Protein AF-A0A9D1KAM1-F1 (afdb_monomer)

Solvent-accessible surface area (backbone atoms only — not comparable to full-atom values): 49203 Å² total; per-residue (Å²): 104,74,68,46,50,55,48,40,53,38,46,76,69,65,37,60,70,58,44,51,53,52,35,52,53,47,43,52,54,42,50,77,69,70,54,60,75,92,55,40,68,66,47,30,54,52,51,52,51,52,38,55,74,69,65,52,95,84,53,95,60,58,60,72,58,48,39,51,52,50,49,53,53,52,50,52,58,74,63,55,51,93,59,46,73,71,49,50,52,51,49,52,54,56,52,38,67,60,96,86,39,70,56,51,67,64,58,51,14,64,74,69,74,48,54,50,66,56,54,53,49,49,52,50,54,40,68,75,39,48,77,68,39,36,79,81,37,79,57,51,69,60,36,49,47,56,53,49,55,64,56,62,68,67,73,84,59,94,42,72,70,43,50,51,51,52,33,40,47,60,12,68,79,76,76,49,66,40,50,72,71,53,45,16,64,76,69,71,41,57,60,69,55,36,52,52,51,52,45,51,43,58,53,55,42,74,42,92,64,46,47,55,57,48,38,70,75,39,60,84,43,71,83,46,52,56,60,55,31,46,76,71,75,38,87,64,75,76,68,46,58,78,58,45,49,61,43,53,70,46,76,84,49,71,72,56,49,50,54,34,44,56,48,49,78,26,62,95,62,73,76,52,64,59,58,51,8,59,76,71,70,34,97,37,50,65,57,39,56,48,53,61,50,46,56,60,56,35,36,65,89,26,69,67,50,41,49,53,46,39,73,48,25,71,60,73,87,50,73,75,65,85,63,50,77,67,55,51,52,53,37,42,54,52,45,79,27,64,88,63,73,72,52,62,56,59,52,9,60,79,68,72,36,97,37,42,65,60,37,51,51,52,53,50,52,50,57,48,49,36,73,76,31,70,71,39,30,57,59,47,40,76,59,16,76,58,74,83,61,75,77,61,72,79,51,74,69,56,49,51,52,41,45,53,50,47,76,26,64,94,60,72,72,53,68,58,57,50,10,60,78,68,71,38,95,42,47,68,58,36,54,52,50,54,52,51,47,53,55,48,34,74,74,29,71,68,35,33,55,56,46,35,74,63,20,72,60,75,79,58,71,68,72,59,76,49,76,67,56,49,49,45,44,47,49,52,52,77,39,66,91,51,97,71,53,64,58,56,51,11,53,78,68,66,38,95,39,42,69,59,34,52,53,50,50,53,51,52,52,51,50,38,74,77,28,72,65,36,33,53,55,46,33,72,72,25,71,59,47,72,57,57,76,65,50,82,50,71,70,57,49,53,53,50,52,52,53,55,77,27,58,94,61,70,71,52,62,58,56,50,8,58,77,71,70,36,95,38,38,69,58,35,52,52,50,56,51,49,51,56,48,49,38,75,77,28,69,68,49,37,51,55,38,47,73,73,43,48,62,72,82,63,64,72,97,60,55,73,68,57,50,52,50,54,50,53,53,61,77,26,62,94,59,72,74,51,68,60,58,50,11,56,79,70,68,40,96,39,50,67,57,40,50,52,49,53,53,50,50,55,48,51,44,70,75,33,61,68,62,36,52,55,43,40,73,76,41,61,83,73,65,77,83,69,74,78,50,71,68,39,52,52,51,48,45,64,63,32,58,86,64,90,92,59,67,63,80,61,49,67,62,55,52,14,62,76,68,74,46,51,56,68,55,51,53,50,39,48,56,52,43,51,51,44,37,76,74,31,70,64,25,37,51,54,46,37,74,80,36,74,57,48,72,55,31,45,51,43,58,75,71,50,49,73,87,54,22,33,76,68,52,74,71,54,57,65,51,56,61,52,58,91,71,45,87,84,77,53,70,58,66,51,49,18,51,50,42,44,58,69,42,87,50,26,78,55,48,79,78,44,53,74,67,53,45,50,53,44,28,37,54,53,17,26,32,52,46,30,53,44,55,46,58,61,51,13,66,55,68,74,50,58,40,65,58,45,47,50,54,47,48,51,47,51,52,55,40,51,59,51,52,54,53,52,50,58,54,50,57,57,63,75,77,108

Nearest PDB structures (foldseek):
  6kqg-assembly1_F  TM=2.334E-01  e=7.225E-01  Thermus thermophilus HB8
  5e18-assembly1_F  TM=2.966E-01  e=3.128E+00  Thermus thermophilus HB8
  6cuu-assembly1_F  TM=2.612E-01  e=2.211E+00  Thermus thermophilus HB27
  6lts-assembly1_F  TM=2.582E-01  e=3.379E+00  Thermus thermophilus HB8
  6kqn-assembly1_F  TM=2.343E-01  e=5.798E+00  Thermus thermophilus HB8

Sequence (864 aa):
MEIDLKIVDAIKNNDLNRINFFKQEIAKELRNKGIDIEKIDSLCEEILMEAVNGYTKETPIRFLFYIKKIINSKVSTLKNDFLKEKEIDILKFYLTKHNGYYLNTYYIAKKLKLSEEFIYNTVNKAIKNKEETKKYLPNFENDLKQRRDFFEYNNDSLTNAKIKLILYYTGKIDNKCYTVEELKDIYNWPLEIMKKRLRKSFAVLKRDNNLDKLLEKEPSLKDIIYDKAKEIGIDLIMNNHANKEKISTLGLTDKERDILILLEKNKDKPLTNKKMAELLGYNTTKAYTYAKSLIKAKAKGNEEIIKEVNELHPDFLRKNSILTKKEIKILKLLDEHSKVPLSNKEMAELLEYKNKETYTAVKTALLKKIREDEKVKEEALKICPNLLNKEVLLNSKEIEILKLLNKHKNKPLTDQEMARLLEYKYNYSYITAKYRLLKKIEKNENVKALALKIYPELFDKDQVLTSRETMMLKILKETENRIISDEELAEMIGFRNKDAYNYAKRKLYKKIEESEKIKEEALKIYPDFINYMKSLTIREIEILSILKEHQDNPLSNEEMAKLLGYKNEKTYNSAKSTLKRKIKDNDEIAAKIKEIYPEFLEEIDLTDKEKKVLNLLSEHQDNPLSNEEMAKLLGYKNINSYFRFKKNMSKKLSENIELKERLLSKYPFLERKVTLTNNEITILKEYYHINSGQTSYKSTNEIANDLNYSYQTIYSFKEKALKKITSDTTCKEQIIRVYPHFEDDLMIKNNYSSKNSINLTETELSNVKNYQNLINKKDSIKKGLEALNNSIFKDFMEFCSLKEQLILAFSLGFFNKHPFNSKDVADIFNIDEISVINLTHECLSFTRNRLEQKDKTKVKSSFQ

Organism: NCBI:txid2840887

Secondary structure (DSSP, 8-state):
-HHHHHHHHHHHTT-HHHHHHHHHHHHHHHHHTT--HHHHHHHHHHHHHHHHHH--TT-SS-HHHHHHHHHHHHHHHHT--SS-HHHHHHHHHHHSEETTEEPPHHHHHHHHT--HHHHHHHHHHHHHTHHHHHTT-TTHHHHHHHHHHHHHTTTSS--HHHHHHHHHHTT-SSS----HHHHHHHHT--HHHHHHHHHHHHHHTTSTTHHHHHHHH-GGGTTTHHHHHHHTT------THHHHHHHHTS---HHHHHHHHHHHHTSSSPPPHHHHHHHTT-SSHHHHHHHHHHHHHHTTT-HHHHHHHHHH-TTSSS-S-SS-HHHHHHHHHHHHTSSSPPPHHHHHHHTT-SSHHHHHHHHHHHHHHHHH-HHHHHHHHHH-TTTT----PPPHHHHHHHHHHHHTTTSPPPHHHHHHHTT-SSHHHHHHHHHHHHHHHHH-HHHHHHHHHH-TTTT----S--HHHHHHHHHHHHTTTS---HHHHHHHHT-SSHHHHHHHHHHHHHHHHH-HHHHHHHHHH-TTHHHHHTSPPHHHHHHHHHHHHTSSSPPPHHHHHHHTT-SSHHHHHHHHHHHHHHHHH-HHHHHHHHHH-GGGGT-----HHHHHHHHHHHHTSSSPPPHHHHHHHTT-SSHHHHHHHHHHHHHHHHH-HHHHHHHHHH-GGG-------HHHHHHHHHHH---TT-SSPPPHHHHHHHTT--HHHHHHHHHHHHHHHHH-HHHHHHHHHH-TTHHHHHHHHHH--TTTPBP--HHHHHHGGGGGG-TTT-HHHHHHHHHHHTSTTHHHHTTS-HHHHHHHHHHTTSBTTSPPPHHHHHHHHTS-HHHHHHHHHHHHHHHHHHHHHHHHHHHHTT--

Mean predicted aligned error: 25.38 Å

Structure (mmCIF, N/CA/C/O backbone):
data_AF-A0A9D1KAM1-F1
#
_entry.id   AF-A0A9D1KAM1-F1
#
loop_
_atom_site.group_PDB
_atom_site.id
_atom_site.type_symbol
_atom_site.label_atom_id
_atom_site.label_alt_id
_atom_site.label_comp_id
_atom_site.label_asym_id
_atom_site.label_entity_id
_atom_site.label_seq_id
_atom_site.pdbx_PDB_ins_code
_atom_site.Cartn_x
_atom_site.Cartn_y
_atom_site.Cartn_z
_atom_site.occupancy
_atom_site.B_iso_or_equiv
_atom_site.auth_seq_id
_atom_site.auth_comp_id
_atom_site.auth_asym_id
_atom_site.auth_atom_id
_atom_site.pdbx_PDB_model_num
ATOM 1 N N . MET A 1 1 ? 46.480 3.460 38.576 1.00 62.28 1 MET A N 1
ATOM 2 C CA . MET A 1 1 ? 46.786 2.025 38.722 1.00 62.28 1 MET A CA 1
ATOM 3 C C . MET A 1 1 ? 47.393 1.702 40.076 1.00 62.28 1 MET A C 1
ATOM 5 O O . MET A 1 1 ? 46.733 1.030 40.846 1.00 62.28 1 MET A O 1
ATOM 9 N N . GLU A 1 2 ? 48.582 2.203 40.423 1.00 74.31 2 GLU A N 1
ATOM 10 C CA . GLU A 1 2 ? 49.207 1.891 41.725 1.00 74.31 2 GLU A CA 1
ATOM 11 C C . GLU A 1 2 ? 48.391 2.409 42.928 1.00 74.31 2 GLU A C 1
ATOM 13 O O . GLU A 1 2 ? 48.207 1.708 43.917 1.00 74.31 2 GLU A O 1
ATOM 18 N N . ILE A 1 3 ? 47.794 3.598 42.790 1.00 80.50 3 ILE A N 1
ATOM 19 C CA . ILE A 1 3 ? 46.827 4.155 43.752 1.00 80.50 3 ILE A CA 1
ATOM 20 C C . ILE A 1 3 ? 45.579 3.266 43.874 1.00 80.50 3 ILE A C 1
ATOM 22 O O . ILE A 1 3 ? 45.081 3.050 44.971 1.00 80.50 3 ILE A O 1
ATOM 26 N N . ASP A 1 4 ? 45.093 2.729 42.754 1.00 84.81 4 ASP A N 1
ATOM 27 C CA . ASP A 1 4 ? 43.886 1.898 42.713 1.00 84.81 4 ASP A CA 1
ATOM 28 C C . ASP A 1 4 ? 44.125 0.531 43.379 1.00 84.81 4 ASP A C 1
ATOM 30 O O . ASP A 1 4 ? 43.258 0.031 44.085 1.00 84.81 4 ASP A O 1
ATOM 34 N N . LEU A 1 5 ? 45.326 -0.039 43.242 1.00 83.62 5 LEU A N 1
ATOM 35 C CA . LEU A 1 5 ? 45.719 -1.269 43.939 1.00 83.62 5 LEU A CA 1
ATOM 36 C C . LEU A 1 5 ? 45.845 -1.050 45.450 1.00 83.62 5 LEU A C 1
ATOM 38 O O . LEU A 1 5 ? 45.320 -1.846 46.215 1.00 83.62 5 LEU A O 1
ATOM 42 N N . LYS A 1 6 ? 46.405 0.086 45.889 1.00 85.38 6 LYS A N 1
ATOM 43 C CA . LYS A 1 6 ? 46.398 0.474 47.313 1.00 85.38 6 LYS A CA 1
ATOM 44 C C . LYS A 1 6 ? 44.982 0.670 47.864 1.00 85.38 6 LYS A C 1
ATOM 46 O O . LYS A 1 6 ? 44.761 0.523 49.063 1.00 85.38 6 LYS A O 1
ATOM 51 N N . ILE A 1 7 ? 44.023 1.049 47.018 1.00 84.50 7 ILE A N 1
ATOM 52 C CA . ILE A 1 7 ? 42.605 1.120 47.390 1.00 84.50 7 ILE A CA 1
ATOM 53 C C . ILE A 1 7 ? 42.029 -0.285 47.571 1.00 84.50 7 ILE A C 1
ATOM 55 O O . ILE A 1 7 ? 41.411 -0.536 48.601 1.00 84.50 7 ILE A O 1
ATOM 59 N N . VAL A 1 8 ? 42.288 -1.200 46.634 1.00 86.31 8 VAL A N 1
ATOM 60 C CA . VAL A 1 8 ? 41.876 -2.611 46.726 1.00 86.31 8 VAL A CA 1
ATOM 61 C C . VAL A 1 8 ? 42.473 -3.289 47.961 1.00 86.31 8 VAL A C 1
ATOM 63 O O . VAL A 1 8 ? 41.739 -3.925 48.712 1.00 86.31 8 VAL A O 1
ATOM 66 N N . ASP A 1 9 ? 43.766 -3.102 48.222 1.00 85.62 9 ASP A N 1
ATOM 67 C CA . ASP A 1 9 ? 44.449 -3.686 49.381 1.00 85.62 9 ASP A CA 1
ATOM 68 C C . ASP A 1 9 ? 43.904 -3.130 50.704 1.00 85.62 9 ASP A C 1
ATOM 70 O O . ASP A 1 9 ? 43.694 -3.879 51.654 1.00 85.62 9 ASP A O 1
ATOM 74 N N . ALA A 1 10 ? 43.593 -1.830 50.767 1.00 84.75 10 ALA A N 1
ATOM 75 C CA . ALA A 1 10 ? 42.959 -1.234 51.943 1.00 84.75 10 ALA A CA 1
ATOM 76 C C . ALA A 1 10 ? 41.547 -1.794 52.195 1.00 84.75 10 ALA A C 1
ATOM 78 O O . ALA A 1 10 ? 41.181 -2.037 53.341 1.00 84.75 10 ALA A O 1
ATOM 79 N N . ILE A 1 11 ? 40.771 -2.046 51.135 1.00 86.38 11 ILE A N 1
ATOM 80 C CA . ILE A 1 11 ? 39.448 -2.674 51.247 1.00 86.38 11 ILE A CA 1
ATOM 81 C C . ILE A 1 11 ? 39.577 -4.138 51.702 1.00 86.38 11 ILE A C 1
ATOM 83 O O . ILE A 1 11 ? 38.831 -4.555 52.583 1.00 86.38 11 ILE A O 1
ATOM 87 N N . LYS A 1 12 ? 40.556 -4.900 51.185 1.00 87.25 12 LYS A N 1
ATOM 88 C CA . LYS A 1 12 ? 40.857 -6.273 51.653 1.00 87.25 12 LYS A CA 1
ATOM 89 C C . LYS A 1 12 ? 41.260 -6.317 53.126 1.00 87.25 12 LYS A C 1
ATOM 91 O O . LYS A 1 12 ? 40.941 -7.278 53.816 1.00 87.25 12 LYS A O 1
ATOM 96 N N . ASN A 1 13 ? 41.915 -5.264 53.604 1.00 88.62 13 ASN A N 1
ATOM 97 C CA . ASN A 1 13 ? 42.318 -5.104 54.999 1.00 88.62 13 ASN A CA 1
ATOM 98 C C . ASN A 1 13 ? 41.228 -4.457 55.879 1.00 88.62 13 ASN A C 1
ATOM 100 O O . ASN A 1 13 ? 41.543 -3.952 56.955 1.00 88.62 13 ASN A O 1
ATOM 104 N N . ASN A 1 14 ? 39.958 -4.477 55.455 1.00 84.62 14 ASN A N 1
ATOM 105 C CA . ASN A 1 14 ? 38.810 -3.986 56.226 1.00 84.62 14 ASN A CA 1
ATOM 106 C C . ASN A 1 14 ? 38.841 -2.483 56.587 1.00 84.62 14 ASN A C 1
ATOM 108 O O . ASN A 1 14 ? 38.328 -2.079 57.632 1.00 84.62 14 ASN A O 1
ATOM 112 N N . ASP A 1 15 ? 39.374 -1.617 55.718 1.00 89.25 15 ASP A N 1
ATOM 113 C CA . ASP A 1 15 ? 39.211 -0.163 55.871 1.00 89.25 15 ASP A CA 1
ATOM 114 C C . ASP A 1 15 ? 37.734 0.243 55.692 1.00 89.25 15 ASP A C 1
ATOM 116 O O . ASP A 1 15 ? 37.236 0.448 54.578 1.00 89.25 15 ASP A O 1
ATOM 120 N N . LEU A 1 16 ? 37.035 0.373 56.823 1.00 84.44 16 LEU A N 1
ATOM 121 C CA . LEU A 1 16 ? 35.614 0.713 56.919 1.00 84.44 16 LEU A CA 1
ATOM 122 C C . LEU A 1 16 ? 35.257 2.022 56.205 1.00 84.44 16 LEU A C 1
ATOM 124 O O . LEU A 1 16 ? 34.182 2.114 55.613 1.00 84.44 16 LEU A O 1
ATOM 128 N N . ASN A 1 17 ? 36.145 3.020 56.204 1.00 84.06 17 ASN A N 1
ATOM 129 C CA . ASN A 1 17 ? 35.871 4.302 55.552 1.00 84.06 17 ASN A CA 1
ATOM 130 C C . ASN A 1 17 ? 35.826 4.139 54.031 1.00 84.06 17 ASN A C 1
ATOM 132 O O . ASN A 1 17 ? 34.929 4.664 53.368 1.00 84.06 17 ASN A O 1
ATOM 136 N N . ARG A 1 18 ? 36.762 3.364 53.473 1.00 84.06 18 ARG A N 1
ATOM 137 C CA . ARG A 1 18 ? 36.797 3.071 52.033 1.00 84.06 18 ARG A CA 1
ATOM 138 C C . ARG A 1 18 ? 35.675 2.129 51.617 1.00 84.06 18 ARG A C 1
ATOM 140 O O . ARG A 1 18 ? 35.053 2.369 50.584 1.00 84.06 18 ARG A O 1
ATOM 147 N N . ILE A 1 19 ? 35.371 1.114 52.424 1.00 87.69 19 ILE A N 1
ATOM 148 C CA . ILE A 1 19 ? 34.241 0.203 52.187 1.00 87.69 19 ILE A CA 1
ATOM 149 C C . ILE A 1 19 ? 32.929 0.988 52.124 1.00 87.69 19 ILE A C 1
ATOM 151 O O . ILE A 1 19 ? 32.188 0.861 51.150 1.00 87.69 19 ILE A O 1
ATOM 155 N N . ASN A 1 20 ? 32.667 1.849 53.109 1.00 87.00 20 ASN A N 1
ATOM 156 C CA . ASN A 1 20 ? 31.435 2.635 53.159 1.00 87.00 20 ASN A CA 1
ATOM 157 C C . ASN A 1 20 ? 31.333 3.620 51.991 1.00 87.00 20 ASN A C 1
ATOM 159 O O . ASN A 1 20 ? 30.269 3.726 51.382 1.00 87.00 20 ASN A O 1
ATOM 163 N N . PHE A 1 21 ? 32.435 4.280 51.623 1.00 89.56 21 PHE A N 1
ATOM 164 C CA . PHE A 1 21 ? 32.475 5.170 50.462 1.00 89.56 21 PHE A CA 1
ATOM 165 C C . PHE A 1 21 ? 32.085 4.443 49.164 1.00 89.56 21 PHE A C 1
ATOM 167 O O . PHE A 1 21 ? 31.195 4.890 48.440 1.00 89.56 21 PHE A O 1
ATOM 174 N N . PHE A 1 22 ? 32.693 3.286 48.877 1.00 89.62 22 PHE A N 1
ATOM 175 C CA . PHE A 1 22 ? 32.374 2.550 47.651 1.00 89.62 22 PHE A CA 1
ATOM 176 C C . PHE A 1 22 ? 30.992 1.888 47.695 1.00 89.62 22 PHE A C 1
ATOM 178 O O . PHE A 1 22 ? 30.315 1.883 46.669 1.00 89.62 22 PHE A O 1
ATOM 185 N N . LYS A 1 23 ? 30.515 1.408 48.854 1.00 89.19 23 LYS A N 1
ATOM 186 C CA . LYS A 1 23 ? 29.126 0.933 49.001 1.00 89.19 23 LYS A CA 1
ATOM 187 C C . LYS A 1 23 ? 28.114 2.048 48.709 1.00 89.19 23 LYS A C 1
ATOM 189 O O . LYS A 1 23 ? 27.133 1.800 48.014 1.00 89.19 23 LYS A O 1
ATOM 194 N N . GLN A 1 24 ? 28.365 3.282 49.157 1.00 87.75 24 GLN A N 1
ATOM 195 C CA . GLN A 1 24 ? 27.501 4.431 48.852 1.00 87.75 24 GLN A CA 1
ATOM 196 C C . GLN A 1 24 ? 27.474 4.762 47.353 1.00 87.75 24 GLN A C 1
ATOM 198 O O . GLN A 1 24 ? 26.395 4.979 46.793 1.00 87.75 24 GLN A O 1
ATOM 203 N N . GLU A 1 25 ? 28.629 4.746 46.685 1.00 87.62 25 GLU A N 1
ATOM 204 C CA . GLU A 1 25 ? 28.716 4.982 45.238 1.00 87.62 25 GLU A CA 1
ATOM 205 C C . GLU A 1 25 ? 28.044 3.863 44.421 1.00 87.62 25 GLU A C 1
ATOM 207 O O . GLU A 1 25 ? 27.317 4.149 43.466 1.00 87.62 25 GLU A O 1
ATOM 212 N N . ILE A 1 26 ? 28.198 2.594 44.823 1.00 89.94 26 ILE A N 1
ATOM 213 C CA . ILE A 1 26 ? 27.502 1.454 44.202 1.00 89.94 26 ILE A CA 1
ATOM 214 C C . ILE A 1 26 ? 25.985 1.588 44.390 1.00 89.94 26 ILE A C 1
ATOM 216 O O . ILE A 1 26 ? 25.236 1.493 43.416 1.00 89.94 26 ILE A O 1
ATOM 220 N N . ALA A 1 27 ? 25.521 1.881 45.608 1.00 86.81 27 ALA A N 1
ATOM 221 C CA . ALA A 1 27 ? 24.101 2.058 45.910 1.00 86.81 27 ALA A CA 1
ATOM 222 C C . ALA A 1 27 ? 23.472 3.200 45.099 1.00 86.81 27 ALA A C 1
ATOM 224 O O . ALA A 1 27 ? 22.339 3.095 44.627 1.00 86.81 27 ALA A O 1
ATOM 225 N N . LYS A 1 28 ? 24.199 4.308 44.915 1.00 86.81 28 LYS A N 1
ATOM 226 C CA . LYS A 1 28 ? 23.766 5.439 44.084 1.00 86.81 28 LYS A CA 1
ATOM 227 C C . LYS A 1 28 ? 23.598 5.028 42.619 1.00 86.81 28 LYS A C 1
ATOM 229 O O . LYS A 1 28 ? 22.573 5.329 42.012 1.00 86.81 28 LYS A O 1
ATOM 234 N N . GLU A 1 29 ? 24.560 4.294 42.069 1.00 83.56 29 GLU A N 1
ATOM 235 C CA . GLU A 1 29 ? 24.515 3.821 40.683 1.00 83.56 29 GLU A CA 1
ATOM 236 C C . GLU A 1 29 ? 23.414 2.763 40.458 1.00 83.56 29 GLU A C 1
ATOM 238 O O . GLU A 1 29 ? 22.737 2.786 39.429 1.00 83.56 29 GLU A O 1
ATOM 243 N N . LEU A 1 30 ? 23.176 1.868 41.426 1.00 80.94 30 LEU A N 1
ATOM 244 C CA . LEU A 1 30 ? 22.084 0.884 41.386 1.00 80.94 30 LEU A CA 1
ATOM 245 C C . LEU A 1 30 ? 20.700 1.552 41.449 1.00 80.94 30 LEU A C 1
ATOM 247 O O . LEU A 1 30 ? 19.816 1.184 40.670 1.00 80.94 30 LEU A O 1
ATOM 251 N N . ARG A 1 31 ? 20.527 2.584 42.291 1.00 82.25 31 ARG A N 1
ATOM 252 C CA . ARG A 1 31 ? 19.300 3.405 42.328 1.00 82.25 31 ARG A CA 1
ATOM 253 C C . ARG A 1 31 ? 19.038 4.093 40.994 1.00 82.25 31 ARG A C 1
ATOM 255 O O . ARG A 1 31 ? 17.937 3.984 40.462 1.00 82.25 31 ARG A O 1
ATOM 262 N N . ASN A 1 32 ? 20.062 4.704 40.397 1.00 77.56 32 ASN A N 1
ATOM 263 C CA . ASN A 1 32 ? 19.956 5.323 39.070 1.00 77.56 32 ASN A CA 1
ATOM 264 C C . ASN A 1 32 ? 19.549 4.320 37.973 1.00 77.56 32 ASN A C 1
ATOM 266 O O . ASN A 1 32 ? 18.995 4.710 36.948 1.00 77.56 32 ASN A O 1
ATOM 270 N N . LYS A 1 33 ? 19.811 3.022 38.174 1.00 71.81 33 LYS A N 1
ATOM 271 C CA . LYS A 1 33 ? 19.452 1.939 37.244 1.00 71.81 33 LYS A CA 1
ATOM 272 C C . LYS A 1 33 ? 18.097 1.279 37.538 1.00 71.81 33 LYS A C 1
ATOM 274 O O . LYS A 1 33 ? 17.714 0.379 36.777 1.00 71.81 33 LYS A O 1
ATOM 279 N N . GLY A 1 34 ? 17.373 1.752 38.558 1.00 70.75 34 GLY A N 1
ATOM 280 C CA . GLY A 1 34 ? 16.008 1.343 38.903 1.00 70.75 34 GLY A CA 1
ATOM 281 C C . GLY A 1 34 ? 15.905 0.041 39.702 1.00 70.75 34 GLY A C 1
ATOM 282 O O . GLY A 1 34 ? 14.938 -0.690 39.516 1.00 70.75 34 GLY A O 1
ATOM 283 N N . ILE A 1 35 ? 16.910 -0.290 40.521 1.00 76.19 35 ILE A N 1
ATOM 284 C CA . ILE A 1 35 ? 16.879 -1.460 41.418 1.00 76.19 35 ILE A CA 1
ATOM 285 C C . ILE A 1 35 ? 16.158 -1.105 42.726 1.00 76.19 35 ILE A C 1
ATOM 287 O O . ILE A 1 35 ? 16.354 -0.015 43.261 1.00 76.19 35 ILE A O 1
ATOM 291 N N . ASP A 1 36 ? 15.333 -2.032 43.219 1.00 73.94 36 ASP A N 1
ATOM 292 C CA . ASP A 1 36 ? 14.537 -1.875 44.441 1.00 73.94 36 ASP A CA 1
ATOM 293 C C . ASP A 1 36 ? 15.409 -1.751 45.701 1.00 73.94 36 ASP A C 1
ATOM 295 O O . ASP A 1 36 ? 16.392 -2.480 45.851 1.00 73.94 36 ASP A O 1
ATOM 299 N N . ILE A 1 37 ? 15.027 -0.847 46.608 1.00 70.88 37 ILE A N 1
ATOM 300 C CA . ILE A 1 37 ? 15.800 -0.416 47.782 1.00 70.88 37 ILE A CA 1
ATOM 301 C C . ILE A 1 37 ? 16.107 -1.596 48.708 1.00 70.88 37 ILE A C 1
ATOM 303 O O . ILE A 1 37 ? 17.227 -1.692 49.204 1.00 70.88 37 ILE A O 1
ATOM 307 N N . GLU A 1 38 ? 15.172 -2.536 48.861 1.00 72.81 38 GLU A N 1
ATOM 308 C CA . GLU A 1 38 ? 15.327 -3.711 49.731 1.00 72.81 38 GLU A CA 1
ATOM 309 C C . GLU A 1 38 ? 16.445 -4.669 49.277 1.00 72.81 38 GLU A C 1
ATOM 311 O O . GLU A 1 38 ? 16.978 -5.429 50.082 1.00 72.81 38 GLU A O 1
ATOM 316 N N . LYS A 1 39 ? 16.845 -4.627 47.996 1.00 72.12 39 LYS A N 1
ATOM 317 C CA . LYS A 1 39 ? 17.897 -5.496 47.431 1.00 72.12 39 LYS A CA 1
ATOM 318 C C . LYS A 1 39 ? 19.271 -4.829 47.354 1.00 72.12 39 LYS A C 1
ATOM 320 O O . LYS A 1 39 ? 20.260 -5.510 47.085 1.00 72.12 39 LYS A O 1
ATOM 325 N N . ILE A 1 40 ? 19.351 -3.512 47.553 1.00 80.81 40 ILE A N 1
ATOM 326 C CA . ILE A 1 40 ? 20.573 -2.737 47.289 1.00 80.81 40 ILE A CA 1
ATOM 327 C C . ILE A 1 40 ? 21.690 -3.087 48.266 1.00 80.81 40 ILE A C 1
ATOM 329 O O . ILE A 1 40 ? 22.822 -3.276 47.831 1.00 80.81 40 ILE A O 1
ATOM 333 N N . ASP A 1 41 ? 21.389 -3.219 49.555 1.00 76.62 41 ASP A N 1
ATOM 334 C CA . ASP A 1 41 ? 22.433 -3.403 50.569 1.00 76.62 41 ASP A CA 1
ATOM 335 C C . ASP A 1 41 ? 23.162 -4.744 50.413 1.00 76.62 41 ASP A C 1
ATOM 337 O O . ASP A 1 41 ? 24.393 -4.787 50.445 1.00 76.62 41 ASP A O 1
ATOM 341 N N . SER A 1 42 ? 22.424 -5.818 50.113 1.00 79.19 42 SER A N 1
ATOM 342 C CA . SER A 1 42 ? 23.007 -7.132 49.810 1.00 79.19 42 SER A CA 1
ATOM 343 C C . SER A 1 42 ? 23.837 -7.120 48.516 1.00 79.19 42 SER A C 1
ATOM 345 O O . SER A 1 42 ? 24.918 -7.708 48.476 1.00 79.19 42 SER A O 1
ATOM 347 N N . LEU A 1 43 ? 23.384 -6.406 47.477 1.00 80.38 43 LEU A N 1
ATOM 348 C CA . LEU A 1 43 ? 24.087 -6.305 46.191 1.00 80.38 43 LEU A CA 1
ATOM 349 C C . LEU A 1 43 ? 25.358 -5.453 46.260 1.00 80.38 43 LEU A C 1
ATOM 351 O O . LEU A 1 43 ? 26.330 -5.739 45.560 1.00 80.38 43 LEU A O 1
ATOM 355 N N . CYS A 1 44 ? 25.372 -4.413 47.093 1.00 86.69 44 CYS A N 1
ATOM 356 C CA . CYS A 1 44 ? 26.550 -3.577 47.305 1.00 86.69 44 CYS A CA 1
ATOM 357 C C . CYS A 1 44 ? 27.723 -4.381 47.877 1.00 86.69 44 CYS A C 1
ATOM 359 O O . CYS A 1 44 ? 28.858 -4.191 47.443 1.00 86.69 44 CYS A O 1
ATOM 361 N N . GLU A 1 45 ? 27.448 -5.281 48.824 1.00 84.31 45 GLU A N 1
ATOM 362 C CA . GLU A 1 45 ? 28.439 -6.183 49.421 1.00 84.31 45 GLU A CA 1
ATOM 363 C C . GLU A 1 45 ? 29.034 -7.124 48.365 1.00 84.31 45 GLU A C 1
ATOM 365 O O . GLU A 1 45 ? 30.252 -7.205 48.204 1.00 84.31 45 GLU A O 1
ATOM 370 N N . GLU A 1 46 ? 28.167 -7.774 47.587 1.00 85.38 46 GLU A N 1
ATOM 371 C CA . GLU A 1 46 ? 28.558 -8.742 46.564 1.00 85.38 46 GLU A CA 1
ATOM 372 C C . GLU A 1 46 ? 29.383 -8.090 45.443 1.00 85.38 46 GLU A C 1
ATOM 374 O O . GLU A 1 46 ? 30.469 -8.565 45.112 1.00 85.38 46 GLU A O 1
ATOM 379 N N . ILE A 1 47 ? 28.911 -6.962 44.896 1.00 89.12 47 ILE A N 1
ATOM 380 C CA . ILE A 1 47 ? 29.582 -6.239 43.805 1.00 89.12 47 ILE A CA 1
ATOM 381 C C . ILE A 1 47 ? 30.944 -5.708 44.251 1.00 89.12 47 ILE A C 1
ATOM 383 O O . ILE A 1 47 ? 31.904 -5.748 43.476 1.00 89.12 47 ILE A O 1
ATOM 387 N N . LEU A 1 48 ? 31.043 -5.200 45.482 1.00 90.56 48 LEU A N 1
ATOM 388 C CA . LEU A 1 48 ? 32.304 -4.687 46.002 1.00 90.56 48 LEU A CA 1
ATOM 389 C C . LEU A 1 48 ? 33.327 -5.817 46.159 1.00 90.56 48 LEU A C 1
ATOM 391 O O . LEU A 1 48 ? 34.469 -5.659 45.729 1.00 90.56 48 LEU A O 1
ATOM 395 N N . MET A 1 49 ? 32.918 -6.968 46.696 1.00 87.44 49 MET A N 1
ATOM 396 C CA . MET A 1 49 ? 33.805 -8.124 46.846 1.00 87.44 49 MET A CA 1
ATOM 397 C C . MET A 1 49 ? 34.215 -8.724 45.498 1.00 87.44 49 MET A C 1
ATOM 399 O O . MET A 1 49 ? 35.386 -9.049 45.301 1.00 87.44 49 MET A O 1
ATOM 403 N N . GLU A 1 50 ? 33.293 -8.806 44.536 1.00 89.50 50 GLU A N 1
ATOM 404 C CA . GLU A 1 50 ? 33.588 -9.247 43.167 1.00 89.50 50 GLU A CA 1
ATOM 405 C C . GLU A 1 50 ? 34.610 -8.311 42.496 1.00 89.50 50 GLU A C 1
ATOM 407 O O . GLU A 1 50 ? 35.586 -8.769 41.898 1.00 89.50 50 GLU A O 1
ATOM 412 N N . ALA A 1 51 ? 34.460 -6.994 42.677 1.00 89.94 51 ALA A N 1
ATOM 413 C CA . ALA A 1 51 ? 35.393 -6.005 42.147 1.00 89.94 51 ALA A CA 1
ATOM 414 C C . ALA A 1 51 ? 36.784 -6.102 42.780 1.00 89.94 51 ALA A C 1
ATOM 416 O O . ALA A 1 51 ? 37.787 -6.074 42.069 1.00 89.94 51 ALA A O 1
ATOM 417 N N . VAL A 1 52 ? 36.855 -6.236 44.103 1.00 90.50 52 VAL A N 1
ATOM 418 C CA . VAL A 1 52 ? 38.110 -6.353 44.862 1.00 90.50 52 VAL A CA 1
ATOM 419 C C . VAL A 1 52 ? 38.878 -7.626 44.499 1.00 90.50 52 VAL A C 1
ATOM 421 O O . VAL A 1 52 ? 40.108 -7.608 44.422 1.00 90.50 52 VAL A O 1
ATOM 424 N N . ASN A 1 53 ? 38.165 -8.727 44.261 1.00 87.94 53 ASN A N 1
ATOM 425 C CA . ASN A 1 53 ? 38.773 -10.009 43.913 1.00 87.94 53 ASN A CA 1
ATOM 426 C C . ASN A 1 53 ? 39.211 -10.070 42.444 1.00 87.94 53 ASN A C 1
ATOM 428 O O . ASN A 1 53 ? 40.230 -10.688 42.143 1.00 87.94 53 ASN A O 1
ATOM 432 N N . GLY A 1 54 ? 38.472 -9.419 41.540 1.00 84.12 54 GLY A N 1
ATOM 433 C CA . GLY A 1 54 ? 38.750 -9.427 40.101 1.00 84.12 54 GLY A CA 1
ATOM 434 C C . GLY A 1 54 ? 39.739 -8.363 39.612 1.00 84.12 54 GLY A C 1
ATOM 435 O O . GLY A 1 54 ? 40.250 -8.481 38.498 1.00 84.12 54 GLY A O 1
ATOM 436 N N . TYR A 1 55 ? 40.018 -7.319 40.401 1.00 89.06 55 TYR A N 1
ATOM 437 C CA . TYR A 1 55 ? 40.872 -6.211 39.967 1.00 89.06 55 TYR A CA 1
ATOM 438 C C . TYR A 1 55 ? 42.364 -6.512 40.153 1.00 89.06 55 TYR A C 1
ATOM 440 O O . TYR A 1 55 ? 42.874 -6.593 41.271 1.00 89.06 55 TYR A O 1
ATOM 448 N N . THR A 1 56 ? 43.087 -6.627 39.039 1.00 85.81 56 THR A N 1
ATOM 449 C CA . THR A 1 56 ? 44.527 -6.936 39.006 1.00 85.81 56 THR A CA 1
ATOM 450 C C . THR A 1 56 ? 45.353 -5.802 38.390 1.00 85.81 56 THR A C 1
ATOM 452 O O . THR A 1 56 ? 44.815 -4.872 37.785 1.00 85.81 56 THR A O 1
ATOM 455 N N . LYS A 1 57 ? 46.689 -5.903 38.488 1.00 81.31 57 LYS A N 1
ATOM 456 C CA . LYS A 1 57 ? 47.650 -4.983 37.842 1.00 81.31 57 LYS A CA 1
ATOM 457 C C . LYS A 1 57 ? 47.461 -4.857 36.324 1.00 81.31 57 LYS A C 1
ATOM 459 O O . LYS A 1 57 ? 47.826 -3.831 35.765 1.00 81.31 57 LYS A O 1
ATOM 464 N N . GLU A 1 58 ? 46.888 -5.872 35.685 1.00 80.69 58 GLU A N 1
ATOM 465 C CA . GLU A 1 58 ? 46.668 -5.949 34.235 1.00 80.69 58 GLU A CA 1
ATOM 466 C C . GLU A 1 58 ? 45.322 -5.344 33.804 1.00 80.69 58 GLU A C 1
ATOM 468 O O . GLU A 1 58 ? 45.013 -5.284 32.616 1.00 80.69 58 GLU A O 1
ATOM 473 N N . THR A 1 59 ? 44.504 -4.877 34.753 1.00 82.56 59 THR A N 1
ATOM 474 C CA . THR A 1 59 ? 43.193 -4.301 34.441 1.00 82.56 59 THR A CA 1
ATOM 475 C C . THR A 1 59 ? 43.371 -2.915 33.803 1.00 82.56 59 THR A C 1
ATOM 477 O O . THR A 1 59 ? 43.856 -2.000 34.471 1.00 82.56 59 THR A O 1
ATOM 480 N N . PRO A 1 60 ? 42.944 -2.698 32.541 1.00 76.06 60 PRO A N 1
ATOM 481 C CA . PRO A 1 60 ? 43.279 -1.489 31.778 1.00 76.06 60 PRO A CA 1
ATOM 482 C C . PRO A 1 60 ? 42.439 -0.255 32.153 1.00 76.06 60 PRO A C 1
ATOM 484 O O . PRO A 1 60 ? 42.509 0.777 31.488 1.00 76.06 60 PRO A O 1
ATOM 487 N N . ILE A 1 61 ? 41.608 -0.345 33.193 1.00 85.00 61 ILE A N 1
ATOM 488 C CA . ILE A 1 61 ? 40.663 0.699 33.607 1.00 85.00 61 ILE A CA 1
ATOM 489 C C . ILE A 1 61 ? 40.776 0.956 35.107 1.00 85.00 61 ILE A C 1
ATOM 491 O O . ILE A 1 61 ? 41.129 0.059 35.859 1.00 85.00 61 ILE A O 1
ATOM 495 N N . ARG A 1 62 ? 40.455 2.177 35.554 1.00 87.62 62 ARG A N 1
ATOM 496 C CA . ARG A 1 62 ? 40.453 2.555 36.982 1.00 87.62 62 ARG A CA 1
ATOM 497 C C . ARG A 1 62 ? 39.443 1.724 37.783 1.00 87.62 62 ARG A C 1
ATOM 499 O O . ARG A 1 62 ? 38.380 1.385 37.262 1.00 87.62 62 ARG A O 1
ATOM 506 N N . PHE A 1 63 ? 39.714 1.501 39.071 1.00 87.88 63 PHE A N 1
ATOM 507 C CA . PHE A 1 63 ? 38.899 0.640 39.942 1.00 87.88 63 PHE A CA 1
ATOM 508 C C . PHE A 1 63 ? 37.419 1.047 40.000 1.00 87.88 63 PHE A C 1
ATOM 510 O O . PHE A 1 63 ? 36.543 0.201 39.849 1.00 87.88 63 PHE A O 1
ATOM 517 N N . LEU A 1 64 ? 37.113 2.347 40.075 1.00 85.38 64 LEU A N 1
ATOM 518 C CA . LEU A 1 64 ? 35.725 2.830 40.045 1.00 85.38 64 LEU A CA 1
ATOM 519 C C . LEU A 1 64 ? 35.002 2.496 38.721 1.00 85.38 64 LEU A C 1
ATOM 521 O O . LEU A 1 64 ? 33.824 2.144 38.721 1.00 85.38 64 LEU A O 1
ATOM 525 N N . PHE A 1 65 ? 35.696 2.568 37.581 1.00 83.38 65 PHE A N 1
ATOM 526 C CA . PHE A 1 65 ? 35.126 2.174 36.286 1.00 83.38 65 PHE A CA 1
ATOM 527 C C . PHE A 1 65 ? 34.980 0.654 36.167 1.00 83.38 65 PHE A C 1
ATOM 529 O O . PHE A 1 65 ? 34.027 0.176 35.552 1.00 83.38 65 PHE A O 1
ATOM 536 N N . TYR A 1 66 ? 35.881 -0.108 36.789 1.00 87.62 66 TYR A N 1
ATOM 537 C CA . TYR A 1 66 ? 35.769 -1.560 36.890 1.00 87.62 66 TYR A CA 1
ATOM 538 C C . TYR A 1 66 ? 34.550 -1.980 37.724 1.00 87.62 66 TYR A C 1
ATOM 540 O O . TYR A 1 66 ? 33.769 -2.817 37.275 1.00 87.62 66 TYR A O 1
ATOM 548 N N . ILE A 1 67 ? 34.297 -1.308 38.852 1.00 87.94 67 ILE A N 1
ATOM 549 C CA . ILE A 1 67 ? 33.061 -1.464 39.633 1.00 87.94 67 ILE A CA 1
ATOM 550 C C . ILE A 1 67 ? 31.837 -1.181 38.753 1.00 87.94 67 ILE A C 1
ATOM 552 O O . ILE A 1 67 ? 30.926 -2.000 38.693 1.00 87.94 67 ILE A O 1
ATOM 556 N N . LYS A 1 68 ? 31.822 -0.079 37.988 1.00 86.25 68 LYS A N 1
ATOM 557 C CA . LYS A 1 68 ? 30.712 0.223 37.061 1.00 86.25 68 LYS A CA 1
ATOM 558 C C . LYS A 1 68 ? 30.510 -0.855 35.991 1.00 86.25 68 LYS A C 1
ATOM 560 O O . LYS A 1 68 ? 29.371 -1.138 35.620 1.00 86.25 68 LYS A O 1
ATOM 565 N N . LYS A 1 69 ? 31.586 -1.480 35.502 1.00 85.75 69 LYS A N 1
ATOM 566 C CA . LYS A 1 69 ? 31.511 -2.616 34.570 1.00 85.75 69 LYS A CA 1
ATOM 567 C C . LYS A 1 69 ? 30.834 -3.825 35.224 1.00 85.75 69 LYS A C 1
ATOM 569 O O . LYS A 1 69 ? 29.947 -4.411 34.607 1.00 85.75 69 LYS A O 1
ATOM 574 N N . ILE A 1 70 ? 31.200 -4.155 36.464 1.00 85.94 70 ILE A N 1
ATOM 575 C CA . ILE A 1 70 ? 30.571 -5.240 37.233 1.00 85.94 70 ILE A CA 1
ATOM 576 C C . ILE A 1 70 ? 29.106 -4.913 37.520 1.00 85.94 70 ILE A C 1
ATOM 578 O O . ILE A 1 70 ? 28.253 -5.750 37.253 1.00 85.94 70 ILE A O 1
ATOM 582 N N . ILE A 1 71 ? 28.782 -3.680 37.928 1.00 82.69 71 ILE A N 1
ATOM 583 C CA . ILE A 1 71 ? 27.394 -3.220 38.093 1.00 82.69 71 ILE A CA 1
ATOM 584 C C . ILE A 1 71 ? 26.605 -3.428 36.800 1.00 82.69 71 ILE A C 1
ATOM 586 O O . ILE A 1 71 ? 25.507 -3.965 36.843 1.00 82.69 71 ILE A O 1
ATOM 590 N N . ASN A 1 72 ? 27.137 -3.044 35.637 1.00 77.75 72 ASN A N 1
ATOM 591 C CA . ASN A 1 72 ? 26.437 -3.239 34.365 1.00 77.75 72 ASN A CA 1
ATOM 592 C C . ASN A 1 72 ? 26.232 -4.725 34.031 1.00 77.75 72 ASN A C 1
ATOM 594 O O . ASN A 1 72 ? 25.150 -5.089 33.577 1.00 77.75 72 ASN A O 1
ATOM 598 N N . SER A 1 73 ? 27.222 -5.578 34.309 1.00 77.38 73 SER A N 1
ATOM 599 C CA . SER A 1 73 ? 27.104 -7.036 34.166 1.00 77.38 73 SER A CA 1
ATOM 600 C C . SER A 1 73 ? 26.034 -7.613 35.106 1.00 77.38 73 SER A C 1
ATOM 602 O O . SER A 1 73 ? 25.127 -8.326 34.669 1.00 77.38 73 SER A O 1
ATOM 604 N N . LYS A 1 74 ? 26.054 -7.227 36.386 1.00 75.19 74 LYS A N 1
ATOM 605 C CA . LYS A 1 74 ? 25.115 -7.699 37.412 1.00 75.19 74 LYS A CA 1
ATOM 606 C C . LYS A 1 74 ? 23.696 -7.178 37.192 1.00 75.19 74 LYS A C 1
ATOM 608 O O . LYS A 1 74 ? 22.731 -7.920 37.283 1.00 75.19 74 LYS A O 1
ATOM 613 N N . VAL A 1 75 ? 23.551 -5.915 36.800 1.00 68.06 75 VAL A N 1
ATOM 614 C CA . VAL A 1 75 ? 22.259 -5.330 36.419 1.00 68.06 75 VAL A CA 1
ATOM 615 C C . VAL A 1 75 ? 21.737 -5.965 35.132 1.00 68.06 75 VAL A C 1
ATOM 617 O O . VAL A 1 75 ? 20.533 -6.152 35.022 1.00 68.06 75 VAL A O 1
ATOM 620 N N . SER A 1 76 ? 22.594 -6.344 34.177 1.00 58.19 76 SER A N 1
ATOM 621 C CA . SER A 1 76 ? 22.153 -7.082 32.984 1.00 58.19 76 SER A CA 1
ATOM 622 C C . SER A 1 76 ? 21.689 -8.508 33.297 1.00 58.19 76 SER A C 1
ATOM 624 O O . SER A 1 76 ? 20.741 -8.978 32.679 1.00 58.19 76 SER A O 1
ATOM 626 N N . THR A 1 77 ? 22.278 -9.163 34.302 1.00 61.66 77 THR A N 1
ATOM 627 C CA . THR A 1 77 ? 21.845 -10.488 34.779 1.00 61.66 77 THR A CA 1
ATOM 628 C C . THR A 1 77 ? 20.604 -10.414 35.674 1.00 61.66 77 THR A C 1
ATOM 630 O O . THR A 1 77 ? 19.722 -11.251 35.539 1.00 61.66 77 THR A O 1
ATOM 633 N N . LEU A 1 78 ? 20.453 -9.370 36.493 1.00 56.66 78 LEU A N 1
ATOM 634 C CA . LEU A 1 78 ? 19.238 -9.096 37.279 1.00 56.66 78 LEU A CA 1
ATOM 635 C C . LEU A 1 78 ? 18.068 -8.579 36.425 1.00 56.66 78 LEU A C 1
ATOM 637 O O . LEU A 1 78 ? 16.915 -8.757 36.799 1.00 56.66 78 LEU A O 1
ATOM 641 N N . LYS A 1 79 ? 18.350 -7.945 35.278 1.00 50.88 79 LYS A N 1
ATOM 642 C CA . LYS A 1 79 ? 17.350 -7.581 34.257 1.00 50.88 79 LYS A CA 1
ATOM 643 C C . LYS A 1 79 ? 17.096 -8.704 33.239 1.00 50.88 79 LYS A C 1
ATOM 645 O O . LYS A 1 79 ? 16.261 -8.511 32.355 1.00 50.88 79 LYS A O 1
ATOM 650 N N . ASN A 1 80 ? 17.765 -9.856 33.360 1.00 46.81 80 ASN A N 1
ATOM 651 C CA . ASN A 1 80 ? 17.543 -11.039 32.524 1.00 46.81 80 ASN A CA 1
ATOM 652 C C . ASN A 1 80 ? 16.405 -11.910 33.071 1.00 46.81 80 ASN A C 1
ATOM 654 O O . ASN A 1 80 ? 16.561 -13.097 33.347 1.00 46.81 80 ASN A O 1
ATOM 658 N N . ASP A 1 81 ? 15.213 -11.334 33.117 1.00 54.00 81 ASP A N 1
ATOM 659 C CA . ASP A 1 81 ? 14.019 -12.140 32.926 1.00 54.00 81 ASP A CA 1
ATOM 660 C C . ASP A 1 81 ? 13.968 -12.501 31.434 1.00 54.00 81 ASP A C 1
ATOM 662 O O . ASP A 1 81 ? 13.587 -11.671 30.601 1.00 54.00 81 ASP A O 1
ATOM 666 N N . PHE A 1 82 ? 14.397 -13.723 31.068 1.00 63.47 82 PHE A N 1
ATOM 667 C CA . PHE A 1 82 ? 14.261 -14.232 29.692 1.00 63.47 82 PHE A CA 1
ATOM 668 C C . PHE A 1 82 ? 12.834 -13.985 29.181 1.00 63.47 82 PHE A C 1
ATOM 670 O O . PHE A 1 82 ? 12.643 -13.535 28.050 1.00 63.47 82 PHE A O 1
ATOM 677 N N . LEU A 1 83 ? 11.845 -14.190 30.051 1.00 61.50 83 LEU A N 1
ATOM 678 C CA . LEU A 1 83 ? 10.486 -13.694 29.903 1.00 61.50 83 LEU A CA 1
ATOM 679 C C . LEU A 1 83 ? 10.166 -12.808 31.099 1.00 61.50 83 LEU A C 1
ATOM 681 O O . LEU A 1 83 ? 10.192 -13.286 32.229 1.00 61.50 83 LEU A O 1
ATOM 685 N N . LYS A 1 84 ? 9.814 -11.545 30.851 1.00 74.31 84 LYS A N 1
ATOM 686 C CA . LYS A 1 84 ? 9.253 -10.672 31.891 1.00 74.31 84 LYS A CA 1
ATOM 687 C C . LYS A 1 84 ? 7.985 -11.310 32.457 1.00 74.31 84 LYS A C 1
ATOM 689 O O . LYS A 1 84 ? 7.280 -12.009 31.733 1.00 74.31 84 LYS A O 1
ATOM 694 N N . GLU A 1 85 ? 7.617 -10.992 33.692 1.00 67.69 85 GLU A N 1
ATOM 695 C CA . GLU A 1 85 ? 6.395 -11.511 34.333 1.00 67.69 85 GLU A CA 1
ATOM 696 C C . GLU A 1 85 ? 5.141 -11.360 33.442 1.00 67.69 85 GLU A C 1
ATOM 698 O O . GLU A 1 85 ? 4.415 -12.321 33.189 1.00 67.69 85 GLU A O 1
ATOM 703 N N . LYS A 1 86 ? 4.988 -10.195 32.796 1.00 72.69 86 LYS A N 1
ATOM 704 C CA . LYS A 1 86 ? 3.930 -9.951 31.797 1.00 72.69 86 LYS A CA 1
ATOM 705 C C . LYS A 1 86 ? 3.997 -10.874 30.575 1.00 72.69 86 LYS A C 1
ATOM 707 O O . LYS A 1 86 ? 2.963 -11.217 30.015 1.00 72.69 86 LYS A O 1
ATOM 712 N N . GLU A 1 87 ? 5.190 -11.253 30.123 1.00 78.19 87 GLU A N 1
ATOM 713 C CA . GLU A 1 87 ? 5.373 -12.196 29.013 1.00 78.19 87 GLU A CA 1
ATOM 714 C C . GLU A 1 87 ? 4.998 -13.629 29.424 1.00 78.19 87 GLU A C 1
ATOM 716 O O . GLU A 1 87 ? 4.413 -14.359 28.625 1.00 78.19 87 GLU A O 1
ATOM 721 N N . ILE A 1 88 ? 5.256 -14.014 30.677 1.00 78.69 88 ILE A N 1
ATOM 722 C CA . ILE A 1 88 ? 4.833 -15.307 31.236 1.00 78.69 88 ILE A CA 1
ATOM 723 C C . ILE A 1 88 ? 3.302 -15.381 31.309 1.00 78.69 88 ILE A C 1
ATOM 725 O O . ILE A 1 88 ? 2.715 -16.384 30.897 1.00 78.69 88 ILE A O 1
ATOM 729 N N . ASP A 1 89 ? 2.637 -14.313 31.749 1.00 78.94 89 ASP A N 1
ATOM 730 C CA . ASP A 1 89 ? 1.172 -14.256 31.805 1.00 78.94 89 ASP A CA 1
ATOM 731 C C . ASP A 1 89 ? 0.530 -14.323 30.416 1.00 78.94 89 ASP A C 1
ATOM 733 O O . ASP A 1 89 ? -0.453 -15.044 30.219 1.00 78.94 89 ASP A O 1
ATOM 737 N N . ILE A 1 90 ? 1.119 -13.650 29.421 1.00 83.88 90 ILE A N 1
ATOM 738 C CA . ILE A 1 90 ? 0.701 -13.769 28.015 1.00 83.88 90 ILE A CA 1
ATOM 739 C C . ILE A 1 90 ? 0.752 -15.230 27.563 1.00 83.88 90 ILE A C 1
ATOM 741 O O . ILE A 1 90 ? -0.192 -15.710 26.934 1.00 83.88 90 ILE A O 1
ATOM 745 N N . LEU A 1 91 ? 1.830 -15.948 27.884 1.00 85.50 91 LEU A N 1
ATOM 746 C CA . LEU A 1 91 ? 2.001 -17.347 27.492 1.00 85.50 91 LEU A CA 1
ATOM 747 C C . LEU A 1 91 ? 1.016 -18.271 28.214 1.00 85.50 91 LEU A C 1
ATOM 749 O O . LEU A 1 91 ? 0.448 -19.151 27.569 1.00 85.50 91 LEU A O 1
ATOM 753 N N . LYS A 1 92 ? 0.722 -18.036 29.498 1.00 84.00 92 LYS A N 1
ATOM 754 C CA . LYS A 1 92 ? -0.332 -18.767 30.225 1.00 84.00 92 LYS A CA 1
ATOM 755 C C . LYS A 1 92 ? -1.699 -18.568 29.569 1.00 84.00 92 LYS A C 1
ATOM 757 O O . LYS A 1 92 ? -2.390 -19.548 29.297 1.00 84.00 92 LYS A O 1
ATOM 762 N N . PHE A 1 93 ? -2.062 -17.332 29.223 1.00 80.00 93 PHE A N 1
ATOM 763 C CA . PHE A 1 93 ? -3.300 -17.036 28.486 1.00 80.00 93 PHE A CA 1
ATOM 764 C C . PHE A 1 93 ? -3.325 -17.653 27.084 1.00 80.00 93 PHE A C 1
ATOM 766 O O . PHE A 1 93 ? -4.373 -18.082 26.599 1.00 80.00 93 PHE A O 1
ATOM 773 N N . TYR A 1 94 ? -2.175 -17.703 26.415 1.00 83.75 94 TYR A N 1
ATOM 774 C CA . TYR A 1 94 ? -2.051 -18.302 25.094 1.00 83.75 94 TYR A CA 1
ATOM 775 C C . TYR A 1 94 ? -2.183 -19.827 25.133 1.00 83.75 94 TYR A C 1
ATOM 777 O O . TYR A 1 94 ? -2.705 -20.418 24.193 1.00 83.75 94 TYR A O 1
ATOM 785 N N . LEU A 1 95 ? -1.754 -20.486 26.202 1.00 84.00 95 LEU A N 1
ATOM 786 C CA . LEU A 1 95 ? -1.685 -21.948 26.273 1.00 84.00 95 LEU A CA 1
ATOM 787 C C . LEU A 1 95 ? -2.831 -22.593 27.054 1.00 84.00 95 LEU A C 1
ATOM 789 O O . LEU A 1 95 ? -2.985 -23.808 26.995 1.00 84.00 95 LEU A O 1
ATOM 793 N N . THR A 1 96 ? -3.670 -21.806 27.728 1.00 78.62 96 THR A N 1
ATOM 794 C CA . THR A 1 96 ? -4.777 -22.328 28.543 1.00 78.62 96 THR A CA 1
ATOM 795 C C . THR A 1 96 ? -6.113 -22.244 27.804 1.00 78.62 96 THR A C 1
ATOM 797 O O . THR A 1 96 ? -6.379 -21.310 27.041 1.00 78.62 96 THR A O 1
ATOM 800 N N . LYS A 1 97 ? -6.988 -23.231 28.036 1.00 64.94 97 LYS A N 1
ATOM 801 C CA . LYS A 1 97 ? -8.379 -23.183 27.574 1.00 64.94 97 LYS A CA 1
ATOM 802 C C . LYS A 1 97 ? -9.206 -22.317 28.515 1.00 64.94 97 LYS A C 1
ATOM 804 O O . LYS A 1 97 ? -9.252 -22.560 29.716 1.00 64.94 97 LYS A O 1
ATOM 809 N N . HIS A 1 98 ? -9.926 -21.361 27.951 1.00 61.50 98 HIS A N 1
ATOM 810 C CA . HIS A 1 98 ? -10.909 -20.554 28.658 1.00 61.50 98 HIS A CA 1
ATOM 811 C C . HIS A 1 98 ? -12.296 -20.973 28.160 1.00 61.50 98 HIS A C 1
ATOM 813 O O . HIS A 1 98 ? -12.578 -20.879 26.966 1.00 61.50 98 HIS A O 1
ATOM 819 N N . ASN A 1 99 ? -13.133 -21.507 29.054 1.00 51.59 99 ASN A N 1
ATOM 820 C CA . ASN A 1 99 ? -14.454 -22.071 28.732 1.00 51.59 99 ASN A CA 1
ATOM 821 C C . ASN A 1 99 ? -14.419 -23.155 27.631 1.00 51.59 99 ASN A C 1
ATOM 823 O O . ASN A 1 99 ? -15.287 -23.208 26.767 1.00 51.59 99 ASN A O 1
ATOM 827 N N . GLY A 1 100 ? -13.386 -24.007 27.632 1.00 53.59 100 GLY A N 1
ATOM 828 C CA . GLY A 1 100 ? -13.224 -25.099 26.660 1.00 53.59 100 GLY A CA 1
ATOM 829 C C . GLY A 1 100 ? -12.564 -24.714 25.327 1.00 53.59 100 GLY A C 1
ATOM 830 O O . GLY A 1 100 ? -12.266 -25.605 24.532 1.00 53.59 100 GLY A O 1
ATOM 831 N N . TYR A 1 101 ? -12.258 -23.431 25.098 1.00 50.94 101 TYR A N 1
ATOM 832 C CA . TYR A 1 101 ? -11.657 -22.929 23.855 1.00 50.94 101 TYR A CA 1
ATOM 833 C C . TYR A 1 101 ? -10.311 -22.238 24.089 1.00 50.94 101 TYR A C 1
ATOM 835 O O . TYR A 1 101 ? -10.060 -21.651 25.139 1.00 50.94 101 TYR A O 1
ATOM 843 N N . TYR A 1 102 ? -9.449 -22.261 23.072 1.00 71.62 102 TYR A N 1
ATOM 844 C CA . TYR A 1 102 ? -8.207 -21.492 23.054 1.00 71.62 102 TYR A CA 1
ATOM 845 C C . TYR A 1 102 ? -8.454 -20.062 22.557 1.00 71.62 102 TYR A C 1
ATOM 847 O O . TYR A 1 102 ? -8.975 -19.859 21.457 1.00 71.62 102 TYR A O 1
ATOM 855 N N . LEU A 1 103 ? -8.035 -19.057 23.332 1.00 65.88 103 LEU A N 1
ATOM 856 C CA . LEU A 1 103 ? -8.133 -17.652 22.924 1.00 65.88 103 LEU A CA 1
ATOM 857 C C . LEU A 1 103 ? -7.155 -17.360 21.783 1.00 65.88 103 LEU A C 1
ATOM 859 O O . LEU A 1 103 ? -5.994 -17.764 21.837 1.00 65.88 103 LEU A O 1
ATOM 863 N N . ASN A 1 104 ? -7.593 -16.658 20.738 1.00 67.19 104 ASN A N 1
ATOM 864 C CA . ASN A 1 104 ? -6.692 -16.233 19.663 1.00 67.19 104 ASN A CA 1
ATOM 865 C C . ASN A 1 104 ? -5.832 -15.024 20.095 1.00 67.19 104 ASN A C 1
ATOM 867 O O . ASN A 1 104 ? -6.125 -14.351 21.084 1.00 67.19 104 ASN A O 1
ATOM 871 N N . THR A 1 105 ? -4.773 -14.747 19.333 1.00 64.31 105 THR A N 1
ATOM 872 C CA . THR A 1 105 ? -3.796 -13.677 19.605 1.00 64.31 105 THR A CA 1
ATOM 873 C C . THR A 1 105 ? -4.460 -12.308 19.775 1.00 64.31 105 THR A C 1
ATOM 875 O O . THR A 1 105 ? -4.090 -11.542 20.658 1.00 64.31 105 THR A O 1
ATOM 878 N N . TYR A 1 106 ? -5.506 -12.048 18.991 1.00 59.22 106 TYR A N 1
ATOM 879 C CA . TYR A 1 106 ? -6.311 -10.832 19.046 1.00 59.22 106 TYR A CA 1
ATOM 880 C C . TYR A 1 106 ? -7.072 -10.659 20.371 1.00 59.22 106 TYR A C 1
ATOM 882 O O . TYR A 1 106 ? -7.065 -9.582 20.968 1.00 59.22 106 TYR A O 1
ATOM 890 N N . TYR A 1 107 ? -7.715 -11.715 20.875 1.00 59.09 107 TYR A N 1
ATOM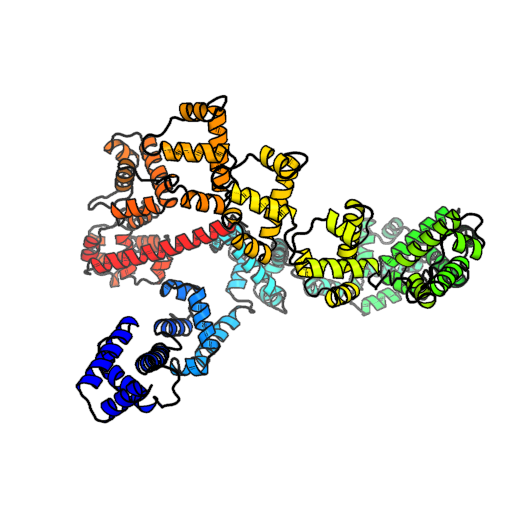 891 C CA . TYR A 1 107 ? -8.449 -11.654 22.141 1.00 59.09 107 TYR A CA 1
ATOM 892 C C . TYR A 1 107 ? -7.512 -11.517 23.339 1.00 59.09 107 TYR A C 1
ATOM 894 O O . TYR A 1 107 ? -7.830 -10.789 24.277 1.00 59.09 107 TYR A O 1
ATOM 902 N N . ILE A 1 108 ? -6.343 -12.158 23.287 1.00 69.44 108 ILE A N 1
ATOM 903 C CA . ILE A 1 108 ? -5.309 -12.009 24.318 1.00 69.44 108 ILE A CA 1
ATOM 904 C C . ILE A 1 108 ? -4.778 -10.564 24.311 1.00 69.44 108 ILE A C 1
ATOM 906 O O . ILE A 1 108 ? -4.664 -9.960 25.376 1.00 69.44 108 ILE A O 1
ATOM 910 N N . ALA A 1 109 ? -4.571 -9.970 23.127 1.00 63.78 109 ALA A N 1
ATOM 911 C CA . ALA A 1 109 ? -4.152 -8.571 22.957 1.00 63.78 109 ALA A CA 1
ATOM 912 C C . ALA A 1 109 ? -5.140 -7.609 23.610 1.00 63.78 109 ALA A C 1
ATOM 914 O O . ALA A 1 109 ? -4.770 -6.769 24.430 1.00 63.78 109 ALA A O 1
ATOM 915 N N . LYS A 1 110 ? -6.428 -7.794 23.312 1.00 62.50 110 LYS A N 1
ATOM 916 C CA . LYS A 1 110 ? -7.503 -6.955 23.842 1.00 62.50 110 LYS A CA 1
ATOM 917 C C . LYS A 1 110 ? -7.666 -7.106 25.357 1.00 62.50 110 LYS A C 1
ATOM 919 O O . LYS A 1 110 ? -7.828 -6.103 26.043 1.00 62.50 110 LYS A O 1
ATOM 924 N N . LYS A 1 111 ? -7.594 -8.335 25.883 1.00 63.16 111 LYS A N 1
ATOM 925 C CA . LYS A 1 111 ? -7.764 -8.619 27.319 1.00 63.16 111 LYS A CA 1
ATOM 926 C C . LYS A 1 111 ? -6.623 -8.053 28.163 1.00 63.16 111 LYS A C 1
ATOM 928 O O . LYS A 1 111 ? -6.872 -7.515 29.234 1.00 63.16 111 LYS A O 1
ATOM 933 N N . LEU A 1 112 ? -5.390 -8.143 27.666 1.00 68.81 112 LEU A N 1
ATOM 934 C CA . LEU A 1 112 ? -4.202 -7.664 28.375 1.00 68.81 112 LEU A CA 1
ATOM 935 C C . LEU A 1 112 ? -3.847 -6.202 28.055 1.00 68.81 112 LEU A C 1
ATOM 937 O O . LEU A 1 112 ? -2.885 -5.683 28.613 1.00 68.81 112 LEU A O 1
ATOM 941 N N . LYS A 1 113 ? -4.622 -5.527 27.189 1.00 72.81 113 LYS A N 1
ATOM 942 C CA . LYS A 1 113 ? -4.346 -4.168 26.682 1.00 72.81 113 LYS A CA 1
ATOM 943 C C . LYS A 1 113 ? -2.951 -4.052 26.041 1.00 72.81 113 LYS A C 1
ATOM 945 O O . LYS A 1 113 ? -2.215 -3.099 26.284 1.00 72.81 113 LYS A O 1
ATOM 950 N N . LEU A 1 114 ? -2.589 -5.038 25.223 1.00 75.62 114 LEU A N 1
ATOM 951 C CA . LEU A 1 114 ? -1.308 -5.133 24.514 1.00 75.62 114 LEU A CA 1
ATOM 952 C C . LEU A 1 114 ? -1.524 -5.150 22.997 1.00 75.62 114 LEU A C 1
ATOM 954 O O . LEU A 1 114 ? -2.634 -5.391 22.525 1.00 75.62 114 LEU A O 1
ATOM 958 N N . SER A 1 115 ? -0.467 -4.911 22.215 1.00 66.69 115 SER A N 1
ATOM 959 C CA . SER A 1 115 ? -0.538 -5.072 20.760 1.00 66.69 115 SER A CA 1
ATOM 960 C C . SER A 1 115 ? -0.477 -6.551 20.361 1.00 66.69 115 SER A C 1
ATOM 962 O O . SER A 1 115 ? 0.180 -7.369 21.010 1.00 66.69 115 SER A O 1
ATOM 964 N N . GLU A 1 116 ? -1.147 -6.906 19.262 1.00 63.97 116 GLU A N 1
ATOM 965 C CA . GLU A 1 116 ? -1.079 -8.264 18.697 1.00 63.97 116 GLU A CA 1
ATOM 966 C C . GLU A 1 116 ? 0.349 -8.648 18.305 1.00 63.97 116 GLU A C 1
ATOM 968 O O . GLU A 1 116 ? 0.758 -9.794 18.484 1.00 63.97 116 GLU A O 1
ATOM 973 N N . GLU A 1 117 ? 1.116 -7.672 17.815 1.00 64.88 117 GLU A N 1
ATOM 974 C CA . GLU A 1 117 ? 2.524 -7.830 17.466 1.00 64.88 117 GLU A CA 1
ATOM 975 C C . GLU A 1 117 ? 3.373 -8.182 18.689 1.00 64.88 117 GLU A C 1
ATOM 977 O O . GLU A 1 117 ? 4.215 -9.074 18.617 1.00 64.88 117 GLU A O 1
ATOM 982 N N . PHE A 1 118 ? 3.109 -7.555 19.839 1.00 68.38 118 PHE A N 1
ATOM 983 C CA . PHE A 1 118 ? 3.814 -7.868 21.076 1.00 68.38 118 PHE A CA 1
ATOM 984 C C . PHE A 1 118 ? 3.557 -9.313 21.511 1.00 68.38 118 PHE A C 1
ATOM 986 O O . PHE A 1 118 ? 4.502 -10.042 21.790 1.00 68.38 118 PHE A O 1
ATOM 993 N N . ILE A 1 119 ? 2.306 -9.776 21.460 1.00 74.75 119 ILE A N 1
ATOM 994 C CA . ILE A 1 119 ? 1.970 -11.170 21.793 1.00 74.75 119 ILE A CA 1
ATOM 995 C C . ILE A 1 119 ? 2.593 -12.142 20.798 1.00 74.75 119 ILE A C 1
ATOM 997 O O . ILE A 1 119 ? 3.147 -13.162 21.202 1.00 74.75 119 ILE A O 1
ATOM 1001 N N . TYR A 1 120 ? 2.526 -11.835 19.503 1.00 75.06 120 TYR A N 1
ATOM 1002 C CA . TYR A 1 120 ? 3.143 -12.652 18.464 1.00 75.06 120 TYR A CA 1
ATOM 1003 C C . TYR A 1 120 ? 4.654 -12.794 18.691 1.00 75.06 120 TYR A C 1
ATOM 1005 O O . TYR A 1 120 ? 5.196 -13.899 18.625 1.00 75.06 120 TYR A O 1
ATOM 1013 N N . ASN A 1 121 ? 5.325 -11.695 19.030 1.00 70.94 121 ASN A N 1
ATOM 1014 C CA . ASN A 1 121 ? 6.751 -11.681 19.331 1.00 70.94 121 ASN A CA 1
ATOM 1015 C C . ASN A 1 121 ? 7.070 -12.452 20.617 1.00 70.94 121 ASN A C 1
ATOM 1017 O O . ASN A 1 121 ? 8.002 -13.254 20.609 1.00 70.94 121 ASN A O 1
ATOM 1021 N N . THR A 1 122 ? 6.273 -12.299 21.679 1.00 81.94 122 THR A N 1
ATOM 1022 C CA . THR A 1 122 ? 6.414 -13.062 22.931 1.00 81.94 122 THR A CA 1
ATOM 1023 C C . THR A 1 122 ? 6.254 -14.568 22.702 1.00 81.94 122 THR A C 1
ATOM 1025 O O . THR A 1 122 ? 7.087 -15.355 23.150 1.00 81.94 122 THR A O 1
ATOM 1028 N N . VAL A 1 123 ? 5.238 -14.988 21.943 1.00 82.19 123 VAL A N 1
ATOM 1029 C CA . VAL A 1 123 ? 5.008 -16.403 21.610 1.00 82.19 123 VAL A CA 1
ATOM 1030 C C . VAL A 1 123 ? 6.150 -16.958 20.757 1.00 82.19 123 VAL A C 1
ATOM 1032 O O . VAL A 1 123 ? 6.671 -18.031 21.050 1.00 82.19 123 VAL A O 1
ATOM 1035 N N . ASN A 1 124 ? 6.606 -16.226 19.739 1.00 79.25 124 ASN A N 1
ATOM 1036 C CA . ASN A 1 124 ? 7.727 -16.665 18.904 1.00 79.25 124 ASN A CA 1
ATOM 1037 C C . ASN A 1 124 ? 9.049 -16.735 19.669 1.00 79.25 124 ASN A C 1
ATOM 1039 O O . ASN A 1 124 ? 9.840 -17.649 19.443 1.00 79.25 124 ASN A O 1
ATOM 1043 N N . LYS A 1 125 ? 9.289 -15.790 20.580 1.00 81.25 125 LYS A N 1
ATOM 1044 C CA . LYS A 1 125 ? 10.447 -15.7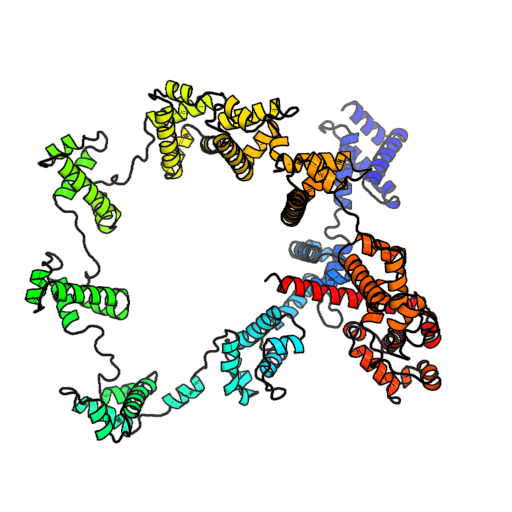84 21.478 1.00 81.25 125 LYS A CA 1
ATOM 1045 C C . LYS A 1 125 ? 10.458 -17.032 22.367 1.00 81.25 125 LYS A C 1
ATOM 1047 O O . LYS A 1 125 ? 11.502 -17.674 22.474 1.00 81.25 125 LYS A O 1
ATOM 1052 N N . ALA A 1 126 ? 9.302 -17.417 22.910 1.00 83.06 126 ALA A N 1
ATOM 1053 C CA . ALA A 1 126 ? 9.134 -18.637 23.699 1.00 83.06 126 ALA A CA 1
ATOM 1054 C C . ALA A 1 126 ? 9.316 -19.921 22.863 1.00 83.06 126 ALA A C 1
ATOM 1056 O O . ALA A 1 126 ? 10.027 -20.840 23.262 1.00 83.06 126 ALA A O 1
ATOM 1057 N N . ILE A 1 127 ? 8.751 -19.970 21.650 1.00 81.81 127 ILE A N 1
ATOM 1058 C CA . ILE A 1 127 ? 8.888 -21.119 20.734 1.00 81.81 127 ILE A CA 1
ATOM 1059 C C . ILE A 1 127 ? 10.338 -21.316 20.270 1.00 81.81 127 ILE A C 1
ATOM 1061 O O . ILE A 1 127 ? 10.770 -22.457 20.110 1.00 81.81 127 ILE A O 1
ATOM 1065 N N . LYS A 1 128 ? 11.091 -20.233 20.037 1.00 81.75 128 LYS A N 1
ATOM 1066 C CA . LYS A 1 128 ? 12.502 -20.302 19.620 1.00 81.75 128 LYS A CA 1
ATOM 1067 C C . LYS A 1 128 ? 13.432 -20.788 20.735 1.00 81.75 128 LYS A C 1
ATOM 1069 O O . LYS A 1 128 ? 14.445 -21.400 20.428 1.00 81.75 128 LYS A O 1
ATOM 1074 N N . ASN A 1 129 ? 13.078 -20.562 22.001 1.00 80.50 129 ASN A N 1
ATOM 1075 C CA . ASN A 1 129 ? 13.906 -20.902 23.164 1.00 80.50 129 ASN A CA 1
ATOM 1076 C C . ASN A 1 129 ? 13.125 -21.812 24.127 1.00 80.50 129 ASN A C 1
ATOM 1078 O O . ASN A 1 129 ? 12.823 -21.450 25.268 1.00 80.50 129 ASN A O 1
ATOM 1082 N N . LYS A 1 130 ? 12.749 -22.998 23.637 1.00 80.38 130 LYS A N 1
ATOM 1083 C CA . LYS A 1 130 ? 11.868 -23.933 24.357 1.00 80.38 130 LYS A CA 1
ATOM 1084 C C . LYS A 1 130 ? 12.436 -24.368 25.704 1.00 80.38 130 LYS A C 1
ATOM 1086 O O . LYS A 1 130 ? 11.706 -24.356 26.687 1.00 80.38 130 LYS A O 1
ATOM 1091 N N . GLU A 1 131 ? 13.725 -24.697 25.756 1.00 75.94 131 GLU A N 1
ATOM 1092 C CA . GLU A 1 131 ? 14.389 -25.169 26.981 1.00 75.94 131 GLU A CA 1
ATOM 1093 C C . GLU A 1 131 ? 14.418 -24.104 28.084 1.00 75.94 131 GLU A C 1
ATOM 1095 O O . GLU A 1 131 ? 14.205 -24.406 29.255 1.00 75.94 131 GLU A O 1
ATOM 1100 N N . GLU A 1 132 ? 14.589 -22.834 27.716 1.00 73.81 132 GLU A N 1
ATOM 1101 C CA . GLU A 1 132 ? 14.545 -21.721 28.668 1.00 73.81 132 GLU A CA 1
ATOM 1102 C C . GLU A 1 132 ? 13.107 -21.422 29.116 1.00 73.81 132 GLU A C 1
ATOM 1104 O O . GLU A 1 132 ? 12.858 -21.141 30.284 1.00 73.81 132 GLU A O 1
ATOM 1109 N N . THR A 1 133 ? 12.135 -21.563 28.210 1.00 79.62 133 THR A N 1
ATOM 1110 C CA . THR A 1 133 ? 10.707 -21.369 28.512 1.00 79.62 133 THR A CA 1
ATOM 1111 C C . THR A 1 133 ? 10.168 -22.451 29.451 1.00 79.62 133 THR A C 1
ATOM 1113 O O . THR A 1 133 ? 9.366 -22.145 30.332 1.00 79.62 133 THR A O 1
ATOM 1116 N N . LYS A 1 134 ? 10.641 -23.700 29.323 1.00 81.81 134 LYS A N 1
ATOM 1117 C CA . LYS A 1 134 ? 10.283 -24.823 30.211 1.00 81.81 134 LYS A CA 1
ATOM 1118 C C . LYS A 1 134 ? 10.613 -24.549 31.681 1.00 81.81 134 LYS A C 1
ATOM 1120 O O . LYS A 1 134 ? 9.895 -25.038 32.548 1.00 81.81 134 LYS A O 1
ATOM 1125 N N . LYS A 1 135 ? 11.628 -23.721 31.966 1.00 78.62 135 LYS A N 1
ATOM 1126 C CA . LYS A 1 135 ? 11.960 -23.283 33.336 1.00 78.62 135 LYS A CA 1
ATOM 1127 C C . LYS A 1 135 ? 10.828 -22.472 33.987 1.00 78.62 135 LYS A C 1
ATOM 1129 O O . LYS A 1 135 ? 10.682 -22.516 35.201 1.00 78.62 135 LYS A O 1
ATOM 1134 N N . TYR A 1 136 ? 10.018 -21.768 33.189 1.00 79.25 136 TYR A N 1
ATOM 1135 C CA . TYR A 1 136 ? 8.888 -20.948 33.653 1.00 79.25 136 TYR A CA 1
ATOM 1136 C C . TYR A 1 136 ? 7.523 -21.628 33.441 1.00 79.25 136 TYR A C 1
ATOM 1138 O O . TYR A 1 136 ? 6.583 -21.388 34.197 1.00 79.25 136 TYR A O 1
ATOM 1146 N N . LEU A 1 137 ? 7.398 -22.469 32.407 1.00 83.12 137 LEU A N 1
ATOM 1147 C CA . LEU A 1 137 ? 6.184 -23.201 32.036 1.00 83.12 137 LEU A CA 1
ATOM 1148 C C . LEU A 1 137 ? 6.534 -24.671 31.728 1.00 83.12 137 LEU A C 1
ATOM 1150 O O . LEU A 1 137 ? 6.776 -25.010 30.568 1.00 83.12 137 LEU A O 1
ATOM 1154 N N . PRO A 1 138 ? 6.533 -25.565 32.735 1.00 83.06 138 PRO A N 1
ATOM 1155 C CA . PRO A 1 138 ? 7.016 -26.943 32.579 1.00 83.06 138 PRO A CA 1
ATOM 1156 C C . PRO A 1 138 ? 6.298 -27.756 31.487 1.00 83.06 138 PRO A C 1
ATOM 1158 O O . PRO A 1 138 ? 6.922 -28.571 30.814 1.00 83.06 138 PRO A O 1
ATOM 1161 N N . ASN A 1 139 ? 5.007 -27.487 31.250 1.00 84.06 139 ASN A N 1
ATOM 1162 C CA . ASN A 1 139 ? 4.176 -28.191 30.261 1.00 84.06 139 ASN A CA 1
ATOM 1163 C C . ASN A 1 139 ? 4.119 -27.513 28.878 1.00 84.06 139 ASN A C 1
ATOM 1165 O O . ASN A 1 139 ? 3.351 -27.943 28.016 1.00 84.06 139 ASN A O 1
ATOM 1169 N N . PHE A 1 140 ? 4.948 -26.490 28.636 1.00 85.81 140 PHE A N 1
ATOM 1170 C CA . PHE A 1 140 ? 4.883 -25.626 27.451 1.00 85.81 140 PHE A CA 1
ATOM 1171 C C . PHE A 1 140 ? 4.772 -26.386 26.120 1.00 85.81 140 PHE A C 1
ATOM 1173 O O . PHE A 1 140 ? 3.947 -26.040 25.277 1.00 85.81 140 PHE A O 1
ATOM 1180 N N . GLU A 1 141 ? 5.566 -27.442 25.918 1.00 81.06 141 GLU A N 1
ATOM 1181 C CA . GLU A 1 141 ? 5.535 -28.219 24.670 1.00 81.06 141 GLU A CA 1
ATOM 1182 C C . GLU A 1 141 ? 4.243 -29.013 24.484 1.00 81.06 141 GLU A C 1
ATOM 1184 O O . GLU A 1 141 ? 3.720 -29.081 23.368 1.00 81.06 141 GLU A O 1
ATOM 1189 N N . ASN A 1 142 ? 3.718 -29.593 25.562 1.00 82.50 142 ASN A N 1
ATOM 1190 C CA . ASN A 1 142 ? 2.488 -30.370 25.509 1.00 82.50 142 ASN A CA 1
ATOM 1191 C C . ASN A 1 142 ? 1.281 -29.451 25.278 1.00 82.50 142 ASN A C 1
ATOM 1193 O O . ASN A 1 142 ? 0.448 -29.731 24.417 1.00 82.50 142 ASN A O 1
ATOM 1197 N N . ASP A 1 143 ? 1.232 -28.306 25.959 1.00 84.19 143 ASP A N 1
ATOM 1198 C CA . ASP A 1 143 ? 0.144 -27.336 25.815 1.00 84.19 143 ASP A CA 1
ATOM 1199 C C . ASP A 1 143 ? 0.146 -26.682 24.423 1.00 84.19 143 ASP A C 1
ATOM 1201 O O . ASP A 1 143 ? -0.907 -26.493 23.805 1.00 84.19 143 ASP A O 1
ATOM 1205 N N . LEU A 1 144 ? 1.334 -26.402 23.869 1.00 82.50 144 LEU A N 1
ATOM 1206 C CA . LEU A 1 144 ? 1.484 -25.895 22.504 1.00 82.50 144 LEU A CA 1
ATOM 1207 C C . LEU A 1 144 ? 1.023 -26.933 21.469 1.00 82.50 144 LEU A C 1
ATOM 1209 O O . LEU A 1 144 ? 0.359 -26.571 20.494 1.00 82.50 144 LEU A O 1
ATOM 1213 N N . LYS A 1 145 ? 1.335 -28.218 21.690 1.00 76.94 145 LYS A N 1
ATOM 1214 C CA . LYS A 1 145 ? 0.874 -29.328 20.846 1.00 76.94 145 LYS A CA 1
ATOM 1215 C C . LYS A 1 145 ? -0.652 -29.452 20.890 1.00 76.94 145 LYS A C 1
ATOM 1217 O O . LYS A 1 145 ? -1.280 -29.410 19.838 1.00 76.94 145 LYS A O 1
ATOM 1222 N N . GLN A 1 146 ? -1.256 -29.473 22.080 1.00 74.25 146 GLN A N 1
ATOM 1223 C CA . GLN A 1 146 ? -2.716 -29.530 22.244 1.00 74.25 146 GLN A CA 1
ATOM 1224 C C . GLN A 1 146 ? -3.437 -28.352 21.573 1.00 74.25 146 GLN A C 1
ATOM 1226 O O . GLN A 1 146 ? -4.483 -28.527 20.943 1.00 74.25 146 GLN A O 1
ATOM 1231 N N . ARG A 1 147 ? -2.871 -27.144 21.668 1.00 78.38 147 ARG A N 1
ATOM 1232 C CA . ARG A 1 147 ? -3.401 -25.960 20.987 1.00 78.38 147 ARG A CA 1
ATOM 1233 C C . ARG A 1 147 ? -3.288 -26.067 19.469 1.00 78.38 147 ARG A C 1
ATOM 1235 O O . ARG A 1 147 ? -4.229 -25.690 18.772 1.00 78.38 147 ARG A O 1
ATOM 1242 N N . ARG A 1 148 ? -2.162 -26.555 18.944 1.00 69.00 148 ARG A N 1
ATOM 1243 C CA . ARG A 1 148 ? -1.977 -26.745 17.498 1.00 69.00 148 ARG A CA 1
ATOM 1244 C C . ARG A 1 148 ? -2.975 -27.764 16.951 1.00 69.00 148 ARG A C 1
ATOM 1246 O O . ARG A 1 148 ? -3.684 -27.450 15.997 1.00 69.00 148 ARG A O 1
ATOM 1253 N N . ASP A 1 149 ? -3.108 -28.902 17.624 1.00 59.78 149 ASP A N 1
ATOM 1254 C CA . ASP A 1 149 ? -4.021 -29.980 17.238 1.00 59.78 149 ASP A CA 1
ATOM 1255 C C . ASP A 1 149 ? -5.491 -29.494 17.230 1.00 59.78 149 ASP A C 1
ATOM 1257 O O . ASP A 1 149 ? -6.262 -29.827 16.329 1.00 59.78 149 ASP A O 1
ATOM 1261 N N . PHE A 1 150 ? -5.871 -28.603 18.158 1.00 58.59 150 PHE A N 1
ATOM 1262 C CA . PHE A 1 150 ? -7.195 -27.963 18.190 1.00 58.59 150 PHE A CA 1
ATOM 1263 C C . PHE A 1 150 ? -7.503 -27.085 16.956 1.00 58.59 150 PHE A C 1
ATOM 1265 O O . PHE A 1 150 ? -8.648 -27.037 16.491 1.00 58.59 150 PHE A O 1
ATOM 1272 N N . PHE A 1 151 ? -6.509 -26.372 16.414 1.00 50.31 151 PHE A N 1
ATOM 1273 C CA . PHE A 1 151 ? -6.698 -25.484 15.257 1.00 50.31 151 PHE A CA 1
ATOM 1274 C C . PHE A 1 151 ? -6.473 -26.182 13.905 1.00 50.31 151 PHE A C 1
ATOM 1276 O O . PHE A 1 151 ? -7.147 -25.831 12.933 1.00 50.31 151 PHE A O 1
ATOM 1283 N N . GLU A 1 152 ? -5.590 -27.180 13.828 1.00 44.09 152 GLU A N 1
ATOM 1284 C CA . GLU A 1 152 ? -5.343 -27.961 12.604 1.00 44.09 152 GLU A CA 1
ATOM 1285 C C . GLU A 1 152 ? -6.546 -28.842 12.224 1.00 44.09 152 GLU A C 1
ATOM 1287 O O . GLU A 1 152 ? -6.896 -28.924 11.047 1.00 44.09 152 GLU A O 1
ATOM 1292 N N . TYR A 1 153 ? -7.292 -29.371 13.199 1.00 40.75 153 TYR A N 1
ATOM 1293 C CA . TYR A 1 153 ? -8.497 -30.179 12.950 1.00 40.75 153 TYR A CA 1
ATOM 1294 C C . TYR A 1 153 ? -9.651 -29.411 12.251 1.00 40.75 153 TYR A C 1
ATOM 1296 O O . TYR A 1 153 ? -10.554 -30.014 11.666 1.00 40.75 153 TYR A O 1
ATOM 1304 N N . ASN A 1 154 ? -9.630 -28.070 12.256 1.00 46.00 154 ASN A N 1
ATOM 1305 C CA . ASN A 1 154 ? -10.751 -27.227 11.812 1.00 46.00 154 ASN A CA 1
ATOM 1306 C C . ASN A 1 154 ? -10.618 -26.611 10.401 1.00 46.00 154 ASN A C 1
ATOM 1308 O O . ASN A 1 154 ? -11.594 -26.045 9.893 1.00 46.00 154 ASN A O 1
ATOM 1312 N N . ASN A 1 155 ? -9.463 -26.705 9.729 1.00 46.59 155 ASN A N 1
ATOM 1313 C CA . ASN A 1 155 ? -9.265 -26.026 8.437 1.00 46.59 155 ASN A CA 1
ATOM 1314 C C . ASN A 1 155 ? -9.607 -26.880 7.200 1.00 46.59 155 ASN A C 1
ATOM 1316 O O . ASN A 1 155 ? -10.191 -26.334 6.257 1.00 46.59 155 ASN A O 1
ATOM 1320 N N . ASP A 1 156 ? -9.387 -28.199 7.218 1.00 52.97 156 ASP A N 1
ATOM 1321 C CA . ASP A 1 156 ? -9.468 -29.049 6.012 1.00 52.97 156 ASP A CA 1
ATOM 1322 C C . ASP A 1 156 ? -10.701 -29.972 5.900 1.00 52.97 156 ASP A C 1
ATOM 1324 O O . ASP A 1 156 ? -10.893 -30.608 4.865 1.00 52.97 156 ASP A O 1
ATOM 1328 N N . SER A 1 157 ? -11.598 -30.005 6.894 1.00 59.09 157 SER A N 1
ATOM 1329 C CA . SER A 1 157 ? -12.800 -30.861 6.892 1.00 59.09 157 SER A CA 1
ATOM 1330 C C . SER A 1 157 ? -14.087 -30.126 6.466 1.00 59.09 157 SER A C 1
ATOM 1332 O O . SER A 1 157 ? -14.221 -28.903 6.634 1.00 59.09 157 SER A O 1
ATOM 1334 N N . LEU A 1 158 ? -15.052 -30.866 5.893 1.00 66.38 158 LEU A N 1
ATOM 1335 C CA . LEU A 1 158 ? -16.421 -30.400 5.620 1.00 66.38 158 LEU A CA 1
ATOM 1336 C C . LEU A 1 158 ? -17.201 -30.321 6.945 1.00 66.38 158 LEU A C 1
ATOM 1338 O O . LEU A 1 158 ? -17.912 -31.244 7.331 1.00 66.38 158 LEU A O 1
ATOM 1342 N N . THR A 1 159 ? -17.019 -29.228 7.683 1.00 66.56 159 THR A N 1
ATOM 1343 C CA . THR A 1 159 ? -17.668 -29.028 8.985 1.00 66.56 159 THR A CA 1
ATOM 1344 C C . THR A 1 159 ? -19.147 -28.658 8.839 1.00 66.56 159 THR A C 1
ATOM 1346 O O . THR A 1 159 ? -19.553 -28.053 7.845 1.00 66.56 159 THR A O 1
ATOM 1349 N N . ASN A 1 160 ? -19.957 -28.925 9.871 1.00 63.06 160 ASN A N 1
ATOM 1350 C CA . ASN A 1 160 ? -21.383 -28.557 9.898 1.00 63.06 160 ASN A CA 1
ATOM 1351 C C . ASN A 1 160 ? -21.621 -27.057 9.653 1.00 63.06 160 ASN A C 1
ATOM 1353 O O . ASN A 1 160 ? -22.618 -26.682 9.046 1.00 63.06 160 ASN A O 1
ATOM 1357 N N . ALA A 1 161 ? -20.688 -26.193 10.063 1.00 63.94 161 ALA A N 1
ATOM 1358 C CA . ALA A 1 161 ? -20.758 -24.760 9.787 1.00 63.94 161 ALA A CA 1
ATOM 1359 C C . ALA A 1 161 ? -20.599 -24.436 8.289 1.00 63.94 161 ALA A C 1
ATOM 1361 O O . ALA A 1 161 ? -21.311 -23.575 7.773 1.00 63.94 161 ALA A O 1
ATOM 1362 N N . LYS A 1 162 ? -19.700 -25.140 7.584 1.00 75.38 162 LYS A N 1
ATOM 1363 C CA . LYS A 1 162 ? -19.519 -25.009 6.128 1.00 75.38 162 LYS A CA 1
ATOM 1364 C C . LYS A 1 162 ? -20.732 -25.570 5.379 1.00 75.38 162 LYS A C 1
ATOM 1366 O O . LYS A 1 162 ? -21.210 -24.917 4.459 1.00 75.38 162 LYS A O 1
ATOM 1371 N N . ILE A 1 163 ? -21.267 -26.714 5.819 1.00 76.38 163 ILE A N 1
ATOM 1372 C CA . ILE A 1 163 ? -22.501 -27.308 5.274 1.00 76.38 163 ILE A CA 1
ATOM 1373 C C . ILE A 1 163 ? -23.667 -26.331 5.432 1.00 76.38 163 ILE A C 1
ATOM 1375 O O . ILE A 1 163 ? -24.312 -25.992 4.450 1.00 76.38 163 ILE A O 1
ATOM 1379 N N . LYS A 1 164 ? -23.891 -25.801 6.639 1.00 76.44 164 LYS A N 1
ATOM 1380 C CA . LYS A 1 164 ? -24.974 -24.848 6.918 1.00 76.44 164 LYS A CA 1
ATOM 1381 C C . LYS A 1 164 ? -24.884 -23.600 6.036 1.00 76.44 164 LYS A C 1
ATOM 1383 O O . LYS A 1 164 ? -25.897 -23.153 5.510 1.00 76.44 164 LYS A O 1
ATOM 1388 N N . LEU A 1 165 ? -23.676 -23.071 5.829 1.00 80.25 165 LEU A N 1
ATOM 1389 C CA . LEU A 1 165 ? -23.452 -21.925 4.948 1.00 80.25 165 LEU A CA 1
ATOM 1390 C C . LEU A 1 165 ? -23.776 -22.246 3.477 1.00 80.25 165 LEU A C 1
ATOM 1392 O O . LEU A 1 165 ? -24.395 -21.427 2.803 1.00 80.25 165 LEU A O 1
ATOM 1396 N N . ILE A 1 166 ? -23.394 -23.435 2.993 1.00 84.06 166 ILE A N 1
ATOM 1397 C CA . ILE A 1 166 ? -23.754 -23.911 1.648 1.00 84.06 166 ILE A CA 1
ATOM 1398 C C . ILE A 1 166 ? -25.276 -24.042 1.531 1.00 84.06 166 ILE A C 1
ATOM 1400 O O . ILE A 1 166 ? -25.845 -23.516 0.582 1.00 84.06 166 ILE A O 1
ATOM 1404 N N . LEU A 1 167 ? -25.936 -24.656 2.519 1.00 79.88 167 LEU A N 1
ATOM 1405 C CA . LEU A 1 167 ? -27.381 -24.886 2.517 1.00 79.88 167 LEU A CA 1
ATOM 1406 C C . LEU A 1 167 ? -28.198 -23.590 2.501 1.00 79.88 167 LEU A C 1
ATOM 1408 O O . LEU A 1 167 ? -29.186 -23.526 1.772 1.00 79.88 167 LEU A O 1
ATOM 1412 N N . TYR A 1 168 ? -27.789 -22.557 3.247 1.00 79.88 168 TYR A N 1
ATOM 1413 C CA . TYR A 1 168 ? -28.413 -21.234 3.136 1.00 79.88 168 TYR A CA 1
ATOM 1414 C C . TYR A 1 168 ? -28.202 -20.640 1.742 1.00 79.88 168 TYR A C 1
ATOM 1416 O O . TYR A 1 168 ? -29.151 -20.183 1.117 1.00 79.88 168 TYR A O 1
ATOM 1424 N N . TYR A 1 169 ? -26.982 -20.694 1.205 1.00 83.50 169 TYR A N 1
ATOM 1425 C CA . TYR A 1 169 ? -26.706 -20.132 -0.120 1.00 83.50 169 TYR A CA 1
ATOM 1426 C C . TYR A 1 169 ? -27.511 -20.814 -1.242 1.00 83.50 169 TYR A C 1
ATOM 1428 O O . TYR A 1 169 ? -27.951 -20.172 -2.193 1.00 83.50 169 TYR A O 1
ATOM 1436 N N . THR A 1 170 ? -27.755 -22.117 -1.107 1.00 81.06 170 THR A N 1
ATOM 1437 C CA . THR A 1 170 ? -28.581 -22.914 -2.027 1.00 81.06 170 THR A CA 1
ATOM 1438 C C . THR A 1 170 ? -30.073 -22.917 -1.677 1.00 81.06 170 THR A C 1
ATOM 1440 O O . THR A 1 170 ? -30.848 -23.600 -2.338 1.00 81.06 170 THR A O 1
ATOM 1443 N N . GLY A 1 171 ? -30.475 -22.210 -0.617 1.00 69.56 171 GLY A N 1
ATOM 1444 C CA . GLY A 1 171 ? -31.865 -22.066 -0.191 1.00 69.56 171 GLY A CA 1
ATOM 1445 C C . GLY A 1 171 ? -32.550 -23.330 0.306 1.00 69.56 171 GLY A C 1
ATOM 1446 O O . GLY A 1 171 ? -33.744 -23.487 0.094 1.00 69.56 171 GLY A O 1
ATOM 1447 N N . LYS A 1 172 ? -31.825 -24.243 0.959 1.00 76.88 172 LYS A N 1
ATOM 1448 C CA . LYS A 1 172 ? -32.403 -25.482 1.512 1.00 76.88 172 LYS A CA 1
ATOM 1449 C C . LYS A 1 172 ? -32.904 -25.380 2.942 1.00 76.88 172 LYS A C 1
ATOM 1451 O O . LYS A 1 172 ? -33.734 -26.187 3.332 1.00 76.88 172 LYS A O 1
ATOM 1456 N N . ILE A 1 173 ? -32.418 -24.417 3.719 1.00 65.44 173 ILE A N 1
ATOM 1457 C CA . ILE A 1 173 ? -32.833 -24.287 5.124 1.00 65.44 173 ILE A CA 1
ATOM 1458 C C . ILE A 1 173 ? -34.225 -23.653 5.240 1.00 65.44 173 ILE A C 1
ATOM 1460 O O . ILE A 1 173 ? -34.982 -24.004 6.137 1.00 65.44 173 ILE A O 1
ATOM 1464 N N . ASP A 1 174 ? -34.581 -22.748 4.332 1.00 70.81 174 ASP A N 1
ATOM 1465 C CA . ASP A 1 174 ? -35.816 -21.958 4.396 1.00 70.81 174 ASP A CA 1
ATOM 1466 C C . ASP A 1 174 ? -36.462 -21.724 3.021 1.00 70.81 174 ASP A C 1
ATOM 1468 O O . ASP A 1 174 ? -37.261 -20.804 2.852 1.00 70.81 174 ASP A O 1
ATOM 1472 N N . ASN A 1 175 ? -36.125 -22.553 2.026 1.00 69.62 175 ASN A N 1
ATOM 1473 C CA . ASN A 1 175 ? -36.606 -22.446 0.644 1.00 69.62 175 ASN A CA 1
ATOM 1474 C C . ASN A 1 175 ? -36.293 -21.100 -0.045 1.00 69.62 175 ASN A C 1
ATOM 1476 O O . ASN A 1 175 ? -36.867 -20.803 -1.095 1.00 69.62 175 ASN A O 1
ATOM 1480 N N . LYS A 1 176 ? -35.360 -20.298 0.493 1.00 73.62 176 LYS A N 1
ATOM 1481 C CA . LYS A 1 176 ? -34.910 -19.037 -0.107 1.00 73.62 176 LYS A CA 1
ATOM 1482 C C . LYS A 1 176 ? -33.422 -19.098 -0.454 1.00 73.62 176 LYS A C 1
ATOM 1484 O O . LYS A 1 176 ? -32.569 -19.169 0.420 1.00 73.62 176 LYS A O 1
ATOM 1489 N N . CYS A 1 177 ? -33.086 -19.026 -1.744 1.00 76.38 177 CYS A N 1
ATOM 1490 C CA . CYS A 1 177 ? -31.690 -18.889 -2.171 1.00 76.38 177 CYS A CA 1
ATOM 1491 C C . CYS A 1 177 ? -31.168 -17.495 -1.815 1.00 76.38 177 CYS A C 1
ATOM 1493 O O . CYS A 1 177 ? -31.565 -16.519 -2.450 1.00 76.38 177 CYS A O 1
ATOM 1495 N N . TYR A 1 178 ? -30.270 -17.410 -0.836 1.00 77.19 178 TYR A N 1
ATOM 1496 C CA . TYR A 1 178 ? -29.666 -16.137 -0.456 1.00 77.19 178 TYR A CA 1
ATOM 1497 C C . TYR A 1 178 ? -28.550 -15.726 -1.410 1.00 77.19 178 TYR A C 1
ATOM 1499 O O . TYR A 1 178 ? -27.749 -16.553 -1.844 1.00 77.19 178 TYR A O 1
ATOM 1507 N N . THR A 1 179 ? -28.446 -14.434 -1.702 1.00 80.75 179 THR A N 1
ATOM 1508 C CA . THR A 1 179 ? -27.251 -13.869 -2.342 1.00 80.75 179 THR A CA 1
ATOM 1509 C C . THR A 1 179 ? -26.094 -13.768 -1.343 1.00 80.75 179 THR A C 1
ATOM 1511 O O . THR A 1 179 ? -26.275 -13.885 -0.128 1.00 80.75 179 THR A O 1
ATOM 1514 N N . VAL A 1 180 ? -24.869 -13.542 -1.829 1.00 79.69 180 VAL A N 1
ATOM 1515 C CA . VAL A 1 180 ? -23.708 -13.329 -0.943 1.00 79.69 180 VAL A CA 1
ATOM 1516 C C . VAL A 1 180 ? -23.913 -12.072 -0.090 1.00 79.69 180 VAL A C 1
ATOM 1518 O O . VAL A 1 180 ? -23.492 -12.030 1.067 1.00 79.69 180 VAL A O 1
ATOM 1521 N N . GLU A 1 181 ? -24.603 -11.076 -0.645 1.00 76.25 181 GLU A N 1
ATOM 1522 C CA . GLU A 1 181 ? -25.021 -9.847 0.017 1.00 76.25 181 GLU A CA 1
ATOM 1523 C C . GLU A 1 181 ? -26.045 -10.111 1.123 1.00 76.25 181 GLU A C 1
ATOM 1525 O O . GLU A 1 181 ? -25.894 -9.566 2.209 1.00 76.25 181 GLU A O 1
ATOM 1530 N N . GLU A 1 182 ? -27.030 -10.981 0.909 1.00 78.06 182 GLU A N 1
ATOM 1531 C CA . GLU A 1 182 ? -27.999 -11.325 1.955 1.00 78.06 182 GLU A CA 1
ATOM 1532 C C . GLU A 1 182 ? -27.375 -12.220 3.039 1.00 78.06 182 GLU A C 1
ATOM 1534 O O . GLU A 1 182 ? -27.619 -12.030 4.231 1.00 78.06 182 GLU A O 1
ATOM 1539 N N . LEU A 1 183 ? -26.493 -13.155 2.663 1.00 73.44 183 LEU A N 1
ATOM 1540 C CA . LEU A 1 183 ? -25.733 -13.965 3.623 1.00 73.44 183 LEU A CA 1
ATOM 1541 C C . LEU A 1 183 ? -24.833 -13.106 4.508 1.00 73.44 183 LEU A C 1
ATOM 1543 O O . LEU A 1 183 ? -24.681 -13.393 5.697 1.00 73.44 183 LEU A O 1
ATOM 1547 N N . LYS A 1 184 ? -24.232 -12.056 3.935 1.00 71.12 184 LYS A N 1
ATOM 1548 C CA . LYS A 1 184 ? -23.458 -11.046 4.666 1.00 71.12 184 LYS A CA 1
ATOM 1549 C C . LYS A 1 184 ? -24.265 -10.505 5.844 1.00 71.12 184 LYS A C 1
ATOM 1551 O O . LYS A 1 184 ? -23.723 -10.386 6.942 1.00 71.12 184 LYS A O 1
ATOM 1556 N N . ASP A 1 185 ? -25.538 -10.206 5.603 1.00 69.94 185 ASP A N 1
ATOM 1557 C CA . ASP A 1 185 ? -26.439 -9.617 6.585 1.00 69.94 185 ASP A CA 1
ATOM 1558 C C . ASP A 1 185 ? -26.917 -10.669 7.604 1.00 69.94 185 ASP A C 1
ATOM 1560 O O . ASP A 1 185 ? -26.911 -10.391 8.802 1.00 69.94 185 ASP A O 1
ATOM 1564 N N . ILE A 1 186 ? -27.181 -11.911 7.174 1.00 69.44 186 ILE A N 1
ATOM 1565 C CA . ILE A 1 186 ? -27.544 -13.034 8.065 1.00 69.44 186 ILE A CA 1
ATOM 1566 C C . ILE A 1 186 ? -26.420 -13.376 9.053 1.00 69.44 186 ILE A C 1
ATOM 1568 O O . ILE A 1 186 ? -26.653 -13.558 10.247 1.00 69.44 186 ILE A O 1
ATOM 1572 N N . TYR A 1 187 ? -25.184 -13.476 8.568 1.00 62.41 187 TYR A N 1
ATOM 1573 C CA . TYR A 1 187 ? -24.027 -13.870 9.380 1.00 62.41 187 TYR A CA 1
ATOM 1574 C C . TYR A 1 187 ? -23.274 -12.675 9.979 1.00 62.41 187 TYR A C 1
ATOM 1576 O O . TYR A 1 187 ? -22.331 -12.864 10.752 1.00 62.41 187 TYR A O 1
ATOM 1584 N N . ASN A 1 188 ? -23.672 -11.447 9.629 1.00 66.81 188 ASN A N 1
ATOM 1585 C CA . ASN A 1 188 ? -23.047 -10.195 10.051 1.00 66.81 188 ASN A CA 1
ATOM 1586 C C . ASN A 1 188 ? -21.508 -10.200 9.841 1.00 66.81 188 ASN A C 1
ATOM 1588 O O . ASN A 1 188 ? -20.729 -9.805 10.715 1.00 66.81 188 ASN A O 1
ATOM 1592 N N . TRP A 1 189 ? -21.051 -10.672 8.674 1.00 67.62 189 TRP A N 1
ATOM 1593 C CA . TRP A 1 189 ? -19.634 -10.658 8.267 1.00 67.62 189 TRP A CA 1
ATOM 1594 C C . TRP A 1 189 ? -19.394 -9.631 7.164 1.00 67.62 189 TRP A C 1
ATOM 1596 O O . TRP A 1 189 ? -20.266 -9.459 6.333 1.00 67.62 189 TRP A O 1
ATOM 1606 N N . PRO A 1 190 ? -18.219 -8.985 7.066 1.00 67.25 190 PRO A N 1
ATOM 1607 C CA . PRO A 1 190 ? -17.887 -8.152 5.909 1.00 67.25 190 PRO A CA 1
ATOM 1608 C C . PRO A 1 190 ? -18.023 -8.926 4.592 1.00 67.25 190 PRO A C 1
ATOM 1610 O O . PRO A 1 190 ? -17.663 -10.102 4.545 1.00 67.25 190 PRO A O 1
ATOM 1613 N N . LEU A 1 191 ? -18.486 -8.271 3.520 1.00 59.31 191 LEU A N 1
ATOM 1614 C CA . LEU A 1 191 ? -18.755 -8.917 2.226 1.00 59.31 191 LEU A CA 1
ATOM 1615 C C . LEU A 1 191 ? -17.536 -9.688 1.705 1.00 59.31 191 LEU A C 1
ATOM 1617 O O . LEU A 1 191 ? -17.668 -10.828 1.278 1.00 59.31 191 LEU A O 1
ATOM 1621 N N . GLU A 1 192 ? -16.338 -9.118 1.828 1.00 67.12 192 GLU A N 1
ATOM 1622 C CA . GLU A 1 192 ? -15.092 -9.777 1.421 1.00 67.12 192 GLU A CA 1
ATOM 1623 C C . GLU A 1 192 ? -14.743 -10.991 2.293 1.00 67.12 192 GLU A C 1
ATOM 1625 O O . GLU A 1 192 ? -14.263 -12.012 1.796 1.00 67.12 192 GLU A O 1
ATOM 1630 N N . ILE A 1 193 ? -15.052 -10.940 3.592 1.00 64.44 193 ILE A N 1
ATOM 1631 C CA . ILE A 1 193 ? -14.897 -12.092 4.490 1.00 64.44 193 ILE A CA 1
ATOM 1632 C C . ILE A 1 193 ? -15.941 -13.163 4.163 1.00 64.44 193 ILE A C 1
ATOM 1634 O O . ILE A 1 193 ? -15.595 -14.345 4.149 1.00 64.44 193 ILE A O 1
ATOM 1638 N N . MET A 1 194 ? -17.181 -12.773 3.857 1.00 79.81 194 MET A N 1
ATOM 1639 C CA . MET A 1 194 ? -18.248 -13.683 3.446 1.00 79.81 194 MET A CA 1
ATOM 1640 C C . MET A 1 194 ? -17.906 -14.359 2.120 1.00 79.81 194 MET A C 1
ATOM 1642 O O . MET A 1 194 ? -17.856 -15.582 2.072 1.00 79.81 194 MET A O 1
ATOM 1646 N N . LYS A 1 195 ? -17.531 -13.596 1.086 1.00 76.31 195 LYS A N 1
ATOM 1647 C CA . LYS A 1 195 ? -17.016 -14.114 -0.190 1.00 76.31 195 LYS A CA 1
ATOM 1648 C C . LYS A 1 195 ? -15.861 -15.080 0.037 1.00 76.31 195 LYS A C 1
ATOM 1650 O O . LYS A 1 195 ? -15.870 -16.182 -0.502 1.00 76.31 195 LYS A O 1
ATOM 1655 N N . LYS A 1 196 ? -14.881 -14.717 0.873 1.00 77.50 196 LYS A N 1
ATOM 1656 C CA . LYS A 1 196 ? -13.728 -15.575 1.184 1.00 77.50 196 LYS A CA 1
ATOM 1657 C C . LYS A 1 196 ? -14.141 -16.860 1.903 1.00 77.50 196 LYS A C 1
ATOM 1659 O O . LYS A 1 196 ? -13.620 -17.921 1.574 1.00 77.50 196 LYS A O 1
ATOM 1664 N N . ARG A 1 197 ? -15.054 -16.797 2.876 1.00 76.44 197 ARG A N 1
ATOM 1665 C CA . ARG A 1 197 ? -15.537 -17.965 3.636 1.00 76.44 197 ARG A CA 1
ATOM 1666 C C . ARG A 1 197 ? -16.455 -18.861 2.812 1.00 76.44 197 ARG A C 1
ATOM 1668 O O . ARG A 1 197 ? -16.302 -20.078 2.874 1.00 76.44 197 ARG A O 1
ATOM 1675 N N . LEU A 1 198 ? -17.341 -18.282 2.014 1.00 82.38 198 LEU A N 1
ATOM 1676 C CA . LEU A 1 198 ? -18.216 -18.989 1.088 1.00 82.38 198 LEU A CA 1
ATOM 1677 C C . LEU A 1 198 ? -17.390 -19.678 -0.001 1.00 82.38 198 LEU A C 1
ATOM 1679 O O . LEU A 1 198 ? -17.517 -20.887 -0.181 1.00 82.38 198 LEU A O 1
ATOM 1683 N N . ARG A 1 199 ? -16.428 -18.966 -0.608 1.00 83.06 199 ARG A N 1
ATOM 1684 C CA . ARG A 1 199 ? -15.459 -19.566 -1.536 1.00 83.06 199 ARG A CA 1
ATOM 1685 C C . ARG A 1 199 ? -14.671 -20.694 -0.885 1.00 83.06 199 ARG A C 1
ATOM 1687 O O . ARG A 1 199 ? -14.542 -21.757 -1.471 1.00 83.06 199 ARG A O 1
ATOM 1694 N N . LYS A 1 200 ? -14.171 -20.513 0.340 1.00 80.44 200 LYS A N 1
ATOM 1695 C CA . LYS A 1 200 ? -13.484 -21.594 1.066 1.00 80.44 200 LYS A CA 1
ATOM 1696 C C . LYS A 1 200 ? -14.399 -22.792 1.332 1.00 80.44 200 LYS A C 1
ATOM 1698 O O . LYS A 1 200 ? -13.940 -23.919 1.213 1.00 80.44 200 LYS A O 1
ATOM 1703 N N . SER A 1 201 ? -15.669 -22.566 1.661 1.00 82.38 201 SER A N 1
ATOM 1704 C CA . SER A 1 201 ? -16.638 -23.636 1.943 1.00 82.38 201 SER A CA 1
ATOM 1705 C C . SER A 1 201 ? -16.950 -24.453 0.690 1.00 82.38 201 SER A C 1
ATOM 1707 O O . SER A 1 201 ? -16.884 -25.676 0.731 1.00 82.38 201 SER A O 1
ATOM 1709 N N . PHE A 1 202 ? -17.168 -23.786 -0.444 1.00 84.69 202 PHE A N 1
ATOM 1710 C CA 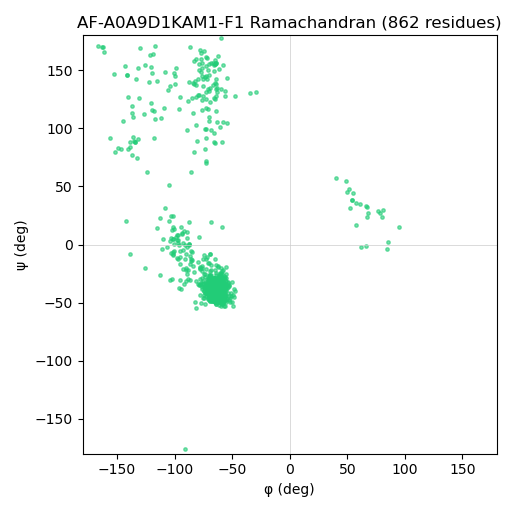. PHE A 1 202 ? -17.347 -24.434 -1.745 1.00 84.69 202 PHE A CA 1
ATOM 1711 C C . PHE A 1 202 ? -16.046 -25.039 -2.300 1.00 84.69 202 PHE A C 1
ATOM 1713 O O . PHE A 1 202 ? -16.083 -26.061 -2.974 1.00 84.69 202 PHE A O 1
ATOM 1720 N N . ALA A 1 203 ? -14.875 -24.476 -1.991 1.00 81.81 203 ALA A N 1
ATOM 1721 C CA . ALA A 1 203 ? -13.590 -25.032 -2.417 1.00 81.81 203 ALA A CA 1
ATOM 1722 C C . ALA A 1 203 ? -13.280 -26.380 -1.746 1.00 81.81 203 ALA A C 1
ATOM 1724 O O . ALA A 1 203 ? -12.637 -27.224 -2.365 1.00 81.81 203 ALA A O 1
ATOM 1725 N N . VAL A 1 204 ? -13.768 -26.616 -0.520 1.00 79.94 204 VAL A N 1
ATOM 1726 C CA . VAL A 1 204 ? -13.658 -27.922 0.163 1.00 79.94 204 VAL A CA 1
ATOM 1727 C C . VAL A 1 204 ? -14.430 -29.020 -0.583 1.00 79.94 204 VAL A C 1
ATOM 1729 O O . VAL A 1 204 ? -14.035 -30.184 -0.513 1.00 79.94 204 VAL A O 1
ATOM 1732 N N . LEU A 1 205 ? -15.469 -28.661 -1.350 1.00 78.88 205 LEU A N 1
ATOM 1733 C CA . LEU A 1 205 ? -16.227 -29.595 -2.193 1.00 78.88 205 LEU A CA 1
ATOM 1734 C C . LEU A 1 205 ? -15.451 -30.058 -3.437 1.00 78.88 205 LEU A C 1
ATOM 1736 O O . LEU A 1 205 ? -15.871 -31.013 -4.078 1.00 78.88 205 LEU A O 1
ATOM 1740 N N . LYS A 1 206 ? -14.323 -29.415 -3.785 1.00 75.25 206 LYS A N 1
ATOM 1741 C CA . LYS A 1 206 ? -13.461 -29.846 -4.902 1.00 75.25 206 LYS A CA 1
ATOM 1742 C C . LYS A 1 206 ? -12.614 -31.084 -4.586 1.00 75.25 206 LYS A C 1
ATOM 1744 O O . LYS A 1 206 ? -11.978 -31.604 -5.494 1.00 75.25 206 LYS A O 1
ATOM 1749 N N . ARG A 1 207 ? -12.526 -31.494 -3.315 1.00 65.50 207 ARG A N 1
ATOM 1750 C CA . ARG A 1 207 ? -11.691 -32.618 -2.857 1.00 65.50 207 ARG A CA 1
ATOM 1751 C C . ARG A 1 207 ? -12.533 -33.883 -2.652 1.00 65.50 207 ARG A C 1
ATOM 1753 O O . ARG A 1 207 ? -13.694 -33.784 -2.249 1.00 65.50 207 ARG A O 1
ATOM 1760 N N . ASP A 1 208 ? -11.914 -35.034 -2.907 1.00 58.94 208 ASP A N 1
ATOM 1761 C CA . ASP A 1 208 ? -12.558 -36.340 -3.100 1.00 58.94 208 ASP A CA 1
ATOM 1762 C C . ASP A 1 208 ? -13.611 -36.707 -2.031 1.00 58.94 208 ASP A C 1
ATOM 1764 O O . ASP A 1 208 ? -13.371 -36.652 -0.822 1.00 58.94 208 ASP A O 1
ATOM 1768 N N . ASN A 1 209 ? -14.801 -37.078 -2.522 1.00 66.06 209 ASN A N 1
ATOM 1769 C CA . ASN A 1 209 ? -16.028 -37.507 -1.831 1.00 66.06 209 ASN A CA 1
ATOM 1770 C C . ASN A 1 209 ? -16.775 -36.474 -0.961 1.00 66.06 209 ASN A C 1
ATOM 1772 O O . ASN A 1 209 ? -17.822 -36.805 -0.408 1.00 66.06 209 ASN A O 1
ATOM 1776 N N . ASN A 1 210 ? -16.320 -35.223 -0.816 1.00 77.56 210 ASN A N 1
ATOM 1777 C CA . ASN A 1 210 ? -17.059 -34.232 -0.008 1.00 77.56 210 ASN A CA 1
ATOM 1778 C C . ASN A 1 210 ? -18.342 -33.726 -0.684 1.00 77.56 210 ASN A C 1
ATOM 1780 O O . ASN A 1 210 ? -19.330 -33.468 0.005 1.00 77.56 210 ASN A O 1
ATOM 1784 N N . LEU A 1 211 ? -18.326 -33.574 -2.012 1.00 77.31 211 LEU A N 1
ATOM 1785 C CA . LEU A 1 211 ? -19.525 -33.235 -2.777 1.00 77.31 211 LEU A CA 1
ATOM 1786 C C . LEU A 1 211 ? -20.532 -34.389 -2.732 1.00 77.31 211 LEU A C 1
ATOM 1788 O O . LEU A 1 211 ? -21.704 -34.151 -2.463 1.00 77.31 211 LEU A O 1
ATOM 1792 N N . ASP A 1 212 ? -20.059 -35.626 -2.891 1.00 70.81 212 ASP A N 1
ATOM 1793 C CA . ASP A 1 212 ? -20.909 -36.818 -2.847 1.00 70.81 212 ASP A CA 1
ATOM 1794 C C . ASP A 1 212 ? -21.538 -37.005 -1.462 1.00 70.81 212 ASP A C 1
ATOM 1796 O O . ASP A 1 212 ? -22.750 -37.136 -1.370 1.00 70.81 212 ASP A O 1
ATOM 1800 N N . LYS A 1 213 ? -20.777 -36.847 -0.368 1.00 74.94 213 LYS A N 1
ATOM 1801 C CA . LYS A 1 213 ? -21.315 -36.870 1.011 1.00 74.94 213 LYS A CA 1
ATOM 1802 C C . LYS A 1 213 ? -22.364 -35.788 1.282 1.00 74.94 213 LYS A C 1
ATOM 1804 O O . LYS A 1 213 ? -23.263 -35.987 2.098 1.00 74.94 213 LYS A O 1
ATOM 1809 N N . LEU A 1 214 ? -22.225 -34.613 0.664 1.00 78.38 214 LEU A N 1
ATOM 1810 C CA . LEU A 1 214 ? -23.212 -33.539 0.786 1.00 78.38 214 LEU A CA 1
ATOM 1811 C C . LEU A 1 214 ? -24.483 -33.874 -0.005 1.00 78.38 214 LEU A C 1
ATOM 1813 O O . LEU A 1 214 ? -25.580 -33.657 0.500 1.00 78.38 214 LEU A O 1
ATOM 1817 N N . LEU A 1 215 ? -24.334 -34.427 -1.211 1.00 76.56 215 LEU A N 1
ATOM 1818 C CA . LEU A 1 215 ? -25.446 -34.842 -2.067 1.00 76.56 215 LEU A CA 1
ATOM 1819 C C . LEU A 1 215 ? -26.144 -36.119 -1.567 1.00 76.56 215 LEU A C 1
ATOM 1821 O O . LEU A 1 215 ? -27.340 -36.261 -1.786 1.00 76.56 215 LEU A O 1
ATOM 1825 N N . GLU A 1 216 ? -25.451 -37.012 -0.858 1.00 74.56 216 GLU A N 1
ATOM 1826 C CA . GLU A 1 216 ? -26.052 -38.154 -0.152 1.00 74.56 216 GLU A CA 1
ATOM 1827 C C . GLU A 1 216 ? -26.964 -37.689 0.984 1.00 74.56 216 GLU A C 1
ATOM 1829 O O . GLU A 1 216 ? -28.059 -38.219 1.157 1.00 74.56 216 GLU A O 1
ATOM 1834 N N . LYS A 1 217 ? -26.530 -36.678 1.748 1.00 71.75 217 LYS A N 1
ATOM 1835 C CA . LYS A 1 217 ? -27.337 -36.098 2.830 1.00 71.75 217 LYS A CA 1
ATOM 1836 C C . LYS A 1 217 ? -28.500 -35.269 2.305 1.00 71.75 217 LYS A C 1
ATOM 1838 O O . LYS A 1 217 ? -29.566 -35.281 2.904 1.00 71.75 217 LYS A O 1
ATOM 1843 N N . GLU A 1 218 ? -28.288 -34.549 1.208 1.00 73.81 218 GLU A N 1
ATOM 1844 C CA . GLU A 1 218 ? -29.261 -33.609 0.655 1.00 73.81 218 GLU A CA 1
ATOM 1845 C C . GLU A 1 218 ? -29.342 -33.731 -0.882 1.00 73.81 218 GLU A C 1
ATOM 1847 O O . GLU A 1 218 ? -28.830 -32.872 -1.611 1.00 73.81 218 GLU A O 1
ATOM 1852 N N . PRO A 1 219 ? -30.019 -34.771 -1.416 1.00 73.56 219 PRO A N 1
ATOM 1853 C CA . PRO A 1 219 ? -30.065 -35.056 -2.860 1.00 73.56 219 PRO A CA 1
ATOM 1854 C C . PRO A 1 219 ? -30.654 -33.917 -3.694 1.00 73.56 219 PRO A C 1
ATOM 1856 O O . PRO A 1 219 ? -30.279 -33.700 -4.847 1.00 73.56 219 PRO A O 1
ATOM 1859 N N . SER A 1 220 ? -31.558 -33.146 -3.089 1.00 74.75 220 SER A N 1
ATOM 1860 C CA . SER A 1 220 ? -32.256 -32.031 -3.729 1.00 74.75 220 SER A CA 1
ATOM 1861 C C . SER A 1 220 ? -31.352 -30.828 -4.048 1.00 74.75 220 SER A C 1
ATOM 1863 O O . SER A 1 220 ? -31.798 -29.882 -4.700 1.00 74.75 220 SER A O 1
ATOM 1865 N N . LEU A 1 221 ? -30.097 -30.820 -3.578 1.00 78.06 221 LEU A N 1
ATOM 1866 C CA . LEU A 1 221 ? -29.099 -29.789 -3.885 1.00 78.06 221 LEU A CA 1
ATOM 1867 C C . LEU A 1 221 ? -28.501 -29.908 -5.284 1.00 78.06 221 LEU A C 1
ATOM 1869 O O . LEU A 1 221 ? -27.935 -28.929 -5.773 1.00 78.06 221 LEU A O 1
ATOM 1873 N N . LYS A 1 222 ? -28.599 -31.087 -5.909 1.00 75.31 222 LYS A N 1
ATOM 1874 C CA . LYS A 1 222 ? -27.886 -31.425 -7.146 1.00 75.31 222 LYS A CA 1
ATOM 1875 C C . LYS A 1 222 ? -28.108 -30.410 -8.267 1.00 75.31 222 LYS A C 1
ATOM 1877 O O . LYS A 1 222 ? -27.163 -30.100 -8.982 1.00 75.31 222 LYS A O 1
ATOM 1882 N N . ASP A 1 223 ? -29.312 -29.859 -8.370 1.00 72.38 223 ASP A N 1
ATOM 1883 C CA . ASP A 1 223 ? -29.675 -28.946 -9.455 1.00 72.38 223 ASP A CA 1
ATOM 1884 C C . ASP A 1 223 ? -29.234 -27.495 -9.200 1.00 72.38 223 ASP A C 1
ATOM 1886 O O . ASP A 1 223 ? -29.023 -26.746 -10.144 1.00 72.38 223 ASP A O 1
ATOM 1890 N N . ILE A 1 224 ? -29.040 -27.093 -7.937 1.00 81.31 224 ILE A N 1
ATOM 1891 C CA . ILE A 1 224 ? -28.777 -25.691 -7.551 1.00 81.31 224 ILE A CA 1
ATOM 1892 C C . ILE A 1 224 ? -27.299 -25.459 -7.201 1.00 81.31 224 ILE A C 1
ATOM 1894 O O . ILE A 1 224 ? -26.761 -24.367 -7.397 1.00 81.31 224 ILE A O 1
ATOM 1898 N N . ILE A 1 225 ? -26.609 -26.476 -6.674 1.00 83.88 225 ILE A N 1
ATOM 1899 C CA . ILE A 1 225 ? -25.263 -26.321 -6.106 1.00 83.88 225 ILE A CA 1
ATOM 1900 C C . ILE A 1 225 ? -24.209 -25.919 -7.148 1.00 83.88 225 ILE A C 1
ATOM 1902 O O . ILE A 1 225 ? -23.287 -25.169 -6.824 1.00 83.88 225 ILE A O 1
ATOM 1906 N N . TYR A 1 226 ? -24.355 -26.367 -8.398 1.00 81.56 226 TYR A N 1
ATOM 1907 C CA . TYR A 1 226 ? -23.430 -26.033 -9.484 1.00 81.56 226 TYR A CA 1
ATOM 1908 C C . TYR A 1 226 ? -23.590 -24.587 -9.950 1.00 81.56 226 TYR A C 1
ATOM 1910 O O . TYR A 1 226 ? -22.589 -23.884 -10.098 1.00 81.56 226 TYR A O 1
ATOM 1918 N N . ASP A 1 227 ? -24.830 -24.126 -10.113 1.00 80.56 227 ASP A N 1
ATOM 1919 C CA . ASP A 1 227 ? -25.122 -22.743 -10.497 1.00 80.56 227 ASP A CA 1
ATOM 1920 C C . ASP A 1 227 ? -24.601 -21.778 -9.432 1.00 80.56 227 ASP A C 1
ATOM 1922 O O . ASP A 1 227 ? -23.880 -20.824 -9.736 1.00 80.56 227 ASP A O 1
ATOM 1926 N N . LYS A 1 228 ? -24.837 -22.108 -8.158 1.00 83.56 228 LYS A N 1
ATOM 1927 C CA . LYS A 1 228 ? -24.335 -21.336 -7.020 1.00 83.56 228 LYS A CA 1
ATOM 1928 C C . LYS A 1 228 ? -22.815 -21.349 -6.901 1.00 83.56 228 LYS A C 1
ATOM 1930 O O . LYS A 1 228 ? -22.214 -20.310 -6.637 1.00 83.56 228 LYS A O 1
ATOM 1935 N N . ALA A 1 229 ? -22.152 -22.474 -7.147 1.00 84.19 229 ALA A N 1
ATOM 1936 C CA . ALA A 1 229 ? -20.692 -22.502 -7.162 1.00 84.19 229 ALA A CA 1
ATOM 1937 C C . ALA A 1 229 ? -20.102 -21.611 -8.268 1.00 84.19 229 ALA A C 1
ATOM 1939 O O . ALA A 1 229 ? -19.114 -20.901 -8.046 1.00 84.19 229 ALA A O 1
ATOM 1940 N N . LYS A 1 230 ? -20.742 -21.602 -9.440 1.00 82.44 230 LYS A N 1
ATOM 1941 C CA . LYS A 1 230 ? -20.327 -20.789 -10.582 1.00 82.44 230 LYS A CA 1
ATOM 1942 C C . LYS A 1 230 ? -20.494 -19.293 -10.313 1.00 82.44 230 LYS A C 1
ATOM 1944 O O . LYS A 1 230 ? -19.582 -18.533 -10.635 1.00 82.44 230 LYS A O 1
ATOM 1949 N N . GLU A 1 231 ? -21.584 -18.879 -9.662 1.00 81.00 231 GLU A N 1
ATOM 1950 C CA . GLU A 1 231 ? -21.810 -17.483 -9.239 1.00 81.00 231 GLU A CA 1
ATOM 1951 C C . GLU A 1 231 ? -20.632 -16.916 -8.422 1.00 81.00 231 GLU A C 1
ATOM 1953 O O . GLU A 1 231 ? -20.276 -15.748 -8.567 1.00 81.00 231 GL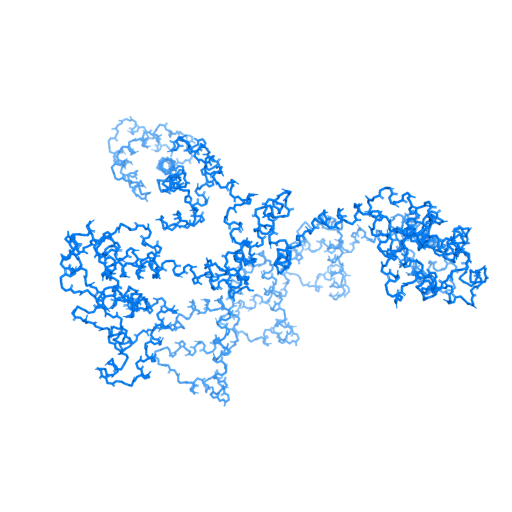U A O 1
ATOM 1958 N N . ILE A 1 232 ? -19.973 -17.742 -7.601 1.00 80.94 232 ILE A N 1
ATOM 1959 C CA . ILE A 1 232 ? -18.862 -17.315 -6.732 1.00 80.94 232 ILE A CA 1
ATOM 1960 C C . ILE A 1 232 ? -17.465 -17.575 -7.319 1.00 80.94 232 ILE A C 1
ATOM 1962 O O . ILE A 1 232 ? -16.458 -17.356 -6.629 1.00 80.94 232 ILE A O 1
ATOM 1966 N N . GLY A 1 233 ? -17.381 -17.988 -8.588 1.00 75.81 233 GLY A N 1
ATOM 1967 C CA . GLY A 1 233 ? -16.127 -18.243 -9.304 1.00 75.81 233 GLY A CA 1
ATOM 1968 C C . GLY A 1 233 ? -15.459 -19.567 -8.929 1.00 75.81 233 GLY A C 1
ATOM 1969 O O . GLY A 1 233 ? -14.232 -19.671 -8.944 1.00 75.81 233 GLY A O 1
ATOM 1970 N N . ILE A 1 234 ? -16.248 -20.564 -8.525 1.00 79.81 234 ILE A N 1
ATOM 1971 C CA . ILE A 1 234 ? -15.777 -21.912 -8.219 1.00 79.81 234 ILE A CA 1
ATOM 1972 C C . ILE A 1 234 ? -16.328 -22.863 -9.264 1.00 79.81 234 ILE A C 1
ATOM 1974 O O . ILE A 1 234 ? -17.494 -23.240 -9.238 1.00 79.81 234 ILE A O 1
ATOM 1978 N N . ASP A 1 235 ? -15.433 -23.332 -10.126 1.00 74.31 235 ASP A N 1
ATOM 1979 C CA . ASP A 1 235 ? -15.731 -24.458 -10.999 1.00 74.31 235 ASP A CA 1
ATOM 1980 C C . ASP A 1 235 ? -15.749 -25.735 -10.159 1.00 74.31 235 ASP A C 1
ATOM 1982 O O . ASP A 1 235 ? -14.710 -26.355 -9.900 1.00 74.31 235 ASP A O 1
ATOM 1986 N N . LEU A 1 236 ? -16.935 -26.087 -9.663 1.00 73.19 236 LEU A N 1
ATOM 1987 C CA . LEU A 1 236 ? -17.217 -27.463 -9.297 1.00 73.19 236 LEU A CA 1
ATOM 1988 C C . LEU A 1 236 ? -17.316 -28.227 -10.604 1.00 73.19 236 LEU A C 1
ATOM 1990 O O . LEU A 1 236 ? -18.177 -27.958 -11.443 1.00 73.19 236 LEU A O 1
ATOM 1994 N N . ILE A 1 237 ? -16.408 -29.174 -10.787 1.00 60.78 237 ILE A N 1
ATOM 1995 C CA . ILE A 1 237 ? -16.560 -30.135 -11.860 1.00 60.78 237 ILE A CA 1
ATOM 1996 C C . ILE A 1 237 ? -17.830 -30.895 -11.494 1.00 60.78 237 ILE A C 1
ATOM 1998 O O . ILE A 1 237 ? -17.885 -31.557 -10.457 1.00 60.78 237 ILE A O 1
ATOM 2002 N N . MET A 1 238 ? -18.878 -30.768 -12.319 1.00 47.62 238 MET A N 1
ATOM 2003 C CA . MET A 1 238 ? -19.867 -31.830 -12.375 1.00 47.62 238 MET A CA 1
ATOM 2004 C C . MET A 1 238 ? -19.029 -33.054 -12.682 1.00 47.62 238 MET A C 1
ATOM 2006 O O . MET A 1 238 ? -18.546 -33.214 -13.811 1.00 47.62 238 MET A O 1
ATOM 2010 N N . ASN A 1 239 ? -18.814 -33.885 -11.666 1.00 40.25 239 ASN A N 1
ATOM 2011 C CA . ASN A 1 239 ? -18.546 -35.275 -11.897 1.00 40.25 239 ASN A CA 1
ATOM 2012 C C . ASN A 1 239 ? -19.782 -35.749 -12.648 1.00 40.25 239 ASN A C 1
ATOM 2014 O O . ASN A 1 239 ? -20.776 -36.221 -12.109 1.00 40.25 239 ASN A O 1
ATOM 2018 N N . ASN A 1 240 ? -19.674 -35.598 -13.963 1.00 36.78 240 ASN A N 1
ATOM 2019 C CA . ASN A 1 240 ? -20.469 -36.225 -14.981 1.00 36.78 240 ASN A CA 1
ATOM 2020 C C . ASN A 1 240 ? -20.349 -37.748 -14.856 1.00 36.78 240 ASN A C 1
ATOM 2022 O O . ASN A 1 240 ? -20.748 -38.428 -15.777 1.00 36.78 240 ASN A O 1
ATOM 2026 N N . HIS A 1 241 ? -19.845 -38.304 -13.756 1.00 37.16 241 HIS A N 1
ATOM 2027 C CA . HIS A 1 241 ? -20.132 -39.666 -13.366 1.00 37.16 241 HIS A CA 1
ATOM 2028 C C . HIS A 1 241 ? -21.649 -39.889 -13.420 1.00 37.16 241 HIS A C 1
ATOM 2030 O O . HIS A 1 241 ? -22.103 -40.623 -14.278 1.00 37.16 241 HIS A O 1
ATOM 2036 N N . ALA A 1 242 ? -22.489 -39.072 -12.777 1.00 33.62 242 ALA A N 1
ATOM 2037 C CA . ALA A 1 242 ? -23.925 -39.384 -12.753 1.00 33.62 242 ALA A CA 1
ATOM 2038 C C . ALA A 1 242 ? -24.709 -39.225 -14.088 1.00 33.62 242 ALA A C 1
ATOM 2040 O O . ALA A 1 242 ? -25.825 -39.733 -14.173 1.00 33.62 242 ALA A O 1
ATOM 2041 N N . ASN A 1 243 ? -24.186 -38.533 -15.118 1.00 34.84 243 ASN A N 1
ATOM 2042 C CA . ASN A 1 243 ? -24.884 -38.364 -16.415 1.00 34.84 243 ASN A CA 1
ATOM 2043 C C . ASN A 1 243 ? -24.068 -38.792 -17.653 1.00 34.84 243 ASN A C 1
ATOM 2045 O O . ASN A 1 243 ? -24.662 -39.114 -18.678 1.00 34.84 243 ASN A O 1
ATOM 2049 N N . LYS A 1 244 ? -22.731 -38.879 -17.576 1.00 34.69 244 LYS A N 1
ATOM 2050 C CA . LYS A 1 244 ? -21.946 -39.665 -18.541 1.00 34.69 244 LYS A CA 1
ATOM 2051 C C . LYS A 1 244 ? -21.979 -41.140 -18.199 1.00 34.69 244 LYS A C 1
ATOM 2053 O O . LYS A 1 244 ? -22.080 -41.872 -19.160 1.00 34.69 244 LYS A O 1
ATOM 2058 N N . GLU A 1 245 ? -22.022 -41.582 -16.936 1.00 39.19 245 GLU A N 1
ATOM 2059 C CA . GLU A 1 245 ? -22.273 -43.010 -16.658 1.00 39.19 245 GLU A CA 1
ATOM 2060 C C . GLU A 1 245 ? -23.671 -43.398 -17.126 1.00 39.19 245 GLU A C 1
ATOM 2062 O O . GLU A 1 245 ? -23.826 -44.466 -17.690 1.00 39.19 245 GLU A O 1
ATOM 2067 N N . LYS A 1 246 ? -24.677 -42.514 -17.044 1.00 42.38 246 LYS A N 1
ATOM 2068 C CA . LYS A 1 246 ? -26.025 -42.807 -17.570 1.00 42.38 246 LYS A CA 1
ATOM 2069 C C . LYS A 1 246 ? -26.114 -42.868 -19.104 1.00 42.38 246 LYS A C 1
ATOM 2071 O O . LYS A 1 246 ? -26.983 -43.557 -19.617 1.00 42.38 246 LYS A O 1
ATOM 2076 N N . ILE A 1 247 ? -25.241 -42.168 -19.839 1.00 42.16 247 ILE A N 1
ATOM 2077 C CA . ILE A 1 247 ? -25.203 -42.192 -21.319 1.00 42.16 247 ILE A CA 1
ATOM 2078 C C . ILE A 1 247 ? -24.181 -43.216 -21.844 1.00 42.16 247 ILE A C 1
ATOM 2080 O O . ILE A 1 247 ? -24.407 -43.799 -22.898 1.00 42.16 247 ILE A O 1
ATOM 2084 N N . SER A 1 248 ? -23.090 -43.472 -21.116 1.00 42.00 248 SER A N 1
ATOM 2085 C CA . SER A 1 248 ? -22.078 -44.487 -21.439 1.00 42.00 248 SER A CA 1
ATOM 2086 C C . SER A 1 248 ? -22.504 -45.901 -21.051 1.00 42.00 248 SER A C 1
ATOM 2088 O O . SER A 1 248 ? -21.881 -46.845 -21.523 1.00 42.00 248 SER A O 1
ATOM 2090 N N . THR A 1 249 ? -23.542 -46.054 -20.218 1.00 45.84 249 THR A N 1
ATOM 2091 C CA . THR A 1 249 ? -24.216 -47.338 -19.933 1.00 45.84 249 THR A CA 1
ATOM 2092 C C . THR A 1 249 ? -25.325 -47.674 -20.935 1.00 45.84 249 THR A C 1
ATOM 2094 O O . THR A 1 249 ? -25.815 -48.798 -20.938 1.00 45.84 249 THR A O 1
ATOM 2097 N N . LEU A 1 250 ? -25.716 -46.738 -21.810 1.00 55.91 250 LEU A N 1
ATOM 2098 C CA . LEU A 1 250 ? -26.685 -46.978 -22.882 1.00 55.91 250 LEU A CA 1
ATOM 2099 C C . LEU A 1 250 ? -25.949 -47.283 -24.194 1.00 55.91 250 LEU A C 1
ATOM 2101 O O . LEU A 1 250 ? -25.261 -46.418 -24.739 1.00 55.91 250 LEU A O 1
ATOM 2105 N N . GLY A 1 251 ? -26.139 -48.494 -24.724 1.00 68.62 251 GLY A N 1
ATOM 2106 C CA . GLY A 1 251 ? -25.619 -48.903 -26.033 1.00 68.62 251 GLY A CA 1
ATOM 2107 C C . GLY A 1 251 ? -26.133 -48.048 -27.202 1.00 68.62 251 GLY A C 1
ATOM 2108 O O . GLY A 1 251 ? -26.949 -47.125 -27.043 1.00 68.62 251 GLY A O 1
ATOM 2109 N N . LEU A 1 252 ? -25.649 -48.340 -28.412 1.00 78.44 252 LEU A N 1
ATOM 2110 C CA . LEU A 1 252 ? -26.209 -47.742 -29.625 1.00 78.44 252 LEU A CA 1
ATOM 2111 C C . LEU A 1 252 ? -27.662 -48.194 -29.811 1.00 78.44 252 LEU A C 1
ATOM 2113 O O . LEU A 1 252 ? -28.012 -49.352 -29.596 1.00 78.44 252 LEU A O 1
ATOM 2117 N N . THR A 1 253 ? -28.519 -47.258 -30.199 1.00 81.75 253 THR A N 1
ATOM 2118 C CA . THR A 1 253 ? -29.886 -47.553 -30.642 1.00 81.75 253 THR A CA 1
ATOM 2119 C C . THR A 1 253 ? -29.880 -47.988 -32.105 1.00 81.75 253 THR A C 1
ATOM 2121 O O . THR A 1 253 ? -28.961 -47.647 -32.849 1.00 81.75 253 THR A O 1
ATOM 2124 N N . ASP A 1 254 ? -30.929 -48.670 -32.561 1.00 76.19 254 ASP A N 1
ATOM 2125 C CA . ASP A 1 254 ? -31.000 -49.146 -33.951 1.00 76.19 254 ASP A CA 1
ATOM 2126 C C . ASP A 1 254 ? -30.929 -47.995 -34.962 1.00 76.19 254 ASP A C 1
ATOM 2128 O O . ASP A 1 254 ? -30.178 -48.066 -35.928 1.00 76.19 254 ASP A O 1
ATOM 2132 N N . LYS A 1 255 ? -31.550 -46.847 -34.658 1.00 79.06 255 LYS A N 1
ATOM 2133 C CA . LYS A 1 255 ? -31.424 -45.636 -35.489 1.00 79.06 255 LYS A CA 1
ATOM 2134 C C . LYS A 1 255 ? -29.998 -45.075 -35.545 1.00 79.06 255 LYS A C 1
ATOM 2136 O O . LYS A 1 255 ? -29.605 -44.482 -36.546 1.00 79.06 255 LYS A O 1
ATOM 2141 N N . GLU A 1 256 ? -29.218 -45.221 -34.476 1.00 83.69 256 GLU A N 1
ATOM 2142 C CA . GLU A 1 256 ? -27.810 -44.810 -34.450 1.00 83.69 256 GLU A CA 1
ATOM 2143 C C . GLU A 1 256 ? -26.918 -45.786 -35.231 1.00 83.69 256 GLU A C 1
ATOM 2145 O O . GLU A 1 256 ? -25.979 -45.340 -35.894 1.00 83.69 256 GLU A O 1
ATOM 2150 N N . ARG A 1 257 ? -27.240 -47.087 -35.222 1.00 84.12 257 ARG A N 1
ATOM 2151 C CA . ARG A 1 257 ? -26.599 -48.093 -36.086 1.00 84.12 257 ARG A CA 1
ATOM 2152 C C . ARG A 1 257 ? -26.914 -47.840 -37.557 1.00 84.12 257 ARG A C 1
ATOM 2154 O O . ARG A 1 257 ? -25.996 -47.803 -38.373 1.00 84.12 257 ARG A O 1
ATOM 2161 N N . ASP A 1 258 ? -28.172 -47.546 -37.877 1.00 84.69 258 ASP A N 1
ATOM 2162 C CA . ASP A 1 258 ? -28.609 -47.210 -39.234 1.00 84.69 258 ASP A CA 1
ATOM 2163 C C . ASP A 1 258 ? -27.873 -45.981 -39.776 1.00 84.69 258 ASP A C 1
ATOM 2165 O O . ASP A 1 258 ? -27.472 -45.965 -40.939 1.00 84.69 258 ASP A O 1
ATOM 2169 N N . ILE A 1 259 ? -27.608 -44.968 -38.935 1.00 86.69 259 ILE A N 1
ATOM 2170 C CA . ILE A 1 259 ? -26.764 -43.823 -39.316 1.00 86.69 259 ILE A CA 1
ATOM 2171 C C . ILE A 1 259 ? -25.378 -44.291 -39.777 1.00 86.69 259 ILE A C 1
ATOM 2173 O O . ILE A 1 259 ? -24.894 -43.804 -40.800 1.00 86.69 259 ILE A O 1
ATOM 2177 N N . LEU A 1 260 ? -24.724 -45.185 -39.030 1.00 86.69 260 LEU A N 1
ATOM 2178 C CA . LEU A 1 260 ? -23.367 -45.655 -39.331 1.00 86.69 260 LEU A CA 1
ATOM 2179 C C . LEU A 1 260 ? -23.335 -46.503 -40.605 1.00 86.69 260 LEU A C 1
ATOM 2181 O O . LEU A 1 260 ? -22.528 -46.227 -41.492 1.00 86.69 260 LEU A O 1
ATOM 2185 N N . ILE A 1 261 ? -24.273 -47.442 -40.740 1.00 85.69 261 ILE A N 1
ATOM 2186 C CA . ILE A 1 261 ? -24.399 -48.320 -41.911 1.00 85.69 261 ILE A CA 1
ATOM 2187 C C . ILE A 1 261 ? -24.660 -47.498 -43.174 1.00 85.69 261 ILE A C 1
ATOM 2189 O O . ILE A 1 261 ? -24.015 -47.699 -44.206 1.00 85.69 261 ILE A O 1
ATOM 2193 N N . LEU A 1 262 ? -25.587 -46.537 -43.111 1.00 84.44 262 LEU A N 1
ATOM 2194 C CA . LEU A 1 262 ? -25.928 -45.719 -44.272 1.00 84.44 262 LEU A CA 1
ATOM 2195 C C . LEU A 1 262 ? -24.781 -44.771 -44.657 1.00 84.44 262 LEU A C 1
ATOM 2197 O O . LEU A 1 262 ? -24.617 -44.468 -45.840 1.00 84.44 262 LEU A O 1
ATOM 2201 N N . LEU A 1 263 ? -23.986 -44.309 -43.685 1.00 82.50 263 LEU A N 1
ATOM 2202 C CA . LEU A 1 263 ? -22.786 -43.510 -43.940 1.00 82.50 263 LEU A CA 1
ATOM 2203 C C . LEU A 1 263 ? -21.683 -44.333 -44.620 1.00 82.50 263 LEU A C 1
ATOM 2205 O O . LEU A 1 263 ? -21.119 -43.849 -45.599 1.00 82.50 263 LEU A O 1
ATOM 2209 N N . GLU A 1 264 ? -21.426 -45.565 -44.173 1.00 82.00 264 GLU A N 1
ATOM 2210 C CA . GLU A 1 264 ? -20.389 -46.420 -44.773 1.00 82.00 264 GLU A CA 1
ATOM 2211 C C . GLU A 1 264 ? -20.813 -46.894 -46.173 1.00 82.00 264 GLU A C 1
ATOM 2213 O O . GLU A 1 264 ? -20.034 -46.810 -47.121 1.00 82.00 264 GLU A O 1
ATOM 2218 N N . LYS A 1 265 ? -22.091 -47.258 -46.367 1.00 84.88 265 LYS A N 1
ATOM 2219 C CA . LYS A 1 265 ? -22.639 -47.644 -47.683 1.00 84.88 265 LYS A CA 1
ATOM 2220 C C . LYS A 1 265 ? -22.516 -46.539 -48.741 1.00 84.88 265 LYS A C 1
ATOM 2222 O O . LYS A 1 265 ? -22.499 -46.828 -49.933 1.00 84.88 265 LYS A O 1
ATOM 2227 N N . ASN A 1 266 ? -22.442 -45.275 -48.320 1.00 80.88 266 ASN A N 1
ATOM 2228 C CA . ASN A 1 266 ? -22.321 -44.115 -49.208 1.00 80.88 266 ASN A CA 1
ATOM 2229 C C . ASN A 1 266 ? -20.956 -43.411 -49.084 1.00 80.88 266 ASN A C 1
ATOM 2231 O O . ASN A 1 266 ? -20.842 -42.231 -49.423 1.00 80.88 266 ASN A O 1
ATOM 2235 N N . LYS A 1 267 ? -19.913 -44.106 -48.612 1.00 73.69 267 LYS A N 1
ATOM 2236 C CA . LYS A 1 267 ? -18.581 -43.526 -48.373 1.00 73.69 267 LYS A CA 1
ATOM 2237 C C . LYS A 1 267 ? -17.932 -42.942 -49.629 1.00 73.69 267 LYS A C 1
ATOM 2239 O O . LYS A 1 267 ? -17.376 -41.846 -49.571 1.00 73.69 267 LYS A O 1
ATOM 2244 N N . ASP A 1 268 ? -18.071 -43.618 -50.768 1.00 65.94 268 ASP A N 1
ATOM 2245 C CA . ASP A 1 268 ? -17.487 -43.177 -52.043 1.00 65.94 268 ASP A CA 1
ATOM 2246 C C . ASP A 1 268 ? -18.281 -42.044 -52.714 1.00 65.94 268 ASP A C 1
ATOM 2248 O O . ASP A 1 268 ? -17.739 -41.280 -53.516 1.00 65.94 268 ASP A O 1
ATOM 2252 N N . LYS A 1 269 ? -19.565 -41.888 -52.362 1.00 77.44 269 LYS A N 1
ATOM 2253 C CA . LYS A 1 269 ? -20.439 -40.822 -52.871 1.00 77.44 269 LYS A CA 1
ATOM 2254 C C . LYS A 1 269 ? -21.343 -40.274 -51.754 1.00 77.44 269 LYS A C 1
ATOM 2256 O O . LYS A 1 269 ? -22.507 -40.665 -51.656 1.00 77.44 269 LYS A O 1
ATOM 2261 N N . PRO A 1 270 ? -20.830 -39.346 -50.923 1.00 76.62 270 PRO A N 1
ATOM 2262 C CA . PRO A 1 270 ? -21.511 -38.908 -49.708 1.00 76.62 270 PRO A CA 1
ATOM 2263 C C . PRO A 1 270 ? -22.855 -38.222 -49.977 1.00 76.62 270 PRO A C 1
ATOM 2265 O O . PRO A 1 270 ? -22.950 -37.284 -50.773 1.00 76.62 270 PRO A O 1
ATOM 2268 N N . LEU A 1 271 ? -23.892 -38.648 -49.257 1.00 80.25 271 LEU A N 1
ATOM 2269 C CA . LEU A 1 271 ? -25.209 -38.012 -49.271 1.00 80.25 271 LEU A CA 1
ATOM 2270 C C . LEU A 1 271 ? -25.205 -36.707 -48.455 1.00 80.25 271 LEU A C 1
ATOM 2272 O O . LEU A 1 271 ? -24.458 -36.550 -47.487 1.00 80.25 271 LEU A O 1
ATOM 2276 N N . THR A 1 272 ? -26.075 -35.758 -48.812 1.00 84.50 272 THR A N 1
ATOM 2277 C CA . THR A 1 272 ? -26.235 -34.519 -48.033 1.00 84.50 272 THR A CA 1
ATOM 2278 C C . THR A 1 272 ? -26.930 -34.796 -46.698 1.00 84.50 272 THR A C 1
ATOM 2280 O O . THR A 1 272 ? -27.798 -35.661 -46.613 1.00 84.50 272 THR A O 1
ATOM 2283 N N . ASN A 1 273 ? -26.636 -34.005 -45.658 1.00 77.62 273 ASN A N 1
ATOM 2284 C CA . ASN A 1 273 ? -27.280 -34.149 -44.340 1.00 77.62 273 ASN A CA 1
ATOM 2285 C C . ASN A 1 273 ? -28.820 -34.065 -44.402 1.00 77.62 273 ASN A C 1
ATOM 2287 O O . ASN A 1 273 ? -29.494 -34.653 -43.562 1.00 77.62 273 ASN A O 1
ATOM 2291 N N . LYS A 1 274 ? -29.378 -33.347 -45.390 1.00 79.06 274 LYS A N 1
ATOM 2292 C CA . LYS A 1 274 ? -30.827 -33.279 -45.641 1.00 79.06 274 LYS A CA 1
ATOM 2293 C C . LYS A 1 274 ? -31.372 -34.608 -46.162 1.00 79.06 274 LYS A C 1
ATOM 2295 O O . LYS A 1 274 ? -32.317 -35.131 -45.588 1.00 79.06 274 LYS A O 1
ATOM 2300 N N . LYS A 1 275 ? -30.717 -35.186 -47.172 1.00 82.06 275 LYS A N 1
ATOM 2301 C CA . LYS A 1 275 ? -31.071 -36.500 -47.723 1.00 82.06 275 LYS A CA 1
ATOM 2302 C C . LYS A 1 275 ? -30.912 -37.612 -46.675 1.00 82.06 275 LYS A C 1
ATOM 2304 O O . LYS A 1 275 ? -31.747 -38.500 -46.597 1.00 82.06 275 LYS A O 1
ATOM 2309 N N . MET A 1 276 ? -29.872 -37.527 -45.840 1.00 82.94 276 MET A N 1
ATOM 2310 C CA . MET A 1 276 ? -29.653 -38.444 -44.714 1.00 82.94 276 MET A CA 1
ATOM 2311 C C . MET A 1 276 ? -30.775 -38.355 -43.674 1.00 82.94 276 MET A C 1
ATOM 2313 O O . MET A 1 276 ? -31.256 -39.382 -43.214 1.00 82.94 276 MET A O 1
ATOM 2317 N N . ALA A 1 277 ? -31.208 -37.140 -43.318 1.00 84.25 277 ALA A N 1
ATOM 2318 C CA . ALA A 1 277 ? -32.312 -36.940 -42.384 1.00 84.25 277 ALA A CA 1
ATOM 2319 C C . ALA A 1 277 ? -33.637 -37.500 -42.932 1.00 84.25 277 ALA A C 1
ATOM 2321 O O . ALA A 1 277 ? -34.350 -38.167 -42.191 1.00 84.25 277 ALA A O 1
ATOM 2322 N N . GLU A 1 278 ? -33.924 -37.291 -44.221 1.00 83.00 278 GLU A N 1
ATOM 2323 C CA . GLU A 1 278 ? -35.111 -37.838 -44.899 1.00 83.00 278 GLU A CA 1
ATOM 2324 C C . GLU A 1 278 ? -35.102 -39.377 -44.929 1.00 83.00 278 GLU A C 1
ATOM 2326 O O . GLU A 1 278 ? -36.083 -39.997 -44.529 1.00 83.00 278 GLU A O 1
ATOM 2331 N N . LEU A 1 279 ? -33.987 -40.001 -45.332 1.00 83.00 279 LEU A N 1
ATOM 2332 C CA . LEU A 1 279 ? -33.866 -41.465 -45.432 1.00 83.00 279 LEU A CA 1
ATOM 2333 C C . LEU A 1 279 ? -33.939 -42.180 -44.075 1.00 83.00 279 LEU A C 1
ATOM 2335 O O . LEU A 1 279 ? -34.379 -43.322 -44.014 1.00 83.00 279 LEU A O 1
ATOM 2339 N N . LEU A 1 280 ? -33.510 -41.516 -43.000 1.00 82.75 280 LEU A N 1
ATOM 2340 C CA . LEU A 1 280 ? -33.481 -42.066 -41.640 1.00 82.75 280 LEU A CA 1
ATOM 2341 C C . LEU A 1 280 ? -34.687 -41.621 -40.785 1.00 82.75 280 LEU A C 1
ATOM 2343 O O . LEU A 1 280 ? -34.727 -41.879 -39.581 1.00 82.75 280 LEU A O 1
ATOM 2347 N N . GLY A 1 281 ? -35.663 -40.927 -41.384 1.00 81.06 281 GLY A N 1
ATOM 2348 C CA . GLY A 1 281 ? -36.898 -40.512 -40.712 1.00 81.06 281 GLY A CA 1
ATOM 2349 C C . GLY A 1 281 ? -36.702 -39.464 -39.608 1.00 81.06 281 GLY A C 1
ATOM 2350 O O . GLY A 1 281 ? -37.423 -39.476 -38.610 1.00 81.06 281 GLY A O 1
ATOM 2351 N N . TYR A 1 282 ? -35.717 -38.571 -39.743 1.00 82.62 282 TYR A N 1
ATOM 2352 C CA . TYR A 1 282 ? -35.541 -37.423 -38.851 1.00 82.62 282 TYR A CA 1
ATOM 2353 C C . TYR A 1 282 ? -36.341 -36.219 -39.353 1.00 82.62 282 TYR A C 1
ATOM 2355 O O . TYR A 1 282 ? -36.085 -35.696 -40.435 1.00 82.62 282 TYR A O 1
ATOM 2363 N N . ASN A 1 283 ? -37.225 -35.695 -38.501 1.00 71.06 283 ASN A N 1
ATOM 2364 C CA . ASN A 1 283 ? -38.089 -34.546 -38.813 1.00 71.06 283 ASN A CA 1
ATOM 2365 C C . ASN A 1 283 ? -37.312 -33.273 -39.195 1.00 71.06 283 ASN A C 1
ATOM 2367 O O . ASN A 1 283 ? -37.854 -32.375 -39.834 1.00 71.06 283 ASN A O 1
ATOM 2371 N N . THR A 1 284 ? -36.047 -33.160 -38.775 1.00 79.44 284 THR A N 1
ATOM 2372 C CA . THR A 1 284 ? -35.174 -32.036 -39.127 1.00 79.44 284 THR A CA 1
ATOM 2373 C C . THR A 1 284 ? -33.733 -32.490 -39.349 1.00 79.44 284 THR A C 1
ATOM 2375 O O . THR A 1 284 ? -33.243 -33.430 -38.720 1.00 79.44 284 THR A O 1
ATOM 2378 N N . THR A 1 285 ? -32.996 -31.740 -40.171 1.00 76.38 285 THR A N 1
ATOM 2379 C CA . THR A 1 285 ? -31.538 -31.889 -40.320 1.00 76.38 285 THR A CA 1
ATOM 2380 C C . THR A 1 285 ? -30.793 -31.696 -39.004 1.00 76.38 285 THR A C 1
ATOM 2382 O O . THR A 1 285 ? -29.799 -32.379 -38.764 1.00 76.38 285 THR A O 1
ATOM 2385 N N . LYS A 1 286 ? -31.288 -30.809 -38.128 1.00 72.81 286 LYS A N 1
ATOM 2386 C CA . LYS A 1 286 ? -30.722 -30.585 -36.791 1.00 72.81 286 LYS A CA 1
ATOM 2387 C C . LYS A 1 286 ? -30.811 -31.843 -35.921 1.00 72.81 286 LYS A C 1
ATOM 2389 O O . LYS A 1 286 ? -29.816 -32.207 -35.297 1.00 72.81 286 LYS A O 1
ATOM 2394 N N . ALA A 1 287 ? -31.950 -32.537 -35.935 1.00 70.06 287 ALA A N 1
ATOM 2395 C CA . ALA A 1 287 ? -32.139 -33.780 -35.187 1.00 70.06 287 ALA A CA 1
ATOM 2396 C C . ALA A 1 287 ? -31.183 -34.888 -35.662 1.00 70.06 287 ALA A C 1
ATOM 2398 O O . ALA A 1 287 ? -30.528 -35.523 -34.838 1.00 70.06 287 ALA A O 1
ATOM 2399 N N . TYR A 1 288 ? -31.005 -35.037 -36.978 1.00 84.56 288 TYR A N 1
ATOM 2400 C CA . TYR A 1 288 ? -30.002 -35.944 -37.547 1.00 84.56 288 TYR A CA 1
ATOM 2401 C C . TYR A 1 288 ? -28.572 -35.577 -37.108 1.00 84.56 288 TYR A C 1
ATOM 2403 O O . TYR A 1 288 ? -27.809 -36.434 -36.660 1.00 84.56 288 TYR A O 1
ATOM 2411 N N . THR A 1 289 ? -28.189 -34.296 -37.182 1.00 78.75 289 THR A N 1
ATOM 2412 C CA . THR A 1 289 ? -26.844 -33.868 -36.755 1.00 78.75 289 THR A CA 1
ATOM 2413 C C . THR A 1 289 ? -26.606 -34.072 -35.261 1.00 78.75 289 THR A C 1
ATOM 2415 O O . THR A 1 289 ? -25.490 -34.408 -34.863 1.00 78.75 289 THR A O 1
ATOM 2418 N N . TYR A 1 290 ? -27.649 -33.920 -34.443 1.00 75.38 290 TYR A N 1
ATOM 2419 C CA . TYR A 1 290 ? -27.592 -34.188 -33.013 1.00 75.38 290 TYR A CA 1
ATOM 2420 C C . TYR A 1 290 ? -27.401 -35.685 -32.738 1.00 75.38 290 TYR A C 1
ATOM 2422 O O . TYR A 1 290 ? -26.470 -36.041 -32.017 1.00 75.38 290 TYR A O 1
ATOM 2430 N N . ALA A 1 291 ? -28.161 -36.565 -33.398 1.00 76.81 291 ALA A N 1
ATOM 2431 C CA . ALA A 1 291 ? -27.974 -38.017 -33.311 1.00 76.81 291 ALA A CA 1
ATOM 2432 C C . ALA A 1 291 ? -26.556 -38.449 -33.736 1.00 76.81 291 ALA A C 1
ATOM 2434 O O . ALA A 1 291 ? -25.884 -39.205 -33.039 1.00 76.81 291 ALA A O 1
ATOM 2435 N N . LYS A 1 292 ? -26.020 -37.862 -34.813 1.00 81.00 292 LYS A N 1
ATOM 2436 C CA . LYS A 1 292 ? -24.629 -38.085 -35.244 1.00 81.00 292 LYS A CA 1
ATOM 2437 C C . LYS A 1 292 ? -23.599 -37.650 -34.191 1.00 81.00 292 LYS A C 1
ATOM 2439 O O . LYS A 1 292 ? -22.537 -38.260 -34.074 1.00 81.00 292 LYS A O 1
ATOM 2444 N N . SER A 1 293 ? -23.884 -36.588 -33.436 1.00 74.88 293 SER A N 1
ATOM 2445 C CA . SER A 1 293 ? -23.027 -36.125 -32.335 1.00 74.88 293 SER A CA 1
ATOM 2446 C C . SER A 1 293 ? -23.130 -37.009 -31.085 1.00 74.88 293 SER A C 1
ATOM 2448 O O . SER A 1 293 ? -22.120 -37.225 -30.415 1.00 74.88 293 SER A O 1
ATOM 2450 N N . LEU A 1 294 ? -24.312 -37.577 -30.825 1.00 78.69 294 LEU A N 1
ATOM 2451 C CA . LEU A 1 294 ? -24.588 -38.508 -29.730 1.00 78.69 294 LEU A CA 1
ATOM 2452 C C . LEU A 1 294 ? -23.776 -39.797 -29.857 1.00 78.69 294 LEU A C 1
ATOM 2454 O O . LEU A 1 294 ? -23.155 -40.199 -28.880 1.00 78.69 294 LEU A O 1
ATOM 2458 N N . ILE A 1 295 ? -23.668 -40.369 -31.060 1.00 82.31 295 ILE A N 1
ATOM 2459 C CA . ILE A 1 295 ? -22.825 -41.553 -31.318 1.00 82.31 295 ILE A CA 1
ATOM 2460 C C . ILE A 1 295 ? -21.372 -41.293 -30.885 1.00 82.31 295 ILE A C 1
ATOM 2462 O O . ILE A 1 295 ? -20.758 -42.100 -30.190 1.00 82.31 295 ILE A O 1
ATOM 2466 N N . LYS A 1 296 ? -20.827 -40.114 -31.223 1.00 78.12 296 LYS A N 1
ATOM 2467 C CA . LYS A 1 296 ? -19.464 -39.710 -30.825 1.00 78.12 296 LYS A CA 1
ATOM 2468 C C . LYS A 1 296 ? -19.329 -39.485 -29.321 1.00 78.12 296 LYS A C 1
ATOM 2470 O O . LYS A 1 296 ? -18.245 -39.671 -28.775 1.00 78.12 296 LYS A O 1
ATOM 2475 N N . ALA A 1 297 ? -20.400 -39.045 -28.666 1.00 73.38 297 ALA A N 1
ATOM 2476 C CA . ALA A 1 297 ? -20.433 -38.867 -27.223 1.00 73.38 297 ALA A CA 1
ATOM 2477 C C . ALA A 1 297 ? -20.504 -40.215 -26.485 1.00 73.38 297 ALA A C 1
ATOM 2479 O O . ALA A 1 297 ? -19.770 -40.387 -25.517 1.00 73.38 297 ALA A O 1
ATOM 2480 N N . LYS A 1 298 ? -21.310 -41.171 -26.971 1.00 75.00 298 LYS A N 1
ATOM 2481 C CA . LYS A 1 298 ? -21.434 -42.535 -26.426 1.00 75.00 298 LYS A CA 1
ATOM 2482 C C . LYS A 1 298 ? -20.144 -43.343 -26.562 1.00 75.00 298 LYS A C 1
ATOM 2484 O O . LYS A 1 298 ? -19.737 -44.008 -25.621 1.00 75.00 298 LYS A O 1
ATOM 2489 N N . ALA A 1 299 ? -19.440 -43.201 -27.686 1.00 74.25 299 ALA A N 1
ATOM 2490 C CA . ALA A 1 299 ? -18.133 -43.828 -27.893 1.00 74.25 299 ALA A CA 1
ATOM 2491 C C . ALA A 1 299 ? -17.012 -43.232 -27.013 1.00 74.25 299 ALA A C 1
ATOM 2493 O O . ALA A 1 299 ? -15.891 -43.735 -27.001 1.00 74.25 299 ALA A O 1
ATOM 2494 N N . LYS A 1 300 ? -17.252 -42.132 -26.285 1.00 68.38 300 LYS A N 1
ATOM 2495 C CA . LYS A 1 300 ? -16.211 -41.459 -25.502 1.00 68.38 300 LYS A CA 1
ATOM 2496 C C . LYS A 1 300 ? -15.987 -42.172 -24.166 1.00 68.38 300 LYS A C 1
ATOM 2498 O O . LYS A 1 300 ? -16.565 -41.787 -23.155 1.00 68.38 300 LYS A O 1
ATOM 2503 N N . GLY A 1 301 ? -15.089 -43.155 -24.174 1.00 57.50 301 GLY A N 1
ATOM 2504 C CA . GLY A 1 301 ? -14.687 -43.912 -22.983 1.00 57.50 301 GLY A CA 1
ATOM 2505 C C . GLY A 1 301 ? -15.446 -45.225 -22.768 1.00 57.50 301 GLY A C 1
ATOM 2506 O O . GLY A 1 301 ? -15.369 -45.764 -21.673 1.00 57.50 301 GLY A O 1
ATOM 2507 N N . ASN A 1 302 ? -16.163 -45.732 -23.782 1.00 73.06 302 ASN A N 1
ATOM 2508 C CA . ASN A 1 302 ? -16.778 -47.063 -23.776 1.00 73.06 302 ASN A CA 1
ATOM 2509 C C . ASN A 1 302 ? -16.148 -47.914 -24.899 1.00 73.06 302 ASN A C 1
ATOM 2511 O O . ASN A 1 302 ? -16.388 -47.646 -26.077 1.00 73.06 302 ASN A O 1
ATOM 2515 N N . GLU A 1 303 ? -15.320 -48.900 -24.535 1.00 72.25 303 GLU A N 1
ATOM 2516 C CA . GLU A 1 303 ? -14.576 -49.739 -25.490 1.00 72.25 303 GLU A CA 1
ATOM 2517 C C . GLU A 1 303 ? -15.479 -50.621 -26.361 1.00 72.25 303 GLU A C 1
ATOM 2519 O O . GLU A 1 303 ? -15.185 -50.792 -27.544 1.00 72.25 303 GLU A O 1
ATOM 2524 N N . GLU A 1 304 ? -16.604 -51.110 -25.834 1.00 76.12 304 GLU A N 1
ATOM 2525 C CA . GLU A 1 304 ? -17.563 -51.917 -26.601 1.00 76.12 304 GLU A CA 1
ATOM 2526 C C . GLU A 1 304 ? -18.245 -51.085 -27.687 1.00 76.12 304 GLU A C 1
ATOM 2528 O O . GLU A 1 304 ? -18.290 -51.498 -28.843 1.00 76.12 304 GLU A O 1
ATOM 2533 N N . ILE A 1 305 ? -18.677 -49.863 -27.359 1.00 78.75 305 ILE A N 1
ATOM 2534 C CA . ILE A 1 305 ? -19.257 -48.940 -28.345 1.00 78.75 305 ILE A CA 1
ATOM 2535 C C . ILE A 1 305 ? -18.187 -48.476 -29.341 1.00 78.75 305 ILE A C 1
ATOM 2537 O O . ILE A 1 305 ? -18.481 -48.321 -30.522 1.00 78.75 305 ILE A O 1
ATOM 2541 N N . ILE A 1 306 ? -16.935 -48.267 -28.918 1.00 74.69 306 ILE A N 1
ATOM 2542 C CA . ILE A 1 306 ? -15.834 -47.963 -29.850 1.00 74.69 306 ILE A CA 1
ATOM 2543 C C . ILE A 1 306 ? -15.649 -49.112 -30.845 1.00 74.69 306 ILE A C 1
ATOM 2545 O O . ILE A 1 306 ? -15.487 -48.857 -32.039 1.00 74.69 306 ILE A O 1
ATOM 2549 N N . LYS A 1 307 ? -15.685 -50.360 -30.369 1.00 77.25 307 LYS A N 1
ATOM 2550 C CA . LYS A 1 307 ? -15.567 -51.548 -31.214 1.00 77.25 307 LYS A CA 1
ATOM 2551 C C . LYS A 1 307 ? -16.751 -51.657 -32.178 1.00 77.25 307 LYS A C 1
ATOM 2553 O O . LYS A 1 307 ? -16.522 -51.726 -33.379 1.00 77.25 307 LYS A O 1
ATOM 2558 N N . GLU A 1 308 ? -17.981 -51.534 -31.681 1.00 81.62 308 GLU A N 1
ATOM 2559 C CA . GLU A 1 308 ? -19.215 -51.587 -32.480 1.00 81.62 308 GLU A CA 1
ATOM 2560 C C . GLU A 1 308 ? -19.266 -50.467 -33.541 1.00 81.62 308 GLU A C 1
ATOM 2562 O O . GLU A 1 308 ? -19.586 -50.709 -34.704 1.00 81.62 308 GLU A O 1
ATOM 2567 N N . VAL A 1 309 ? -18.873 -49.233 -33.196 1.00 80.88 309 VAL A N 1
ATOM 2568 C CA . VAL A 1 309 ? -18.800 -48.119 -34.160 1.00 80.88 309 VAL A CA 1
ATOM 2569 C C . VAL A 1 309 ? -17.726 -48.362 -35.220 1.00 80.88 309 VAL A C 1
ATOM 2571 O O . VAL A 1 309 ? -17.955 -48.053 -36.388 1.00 80.88 309 VAL A O 1
ATOM 2574 N N . ASN A 1 310 ? -16.563 -48.898 -34.841 1.00 79.06 310 ASN A N 1
ATOM 2575 C CA . ASN A 1 310 ? -15.486 -49.189 -35.788 1.00 79.06 310 ASN A CA 1
ATOM 2576 C C . ASN A 1 310 ? -15.812 -50.384 -36.699 1.00 79.06 310 ASN A C 1
ATOM 2578 O O . ASN A 1 310 ? -15.349 -50.399 -37.835 1.00 79.06 310 ASN A O 1
ATOM 2582 N N . GLU A 1 311 ? -16.611 -51.348 -36.233 1.00 81.12 311 GLU A N 1
ATOM 2583 C CA . GLU A 1 311 ? -17.136 -52.445 -37.056 1.00 81.12 311 GLU A CA 1
ATOM 2584 C C . GLU A 1 311 ? -18.148 -51.934 -38.092 1.00 81.12 311 GLU A C 1
ATOM 2586 O O . GLU A 1 311 ? -18.081 -52.318 -39.258 1.00 81.12 311 GLU A O 1
ATOM 2591 N N . LEU A 1 312 ? -19.048 -51.024 -37.699 1.00 80.69 312 LEU A N 1
ATOM 2592 C CA . LEU A 1 312 ? -20.089 -50.491 -38.587 1.00 80.69 312 LEU A CA 1
ATOM 2593 C C . LEU A 1 312 ? -19.600 -49.366 -39.518 1.00 80.69 312 LEU A C 1
ATOM 2595 O O . LEU A 1 312 ? -20.126 -49.216 -40.619 1.00 80.69 312 LEU A O 1
ATOM 2599 N N . HIS A 1 313 ? -18.631 -48.551 -39.088 1.00 78.88 313 HIS A N 1
ATOM 2600 C CA . HIS A 1 313 ? -18.025 -47.481 -39.889 1.00 78.88 313 HIS A CA 1
ATOM 2601 C C . HIS A 1 313 ? -16.605 -47.135 -39.371 1.00 78.88 313 HIS A C 1
ATOM 2603 O O . HIS A 1 313 ? -16.443 -46.215 -38.553 1.00 78.88 313 HIS A O 1
ATOM 2609 N N . PRO A 1 314 ? -15.542 -47.767 -39.910 1.00 72.00 314 PRO A N 1
ATOM 2610 C CA . PRO A 1 314 ? -14.166 -47.694 -39.388 1.00 72.00 314 PRO A CA 1
ATOM 2611 C C . PRO A 1 314 ? -13.578 -46.281 -39.228 1.00 72.00 314 PRO A C 1
ATOM 2613 O O . PRO A 1 314 ? -12.737 -46.034 -38.364 1.00 72.00 314 PRO A O 1
ATOM 2616 N N . ASP A 1 315 ? -14.023 -45.326 -40.051 1.00 66.12 315 ASP A N 1
ATOM 2617 C CA . ASP A 1 315 ? -13.510 -43.949 -40.044 1.00 66.12 315 ASP A CA 1
ATOM 2618 C C . ASP A 1 315 ? -14.423 -42.932 -39.325 1.00 66.12 315 ASP A C 1
ATOM 2620 O O . ASP A 1 315 ? -14.130 -41.738 -39.317 1.00 66.12 315 ASP A O 1
ATOM 2624 N N . PHE A 1 316 ? -15.528 -43.352 -38.695 1.00 73.06 316 PHE A N 1
ATOM 2625 C CA . PHE A 1 316 ? -16.543 -42.419 -38.175 1.00 73.06 316 PHE A CA 1
ATOM 2626 C C . PHE A 1 316 ? -16.040 -41.564 -36.998 1.00 73.06 316 PHE A C 1
ATOM 2628 O O . PHE A 1 316 ? -16.364 -40.371 -36.874 1.00 73.06 316 PHE A O 1
ATOM 2635 N N . LEU A 1 317 ? -15.240 -42.179 -36.122 1.00 67.88 317 LEU A N 1
ATOM 2636 C CA . LEU A 1 317 ? -14.619 -41.534 -34.960 1.00 67.88 317 LEU A CA 1
ATOM 2637 C C . LEU A 1 317 ? -13.297 -40.837 -35.311 1.00 67.88 317 LEU A C 1
ATOM 2639 O O . LEU A 1 317 ? -12.826 -39.993 -34.543 1.00 67.88 317 LEU A O 1
ATOM 2643 N N . ARG A 1 318 ? -12.727 -41.111 -36.491 1.00 60.44 318 ARG A N 1
ATOM 2644 C CA . ARG A 1 318 ? -11.568 -40.379 -37.003 1.00 60.44 318 ARG A CA 1
ATOM 2645 C C . ARG A 1 318 ? -12.050 -39.020 -37.511 1.00 60.44 318 ARG A C 1
ATOM 2647 O O . ARG A 1 318 ? -12.838 -38.918 -38.446 1.00 60.44 318 ARG A O 1
ATOM 2654 N N . LYS A 1 319 ? -11.601 -37.925 -36.886 1.00 45.53 319 LYS A N 1
ATOM 2655 C CA . LYS A 1 319 ? -11.702 -36.606 -37.534 1.00 45.53 319 LYS A CA 1
ATOM 2656 C C . LYS A 1 319 ? -10.989 -36.722 -38.886 1.00 45.53 319 LYS A C 1
ATOM 2658 O O . LYS A 1 319 ? -9.879 -37.249 -38.910 1.00 45.53 319 LYS A O 1
ATOM 2663 N N . ASN A 1 320 ? -11.632 -36.241 -39.960 1.00 44.28 320 ASN A N 1
ATOM 2664 C CA . ASN A 1 320 ? -11.023 -36.015 -41.278 1.00 44.28 320 ASN A CA 1
ATOM 2665 C C . ASN A 1 320 ? -9.537 -35.687 -41.118 1.00 44.28 320 ASN A C 1
ATOM 2667 O O . ASN A 1 320 ? -9.213 -34.849 -40.273 1.00 44.28 320 ASN A O 1
ATOM 2671 N N . SER A 1 321 ? -8.682 -36.367 -41.887 1.00 51.12 321 SER A N 1
ATOM 2672 C CA . SER A 1 321 ? -7.223 -36.305 -41.774 1.00 51.12 321 SER A CA 1
ATOM 2673 C C . SER A 1 321 ? -6.727 -34.912 -41.381 1.00 51.12 321 SER A C 1
ATOM 2675 O O . SER A 1 321 ? -7.111 -33.901 -41.970 1.00 51.12 321 SER A O 1
ATOM 2677 N N . ILE A 1 322 ? -5.869 -34.873 -40.362 1.00 63.72 322 ILE A N 1
ATOM 2678 C CA . ILE A 1 322 ? -5.323 -33.653 -39.748 1.00 63.72 322 ILE A CA 1
ATOM 2679 C C . ILE A 1 322 ? -4.748 -32.691 -40.822 1.00 63.72 322 ILE A C 1
ATOM 2681 O O . ILE A 1 322 ? -4.875 -31.463 -40.726 1.00 63.72 322 ILE A O 1
ATOM 2685 N N . LEU A 1 323 ? -4.214 -33.268 -41.907 1.00 65.69 323 LEU A N 1
ATOM 2686 C CA . LEU A 1 323 ? -3.763 -32.609 -43.133 1.00 65.69 323 LEU A CA 1
ATOM 2687 C C . LEU A 1 323 ? -4.619 -33.036 -44.339 1.00 65.69 323 LEU A C 1
ATOM 2689 O O . LEU A 1 323 ? -4.975 -34.204 -44.489 1.00 65.69 323 LEU A O 1
ATOM 2693 N N . THR A 1 324 ? -4.930 -32.106 -45.237 1.00 76.62 324 THR A N 1
ATOM 2694 C CA . THR A 1 324 ? -5.626 -32.382 -46.504 1.00 76.62 324 THR A CA 1
ATOM 2695 C C . THR A 1 324 ? -4.683 -33.005 -47.541 1.00 76.62 324 THR A C 1
ATOM 2697 O O . THR A 1 324 ? -3.469 -32.814 -47.494 1.00 76.62 324 THR A O 1
ATOM 2700 N N . LYS A 1 325 ? -5.232 -33.682 -48.562 1.00 73.12 325 LYS A N 1
ATOM 2701 C CA . LYS A 1 325 ? -4.436 -34.261 -49.668 1.00 73.12 325 LYS A CA 1
ATOM 2702 C C . LYS A 1 325 ? -3.524 -33.234 -50.366 1.00 73.12 325 LYS A C 1
ATOM 2704 O O . LYS A 1 325 ? -2.424 -33.585 -50.779 1.00 73.12 325 LYS A O 1
ATOM 2709 N N . LYS A 1 326 ? -3.961 -31.972 -50.486 1.00 75.88 326 LYS A N 1
ATOM 2710 C CA . LYS A 1 326 ? -3.158 -30.887 -51.081 1.00 75.88 326 LYS A CA 1
ATOM 2711 C C . LYS A 1 326 ? -2.023 -30.434 -50.157 1.00 75.88 326 LYS A C 1
ATOM 2713 O O . LYS A 1 326 ? -0.909 -30.240 -50.627 1.00 75.88 326 LYS A O 1
ATOM 2718 N N . GLU A 1 327 ? -2.283 -30.328 -48.854 1.00 79.50 327 GLU A N 1
ATOM 2719 C CA . GLU A 1 327 ? -1.256 -30.001 -47.854 1.00 79.50 327 GLU A CA 1
ATOM 2720 C C . GLU A 1 327 ? -0.175 -31.092 -47.791 1.00 79.50 327 GLU A C 1
ATOM 2722 O O . GLU A 1 327 ? 1.007 -30.772 -47.776 1.00 79.50 327 GLU A O 1
ATOM 2727 N N . ILE A 1 328 ? -0.556 -32.371 -47.874 1.00 78.81 328 ILE A N 1
ATOM 2728 C CA . ILE A 1 328 ? 0.397 -33.494 -47.923 1.00 78.81 328 ILE A CA 1
ATOM 2729 C C . ILE A 1 328 ? 1.296 -33.417 -49.166 1.00 78.81 328 ILE A C 1
ATOM 2731 O O . ILE A 1 328 ? 2.504 -33.604 -49.050 1.00 78.81 328 ILE A O 1
ATOM 2735 N N . LYS A 1 329 ? 0.740 -33.110 -50.349 1.00 83.06 329 LYS A N 1
ATOM 2736 C CA . LYS A 1 329 ? 1.541 -32.933 -51.576 1.00 83.06 329 LYS A CA 1
ATOM 2737 C C . LYS A 1 329 ? 2.546 -31.784 -51.449 1.00 83.06 329 LYS A C 1
ATOM 2739 O O . LYS A 1 329 ? 3.690 -31.945 -51.857 1.00 83.06 329 LYS A O 1
ATOM 2744 N N . ILE A 1 330 ? 2.139 -30.659 -50.850 1.00 83.00 330 ILE A N 1
ATOM 2745 C CA . ILE A 1 330 ? 3.045 -29.533 -50.571 1.00 83.00 330 ILE A CA 1
ATOM 2746 C C . ILE A 1 330 ? 4.197 -29.984 -49.666 1.00 83.00 330 ILE A C 1
ATOM 2748 O O . ILE A 1 330 ? 5.347 -29.672 -49.953 1.00 83.00 330 ILE A O 1
ATOM 2752 N N . LEU A 1 331 ? 3.898 -30.713 -48.587 1.00 83.50 331 LEU A N 1
ATOM 2753 C CA . LEU A 1 331 ? 4.904 -31.165 -47.622 1.00 83.50 331 LEU A CA 1
ATOM 2754 C C . LEU A 1 331 ? 5.912 -32.144 -48.235 1.00 83.50 331 LEU A C 1
ATOM 2756 O O . LEU A 1 331 ? 7.101 -31.990 -47.988 1.00 83.50 331 LEU A O 1
ATOM 2760 N N . LYS A 1 332 ? 5.461 -33.084 -49.075 1.00 82.38 332 LYS A N 1
ATOM 2761 C CA . LYS A 1 332 ? 6.350 -34.024 -49.780 1.00 82.38 332 LYS A CA 1
ATOM 2762 C C . LYS A 1 332 ? 7.323 -33.312 -50.718 1.00 82.38 332 LYS A C 1
ATOM 2764 O O . LYS A 1 332 ? 8.524 -33.513 -50.611 1.00 82.38 332 LYS A O 1
ATOM 2769 N N . LEU A 1 333 ? 6.818 -32.408 -51.558 1.00 79.12 333 LEU A N 1
ATOM 2770 C CA . LEU A 1 333 ? 7.662 -31.636 -52.477 1.00 79.12 333 LEU A CA 1
ATOM 2771 C C . LEU A 1 333 ? 8.634 -30.697 -51.746 1.00 79.12 333 LEU A C 1
ATOM 2773 O O . LEU A 1 333 ? 9.740 -30.457 -52.221 1.00 79.12 333 LEU A O 1
ATOM 2777 N N . LEU A 1 334 ? 8.248 -30.159 -50.583 1.00 75.88 334 LEU A N 1
ATOM 2778 C CA . LEU A 1 334 ? 9.161 -29.371 -49.749 1.00 75.88 334 LEU A CA 1
ATOM 2779 C C . LEU A 1 334 ? 10.298 -30.218 -49.162 1.00 75.88 334 LEU A C 1
ATOM 2781 O O . LEU A 1 334 ? 11.403 -29.701 -49.008 1.00 75.88 334 LEU A O 1
ATOM 2785 N N . ASP A 1 335 ? 10.039 -31.487 -48.849 1.00 75.81 335 ASP A N 1
ATOM 2786 C CA . ASP A 1 335 ? 11.048 -32.414 -48.338 1.00 75.81 335 ASP A CA 1
ATOM 2787 C C . ASP A 1 335 ? 11.991 -32.906 -49.447 1.00 75.81 335 ASP A C 1
ATOM 2789 O O . ASP A 1 335 ? 13.215 -32.830 -49.307 1.00 75.81 335 ASP A O 1
ATOM 2793 N N . GLU A 1 336 ? 11.423 -33.295 -50.595 1.00 75.75 336 GLU A N 1
ATOM 2794 C CA . GLU A 1 336 ? 12.148 -33.728 -51.800 1.00 75.75 336 GLU A CA 1
ATOM 2795 C C . GLU A 1 336 ? 13.141 -32.660 -52.288 1.00 75.75 336 GLU A C 1
ATOM 2797 O O . GLU A 1 336 ? 14.262 -32.976 -52.687 1.00 75.75 336 GLU A O 1
ATOM 2802 N N . HIS A 1 337 ? 12.774 -31.379 -52.173 1.00 71.94 337 HIS A N 1
ATOM 2803 C CA . HIS A 1 337 ? 13.606 -30.237 -52.561 1.00 71.94 337 HIS A CA 1
ATOM 2804 C C . HIS A 1 337 ? 14.259 -29.511 -51.371 1.00 71.94 337 HIS A C 1
ATOM 2806 O O . HIS A 1 337 ? 14.633 -28.341 -51.476 1.00 71.94 337 HIS A O 1
ATOM 2812 N N . SER A 1 338 ? 14.449 -30.194 -50.237 1.00 60.44 338 SER A N 1
ATOM 2813 C CA . SER A 1 338 ? 15.057 -29.609 -49.029 1.00 60.44 338 SER A CA 1
ATOM 2814 C C . SER A 1 338 ? 16.511 -29.146 -49.220 1.00 60.44 338 SER A C 1
ATOM 2816 O O . SER A 1 338 ? 16.926 -28.171 -48.596 1.00 60.44 338 SER A O 1
ATOM 2818 N N . LYS A 1 339 ? 17.279 -29.795 -50.109 1.00 54.28 339 LYS A N 1
ATOM 2819 C CA . LYS A 1 339 ? 18.690 -29.454 -50.398 1.00 54.28 339 LYS A CA 1
ATOM 2820 C C . LYS A 1 339 ? 18.865 -28.376 -51.474 1.00 54.28 339 LYS A C 1
ATOM 2822 O O . LYS A 1 339 ? 19.835 -27.625 -51.430 1.00 54.28 339 LYS A O 1
ATOM 2827 N N . VAL A 1 340 ? 17.944 -28.302 -52.437 1.00 61.09 340 VAL A N 1
ATOM 2828 C CA . VAL A 1 340 ? 17.934 -27.299 -53.517 1.00 61.09 340 VAL A CA 1
ATOM 2829 C C . VAL A 1 340 ? 16.500 -26.783 -53.666 1.00 61.09 340 VAL A C 1
ATOM 2831 O O . VAL A 1 340 ? 15.696 -27.406 -54.363 1.00 61.09 340 VAL A O 1
ATOM 2834 N N . PRO A 1 341 ? 16.146 -25.684 -52.978 1.00 63.91 341 PRO A N 1
ATOM 2835 C CA . PRO A 1 341 ? 14.764 -25.237 -52.900 1.00 63.91 341 PRO A CA 1
ATOM 2836 C C . PRO A 1 341 ? 14.292 -24.630 -54.223 1.00 63.91 341 PRO A C 1
ATOM 2838 O O . PRO A 1 341 ? 14.872 -23.666 -54.723 1.00 63.91 341 PRO A O 1
ATOM 2841 N N . LEU A 1 342 ? 13.185 -25.160 -54.740 1.00 70.62 342 LEU A N 1
ATOM 2842 C CA . LEU A 1 342 ? 12.473 -24.604 -55.889 1.00 70.62 342 LEU A CA 1
ATOM 2843 C C . LEU A 1 342 ? 11.875 -23.229 -55.564 1.00 70.62 342 LEU A C 1
ATOM 2845 O O . LEU A 1 342 ? 11.450 -22.943 -54.435 1.00 70.62 342 LEU A O 1
ATOM 2849 N N . SER A 1 343 ? 11.782 -22.370 -56.575 1.00 74.06 343 SER A N 1
ATOM 2850 C CA . SER A 1 343 ? 11.085 -21.095 -56.464 1.00 74.06 343 SER A CA 1
ATOM 2851 C C . SER A 1 343 ? 9.586 -21.304 -56.224 1.00 74.06 343 SER A C 1
ATOM 2853 O O . SER A 1 343 ? 8.983 -22.304 -56.613 1.00 74.06 343 SER A O 1
ATOM 2855 N N . ASN A 1 344 ? 8.923 -20.311 -55.623 1.00 73.69 344 ASN A N 1
ATOM 2856 C CA . ASN A 1 344 ? 7.470 -20.374 -55.429 1.00 73.69 344 ASN A CA 1
ATOM 2857 C C . ASN A 1 344 ? 6.683 -20.430 -56.756 1.00 73.69 344 ASN A C 1
ATOM 2859 O O . ASN A 1 344 ? 5.509 -20.787 -56.731 1.00 73.69 344 ASN A O 1
ATOM 2863 N N . LYS A 1 345 ? 7.298 -20.050 -57.886 1.00 72.94 345 LYS A N 1
ATOM 2864 C CA . LYS A 1 345 ? 6.689 -20.148 -59.217 1.00 72.94 345 LYS A CA 1
ATOM 2865 C C . LYS A 1 345 ? 6.724 -21.596 -59.717 1.00 72.94 345 LYS A C 1
ATOM 2867 O O . LYS A 1 345 ? 5.673 -22.135 -60.034 1.00 72.94 345 LYS A O 1
ATOM 2872 N N . GLU A 1 346 ? 7.889 -22.237 -59.659 1.00 72.75 346 GLU A N 1
ATOM 2873 C CA . GLU A 1 346 ? 8.071 -23.650 -60.036 1.00 72.75 346 GLU A CA 1
ATOM 2874 C C . GLU A 1 346 ? 7.223 -24.581 -59.158 1.00 72.75 346 GLU A C 1
ATOM 2876 O O . GLU A 1 346 ? 6.559 -25.487 -59.652 1.00 72.75 346 GLU A O 1
ATOM 2881 N N . MET A 1 347 ? 7.150 -24.299 -57.853 1.00 77.81 347 MET A N 1
ATOM 2882 C CA . MET A 1 347 ? 6.283 -25.041 -56.931 1.00 77.81 347 MET A CA 1
ATOM 2883 C C . MET A 1 347 ? 4.795 -24.896 -57.270 1.00 77.81 347 MET A C 1
ATOM 2885 O O . MET A 1 347 ? 4.033 -25.840 -57.079 1.00 77.81 347 MET A O 1
ATOM 2889 N N . ALA A 1 348 ? 4.360 -23.721 -57.737 1.00 82.06 348 ALA A N 1
ATOM 2890 C CA . ALA A 1 348 ? 2.970 -23.502 -58.126 1.00 82.06 348 ALA A CA 1
ATOM 2891 C C . ALA A 1 348 ? 2.619 -24.264 -59.411 1.00 82.06 348 ALA A C 1
ATOM 2893 O O . ALA A 1 348 ? 1.534 -24.832 -59.484 1.00 82.06 348 ALA A O 1
ATOM 2894 N N . GLU A 1 349 ? 3.543 -24.319 -60.373 1.00 80.94 349 GLU A N 1
ATOM 2895 C CA . GLU A 1 349 ? 3.388 -25.062 -61.628 1.00 80.94 349 GLU A CA 1
ATOM 2896 C C . GLU A 1 349 ? 3.329 -26.581 -61.382 1.00 80.94 349 GLU A C 1
ATOM 2898 O O . GLU A 1 349 ? 2.385 -27.228 -61.827 1.00 80.94 349 GLU A O 1
ATOM 2903 N N . LEU A 1 350 ? 4.244 -27.140 -60.577 1.00 77.19 350 LEU A N 1
ATOM 2904 C CA . LEU A 1 350 ? 4.275 -28.577 -60.242 1.00 77.19 350 LEU A CA 1
ATOM 2905 C C . LEU A 1 350 ? 3.058 -29.063 -59.441 1.00 77.19 350 LEU A C 1
ATOM 2907 O O . LEU A 1 350 ? 2.683 -30.231 -59.507 1.00 77.19 350 LEU A O 1
ATOM 2911 N N . LEU A 1 351 ? 2.456 -28.178 -58.647 1.00 81.44 351 LEU A N 1
ATOM 2912 C CA . LEU A 1 351 ? 1.295 -28.480 -57.807 1.00 81.44 351 LEU A CA 1
ATOM 2913 C C . LEU A 1 351 ? -0.039 -28.053 -58.442 1.00 81.44 351 LEU A C 1
ATOM 2915 O O . LEU A 1 351 ? -1.070 -28.104 -57.764 1.00 81.44 351 LEU A O 1
ATOM 2919 N N . GLU A 1 352 ? -0.020 -27.625 -59.709 1.00 85.12 352 GLU A N 1
ATOM 2920 C CA . GLU A 1 352 ? -1.195 -27.197 -60.483 1.00 85.12 352 GLU A CA 1
ATOM 2921 C C . GLU A 1 352 ? -1.975 -26.034 -59.827 1.00 85.12 352 GLU A C 1
ATOM 2923 O O . GLU A 1 352 ? -3.206 -25.947 -59.883 1.00 85.12 352 GLU A O 1
ATOM 2928 N N . TYR A 1 353 ? -1.271 -25.105 -59.173 1.00 81.75 353 TYR A N 1
ATOM 2929 C CA . TYR A 1 353 ? -1.865 -23.864 -58.674 1.00 81.75 353 TYR A CA 1
ATOM 2930 C C . TYR A 1 353 ? -1.958 -22.816 -59.786 1.00 81.75 353 TYR A C 1
ATOM 2932 O O . TYR A 1 353 ? -1.022 -22.606 -60.548 1.00 81.75 353 TYR A O 1
ATOM 2940 N N . LYS A 1 354 ? -3.071 -22.069 -59.808 1.00 77.62 354 LYS A N 1
ATOM 2941 C CA . LYS A 1 354 ? -3.357 -21.031 -60.817 1.00 77.62 354 LYS A CA 1
ATOM 2942 C C . LYS A 1 354 ? -2.233 -19.996 -60.981 1.00 77.62 354 LYS A C 1
ATOM 2944 O O . LYS A 1 354 ? -2.041 -19.470 -62.071 1.00 77.62 354 LYS A O 1
ATOM 2949 N N . ASN A 1 355 ? -1.553 -19.646 -59.890 1.00 81.94 355 ASN A N 1
ATOM 2950 C CA . ASN A 1 355 ? -0.425 -18.717 -59.876 1.00 81.94 355 ASN A CA 1
ATOM 2951 C C . ASN A 1 355 ? 0.394 -18.859 -58.580 1.00 81.94 355 ASN A C 1
ATOM 2953 O O . ASN A 1 355 ? -0.032 -19.506 -57.612 1.00 81.94 355 ASN A O 1
ATOM 2957 N N . LYS A 1 356 ? 1.567 -18.211 -58.552 1.00 80.25 356 LYS A N 1
ATOM 2958 C CA . LYS A 1 356 ? 2.478 -18.214 -57.396 1.00 80.25 356 LYS A CA 1
ATOM 2959 C C . LYS A 1 356 ? 1.824 -17.636 -56.139 1.00 80.25 356 LYS A C 1
ATOM 2961 O O . LYS A 1 356 ? 2.128 -18.088 -55.037 1.00 80.25 356 LYS A O 1
ATOM 2966 N N . GLU A 1 357 ? 0.928 -16.660 -56.274 1.00 80.50 357 GLU A N 1
ATOM 2967 C CA . GLU A 1 357 ? 0.242 -16.004 -55.158 1.00 80.50 357 GLU A CA 1
ATOM 2968 C C . GLU A 1 357 ? -0.695 -16.982 -54.445 1.00 80.50 357 GLU A C 1
ATOM 2970 O O . GLU A 1 357 ? -0.679 -17.063 -53.217 1.00 80.50 357 GLU A O 1
ATOM 2975 N N . THR A 1 358 ? -1.443 -17.786 -55.206 1.00 78.56 358 THR A N 1
ATOM 2976 C CA . THR A 1 358 ? -2.373 -18.792 -54.673 1.00 78.56 358 THR A CA 1
ATOM 2977 C C . THR A 1 358 ? -1.615 -19.869 -53.903 1.00 78.56 358 THR A C 1
ATOM 2979 O O . THR A 1 358 ? -1.973 -20.185 -52.768 1.00 78.56 358 THR A O 1
ATOM 2982 N N . TYR A 1 359 ? -0.520 -20.383 -54.471 1.00 84.94 359 TYR A N 1
ATOM 2983 C CA . TYR A 1 359 ? 0.369 -21.308 -53.765 1.00 84.94 359 TYR A CA 1
ATOM 2984 C C . TYR A 1 359 ? 0.951 -20.671 -52.494 1.00 84.94 359 TYR A C 1
ATOM 2986 O O . TYR A 1 359 ? 0.926 -21.280 -51.427 1.00 84.94 359 TYR A O 1
ATOM 2994 N N . THR A 1 360 ? 1.422 -19.423 -52.573 1.00 77.88 360 THR A N 1
ATOM 2995 C CA . THR A 1 360 ? 2.024 -18.721 -51.428 1.00 77.88 360 THR A CA 1
ATOM 2996 C C . THR A 1 360 ? 1.014 -18.523 -50.295 1.00 77.88 360 THR A C 1
ATOM 2998 O O . THR A 1 360 ? 1.360 -18.727 -49.129 1.00 77.88 360 THR A O 1
ATOM 3001 N N . ALA A 1 361 ? -0.240 -18.190 -50.612 1.00 75.25 361 ALA A N 1
ATOM 3002 C CA . ALA A 1 361 ? -1.315 -18.057 -49.631 1.00 75.25 361 ALA A CA 1
ATOM 3003 C C . ALA A 1 361 ? -1.618 -19.394 -48.935 1.00 75.25 361 ALA A C 1
ATOM 3005 O O . ALA A 1 361 ? -1.656 -19.452 -47.705 1.00 75.25 361 ALA A O 1
ATOM 3006 N N . VAL A 1 362 ? -1.745 -20.484 -49.702 1.00 76.75 362 VAL A N 1
ATOM 3007 C CA . VAL A 1 362 ? -2.001 -21.830 -49.159 1.00 76.75 362 VAL A CA 1
ATOM 3008 C C . VAL A 1 362 ? -0.822 -22.331 -48.322 1.00 76.75 362 VAL A C 1
ATOM 3010 O O . VAL A 1 362 ? -1.021 -22.827 -47.216 1.00 76.75 362 VAL A O 1
ATOM 3013 N N . LYS A 1 363 ? 0.415 -22.130 -48.788 1.00 80.56 363 LYS A N 1
ATOM 3014 C CA . LYS A 1 363 ? 1.641 -22.446 -48.041 1.00 80.56 363 LYS A CA 1
ATOM 3015 C C . LYS A 1 363 ? 1.709 -21.686 -46.718 1.00 80.56 363 LYS A C 1
ATOM 3017 O O . LYS A 1 363 ? 2.049 -22.264 -45.691 1.00 80.56 363 LYS A O 1
ATOM 3022 N N . THR A 1 364 ? 1.370 -20.399 -46.726 1.00 77.00 364 THR A N 1
ATOM 3023 C CA . THR A 1 364 ? 1.382 -19.564 -45.515 1.00 77.00 364 THR A CA 1
ATOM 3024 C C . THR A 1 364 ? 0.311 -20.013 -44.522 1.00 77.00 364 THR A C 1
ATOM 3026 O O . THR A 1 364 ? 0.594 -20.110 -43.329 1.00 77.00 364 THR A O 1
ATOM 3029 N N . ALA A 1 365 ? -0.888 -20.350 -45.004 1.00 73.31 365 ALA A N 1
ATOM 3030 C CA . ALA A 1 365 ? -1.965 -20.884 -44.176 1.00 73.31 365 ALA A CA 1
ATOM 3031 C C . ALA A 1 365 ? -1.598 -22.243 -43.555 1.00 73.31 365 ALA A C 1
ATOM 3033 O O . ALA A 1 365 ? -1.803 -22.436 -42.359 1.00 73.31 365 ALA A O 1
ATOM 3034 N N . LEU A 1 366 ? -0.986 -23.146 -44.329 1.00 80.69 366 LEU A N 1
ATOM 3035 C CA . LEU A 1 366 ? -0.496 -24.439 -43.846 1.00 80.69 366 LEU A CA 1
ATOM 3036 C C . LEU A 1 366 ? 0.574 -24.269 -42.758 1.00 80.69 366 LEU A C 1
ATOM 3038 O O . LEU A 1 366 ? 0.464 -24.858 -41.687 1.00 80.69 366 LEU A O 1
ATOM 3042 N N . LEU A 1 367 ? 1.576 -23.413 -42.984 1.00 75.88 367 LEU A N 1
ATOM 3043 C CA . LEU A 1 367 ? 2.622 -23.143 -41.989 1.00 75.88 367 LEU A CA 1
ATOM 3044 C C . LEU A 1 367 ? 2.066 -22.502 -40.712 1.00 75.88 367 LEU A C 1
ATOM 3046 O O . LEU A 1 367 ? 2.559 -22.785 -39.623 1.00 75.88 367 LEU A O 1
ATOM 3050 N N . LYS A 1 368 ? 1.039 -21.654 -40.828 1.00 74.25 368 LYS A N 1
ATOM 3051 C CA . LYS A 1 368 ? 0.328 -21.098 -39.672 1.00 74.25 368 LYS A CA 1
ATOM 3052 C C . LYS A 1 368 ? -0.406 -22.201 -38.902 1.00 74.25 368 LYS A C 1
ATOM 3054 O O . LYS A 1 368 ? -0.214 -22.320 -37.698 1.00 74.25 368 LYS A O 1
ATOM 3059 N N . LYS A 1 369 ? -1.144 -23.061 -39.608 1.00 75.62 369 LYS A N 1
ATOM 3060 C CA . LYS A 1 369 ? -1.868 -24.210 -39.042 1.00 75.62 369 LYS A CA 1
ATOM 3061 C C . LYS A 1 369 ? -0.937 -25.180 -38.298 1.00 75.62 369 LYS A C 1
ATOM 3063 O O . LYS A 1 369 ? -1.282 -25.638 -37.219 1.00 75.62 369 LYS A O 1
ATOM 3068 N N . ILE A 1 370 ? 0.263 -25.431 -38.828 1.00 74.12 370 ILE A N 1
ATOM 3069 C CA . ILE A 1 370 ? 1.305 -26.254 -38.183 1.00 74.12 370 ILE A CA 1
ATOM 3070 C C . ILE A 1 370 ? 1.864 -25.603 -36.909 1.00 74.12 370 ILE A C 1
ATOM 3072 O O . ILE A 1 370 ? 2.246 -26.303 -35.980 1.00 74.12 370 ILE A O 1
ATOM 3076 N N . ARG A 1 371 ? 1.946 -24.269 -36.845 1.00 70.06 371 ARG A N 1
ATOM 3077 C CA . ARG A 1 371 ? 2.428 -23.566 -35.641 1.00 70.06 371 ARG A CA 1
ATOM 3078 C C . ARG A 1 371 ? 1.399 -23.541 -34.517 1.00 70.06 371 ARG A C 1
ATOM 3080 O O . ARG A 1 371 ? 1.788 -23.470 -33.359 1.00 70.06 371 ARG A O 1
ATOM 3087 N N . GLU A 1 372 ? 0.119 -23.525 -34.869 1.00 65.12 372 GLU A N 1
ATOM 3088 C CA . GLU A 1 372 ? -0.982 -23.314 -33.925 1.00 65.12 372 GLU A CA 1
ATOM 3089 C C . GLU A 1 372 ? -1.558 -24.627 -33.360 1.00 65.12 372 GLU A C 1
ATOM 3091 O O . GLU A 1 372 ? -2.152 -24.600 -32.285 1.00 65.12 372 GLU A O 1
ATOM 3096 N N . ASP A 1 373 ? -1.368 -25.770 -34.033 1.00 65.25 373 ASP A N 1
ATOM 3097 C CA . ASP A 1 373 ? -1.899 -27.078 -33.616 1.00 65.25 373 ASP A CA 1
ATOM 3098 C C . ASP A 1 373 ? -0.789 -28.148 -33.537 1.00 65.25 373 ASP A C 1
ATOM 3100 O O . ASP A 1 373 ? -0.244 -28.576 -34.558 1.00 65.25 373 ASP A O 1
ATOM 3104 N N . GLU A 1 374 ? -0.476 -28.620 -32.322 1.00 67.12 374 GLU A N 1
ATOM 3105 C CA . GLU A 1 374 ? 0.574 -29.629 -32.081 1.00 67.12 374 GLU A CA 1
ATOM 3106 C C . GLU A 1 374 ? 0.296 -30.976 -32.765 1.00 67.12 374 GLU A C 1
ATOM 3108 O O . GLU A 1 374 ? 1.221 -31.629 -33.239 1.00 67.12 374 GLU A O 1
ATOM 3113 N N . LYS A 1 375 ? -0.970 -31.381 -32.928 1.00 70.50 375 LYS A N 1
ATOM 3114 C CA . LYS A 1 375 ? -1.284 -32.635 -33.636 1.00 70.50 375 LYS A CA 1
ATOM 3115 C C . LYS A 1 375 ? -1.048 -32.502 -35.137 1.00 70.50 375 LYS A C 1
ATOM 3117 O O . LYS A 1 375 ? -0.631 -33.459 -35.786 1.00 70.50 375 LYS A O 1
ATOM 3122 N N . VAL A 1 376 ? -1.298 -31.316 -35.697 1.00 70.94 376 VAL A N 1
ATOM 3123 C CA . VAL A 1 376 ? -0.945 -30.995 -37.092 1.00 70.94 376 VAL A CA 1
ATOM 3124 C C . VAL A 1 376 ? 0.568 -30.962 -37.266 1.00 70.94 376 VAL A C 1
ATOM 3126 O O . VAL A 1 376 ? 1.072 -31.427 -38.287 1.00 70.94 376 VAL A O 1
ATOM 3129 N N . LYS A 1 377 ? 1.293 -30.451 -36.272 1.00 75.38 377 LYS A N 1
ATOM 3130 C CA . LYS A 1 377 ? 2.753 -30.385 -36.270 1.00 75.38 377 LYS A CA 1
ATOM 3131 C C . LYS A 1 377 ? 3.404 -31.762 -36.238 1.00 75.38 377 LYS A C 1
ATOM 3133 O O . LYS A 1 377 ? 4.264 -32.018 -37.075 1.00 75.38 377 LYS A O 1
ATOM 3138 N N . GLU A 1 378 ? 2.966 -32.655 -35.353 1.00 73.44 378 GLU A N 1
ATOM 3139 C CA . GLU A 1 378 ? 3.460 -34.038 -35.299 1.00 73.44 378 GLU A CA 1
ATOM 3140 C C . GLU A 1 378 ? 3.250 -34.767 -36.632 1.00 73.44 378 GLU A C 1
ATOM 3142 O O . GLU A 1 378 ? 4.167 -35.407 -37.144 1.00 73.44 378 GLU A O 1
ATOM 3147 N N . GLU A 1 379 ? 2.074 -34.623 -37.246 1.00 75.50 379 GLU A N 1
ATOM 3148 C CA . GLU A 1 379 ? 1.768 -35.293 -38.511 1.00 75.50 379 GLU A CA 1
ATOM 3149 C C . GLU A 1 379 ? 2.512 -34.674 -39.707 1.00 75.50 379 GLU A C 1
ATOM 3151 O O . GLU A 1 379 ? 2.926 -35.383 -40.622 1.00 75.50 379 GLU A O 1
ATOM 3156 N N . ALA A 1 380 ? 2.740 -33.357 -39.695 1.00 75.31 380 ALA A N 1
ATOM 3157 C CA . ALA A 1 380 ? 3.527 -32.678 -40.720 1.00 75.31 380 ALA A CA 1
ATOM 3158 C C . ALA A 1 380 ? 5.021 -33.030 -40.634 1.00 75.31 380 ALA A C 1
ATOM 3160 O O . ALA A 1 380 ? 5.657 -33.213 -41.671 1.00 75.31 380 ALA A O 1
ATOM 3161 N N . LEU A 1 381 ? 5.568 -33.180 -39.421 1.00 75.81 381 LEU A N 1
ATOM 3162 C CA . LEU A 1 381 ? 6.963 -33.573 -39.191 1.00 75.81 381 LEU A CA 1
ATOM 3163 C C . LEU A 1 381 ? 7.254 -35.020 -39.611 1.00 75.81 381 LEU A C 1
ATOM 3165 O O . LEU A 1 381 ? 8.378 -35.312 -40.004 1.00 75.81 381 LEU A O 1
ATOM 3169 N N . LYS A 1 382 ? 6.252 -35.912 -39.614 1.00 78.25 382 LYS A N 1
ATOM 3170 C CA . LYS A 1 382 ? 6.393 -37.259 -40.201 1.00 78.25 382 LYS A CA 1
ATOM 3171 C C . LYS A 1 382 ? 6.600 -37.234 -41.718 1.00 78.25 382 LYS A C 1
ATOM 3173 O O . LYS A 1 382 ? 7.188 -38.161 -42.259 1.00 78.25 382 LYS A O 1
ATOM 3178 N N . ILE A 1 383 ? 6.078 -36.212 -42.402 1.00 76.44 383 ILE A N 1
ATOM 3179 C CA . ILE A 1 383 ? 6.109 -36.099 -43.870 1.00 76.44 383 ILE A CA 1
ATOM 3180 C C . ILE A 1 383 ? 7.280 -35.228 -44.334 1.00 76.44 383 ILE A C 1
ATOM 3182 O O . ILE A 1 383 ? 7.878 -35.517 -45.361 1.00 76.44 383 ILE A O 1
ATOM 3186 N N . CYS A 1 384 ? 7.593 -34.163 -43.596 1.00 73.12 384 CYS A N 1
ATOM 3187 C CA . CYS A 1 384 ? 8.724 -33.281 -43.861 1.00 73.12 384 CYS A CA 1
ATOM 3188 C C . CYS A 1 384 ? 9.444 -32.993 -42.531 1.00 73.12 384 CYS A C 1
ATOM 3190 O O . CYS A 1 384 ? 9.107 -32.031 -41.832 1.00 73.12 384 CYS A O 1
ATOM 3192 N N . PRO A 1 385 ? 10.429 -33.822 -42.144 1.00 68.50 385 PRO A N 1
ATOM 3193 C CA . PRO A 1 385 ? 11.140 -33.677 -40.871 1.00 68.50 385 PRO A CA 1
ATOM 3194 C C . PRO A 1 385 ? 11.850 -32.323 -40.730 1.00 68.50 385 PRO A C 1
ATOM 3196 O O . PRO A 1 385 ? 11.964 -31.781 -39.632 1.00 68.50 385 PRO A O 1
ATOM 3199 N N . ASN A 1 386 ? 12.267 -31.732 -41.855 1.00 63.53 386 ASN A N 1
ATOM 3200 C CA . ASN A 1 386 ? 12.990 -30.459 -41.913 1.00 63.53 386 ASN A CA 1
ATOM 3201 C C . ASN A 1 386 ? 12.083 -29.228 -42.109 1.00 63.53 386 ASN A C 1
ATOM 3203 O O . ASN A 1 386 ? 12.577 -28.123 -42.322 1.00 63.53 386 ASN A O 1
ATOM 3207 N N . LEU A 1 387 ? 10.759 -29.373 -42.010 1.00 62.88 387 LEU A N 1
ATOM 3208 C CA . LEU A 1 387 ? 9.775 -28.341 -42.369 1.00 62.88 387 LEU A CA 1
ATOM 3209 C C . LEU A 1 387 ? 9.914 -27.011 -41.609 1.00 62.88 387 LEU A C 1
ATOM 3211 O O . LEU A 1 387 ? 9.592 -25.943 -42.136 1.00 62.88 387 LEU A O 1
ATOM 3215 N N . LEU A 1 388 ? 10.374 -27.072 -40.357 1.00 53.97 388 LEU A N 1
ATOM 3216 C CA . LEU A 1 388 ? 10.608 -25.903 -39.501 1.00 53.97 388 LEU A CA 1
ATOM 3217 C C . LEU A 1 388 ? 12.066 -25.422 -39.540 1.00 53.97 388 LEU A C 1
ATOM 3219 O O . LEU A 1 388 ? 12.348 -24.298 -39.119 1.00 53.97 388 LEU A O 1
ATOM 3223 N N . ASN A 1 389 ? 12.966 -26.210 -40.131 1.00 51.34 389 ASN A N 1
ATOM 3224 C CA . ASN A 1 389 ? 14.333 -25.808 -40.415 1.00 51.34 389 ASN A CA 1
ATOM 3225 C C . ASN A 1 389 ? 14.354 -25.034 -41.732 1.00 51.34 389 ASN A C 1
ATOM 3227 O O . ASN A 1 389 ? 14.750 -25.529 -42.783 1.00 51.34 389 ASN A O 1
ATOM 3231 N N . LYS A 1 390 ? 13.974 -23.755 -41.676 1.00 46.00 390 LYS A N 1
ATOM 3232 C CA . LYS A 1 390 ? 14.519 -22.803 -42.647 1.00 46.00 390 LYS A CA 1
ATOM 3233 C C . LYS A 1 390 ? 16.015 -22.695 -42.345 1.00 46.00 390 LYS A C 1
ATOM 3235 O O . LYS A 1 390 ? 16.422 -21.827 -41.571 1.00 46.00 390 LYS A O 1
ATOM 3240 N N . GLU A 1 391 ? 16.839 -23.560 -42.931 1.00 46.72 391 GLU A N 1
ATOM 3241 C CA . GLU A 1 391 ? 18.261 -23.257 -43.064 1.00 46.72 391 GLU A CA 1
ATOM 3242 C C . GLU A 1 391 ? 18.380 -22.054 -43.998 1.00 46.72 391 GLU A C 1
ATOM 3244 O O . GLU A 1 391 ? 18.477 -22.134 -45.219 1.00 46.72 391 GLU A O 1
ATOM 3249 N N . VAL A 1 392 ? 18.299 -20.873 -43.398 1.00 52.41 392 VAL A N 1
ATOM 3250 C CA . VAL A 1 392 ? 18.841 -19.673 -44.003 1.00 52.41 392 VAL A CA 1
ATOM 3251 C C . VAL A 1 392 ? 20.353 -19.876 -43.971 1.00 52.41 392 VAL A C 1
ATOM 3253 O O . VAL A 1 392 ? 20.974 -19.698 -42.932 1.00 52.41 392 VAL A O 1
ATOM 3256 N N . LEU A 1 393 ? 20.938 -20.308 -45.084 1.00 62.81 393 LEU A N 1
ATOM 3257 C CA . LEU A 1 393 ? 22.388 -20.447 -45.213 1.00 62.81 393 LEU A CA 1
ATOM 3258 C C . LEU A 1 393 ? 23.046 -19.080 -45.477 1.00 62.81 393 LEU A C 1
ATOM 3260 O O . LEU A 1 393 ? 22.415 -18.137 -45.983 1.00 62.81 393 LEU A O 1
ATOM 3264 N N . LEU A 1 394 ? 24.326 -18.966 -45.115 1.00 64.75 394 LEU A N 1
ATOM 3265 C CA . LEU A 1 394 ? 25.204 -17.885 -45.571 1.00 64.75 394 LEU A CA 1
ATOM 3266 C C . LEU A 1 394 ? 25.541 -18.129 -47.047 1.00 64.75 394 LEU A C 1
ATOM 3268 O O . LEU A 1 394 ? 25.919 -19.240 -47.412 1.00 64.75 394 LEU A O 1
ATOM 3272 N N . ASN A 1 395 ? 25.400 -17.118 -47.904 1.00 76.06 395 ASN A N 1
ATOM 3273 C CA . ASN A 1 395 ? 25.856 -17.235 -49.292 1.00 76.06 395 ASN A CA 1
ATOM 3274 C C . ASN A 1 395 ? 27.388 -17.073 -49.390 1.00 76.06 395 ASN A C 1
ATOM 3276 O O . ASN A 1 395 ? 28.039 -16.628 -48.444 1.00 76.06 395 ASN A O 1
ATOM 3280 N N . SER A 1 396 ? 27.973 -17.416 -50.538 1.00 72.44 396 SER A N 1
ATOM 3281 C CA . SER A 1 396 ? 29.429 -17.381 -50.747 1.00 72.44 396 SER A CA 1
ATOM 3282 C C . SER A 1 396 ? 30.053 -16.006 -50.473 1.00 72.44 396 SER A C 1
ATOM 3284 O O . SER A 1 396 ? 31.053 -15.923 -49.761 1.00 72.44 396 SER A O 1
ATOM 3286 N N . LYS A 1 397 ? 29.421 -14.918 -50.934 1.00 78.62 397 LYS A N 1
ATOM 3287 C CA . LYS A 1 397 ? 29.894 -13.546 -50.676 1.00 78.62 397 LYS A CA 1
ATOM 3288 C C . LYS A 1 397 ? 29.803 -13.152 -49.202 1.00 78.62 397 LYS A C 1
ATOM 3290 O O . LYS A 1 397 ? 30.658 -12.430 -48.702 1.00 78.62 397 LYS A O 1
ATOM 3295 N N . GLU A 1 398 ? 28.782 -13.617 -48.490 1.00 82.38 398 GLU A N 1
ATOM 3296 C CA . GLU A 1 398 ? 28.635 -13.397 -47.048 1.00 82.38 398 GLU A CA 1
ATOM 3297 C C . GLU A 1 398 ? 29.738 -14.118 -46.255 1.00 82.38 398 GLU A C 1
ATOM 3299 O O . GLU A 1 398 ? 30.280 -13.558 -45.303 1.00 82.38 398 GLU A O 1
ATOM 3304 N N . ILE A 1 399 ? 30.121 -15.326 -46.679 1.00 79.75 399 ILE A N 1
ATOM 3305 C CA . ILE A 1 399 ? 31.231 -16.091 -46.091 1.00 79.75 399 ILE A CA 1
ATOM 3306 C C . ILE A 1 399 ? 32.570 -15.381 -46.316 1.00 79.75 399 ILE A C 1
ATOM 3308 O O . ILE A 1 399 ? 33.369 -15.278 -45.386 1.00 79.75 399 ILE A O 1
ATOM 3312 N N . GLU A 1 400 ? 32.824 -14.874 -47.522 1.00 82.50 400 GLU A N 1
ATOM 3313 C CA . GLU A 1 400 ? 34.049 -14.126 -47.830 1.00 82.50 400 GLU A CA 1
ATOM 3314 C C . GLU A 1 400 ? 34.160 -12.839 -47.015 1.00 82.50 400 GLU A C 1
ATOM 3316 O O . GLU A 1 400 ? 35.223 -12.574 -46.453 1.00 82.50 400 GLU A O 1
ATOM 3321 N N . ILE A 1 401 ? 33.056 -12.096 -46.859 1.00 86.12 401 ILE A N 1
ATOM 3322 C CA . ILE A 1 401 ? 33.002 -10.925 -45.972 1.00 86.12 401 ILE A CA 1
ATOM 3323 C C . ILE A 1 401 ? 33.421 -11.319 -44.547 1.00 86.12 401 ILE A C 1
ATOM 3325 O O . ILE A 1 401 ? 34.287 -10.667 -43.968 1.00 86.12 401 ILE A O 1
ATOM 3329 N N . LEU A 1 402 ? 32.855 -12.394 -43.985 1.00 85.38 402 LEU A N 1
ATOM 3330 C CA . LEU A 1 402 ? 33.176 -12.848 -42.624 1.00 85.38 402 LEU A CA 1
ATOM 3331 C C . LEU A 1 402 ? 34.634 -13.302 -42.475 1.00 85.38 402 LEU A C 1
ATOM 3333 O O . LEU A 1 402 ? 35.275 -12.963 -41.482 1.00 85.38 402 LEU A O 1
ATOM 3337 N N . LYS A 1 403 ? 35.179 -14.023 -43.462 1.00 85.06 403 LYS A N 1
ATOM 3338 C CA . LYS A 1 403 ? 36.588 -14.451 -43.467 1.00 85.06 403 LYS A CA 1
ATOM 3339 C C . LYS A 1 403 ? 37.540 -13.262 -43.492 1.00 85.06 403 LYS A C 1
ATOM 3341 O O . LYS A 1 403 ? 38.515 -13.252 -42.743 1.00 85.06 403 LYS A O 1
ATOM 3346 N N . LEU A 1 404 ? 37.266 -12.265 -44.335 1.00 84.25 404 LEU A N 1
ATOM 3347 C CA . LEU A 1 404 ? 38.113 -11.080 -44.445 1.00 84.25 404 LEU A CA 1
ATOM 3348 C C . LEU A 1 404 ? 38.042 -10.222 -43.173 1.00 84.25 404 LEU A C 1
ATOM 3350 O O . LEU A 1 404 ? 39.076 -9.763 -42.695 1.00 84.25 404 LEU A O 1
ATOM 3354 N N . LEU A 1 405 ? 36.848 -10.075 -42.585 1.00 79.81 405 LEU A N 1
ATOM 3355 C CA . LEU A 1 405 ? 36.666 -9.397 -41.297 1.00 79.81 405 LEU A CA 1
ATOM 3356 C C . LEU A 1 405 ? 37.445 -10.093 -40.172 1.00 79.81 405 LEU A C 1
ATOM 3358 O O . LEU A 1 405 ? 38.160 -9.423 -39.434 1.00 79.81 405 LEU A O 1
ATOM 3362 N N . ASN A 1 406 ? 37.380 -11.426 -40.084 1.00 82.06 406 ASN A N 1
ATOM 3363 C CA . ASN A 1 406 ? 38.133 -12.188 -39.084 1.00 82.06 406 ASN A CA 1
ATOM 3364 C C . ASN A 1 406 ? 39.653 -12.074 -39.302 1.00 82.06 406 ASN A C 1
ATOM 3366 O O . ASN A 1 406 ? 40.409 -11.819 -38.367 1.00 82.06 406 ASN A O 1
ATOM 3370 N N . LYS A 1 407 ? 40.117 -12.192 -40.555 1.00 83.31 407 LYS A N 1
ATOM 3371 C CA . LYS A 1 407 ? 41.542 -12.082 -40.913 1.00 83.31 407 LYS A CA 1
ATOM 3372 C C . LYS A 1 407 ? 42.144 -10.730 -40.512 1.00 83.31 407 LYS A C 1
ATOM 3374 O O . LYS A 1 407 ? 43.305 -10.673 -40.117 1.00 83.31 407 LYS A O 1
ATOM 3379 N N . HIS A 1 408 ? 41.359 -9.658 -40.598 1.00 77.62 408 HIS A N 1
ATOM 3380 C CA . HIS A 1 408 ? 41.787 -8.291 -40.302 1.00 77.62 408 HIS A CA 1
ATOM 3381 C C . HIS A 1 408 ? 41.260 -7.758 -38.959 1.00 77.62 408 HIS A C 1
ATOM 3383 O O . HIS A 1 408 ? 41.278 -6.550 -38.732 1.00 77.62 408 HIS A O 1
ATOM 3389 N N . LYS A 1 409 ? 40.845 -8.633 -38.034 1.00 69.19 409 LYS A N 1
ATOM 3390 C CA . LYS A 1 409 ? 40.249 -8.231 -36.748 1.00 69.19 409 LYS A CA 1
ATOM 3391 C C . LYS A 1 409 ? 41.143 -7.324 -35.888 1.00 69.19 409 LYS A C 1
ATOM 3393 O O . LYS A 1 409 ? 40.657 -6.372 -35.294 1.00 69.19 409 LYS A O 1
ATOM 3398 N N . ASN A 1 410 ? 42.458 -7.562 -35.889 1.00 63.62 410 ASN A N 1
ATOM 3399 C CA . ASN A 1 410 ? 43.428 -6.794 -35.092 1.00 63.62 410 ASN A CA 1
ATOM 3400 C C . ASN A 1 410 ? 43.921 -5.517 -35.797 1.00 63.62 410 ASN A C 1
ATOM 3402 O O . ASN A 1 410 ? 44.544 -4.661 -35.173 1.00 63.62 410 ASN A O 1
ATOM 3406 N N . LYS A 1 411 ? 43.678 -5.392 -37.108 1.00 76.94 411 LYS A N 1
ATOM 3407 C CA . LYS A 1 411 ? 44.035 -4.221 -37.917 1.00 76.94 411 LYS A CA 1
ATOM 3408 C C . LYS A 1 411 ? 42.967 -4.024 -39.002 1.00 76.94 411 LYS A C 1
ATOM 3410 O O . LYS A 1 411 ? 43.157 -4.505 -40.124 1.00 76.94 411 LYS A O 1
ATOM 3415 N N . PRO A 1 412 ? 41.839 -3.374 -38.658 1.00 74.19 412 PRO A N 1
ATOM 3416 C CA . PRO A 1 412 ? 40.676 -3.294 -39.531 1.00 74.19 412 PRO A CA 1
ATOM 3417 C C . PRO A 1 412 ? 40.980 -2.545 -40.826 1.00 74.19 412 PRO A C 1
ATOM 3419 O O . PRO A 1 412 ? 41.582 -1.472 -40.807 1.00 74.19 412 PRO A O 1
ATOM 3422 N N . LEU A 1 413 ? 40.529 -3.105 -41.945 1.00 77.31 413 LEU A N 1
ATOM 3423 C CA . LEU A 1 413 ? 40.555 -2.439 -43.243 1.00 77.31 413 LEU A CA 1
ATOM 3424 C C . LEU A 1 413 ? 39.405 -1.433 -43.348 1.00 77.31 413 LEU A C 1
ATOM 3426 O O . LEU A 1 413 ? 38.327 -1.632 -42.779 1.00 77.31 413 LEU A O 1
ATOM 3430 N N . THR A 1 414 ? 39.610 -0.371 -44.120 1.00 80.38 414 THR A N 1
ATOM 3431 C CA . THR A 1 414 ? 38.543 0.569 -44.471 1.00 80.38 414 THR A CA 1
ATOM 3432 C C . THR A 1 414 ? 37.488 -0.106 -45.347 1.00 80.38 414 THR A C 1
ATOM 3434 O O . THR A 1 414 ? 37.769 -1.054 -46.084 1.00 80.38 414 THR A O 1
ATOM 3437 N N . ASP A 1 415 ? 36.252 0.403 -45.327 1.00 80.81 415 ASP A N 1
ATOM 3438 C CA . ASP A 1 415 ? 35.177 -0.163 -46.155 1.00 80.81 415 ASP A CA 1
ATOM 3439 C C . ASP A 1 415 ? 35.498 -0.084 -47.667 1.00 80.81 415 ASP A C 1
ATOM 3441 O O . ASP A 1 415 ? 35.079 -0.947 -48.436 1.00 80.81 415 ASP A O 1
ATOM 3445 N N . GLN A 1 416 ? 36.311 0.891 -48.091 1.00 78.50 416 GLN A N 1
ATOM 3446 C CA . GLN A 1 416 ? 36.786 1.017 -49.471 1.00 78.50 416 GLN A CA 1
ATOM 3447 C C . GLN A 1 416 ? 37.821 -0.059 -49.841 1.00 78.50 416 GLN A C 1
ATOM 3449 O O . GLN A 1 416 ? 37.747 -0.629 -50.930 1.00 78.50 416 GLN A O 1
ATOM 3454 N N . GLU A 1 417 ? 38.758 -0.371 -48.944 1.00 78.38 417 GLU A N 1
ATOM 3455 C CA . GLU A 1 417 ? 39.725 -1.464 -49.126 1.00 78.38 417 GLU A CA 1
ATOM 3456 C C . GLU A 1 417 ? 39.022 -2.825 -49.136 1.00 78.38 417 GLU A C 1
ATOM 3458 O O . GLU A 1 417 ? 39.300 -3.660 -49.995 1.00 78.38 417 GLU A O 1
ATOM 3463 N N . MET A 1 418 ? 38.044 -3.015 -48.246 1.00 83.56 418 MET A N 1
ATOM 3464 C CA . MET A 1 418 ? 37.200 -4.211 -48.211 1.00 83.56 418 MET A CA 1
ATOM 3465 C C . MET A 1 418 ? 36.399 -4.377 -49.506 1.00 83.56 418 MET A C 1
ATOM 3467 O O . MET A 1 418 ? 36.352 -5.470 -50.064 1.00 83.56 418 MET A O 1
ATOM 3471 N N . ALA A 1 419 ? 35.801 -3.295 -50.019 1.00 86.50 419 ALA A N 1
ATOM 3472 C CA . ALA A 1 419 ? 35.070 -3.316 -51.282 1.00 86.50 419 ALA A CA 1
ATOM 3473 C C . ALA A 1 419 ? 35.973 -3.694 -52.466 1.00 86.50 419 ALA A C 1
ATOM 3475 O O . ALA A 1 419 ? 35.541 -4.450 -53.333 1.00 86.50 419 ALA A O 1
ATOM 3476 N N . ARG A 1 420 ? 37.224 -3.215 -52.482 1.00 87.44 420 ARG A N 1
ATOM 3477 C CA . ARG A 1 420 ? 38.209 -3.545 -53.521 1.00 87.44 420 ARG A CA 1
ATOM 3478 C C . ARG A 1 420 ? 38.655 -5.008 -53.453 1.00 87.44 420 ARG A C 1
ATOM 3480 O O . ARG A 1 420 ? 38.712 -5.655 -54.490 1.00 87.44 420 ARG A O 1
ATOM 3487 N N . LEU A 1 421 ? 38.938 -5.528 -52.256 1.00 83.38 421 LEU A N 1
ATOM 3488 C CA . LEU A 1 421 ? 39.376 -6.917 -52.050 1.00 83.38 421 LEU A CA 1
ATOM 3489 C C . LEU A 1 421 ? 38.273 -7.950 -52.315 1.00 83.38 421 LEU A C 1
ATOM 3491 O O . LEU A 1 421 ? 38.577 -9.085 -52.657 1.00 83.38 421 LEU A O 1
ATOM 3495 N N . LEU A 1 422 ? 37.008 -7.559 -52.154 1.00 85.44 422 LEU A N 1
ATOM 3496 C CA . LEU A 1 422 ? 35.832 -8.402 -52.396 1.00 85.44 422 LEU A CA 1
ATOM 3497 C C . LEU A 1 422 ? 35.163 -8.126 -53.757 1.00 85.44 422 LEU A C 1
ATOM 3499 O O . LEU A 1 422 ? 34.016 -8.525 -53.978 1.00 85.44 422 LEU A O 1
ATOM 3503 N N . GLU A 1 423 ? 35.847 -7.389 -54.639 1.00 89.06 423 GLU A N 1
ATOM 3504 C CA . GLU A 1 423 ? 35.416 -7.086 -56.011 1.00 89.06 423 GLU A CA 1
ATOM 3505 C C . GLU A 1 423 ? 34.010 -6.454 -56.106 1.00 89.06 423 GLU A C 1
ATOM 3507 O O . GLU A 1 423 ? 33.214 -6.725 -57.012 1.00 89.06 423 GLU A O 1
ATOM 3512 N N . TYR A 1 424 ? 33.663 -5.577 -55.160 1.00 84.62 424 TYR A N 1
ATOM 3513 C CA . TYR A 1 424 ? 32.449 -4.770 -55.251 1.00 84.62 424 TYR A CA 1
ATOM 3514 C C . TYR A 1 424 ? 32.684 -3.554 -56.147 1.00 84.62 424 TYR A C 1
ATOM 3516 O O . TYR A 1 424 ? 33.558 -2.731 -55.888 1.00 84.62 424 TYR A O 1
ATOM 3524 N N . LYS A 1 425 ? 31.815 -3.382 -57.152 1.00 79.19 425 LYS A N 1
ATOM 3525 C CA . LYS A 1 425 ? 31.856 -2.259 -58.108 1.00 79.19 425 LYS A CA 1
ATOM 3526 C C . LYS A 1 425 ? 31.876 -0.876 -57.438 1.00 79.19 425 LYS A C 1
ATOM 3528 O O . LYS A 1 425 ? 32.478 0.052 -57.964 1.00 79.19 425 LYS A O 1
ATOM 3533 N N . TYR A 1 426 ? 31.214 -0.737 -56.286 1.00 84.00 426 TYR A N 1
ATOM 3534 C CA . TYR A 1 426 ? 31.138 0.511 -55.524 1.00 84.00 426 TYR A CA 1
ATOM 3535 C C . TYR A 1 426 ? 31.225 0.242 -54.018 1.00 84.00 426 TYR A C 1
ATOM 3537 O O . TYR A 1 426 ? 30.624 -0.719 -53.532 1.00 84.00 426 TYR A O 1
ATOM 3545 N N . ASN A 1 427 ? 31.856 1.153 -53.264 1.00 77.25 427 ASN A N 1
ATOM 3546 C CA . ASN A 1 427 ? 31.962 1.087 -51.797 1.00 77.25 427 ASN A CA 1
ATOM 3547 C C . ASN A 1 427 ? 30.585 0.901 -51.120 1.00 77.25 427 ASN A C 1
ATOM 3549 O O . ASN A 1 427 ? 30.378 -0.011 -50.322 1.00 77.25 427 ASN A O 1
ATOM 3553 N N . TYR A 1 428 ? 29.580 1.675 -51.541 1.00 78.12 428 TYR A N 1
ATOM 3554 C CA . TYR A 1 428 ? 28.217 1.565 -51.008 1.00 78.12 428 TYR A CA 1
ATOM 3555 C C . TYR A 1 428 ? 27.581 0.171 -51.190 1.00 78.12 428 TYR A C 1
ATOM 3557 O O . TYR A 1 428 ? 26.775 -0.260 -50.361 1.00 78.12 428 TYR A O 1
ATOM 3565 N N . SER A 1 429 ? 27.953 -0.564 -52.246 1.00 81.44 429 SER A N 1
ATOM 3566 C CA . SER A 1 429 ? 27.432 -1.918 -52.486 1.00 81.44 429 SER A CA 1
ATOM 3567 C C . SER A 1 429 ? 27.938 -2.902 -51.432 1.00 81.44 429 SER A C 1
ATOM 3569 O O . SER A 1 429 ? 27.154 -3.696 -50.909 1.00 81.44 429 SER A O 1
ATOM 3571 N N . TYR A 1 430 ? 29.217 -2.796 -51.064 1.00 89.19 430 TYR A N 1
ATOM 3572 C CA . TYR A 1 430 ? 29.798 -3.557 -49.963 1.00 89.19 430 TYR A CA 1
ATOM 3573 C C . TYR A 1 430 ? 29.173 -3.161 -48.617 1.00 89.19 430 TYR A C 1
ATOM 3575 O O . TYR A 1 430 ? 28.728 -4.040 -47.882 1.00 89.19 430 TYR A O 1
ATOM 3583 N N . ILE A 1 431 ? 29.038 -1.861 -48.323 1.00 76.12 431 ILE A N 1
ATOM 3584 C CA . ILE A 1 431 ? 28.406 -1.375 -47.079 1.00 76.12 431 ILE A CA 1
ATOM 3585 C C . ILE A 1 431 ? 26.986 -1.942 -46.936 1.00 76.12 431 ILE A C 1
ATOM 3587 O O . ILE A 1 431 ? 26.605 -2.443 -45.877 1.00 76.12 431 ILE A O 1
ATOM 3591 N N . THR A 1 432 ? 26.212 -1.927 -48.022 1.00 81.19 432 THR A N 1
ATOM 3592 C CA . THR A 1 432 ? 24.848 -2.469 -48.045 1.00 81.19 432 THR A CA 1
ATOM 3593 C C . THR A 1 432 ? 24.835 -3.985 -47.830 1.00 81.19 432 THR A C 1
ATOM 3595 O O . THR A 1 432 ? 24.001 -4.488 -47.073 1.00 81.19 432 THR A O 1
ATOM 3598 N N . ALA A 1 433 ? 25.751 -4.724 -48.463 1.00 78.19 433 ALA A N 1
ATOM 3599 C CA . ALA A 1 433 ? 25.885 -6.170 -48.289 1.00 78.19 433 ALA A CA 1
ATOM 3600 C C . ALA A 1 433 ? 26.293 -6.539 -46.852 1.00 78.19 433 ALA A C 1
ATOM 3602 O O . ALA A 1 433 ? 25.638 -7.375 -46.229 1.00 78.19 433 ALA A O 1
ATOM 3603 N N . LYS A 1 434 ? 27.290 -5.845 -46.290 1.00 84.56 434 LYS A N 1
ATOM 3604 C CA . LYS A 1 434 ? 27.742 -5.961 -44.895 1.00 84.56 434 LYS A CA 1
ATOM 3605 C C . LYS A 1 434 ? 26.601 -5.698 -43.913 1.00 84.56 434 LYS A C 1
ATOM 3607 O O . LYS A 1 434 ? 26.365 -6.501 -43.015 1.00 84.56 434 LYS A O 1
ATOM 3612 N N . TYR A 1 435 ? 25.838 -4.622 -44.105 1.00 81.38 435 TYR A N 1
ATOM 3613 C CA . TYR A 1 435 ? 24.698 -4.295 -43.243 1.00 81.38 435 TYR A CA 1
ATOM 3614 C C . TYR A 1 435 ? 23.592 -5.360 -43.303 1.00 81.38 435 TYR A C 1
ATOM 3616 O O . TYR A 1 435 ? 23.070 -5.780 -42.269 1.00 81.38 435 TYR A O 1
ATOM 3624 N N . ARG A 1 436 ? 23.240 -5.833 -44.507 1.00 79.69 436 ARG A N 1
ATOM 3625 C CA . ARG A 1 436 ? 22.247 -6.907 -44.685 1.00 79.69 436 ARG A CA 1
ATOM 3626 C C . ARG A 1 436 ? 22.694 -8.204 -44.019 1.00 79.69 436 ARG A C 1
ATOM 3628 O O . ARG A 1 436 ? 21.874 -8.838 -43.361 1.00 79.69 436 ARG A O 1
ATOM 3635 N N . LEU A 1 437 ? 23.971 -8.556 -44.151 1.00 83.31 437 LEU A N 1
ATOM 3636 C CA . LEU A 1 437 ? 24.576 -9.725 -43.524 1.00 83.31 437 LEU A CA 1
ATOM 3637 C C . LEU A 1 437 ? 24.499 -9.649 -41.995 1.00 83.31 437 LEU A C 1
ATOM 3639 O O . LEU A 1 437 ? 23.959 -10.558 -41.374 1.00 83.31 437 LEU A O 1
ATOM 3643 N N . LEU A 1 438 ? 24.942 -8.545 -41.387 1.00 78.75 438 LEU A N 1
ATOM 3644 C CA . LEU A 1 438 ? 24.877 -8.363 -39.931 1.00 78.75 438 LEU A CA 1
ATOM 3645 C C . LEU A 1 438 ? 23.436 -8.430 -39.408 1.00 78.75 438 LEU A C 1
ATOM 3647 O O . LEU A 1 438 ? 23.163 -9.116 -38.429 1.00 78.75 438 LEU A O 1
ATOM 3651 N N . LYS A 1 439 ? 22.487 -7.808 -40.115 1.00 78.50 439 LYS A N 1
ATOM 3652 C CA . LYS A 1 439 ? 21.059 -7.859 -39.766 1.00 78.50 439 LYS A CA 1
ATOM 3653 C C . LYS A 1 439 ? 20.456 -9.259 -39.927 1.00 78.50 439 LYS A C 1
ATOM 3655 O O . LYS A 1 439 ? 19.521 -9.616 -39.216 1.00 78.50 439 LYS A O 1
ATOM 3660 N N . LYS A 1 440 ? 20.948 -10.042 -40.890 1.00 78.94 440 LYS A N 1
ATOM 3661 C CA . LYS A 1 440 ? 20.544 -11.436 -41.125 1.00 78.94 440 LYS A CA 1
ATOM 3662 C C . LYS A 1 440 ? 21.073 -12.349 -40.016 1.00 78.94 440 LYS A C 1
ATOM 3664 O O . LYS A 1 440 ? 20.321 -13.182 -39.521 1.00 78.94 440 LYS A O 1
ATOM 3669 N N . ILE A 1 441 ? 22.321 -12.136 -39.610 1.00 77.50 441 ILE A N 1
ATOM 3670 C CA . ILE A 1 441 ? 22.996 -12.810 -38.499 1.00 77.50 441 ILE A CA 1
ATOM 3671 C C . ILE A 1 441 ? 22.311 -12.498 -37.154 1.00 77.50 441 ILE A C 1
ATOM 3673 O O . ILE A 1 441 ? 22.054 -13.406 -36.375 1.00 77.50 441 ILE A O 1
ATOM 3677 N N . GLU A 1 442 ? 21.939 -11.242 -36.901 1.00 72.50 442 GLU A N 1
ATOM 3678 C CA . GLU A 1 442 ? 21.246 -10.819 -35.671 1.00 72.50 442 GLU A CA 1
ATOM 3679 C C . GLU A 1 442 ? 19.844 -11.435 -35.530 1.00 72.50 442 GLU A C 1
ATOM 3681 O O . GLU A 1 442 ? 19.381 -11.709 -34.427 1.00 72.50 442 GLU A O 1
ATOM 3686 N N . LYS A 1 443 ? 19.156 -11.671 -36.651 1.00 71.38 443 LYS A N 1
ATOM 3687 C CA . LYS A 1 443 ? 17.765 -12.148 -36.666 1.00 71.38 443 LYS A CA 1
ATOM 3688 C C . LYS A 1 443 ? 17.608 -13.667 -36.698 1.00 71.38 443 LYS A C 1
ATOM 3690 O O . LYS A 1 443 ? 16.480 -14.141 -36.569 1.00 71.38 443 LYS A O 1
ATOM 3695 N N . ASN A 1 444 ? 18.672 -14.428 -36.952 1.00 67.25 444 ASN A N 1
ATOM 3696 C CA . ASN A 1 444 ? 18.586 -15.874 -37.155 1.00 67.25 444 ASN A CA 1
ATOM 3697 C C . ASN A 1 444 ? 19.710 -16.607 -36.409 1.00 67.25 444 ASN A C 1
ATOM 3699 O O . ASN A 1 444 ? 20.867 -16.555 -36.819 1.00 67.25 444 ASN A O 1
ATOM 3703 N N . GLU A 1 445 ? 19.346 -17.339 -35.353 1.00 66.00 445 GLU A N 1
ATOM 3704 C CA . GLU A 1 445 ? 20.289 -18.061 -34.484 1.00 66.00 445 GLU A CA 1
ATOM 3705 C C . GLU A 1 445 ? 21.091 -19.158 -35.217 1.00 66.00 445 GLU A C 1
ATOM 3707 O O . GLU A 1 445 ? 22.261 -19.372 -34.908 1.00 66.00 445 GLU A O 1
ATOM 3712 N N . ASN A 1 446 ? 20.543 -19.784 -36.265 1.00 63.09 446 ASN A N 1
ATOM 3713 C CA . ASN A 1 446 ? 21.292 -20.764 -37.065 1.00 63.09 446 ASN A CA 1
ATOM 3714 C C . ASN A 1 446 ? 22.352 -20.079 -37.944 1.00 63.09 446 ASN A C 1
ATOM 3716 O O . ASN A 1 446 ? 23.495 -20.530 -38.018 1.00 63.09 446 ASN A O 1
ATOM 3720 N N . VAL A 1 447 ? 22.006 -18.944 -38.566 1.00 69.00 447 VAL A N 1
ATOM 3721 C CA . VAL A 1 447 ? 22.967 -18.107 -39.314 1.00 69.00 447 VAL A CA 1
ATOM 3722 C C . VAL A 1 447 ? 24.052 -17.583 -38.377 1.00 69.00 447 VAL A C 1
ATOM 3724 O O . VAL A 1 447 ? 25.224 -17.561 -38.744 1.00 69.00 447 VAL A O 1
ATOM 3727 N N . LYS A 1 448 ? 23.671 -17.184 -37.163 1.00 77.81 448 LYS A N 1
ATOM 3728 C CA . LYS A 1 448 ? 24.574 -16.727 -36.108 1.00 77.81 448 LYS A CA 1
ATOM 3729 C C . LYS A 1 448 ? 25.565 -17.810 -35.700 1.00 77.81 448 LYS A C 1
ATOM 3731 O O . LYS A 1 448 ? 26.761 -17.538 -35.681 1.00 77.81 448 LYS A O 1
ATOM 3736 N N . ALA A 1 449 ? 25.102 -19.037 -35.468 1.00 68.62 449 ALA A N 1
ATOM 3737 C CA . ALA A 1 449 ? 25.967 -20.173 -35.163 1.00 68.62 449 ALA A CA 1
ATOM 3738 C C . ALA A 1 449 ? 26.955 -20.477 -36.306 1.00 68.62 449 ALA A C 1
ATOM 3740 O O . ALA A 1 449 ? 28.134 -20.716 -36.056 1.00 68.62 449 ALA A O 1
ATOM 3741 N N . LEU A 1 450 ? 26.513 -20.416 -37.569 1.00 71.81 450 LEU A N 1
ATOM 3742 C CA . LEU A 1 450 ? 27.395 -20.590 -38.732 1.00 71.81 450 LEU A CA 1
ATOM 3743 C C . LEU A 1 450 ? 28.400 -19.440 -38.884 1.00 71.81 450 LEU A C 1
ATOM 3745 O O . LEU A 1 450 ? 29.567 -19.681 -39.182 1.00 71.81 450 LEU A O 1
ATOM 3749 N N . ALA A 1 451 ? 27.975 -18.199 -38.650 1.00 75.31 451 ALA A N 1
ATOM 3750 C CA . ALA A 1 451 ? 28.846 -17.032 -38.717 1.00 75.31 451 ALA A CA 1
ATOM 3751 C C . ALA A 1 451 ? 29.907 -17.054 -37.604 1.00 75.31 451 ALA A C 1
ATOM 3753 O O . ALA A 1 451 ? 31.070 -16.776 -37.881 1.00 75.31 451 ALA A O 1
ATOM 3754 N N . LEU A 1 452 ? 29.537 -17.484 -36.393 1.00 75.44 452 LEU A N 1
ATOM 3755 C CA . LEU A 1 452 ? 30.448 -17.695 -35.263 1.00 75.44 452 LEU A CA 1
ATOM 3756 C C . LEU A 1 452 ? 31.470 -18.814 -35.517 1.00 75.44 452 LEU A C 1
ATOM 3758 O O . LEU A 1 452 ? 32.587 -18.737 -35.023 1.00 75.44 452 LEU A O 1
ATOM 3762 N N . LYS A 1 453 ? 31.158 -19.825 -36.339 1.00 77.88 453 LYS A N 1
ATOM 3763 C CA . LYS A 1 453 ? 32.172 -20.811 -36.767 1.00 77.88 453 LYS A CA 1
ATOM 3764 C C . LYS A 1 453 ? 33.259 -20.199 -37.661 1.00 77.88 453 LYS A C 1
ATOM 3766 O O . LYS A 1 453 ? 34.375 -20.704 -37.683 1.00 77.88 453 LYS A O 1
ATOM 3771 N N . ILE A 1 454 ? 32.939 -19.145 -38.415 1.00 76.19 454 ILE A N 1
ATOM 3772 C CA . ILE A 1 454 ? 33.851 -18.505 -39.383 1.00 76.19 454 ILE A CA 1
ATOM 3773 C C . ILE A 1 454 ? 34.586 -17.320 -38.747 1.00 76.19 454 ILE A C 1
ATOM 3775 O O . ILE A 1 454 ? 35.769 -17.102 -39.011 1.00 76.19 454 ILE A O 1
ATOM 3779 N N . TYR A 1 455 ? 33.888 -16.561 -37.907 1.00 79.25 455 TYR A N 1
ATOM 3780 C CA . TYR A 1 455 ? 34.415 -15.451 -37.129 1.00 79.25 455 TYR A CA 1
ATOM 3781 C C . TYR A 1 455 ? 33.896 -15.578 -35.683 1.00 79.25 455 TYR A C 1
ATOM 3783 O O . TYR A 1 455 ? 32.842 -15.035 -35.356 1.00 79.25 455 TYR A O 1
ATOM 3791 N N . PRO A 1 456 ? 34.616 -16.315 -34.815 1.00 74.25 456 PRO A N 1
ATOM 3792 C CA . PRO A 1 456 ? 34.188 -16.578 -33.434 1.00 74.25 456 PRO A CA 1
ATOM 3793 C C . PRO A 1 456 ? 33.953 -15.317 -32.599 1.00 74.25 456 PRO A C 1
ATOM 3795 O O . PRO A 1 456 ? 33.041 -15.283 -31.783 1.00 74.25 456 PRO A O 1
ATOM 3798 N N . GLU A 1 457 ? 34.717 -14.260 -32.869 1.00 68.69 457 GLU A N 1
ATOM 3799 C CA . GLU A 1 457 ? 34.654 -12.966 -32.172 1.00 68.69 457 GLU A CA 1
ATOM 3800 C C . GLU A 1 457 ? 33.743 -11.948 -32.900 1.00 68.69 457 GLU A C 1
ATOM 3802 O O . GLU A 1 457 ? 33.782 -10.754 -32.628 1.00 68.69 457 GLU A O 1
ATOM 3807 N N . LEU A 1 458 ? 32.899 -12.383 -33.849 1.00 66.75 458 LEU A N 1
ATOM 3808 C CA . LEU A 1 458 ? 32.059 -11.504 -34.687 1.00 66.75 458 LEU A CA 1
ATOM 3809 C C . LEU A 1 458 ? 31.113 -10.587 -33.895 1.00 66.75 458 LEU A C 1
ATOM 3811 O O . LEU A 1 458 ? 30.748 -9.508 -34.366 1.00 66.75 458 LEU A O 1
ATOM 3815 N N . PHE A 1 459 ? 30.693 -11.037 -32.713 1.00 59.00 459 PHE A N 1
ATOM 3816 C CA . PHE A 1 459 ? 29.851 -10.276 -31.789 1.00 59.00 459 PHE A CA 1
ATOM 3817 C C . PHE A 1 459 ? 30.577 -9.837 -30.532 1.00 59.00 459 PHE A C 1
ATOM 3819 O O . PHE A 1 459 ? 29.954 -9.204 -29.676 1.00 59.00 459 PHE A O 1
ATOM 3826 N N . ASP A 1 460 ? 31.879 -10.093 -30.443 1.00 58.06 460 ASP A N 1
ATOM 3827 C CA . ASP A 1 460 ? 32.722 -9.371 -29.509 1.00 58.06 460 ASP A CA 1
ATOM 3828 C C . ASP A 1 460 ? 32.897 -7.959 -30.076 1.00 58.06 460 ASP A C 1
ATOM 3830 O O . ASP A 1 460 ? 33.943 -7.572 -30.587 1.00 58.06 460 ASP A O 1
ATOM 3834 N N . LYS A 1 461 ? 31.813 -7.173 -30.040 1.00 47.59 461 LYS A N 1
ATOM 3835 C CA . LYS A 1 461 ? 31.892 -5.727 -30.202 1.00 47.59 461 LYS A CA 1
ATOM 3836 C C . LYS A 1 461 ? 32.764 -5.230 -29.064 1.00 47.59 461 LYS A C 1
ATOM 3838 O O . LYS A 1 461 ? 32.283 -5.139 -27.940 1.00 47.59 461 LYS A O 1
ATOM 3843 N N . ASP A 1 462 ? 34.022 -4.943 -29.372 1.00 52.66 462 ASP A N 1
ATOM 3844 C CA . ASP A 1 462 ? 34.941 -4.185 -28.534 1.00 52.66 462 ASP A CA 1
ATOM 3845 C C . ASP A 1 462 ? 34.834 -4.536 -27.041 1.00 52.66 462 ASP A C 1
ATOM 3847 O O . ASP A 1 462 ? 34.599 -3.649 -26.218 1.00 52.66 462 ASP A O 1
ATOM 3851 N N . GLN A 1 463 ? 35.012 -5.811 -26.669 1.00 55.25 463 GLN A N 1
ATOM 3852 C CA . GLN A 1 463 ? 35.083 -6.228 -25.255 1.00 55.25 463 GLN A CA 1
ATOM 3853 C C . GLN A 1 463 ? 36.353 -5.728 -24.538 1.00 55.25 463 GLN A C 1
ATOM 3855 O O . GLN A 1 463 ? 36.727 -6.276 -23.510 1.00 55.25 463 GLN A O 1
ATOM 3860 N N . VAL A 1 464 ? 37.015 -4.700 -25.073 1.00 63.56 464 VAL A N 1
ATOM 3861 C CA . VAL A 1 464 ? 38.207 -4.087 -24.494 1.00 63.56 464 VAL A CA 1
ATOM 3862 C C . VAL A 1 464 ? 38.043 -2.568 -24.517 1.00 63.56 464 VAL A C 1
ATOM 3864 O O . VAL A 1 464 ? 37.476 -1.985 -25.457 1.00 63.56 464 VAL A O 1
ATOM 3867 N N . LEU A 1 465 ? 38.521 -1.911 -23.463 1.00 69.38 465 LEU A N 1
ATOM 3868 C CA . LEU A 1 465 ? 38.672 -0.457 -23.428 1.00 69.38 465 LEU A CA 1
ATOM 3869 C C . LEU A 1 465 ? 39.693 -0.008 -24.483 1.00 69.38 465 LEU A C 1
ATOM 3871 O O . LEU A 1 465 ? 40.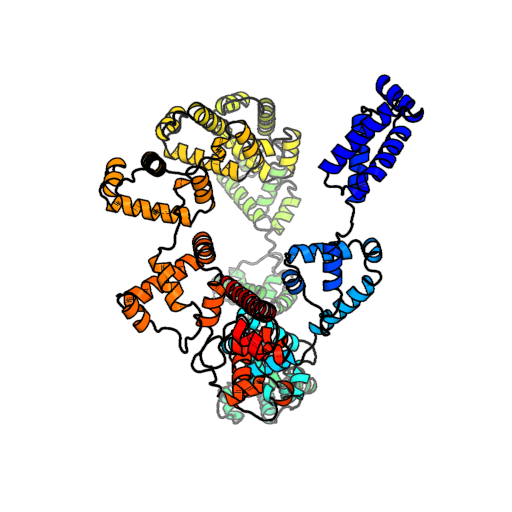821 -0.496 -24.541 1.00 69.38 465 LEU A O 1
ATOM 3875 N N . THR A 1 466 ? 39.322 0.952 -25.327 1.00 78.12 466 THR A N 1
ATOM 3876 C CA . THR A 1 466 ? 40.287 1.567 -26.251 1.00 78.12 466 THR A CA 1
ATOM 3877 C C . THR A 1 466 ? 41.339 2.356 -25.469 1.00 78.12 466 THR A C 1
ATOM 3879 O O . THR A 1 466 ? 41.062 2.861 -24.384 1.00 78.12 466 THR A O 1
ATOM 3882 N N . SER A 1 467 ? 42.533 2.567 -26.033 1.00 72.38 467 SER A N 1
ATOM 3883 C CA . SER A 1 467 ? 43.605 3.331 -25.366 1.00 72.38 467 SER A CA 1
ATOM 3884 C C . SER A 1 467 ? 43.156 4.721 -24.892 1.00 72.38 467 SER A C 1
ATOM 3886 O O . SER A 1 467 ? 43.607 5.203 -23.856 1.00 72.38 467 SER A O 1
ATOM 3888 N N . ARG A 1 468 ? 42.224 5.346 -25.622 1.00 75.38 468 ARG A N 1
ATOM 3889 C CA . ARG A 1 468 ? 41.656 6.657 -25.290 1.00 75.38 468 ARG A CA 1
ATOM 3890 C C . ARG A 1 468 ? 40.631 6.588 -24.152 1.00 75.38 468 ARG A C 1
ATOM 3892 O O . ARG A 1 468 ? 40.608 7.480 -23.314 1.00 75.38 468 ARG A O 1
ATOM 3899 N N . GLU A 1 469 ? 39.831 5.522 -24.089 1.00 81.38 469 GLU A N 1
ATOM 3900 C CA . GLU A 1 469 ? 38.922 5.237 -22.965 1.00 81.38 469 GLU A CA 1
ATOM 3901 C C . GLU A 1 469 ? 39.711 4.903 -21.687 1.00 81.38 469 GLU A C 1
ATOM 3903 O O . GLU A 1 469 ? 39.396 5.412 -20.614 1.00 81.38 469 GLU A O 1
ATOM 3908 N N . THR A 1 470 ? 40.800 4.138 -21.806 1.00 80.19 470 THR A N 1
ATOM 3909 C CA . THR A 1 470 ? 41.735 3.847 -20.707 1.00 80.19 470 THR A CA 1
ATOM 3910 C C . THR A 1 470 ? 42.390 5.121 -20.174 1.00 80.19 470 THR A C 1
ATOM 3912 O O . THR A 1 470 ? 42.452 5.323 -18.964 1.00 80.19 470 THR A O 1
ATOM 3915 N N . MET A 1 471 ? 42.867 6.002 -21.060 1.00 79.12 471 MET A N 1
ATOM 3916 C CA . MET A 1 471 ? 43.470 7.280 -20.665 1.00 79.12 471 MET A CA 1
ATOM 3917 C C . MET A 1 471 ? 42.452 8.205 -19.994 1.00 79.12 471 MET A C 1
ATOM 3919 O O . MET A 1 471 ? 42.758 8.831 -18.985 1.00 79.12 471 MET A O 1
ATOM 3923 N N . MET A 1 472 ? 41.218 8.214 -20.495 1.00 84.06 472 MET A N 1
ATOM 3924 C CA . MET A 1 472 ? 40.112 8.928 -19.876 1.00 84.06 472 MET A CA 1
ATOM 3925 C C . MET A 1 472 ? 39.813 8.415 -18.458 1.00 84.06 472 MET A C 1
ATOM 3927 O O . MET A 1 472 ? 39.671 9.229 -17.555 1.00 84.06 472 MET A O 1
ATOM 3931 N N . LEU A 1 473 ? 39.773 7.098 -18.223 1.00 85.75 473 LEU A N 1
ATOM 3932 C CA . LEU A 1 473 ? 39.566 6.533 -16.879 1.00 85.75 473 LEU A CA 1
ATOM 3933 C C . LEU A 1 473 ? 40.718 6.851 -15.915 1.00 85.75 473 LEU A C 1
ATOM 3935 O O . LEU A 1 473 ? 40.466 7.125 -14.745 1.00 85.75 473 LEU A O 1
ATOM 3939 N N . LYS A 1 474 ? 41.969 6.849 -16.397 1.00 83.62 474 LYS A N 1
ATOM 3940 C CA . LYS A 1 474 ? 43.143 7.230 -15.593 1.00 83.62 474 LYS A CA 1
ATOM 3941 C C . LYS A 1 474 ? 43.097 8.694 -15.176 1.00 83.62 474 LYS A C 1
ATOM 3943 O O . LYS A 1 474 ? 43.222 8.976 -13.992 1.00 83.62 474 LYS A O 1
ATOM 3948 N N . ILE A 1 475 ? 42.847 9.593 -16.128 1.00 80.69 475 ILE A N 1
ATOM 3949 C CA . ILE A 1 475 ? 42.744 11.027 -15.844 1.00 80.69 475 ILE A CA 1
ATOM 3950 C C . ILE A 1 475 ? 41.583 11.277 -14.879 1.00 80.69 475 ILE A C 1
ATOM 3952 O O . ILE A 1 475 ? 41.787 11.923 -13.864 1.00 80.69 475 ILE A O 1
ATOM 3956 N N . LEU A 1 476 ? 40.409 10.674 -15.103 1.00 80.75 476 LEU A N 1
ATOM 3957 C CA . LEU A 1 476 ? 39.267 10.808 -14.188 1.00 80.75 476 LEU A CA 1
ATOM 3958 C C . LEU A 1 476 ? 39.575 10.362 -12.749 1.00 80.75 476 LEU A C 1
ATOM 3960 O O . LEU A 1 476 ? 39.072 10.981 -11.816 1.00 80.75 476 LEU A O 1
ATOM 3964 N N . LYS A 1 477 ? 40.389 9.316 -12.572 1.00 81.19 477 LYS A N 1
ATOM 3965 C CA . LYS A 1 477 ? 40.855 8.851 -11.259 1.00 81.19 477 LYS A CA 1
ATOM 3966 C C . LYS A 1 477 ? 41.867 9.812 -10.635 1.00 81.19 477 LYS A C 1
ATOM 3968 O O . LYS A 1 477 ? 41.755 10.158 -9.467 1.00 81.19 477 LYS A O 1
ATOM 3973 N N . GLU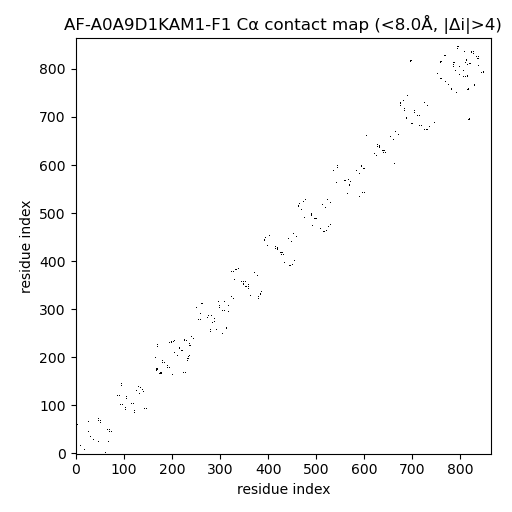 A 1 478 ? 42.854 10.261 -11.406 1.00 77.31 478 GLU A N 1
ATOM 3974 C CA . GLU A 1 478 ? 43.869 11.222 -10.946 1.00 77.31 478 GLU A CA 1
ATOM 3975 C C . GLU A 1 478 ? 43.250 12.564 -10.533 1.00 77.31 478 GLU A C 1
ATOM 3977 O O . GLU A 1 478 ? 43.776 13.268 -9.668 1.00 77.31 478 GLU A O 1
ATOM 3982 N N . THR A 1 479 ? 42.108 12.905 -11.129 1.00 73.19 479 THR A N 1
ATOM 3983 C CA . THR A 1 479 ? 41.385 14.151 -10.892 1.00 73.19 479 THR A CA 1
ATOM 3984 C C . THR A 1 479 ? 40.162 13.985 -9.990 1.00 73.19 479 THR A C 1
ATOM 3986 O O . THR A 1 479 ? 39.436 14.951 -9.805 1.00 73.19 479 THR A O 1
ATOM 3989 N N . GLU A 1 480 ? 39.910 12.802 -9.419 1.00 64.12 480 GLU A N 1
ATOM 3990 C CA . GLU A 1 480 ? 38.696 12.504 -8.635 1.00 64.12 480 GLU A CA 1
ATOM 3991 C C . GLU A 1 480 ? 38.491 13.471 -7.457 1.00 64.12 480 GLU A C 1
ATOM 3993 O O . GLU A 1 480 ? 37.368 13.873 -7.165 1.00 64.12 480 GLU A O 1
ATOM 3998 N N . ASN A 1 481 ? 39.590 13.902 -6.832 1.00 59.44 481 ASN A N 1
ATOM 3999 C CA . ASN A 1 481 ? 39.590 14.812 -5.683 1.00 59.44 481 ASN A CA 1
ATOM 4000 C C . ASN A 1 481 ? 39.930 16.266 -6.056 1.00 59.44 481 ASN A C 1
ATOM 4002 O O . ASN A 1 481 ? 40.296 17.059 -5.189 1.00 59.44 481 ASN A O 1
ATOM 4006 N N . ARG A 1 482 ? 39.875 16.621 -7.345 1.00 57.53 482 ARG A N 1
ATOM 4007 C CA . ARG A 1 482 ? 40.181 17.966 -7.847 1.00 57.53 482 ARG A CA 1
ATOM 4008 C C . ARG A 1 482 ? 38.981 18.530 -8.600 1.00 57.53 482 ARG A C 1
ATOM 4010 O O . ARG A 1 482 ? 38.328 17.830 -9.365 1.00 57.53 482 ARG A O 1
ATOM 4017 N N . ILE A 1 483 ? 38.714 19.819 -8.412 1.00 53.72 483 ILE A N 1
ATOM 4018 C CA . ILE A 1 483 ? 37.696 20.534 -9.187 1.00 53.72 483 ILE A CA 1
ATOM 4019 C C . ILE A 1 483 ? 38.339 20.917 -10.525 1.00 53.72 483 ILE A C 1
ATOM 4021 O O . ILE A 1 483 ? 39.168 21.820 -10.560 1.00 53.72 483 ILE A O 1
ATOM 4025 N N . ILE A 1 484 ? 38.011 20.189 -11.597 1.00 61.28 484 ILE A N 1
ATOM 4026 C CA . ILE A 1 484 ? 38.548 20.401 -12.954 1.00 61.28 484 ILE A CA 1
ATOM 4027 C C . ILE A 1 484 ? 37.393 20.431 -13.952 1.00 61.28 484 ILE A C 1
ATOM 4029 O O . ILE A 1 484 ? 36.591 19.499 -14.001 1.00 61.28 484 ILE A O 1
ATOM 4033 N N . SER A 1 485 ? 37.299 21.484 -14.758 1.00 65.44 485 SER A N 1
ATOM 4034 C CA . SER A 1 485 ? 36.219 21.664 -15.732 1.00 65.44 485 SER A CA 1
ATOM 4035 C C . SER A 1 485 ? 36.211 20.586 -16.829 1.00 65.44 485 SER A C 1
ATOM 4037 O O . SER A 1 485 ? 37.232 19.981 -17.154 1.00 65.44 485 SER A O 1
ATOM 4039 N N . ASP A 1 486 ? 35.050 20.354 -17.459 1.00 67.44 486 ASP A N 1
ATOM 4040 C CA . ASP A 1 486 ? 34.959 19.448 -18.619 1.00 67.44 486 ASP A CA 1
ATOM 4041 C C . ASP A 1 486 ? 35.821 19.945 -19.802 1.00 67.44 486 ASP A C 1
ATOM 4043 O O . ASP A 1 486 ? 36.252 19.144 -20.631 1.00 67.44 486 ASP A O 1
ATOM 4047 N N . GLU A 1 487 ? 36.048 21.259 -19.902 1.00 72.19 487 GLU A N 1
ATOM 4048 C CA . GLU A 1 487 ? 36.964 21.887 -20.856 1.00 72.19 487 GLU A CA 1
ATOM 4049 C C . GLU A 1 487 ? 38.428 21.494 -20.587 1.00 72.19 487 GLU A C 1
ATOM 4051 O O . GLU A 1 487 ? 39.103 21.020 -21.500 1.00 72.19 487 GLU A O 1
ATOM 4056 N N . GLU A 1 488 ? 38.892 21.600 -19.341 1.00 69.44 488 GLU A N 1
ATOM 4057 C CA . GLU A 1 488 ? 40.248 21.195 -18.938 1.00 69.44 488 GLU A CA 1
ATOM 4058 C C . GLU A 1 488 ? 40.442 19.675 -19.048 1.00 69.44 488 GLU A C 1
ATOM 4060 O O . GLU A 1 488 ? 41.470 19.212 -19.536 1.00 69.44 488 GLU A O 1
ATOM 4065 N N . LEU A 1 489 ? 39.434 18.871 -18.690 1.00 75.69 489 LEU A N 1
ATOM 4066 C CA . LEU A 1 489 ? 39.468 17.417 -18.894 1.00 75.69 489 LEU A CA 1
ATOM 4067 C C . LEU A 1 489 ? 39.555 17.056 -20.381 1.00 75.69 489 LEU A C 1
ATOM 4069 O O . LEU A 1 489 ? 40.283 16.133 -20.755 1.00 75.69 489 LEU A O 1
ATOM 4073 N N . ALA A 1 490 ? 38.826 17.772 -21.243 1.00 77.56 490 ALA A N 1
ATOM 4074 C CA . ALA A 1 490 ? 38.913 17.578 -22.683 1.00 77.56 490 ALA A CA 1
ATOM 4075 C C . ALA A 1 490 ? 40.335 17.858 -23.187 1.00 77.56 490 ALA A C 1
ATOM 4077 O O . ALA A 1 490 ? 40.850 17.061 -23.969 1.00 77.56 490 ALA A O 1
ATOM 4078 N N . GLU A 1 491 ? 40.984 18.917 -22.703 1.00 77.19 491 GLU A N 1
ATOM 4079 C CA . GLU A 1 491 ? 42.366 19.258 -23.047 1.00 77.19 491 GLU A CA 1
ATOM 4080 C C . GLU A 1 491 ? 43.369 18.211 -22.536 1.00 77.19 491 GLU A C 1
ATOM 4082 O O . GLU A 1 491 ? 44.145 17.676 -23.328 1.00 77.19 491 GLU A O 1
ATOM 4087 N N . MET A 1 492 ? 43.282 17.813 -21.261 1.00 73.88 492 MET A N 1
ATOM 4088 C CA . MET A 1 492 ? 44.159 16.801 -20.647 1.00 73.88 492 MET A CA 1
ATOM 4089 C C . MET A 1 492 ? 44.084 15.434 -21.349 1.00 73.88 492 MET A C 1
ATOM 4091 O O . MET A 1 492 ? 45.081 14.720 -21.439 1.00 73.88 492 MET A O 1
ATOM 4095 N N . ILE A 1 493 ? 42.909 15.058 -21.868 1.00 78.50 493 ILE A N 1
ATOM 4096 C CA . ILE A 1 493 ? 42.690 13.796 -22.601 1.00 78.50 493 ILE A CA 1
ATOM 4097 C C . ILE A 1 493 ? 42.946 13.968 -24.121 1.00 78.50 493 ILE A C 1
ATOM 4099 O O . ILE A 1 493 ? 42.960 12.995 -24.884 1.00 78.50 493 ILE A O 1
ATOM 4103 N N . GLY A 1 494 ? 43.148 15.201 -24.597 1.00 77.56 494 GLY A N 1
ATOM 4104 C CA . GLY A 1 494 ? 43.434 15.529 -25.997 1.00 77.56 494 GLY A CA 1
ATOM 4105 C C . GLY A 1 494 ? 42.210 15.529 -26.923 1.00 77.56 494 GLY A C 1
ATOM 4106 O O . GLY A 1 494 ? 42.326 15.221 -28.113 1.00 77.56 494 GLY A O 1
ATOM 4107 N N . PHE A 1 495 ? 41.007 15.792 -26.410 1.00 80.12 495 PHE A N 1
ATOM 4108 C CA . PHE A 1 495 ? 39.806 16.043 -27.214 1.00 80.12 495 PHE A CA 1
ATOM 4109 C C . PHE A 1 495 ? 39.813 17.454 -27.810 1.00 80.12 495 PHE A C 1
ATOM 4111 O O . PHE A 1 495 ? 40.243 18.414 -27.187 1.00 80.12 495 PHE A O 1
ATOM 4118 N N . ARG A 1 496 ? 39.268 17.590 -29.027 1.00 71.06 496 ARG A N 1
ATOM 4119 C CA . ARG A 1 496 ? 39.222 18.872 -29.754 1.00 71.06 496 ARG A CA 1
ATOM 4120 C C . ARG A 1 496 ? 38.395 19.947 -29.037 1.00 71.06 496 ARG A C 1
ATOM 4122 O O . ARG A 1 496 ? 38.634 21.130 -29.241 1.00 71.06 496 ARG A O 1
ATOM 4129 N N . ASN A 1 497 ? 37.369 19.535 -28.298 1.00 76.56 497 ASN A N 1
ATOM 4130 C CA . ASN A 1 497 ? 36.494 20.402 -27.517 1.00 76.56 497 ASN A CA 1
ATOM 4131 C C . ASN A 1 497 ? 35.705 19.576 -26.487 1.00 76.56 497 ASN A C 1
ATOM 4133 O O . ASN A 1 497 ? 35.662 18.340 -26.547 1.00 76.56 497 ASN A O 1
ATOM 4137 N N . LYS A 1 498 ? 35.027 20.282 -25.580 1.00 72.06 498 LYS A N 1
ATOM 4138 C CA . LYS A 1 498 ? 34.148 19.706 -24.557 1.00 72.06 498 LYS A CA 1
ATOM 4139 C C . LYS A 1 498 ? 33.033 18.826 -25.110 1.00 72.06 498 LYS A C 1
ATOM 4141 O O . LYS A 1 498 ? 32.708 17.809 -24.505 1.00 72.06 498 LYS A O 1
ATOM 4146 N N . ASP A 1 499 ? 32.435 19.180 -26.242 1.00 66.94 499 ASP A N 1
ATOM 4147 C CA . ASP A 1 499 ? 31.326 18.400 -26.802 1.00 66.94 499 ASP A CA 1
ATOM 4148 C C . ASP A 1 499 ? 31.787 17.019 -27.281 1.00 66.94 499 ASP A C 1
ATOM 4150 O O . ASP A 1 499 ? 31.114 16.014 -27.033 1.00 66.94 499 ASP A O 1
ATOM 4154 N N . ALA A 1 500 ? 32.969 16.945 -27.901 1.00 72.12 500 ALA A N 1
ATOM 4155 C CA . ALA A 1 500 ? 33.595 15.692 -28.307 1.00 72.12 500 ALA A CA 1
ATOM 4156 C C . ALA A 1 500 ? 33.951 14.818 -27.095 1.00 72.12 500 ALA A C 1
ATOM 4158 O O . ALA A 1 500 ? 33.692 13.611 -27.115 1.00 72.12 500 ALA A O 1
ATOM 4159 N N . TYR A 1 501 ? 34.478 15.428 -26.028 1.00 81.62 501 TYR A N 1
ATOM 4160 C CA . TYR A 1 501 ? 34.710 14.751 -24.751 1.00 81.62 501 TYR A CA 1
ATOM 4161 C C . TYR A 1 501 ? 33.400 14.222 -24.148 1.00 81.62 501 TYR A C 1
ATOM 4163 O O . TYR A 1 501 ? 33.297 13.038 -23.839 1.00 81.62 501 TYR A O 1
ATOM 4171 N N . ASN A 1 502 ? 32.355 15.048 -24.066 1.00 74.69 502 ASN A N 1
ATOM 4172 C CA . ASN A 1 502 ? 31.056 14.668 -23.509 1.00 74.69 502 ASN A CA 1
ATOM 4173 C C . ASN A 1 502 ? 30.378 13.538 -24.290 1.00 74.69 502 ASN A C 1
ATOM 4175 O O . ASN A 1 502 ? 29.756 12.652 -23.699 1.00 74.69 502 ASN A O 1
ATOM 4179 N N . TYR A 1 503 ? 30.500 13.540 -25.615 1.00 75.19 503 TYR A N 1
ATOM 4180 C CA . TYR A 1 503 ? 30.017 12.446 -26.449 1.00 75.19 503 TYR A CA 1
ATOM 4181 C C . TYR A 1 503 ? 30.776 11.141 -26.163 1.00 75.19 503 TYR A C 1
ATOM 4183 O O . TYR A 1 503 ? 30.150 10.099 -25.952 1.00 75.19 503 TYR A O 1
ATOM 4191 N N . ALA A 1 504 ? 32.110 11.200 -26.097 1.00 77.44 504 ALA A N 1
ATOM 4192 C CA . ALA A 1 504 ? 32.947 10.047 -25.774 1.00 77.44 504 ALA A CA 1
ATOM 4193 C C . ALA A 1 504 ? 32.673 9.514 -24.357 1.00 77.44 504 ALA A C 1
ATOM 4195 O O . ALA A 1 504 ? 32.533 8.307 -24.178 1.00 77.44 504 ALA A O 1
ATOM 4196 N N . LYS A 1 505 ? 32.478 10.411 -23.384 1.00 81.25 505 LYS A N 1
ATOM 4197 C CA . LYS A 1 505 ? 32.092 10.107 -22.000 1.00 81.25 505 LYS A CA 1
ATOM 4198 C C . LYS A 1 505 ? 30.800 9.307 -21.930 1.00 81.25 505 LYS A C 1
ATOM 4200 O O . LYS A 1 505 ? 30.783 8.222 -21.360 1.00 81.25 505 LYS A O 1
ATOM 4205 N N . ARG A 1 506 ? 29.732 9.787 -22.579 1.00 76.75 506 ARG A N 1
ATOM 4206 C CA . ARG A 1 506 ? 28.440 9.076 -22.625 1.00 76.75 506 ARG A CA 1
ATOM 4207 C C . ARG A 1 506 ? 28.566 7.705 -23.278 1.00 76.75 506 ARG A C 1
ATOM 4209 O O . ARG A 1 506 ? 27.943 6.753 -22.816 1.00 76.75 506 ARG A O 1
ATOM 4216 N N . LYS A 1 507 ? 29.361 7.603 -24.346 1.00 79.56 507 LYS A N 1
ATOM 4217 C CA . LYS A 1 507 ? 29.586 6.340 -25.053 1.00 79.56 507 LYS A CA 1
ATOM 4218 C C . LYS A 1 507 ? 30.322 5.329 -24.170 1.00 79.56 507 LYS A C 1
ATOM 4220 O O . LYS A 1 507 ? 29.884 4.188 -24.104 1.00 79.56 507 LYS A O 1
ATOM 4225 N N . LEU A 1 508 ? 31.371 5.757 -23.465 1.00 82.06 508 LEU A N 1
ATOM 4226 C CA . LEU A 1 508 ? 32.114 4.927 -22.515 1.00 82.06 508 LEU A CA 1
ATOM 4227 C C . LEU A 1 508 ? 31.229 4.468 -21.350 1.00 82.06 508 LEU A C 1
ATOM 4229 O O . LEU A 1 508 ? 31.241 3.293 -21.003 1.00 82.06 508 LEU A O 1
ATOM 4233 N N . TYR A 1 509 ? 30.422 5.366 -20.784 1.00 81.88 509 TYR A N 1
ATOM 4234 C CA . TYR A 1 509 ? 29.545 5.043 -19.650 1.00 81.88 509 TYR A CA 1
ATOM 4235 C C . TYR A 1 509 ? 28.515 3.991 -20.041 1.00 81.88 509 TYR A C 1
ATOM 4237 O O . TYR A 1 509 ? 28.375 2.976 -19.367 1.00 81.88 509 TYR A O 1
ATOM 4245 N N . LYS A 1 510 ? 27.880 4.184 -21.199 1.00 77.25 510 LYS A N 1
ATOM 4246 C CA . LYS A 1 510 ? 26.960 3.207 -21.773 1.00 77.25 510 LYS A CA 1
ATOM 4247 C C . LYS A 1 510 ? 27.650 1.862 -22.043 1.00 77.25 510 LYS A C 1
ATOM 4249 O O . LYS A 1 510 ? 27.090 0.819 -21.741 1.00 77.25 510 LYS A O 1
ATOM 4254 N N . LYS A 1 511 ? 28.888 1.882 -22.552 1.00 79.88 511 LYS A N 1
ATOM 4255 C CA . LYS A 1 511 ? 29.694 0.677 -22.812 1.00 79.88 511 LYS A CA 1
ATOM 4256 C C . LYS A 1 511 ? 30.019 -0.098 -21.523 1.00 79.88 511 LYS A C 1
ATOM 4258 O O . LYS A 1 511 ? 30.009 -1.323 -21.544 1.00 79.88 511 LYS A O 1
ATOM 4263 N N . ILE A 1 512 ? 30.279 0.605 -20.417 1.00 79.56 512 ILE A N 1
ATOM 4264 C CA . ILE A 1 512 ? 30.531 0.018 -19.089 1.00 79.56 512 ILE A CA 1
ATOM 4265 C C . ILE A 1 512 ? 29.239 -0.521 -18.456 1.00 79.56 512 ILE A C 1
ATOM 4267 O O . ILE A 1 512 ? 29.266 -1.563 -17.812 1.00 79.56 512 ILE A O 1
ATOM 4271 N N . GLU A 1 513 ? 28.107 0.154 -18.651 1.00 75.00 513 GLU A N 1
ATOM 4272 C CA . GLU A 1 513 ? 26.800 -0.291 -18.149 1.00 75.00 513 GLU A CA 1
ATOM 4273 C C . GLU A 1 513 ? 26.287 -1.544 -18.881 1.00 75.00 513 GLU A C 1
ATOM 4275 O O . GLU A 1 513 ? 25.686 -2.423 -18.269 1.00 75.00 513 GLU A O 1
ATOM 4280 N N . GLU A 1 514 ? 26.556 -1.651 -20.184 1.00 75.69 514 GLU A N 1
ATOM 4281 C CA . GLU A 1 514 ? 26.073 -2.746 -21.033 1.00 75.69 514 GLU A CA 1
ATOM 4282 C C . GLU A 1 514 ? 26.975 -4.002 -21.016 1.00 75.69 514 GLU A C 1
ATOM 4284 O O . GLU A 1 514 ? 26.551 -5.047 -21.513 1.00 75.69 514 GLU A O 1
ATOM 4289 N N . SER A 1 515 ? 28.203 -3.940 -20.475 1.00 76.25 515 SER A N 1
ATOM 4290 C CA . SER A 1 515 ? 29.189 -5.037 -20.544 1.00 76.25 515 SER A CA 1
ATOM 4291 C C . SER A 1 515 ? 29.936 -5.284 -19.230 1.00 76.25 515 SER A C 1
ATOM 4293 O O . SER A 1 515 ? 30.795 -4.496 -18.828 1.00 76.25 515 SER A O 1
ATOM 4295 N N . GLU A 1 516 ? 29.696 -6.447 -18.612 1.00 73.69 516 GLU A N 1
ATOM 4296 C CA . GLU A 1 516 ? 30.308 -6.814 -17.324 1.00 73.69 516 GLU A CA 1
ATOM 4297 C C . GLU A 1 516 ? 31.838 -6.977 -17.415 1.00 73.69 516 GLU A C 1
ATOM 4299 O O . GLU A 1 516 ? 32.556 -6.548 -16.520 1.00 73.69 516 GLU A O 1
ATOM 4304 N N . LYS A 1 517 ? 32.372 -7.480 -18.538 1.00 72.38 517 LYS A N 1
ATOM 4305 C CA . LYS A 1 517 ? 33.831 -7.562 -18.757 1.00 72.38 517 LYS A CA 1
ATOM 4306 C C . LYS A 1 517 ? 34.498 -6.188 -18.832 1.00 72.38 517 LYS A C 1
ATOM 4308 O O . LYS A 1 517 ? 35.565 -5.984 -18.265 1.00 72.38 517 LYS A O 1
ATOM 4313 N N . ILE A 1 518 ? 33.877 -5.234 -19.526 1.00 77.50 518 ILE A N 1
ATOM 4314 C CA . ILE A 1 518 ? 34.421 -3.870 -19.653 1.00 77.50 518 ILE A CA 1
ATOM 4315 C C . ILE A 1 518 ? 34.312 -3.142 -18.321 1.00 77.50 518 ILE A C 1
ATOM 4317 O O . ILE A 1 518 ? 35.195 -2.368 -17.965 1.00 77.50 518 ILE A O 1
ATOM 4321 N N . LYS A 1 519 ? 33.252 -3.411 -17.563 1.00 81.12 519 LYS A N 1
ATOM 4322 C CA . LYS A 1 519 ? 33.103 -2.945 -16.191 1.00 81.12 519 LYS A CA 1
ATOM 4323 C C . LYS A 1 519 ? 34.207 -3.496 -15.292 1.00 81.12 519 LYS A C 1
ATOM 4325 O O . LYS A 1 519 ? 34.832 -2.711 -14.592 1.00 81.12 519 LYS A O 1
ATOM 4330 N N . GLU A 1 520 ? 34.529 -4.786 -15.367 1.00 77.75 520 GLU A N 1
ATOM 4331 C CA . GLU A 1 520 ? 35.676 -5.365 -14.655 1.00 77.75 520 GLU A CA 1
ATOM 4332 C C . GLU A 1 520 ? 37.010 -4.715 -15.068 1.00 77.75 520 GLU A C 1
ATOM 4334 O O . GLU A 1 520 ? 37.826 -4.387 -14.207 1.00 77.75 520 GLU A O 1
ATOM 4339 N N . GLU A 1 521 ? 37.246 -4.476 -16.363 1.00 80.12 521 GLU A N 1
ATOM 4340 C CA . GLU A 1 521 ? 38.450 -3.776 -16.840 1.00 80.12 521 GLU A CA 1
ATOM 4341 C C . GLU A 1 521 ? 38.509 -2.310 -16.388 1.00 80.12 521 GLU A C 1
ATOM 4343 O O . GLU A 1 521 ? 39.564 -1.832 -15.966 1.00 80.12 521 GLU A O 1
ATOM 4348 N N . ALA A 1 522 ? 37.384 -1.599 -16.429 1.00 81.31 522 ALA A N 1
ATOM 4349 C CA . ALA A 1 522 ? 37.289 -0.219 -15.974 1.00 81.31 522 ALA A CA 1
ATOM 4350 C C . ALA A 1 522 ? 37.537 -0.118 -14.467 1.00 81.31 522 ALA A C 1
ATOM 4352 O O . ALA A 1 522 ? 38.270 0.772 -14.040 1.00 81.31 522 ALA A O 1
ATOM 4353 N N . LEU A 1 523 ? 37.017 -1.064 -13.678 1.00 82.00 523 LEU A N 1
ATOM 4354 C CA . LEU A 1 523 ? 37.223 -1.124 -12.230 1.00 82.00 523 LEU A CA 1
ATOM 4355 C C . LEU A 1 523 ? 38.663 -1.484 -11.847 1.00 82.00 523 LEU A C 1
ATOM 4357 O O . LEU A 1 523 ? 39.148 -1.025 -10.817 1.00 82.00 523 LEU A O 1
ATOM 4361 N N . LYS A 1 524 ? 39.401 -2.218 -12.690 1.00 84.44 524 LYS A N 1
ATOM 4362 C CA . LYS A 1 524 ? 40.853 -2.411 -12.494 1.00 84.44 524 LYS A CA 1
ATOM 4363 C C . LYS A 1 524 ? 41.632 -1.100 -12.617 1.00 84.44 524 LYS A C 1
ATOM 4365 O O . LYS A 1 524 ? 42.634 -0.915 -11.931 1.00 84.44 524 LYS A O 1
ATOM 4370 N N . ILE A 1 525 ? 41.196 -0.194 -13.492 1.00 81.38 525 ILE A N 1
ATOM 4371 C CA . ILE A 1 525 ? 41.846 1.107 -13.701 1.00 81.38 525 ILE A CA 1
ATOM 4372 C C . ILE A 1 525 ? 41.384 2.097 -12.626 1.00 81.38 525 ILE A C 1
ATOM 4374 O O . ILE A 1 525 ? 42.214 2.721 -11.958 1.00 81.38 525 ILE A O 1
ATOM 4378 N N . TYR A 1 526 ? 40.071 2.192 -12.425 1.00 82.06 526 TYR A N 1
ATOM 4379 C CA . TYR A 1 526 ? 39.406 3.095 -11.497 1.00 82.06 526 TYR A CA 1
ATOM 4380 C C . TYR A 1 526 ? 38.374 2.326 -10.647 1.00 82.06 526 TYR A C 1
ATOM 4382 O O . TYR A 1 526 ? 37.212 2.210 -11.040 1.00 82.06 526 TYR A O 1
ATOM 4390 N N . PRO A 1 527 ? 38.793 1.810 -9.475 1.00 78.75 527 PRO A N 1
ATOM 4391 C CA . PRO A 1 527 ? 37.948 0.988 -8.603 1.00 78.75 527 PRO A CA 1
ATOM 4392 C C . PRO A 1 527 ? 36.642 1.662 -8.162 1.00 78.75 527 PRO A C 1
ATOM 4394 O O . PRO A 1 527 ? 35.602 1.011 -8.139 1.00 78.75 527 PRO A O 1
ATOM 4397 N N . ASP A 1 528 ? 36.669 2.973 -7.910 1.00 71.62 528 ASP A N 1
ATOM 4398 C CA . ASP A 1 528 ? 35.501 3.738 -7.454 1.00 71.62 528 ASP A CA 1
ATOM 4399 C C . ASP A 1 528 ? 34.682 4.358 -8.599 1.00 71.62 528 ASP A C 1
ATOM 4401 O O . ASP A 1 528 ? 33.762 5.147 -8.378 1.00 71.62 528 ASP A O 1
ATOM 4405 N N . PHE A 1 529 ? 34.944 3.966 -9.850 1.00 74.44 529 PHE A N 1
ATOM 4406 C CA . PHE A 1 529 ? 34.314 4.561 -11.031 1.00 74.44 529 PHE A CA 1
ATOM 4407 C C . PHE A 1 529 ? 32.777 4.509 -11.017 1.00 74.44 529 PHE A C 1
ATOM 4409 O O . PHE A 1 529 ? 32.118 5.436 -11.491 1.00 74.44 529 PHE A O 1
ATOM 4416 N N . ILE A 1 530 ? 32.180 3.447 -10.464 1.00 65.38 530 ILE A N 1
ATOM 4417 C CA . ILE A 1 530 ? 30.716 3.329 -10.350 1.00 65.38 530 ILE A CA 1
ATOM 4418 C C . ILE A 1 530 ? 30.149 4.383 -9.391 1.00 65.38 530 ILE A C 1
ATOM 4420 O O . ILE A 1 530 ? 29.091 4.952 -9.669 1.00 65.38 530 ILE A O 1
ATOM 4424 N N . ASN A 1 531 ? 30.863 4.685 -8.307 1.00 63.00 531 ASN A N 1
ATOM 4425 C CA . ASN A 1 531 ? 30.484 5.727 -7.356 1.00 63.00 531 ASN A CA 1
ATOM 4426 C C . ASN A 1 531 ? 30.753 7.119 -7.937 1.00 63.00 531 ASN A C 1
ATOM 4428 O O . ASN A 1 531 ? 29.918 8.012 -7.812 1.00 63.00 531 ASN A O 1
ATOM 4432 N N . TYR A 1 532 ? 31.840 7.280 -8.693 1.00 61.16 532 TYR A N 1
ATOM 4433 C CA . TYR A 1 532 ? 32.123 8.493 -9.455 1.00 61.16 532 TYR A CA 1
ATOM 4434 C C . TYR A 1 532 ? 31.036 8.813 -10.493 1.00 61.16 532 TYR A C 1
ATOM 4436 O O . TYR A 1 532 ? 30.591 9.958 -10.576 1.00 61.16 532 TYR A O 1
ATOM 4444 N N . MET A 1 533 ? 30.529 7.815 -11.234 1.00 60.38 533 MET A N 1
ATOM 4445 C CA . MET A 1 533 ? 29.397 7.990 -12.166 1.00 60.38 533 MET A CA 1
ATOM 4446 C C . MET A 1 533 ? 28.114 8.452 -11.464 1.00 60.38 533 MET A C 1
ATOM 4448 O O . MET A 1 533 ? 27.251 9.070 -12.091 1.00 60.38 533 MET A O 1
ATOM 4452 N N . LYS A 1 534 ? 27.997 8.166 -10.168 1.00 60.19 534 LYS A N 1
ATOM 4453 C CA . LYS A 1 534 ? 26.882 8.557 -9.307 1.00 60.19 534 LYS A CA 1
ATOM 4454 C C . LYS A 1 534 ? 27.216 9.756 -8.411 1.00 60.19 534 LYS A C 1
ATOM 4456 O O . LYS A 1 534 ? 26.453 10.033 -7.496 1.00 60.19 534 LYS A O 1
ATOM 4461 N N . SER A 1 535 ? 28.316 10.470 -8.649 1.00 65.25 535 SER A N 1
ATOM 4462 C CA . SER A 1 535 ? 28.716 11.635 -7.852 1.00 65.25 535 SER A CA 1
ATOM 4463 C C . SER A 1 535 ? 28.079 12.942 -8.354 1.00 65.25 535 SER A C 1
ATOM 4465 O O . SER A 1 535 ? 27.432 12.985 -9.410 1.00 65.25 535 SER A O 1
ATOM 4467 N N . LEU A 1 536 ? 28.222 14.018 -7.573 1.00 65.19 536 LEU A N 1
ATOM 4468 C CA . LEU A 1 536 ? 27.795 15.354 -7.987 1.00 65.19 536 LEU A CA 1
ATOM 4469 C C . LEU A 1 536 ? 28.702 15.875 -9.095 1.00 65.19 536 LEU A C 1
ATOM 4471 O O . LEU A 1 536 ? 29.924 15.849 -8.987 1.00 65.19 536 LEU A O 1
ATOM 4475 N N . THR A 1 537 ? 28.092 16.393 -10.153 1.00 68.81 537 THR A N 1
ATOM 4476 C CA . THR A 1 537 ? 28.832 17.133 -11.175 1.00 68.81 537 THR A CA 1
ATOM 4477 C C . THR A 1 537 ? 29.301 18.473 -10.615 1.00 68.81 537 THR A C 1
ATOM 4479 O O . THR A 1 537 ? 28.669 19.038 -9.727 1.00 68.81 537 THR A O 1
ATOM 4482 N N . ILE A 1 538 ? 30.366 19.036 -11.183 1.00 65.62 538 ILE A N 1
ATOM 4483 C CA . ILE A 1 538 ? 30.915 20.330 -10.746 1.00 65.62 538 ILE A CA 1
ATOM 4484 C C . ILE A 1 538 ? 29.860 21.441 -10.799 1.00 65.62 538 ILE A C 1
ATOM 4486 O O . ILE A 1 538 ? 29.732 22.201 -9.851 1.00 65.62 538 ILE A O 1
ATOM 4490 N N . ARG A 1 539 ? 29.004 21.454 -11.828 1.00 66.31 539 ARG A N 1
ATOM 4491 C CA . ARG A 1 539 ? 27.877 22.399 -11.911 1.00 66.31 539 ARG A CA 1
ATOM 4492 C C . ARG A 1 539 ? 26.846 22.226 -10.800 1.00 66.31 539 ARG A C 1
ATOM 4494 O O . ARG A 1 539 ? 26.212 23.193 -10.399 1.00 66.31 539 ARG A O 1
ATOM 4501 N N . GLU A 1 540 ? 26.625 20.999 -10.341 1.00 72.88 540 GLU A N 1
ATOM 4502 C CA . GLU A 1 540 ? 25.733 20.735 -9.210 1.00 72.88 540 GLU A CA 1
ATOM 4503 C C . GLU A 1 540 ? 26.368 21.199 -7.893 1.00 72.88 540 GLU A C 1
ATOM 4505 O O . GLU A 1 540 ? 25.655 21.717 -7.040 1.00 72.88 540 GLU A O 1
ATOM 4510 N N . ILE A 1 541 ? 27.694 21.093 -7.757 1.00 71.06 541 ILE A N 1
ATOM 4511 C CA . ILE A 1 541 ? 28.445 21.635 -6.616 1.00 71.06 541 ILE A CA 1
ATOM 4512 C C . ILE A 1 541 ? 28.425 23.170 -6.633 1.00 71.06 541 ILE A C 1
ATOM 4514 O O . ILE A 1 541 ? 28.123 23.773 -5.613 1.00 71.06 541 ILE A O 1
ATOM 4518 N N . GLU A 1 542 ? 28.652 23.810 -7.782 1.00 74.25 542 GLU A N 1
ATOM 4519 C CA . GLU A 1 542 ? 28.570 25.272 -7.934 1.00 74.25 542 GLU A CA 1
ATOM 4520 C C . GLU A 1 542 ? 27.174 25.811 -7.598 1.00 74.25 542 GLU A C 1
ATOM 4522 O O . GLU A 1 542 ? 27.058 26.813 -6.894 1.00 74.25 542 GLU A O 1
ATOM 4527 N N . ILE A 1 543 ? 26.110 25.118 -8.035 1.00 78.06 543 ILE A N 1
ATOM 4528 C CA . ILE A 1 543 ? 24.734 25.440 -7.628 1.00 78.06 543 ILE A CA 1
ATOM 4529 C C . ILE A 1 543 ? 24.621 25.437 -6.099 1.00 78.06 543 ILE A C 1
ATOM 4531 O O . ILE A 1 543 ? 24.056 26.370 -5.537 1.00 78.06 543 ILE A O 1
ATOM 4535 N N . LEU A 1 544 ? 25.138 24.405 -5.428 1.00 77.00 544 LEU A N 1
ATOM 4536 C CA . LEU A 1 544 ? 25.050 24.275 -3.971 1.00 77.00 544 LEU A CA 1
ATOM 4537 C C . LEU A 1 544 ? 25.873 25.341 -3.239 1.00 77.00 544 LEU A C 1
ATOM 4539 O O . LEU A 1 544 ? 25.374 25.912 -2.274 1.00 77.00 544 LEU A O 1
ATOM 4543 N N . SER A 1 545 ? 27.090 25.635 -3.700 1.00 76.19 545 SER A N 1
ATOM 4544 C CA . SER A 1 545 ? 27.960 26.653 -3.100 1.00 76.19 545 SER A CA 1
ATOM 4545 C C . SER A 1 545 ? 27.341 28.045 -3.182 1.00 76.19 545 SER A C 1
ATOM 4547 O O . SER A 1 545 ? 27.242 28.723 -2.167 1.00 76.19 545 SER A O 1
ATOM 4549 N N . ILE A 1 546 ? 26.836 28.440 -4.353 1.00 77.81 546 ILE A N 1
ATOM 4550 C CA . ILE A 1 546 ? 26.211 29.757 -4.540 1.00 77.81 546 ILE A CA 1
ATOM 4551 C C . ILE A 1 546 ? 24.894 29.856 -3.761 1.00 77.81 546 ILE A C 1
ATOM 4553 O O . ILE A 1 546 ? 24.605 30.887 -3.160 1.00 77.81 546 ILE A O 1
ATOM 4557 N N . LEU A 1 547 ? 24.098 28.781 -3.720 1.00 73.81 547 LEU A N 1
ATOM 4558 C CA . LEU A 1 547 ? 22.884 28.751 -2.898 1.00 73.81 547 LEU A CA 1
ATOM 4559 C C . LEU A 1 547 ? 23.189 28.891 -1.403 1.00 73.81 547 LEU A C 1
ATOM 4561 O O . LEU A 1 547 ? 22.417 29.530 -0.694 1.00 73.81 547 LEU A O 1
ATOM 4565 N N . LYS A 1 548 ? 24.306 28.325 -0.940 1.00 74.69 548 LYS A N 1
ATOM 4566 C CA . LYS A 1 548 ? 24.779 28.477 0.437 1.00 74.69 548 LYS A CA 1
ATOM 4567 C C . LYS A 1 548 ? 25.285 29.895 0.713 1.00 74.69 548 LYS A C 1
ATOM 4569 O O . LYS A 1 548 ? 24.927 30.475 1.728 1.00 74.69 548 LYS A O 1
ATOM 4574 N N . GLU A 1 549 ? 26.084 30.468 -0.186 1.00 77.94 549 GLU A N 1
ATOM 4575 C CA . GLU A 1 549 ? 26.607 31.838 -0.054 1.00 77.94 549 GLU A CA 1
ATOM 4576 C C . GLU A 1 549 ? 25.491 32.892 -0.006 1.00 77.94 549 GLU A C 1
ATOM 4578 O O . GLU A 1 549 ? 25.599 33.879 0.717 1.00 77.94 549 GLU A O 1
ATOM 4583 N N . HIS A 1 550 ? 24.395 32.663 -0.731 1.00 73.12 550 HIS A N 1
ATOM 4584 C CA . HIS A 1 550 ? 23.238 33.558 -0.797 1.00 73.12 550 HIS A CA 1
ATOM 4585 C C . HIS A 1 550 ? 22.055 33.100 0.070 1.00 73.12 550 HIS A C 1
ATOM 4587 O O . HIS A 1 550 ? 20.909 33.456 -0.198 1.00 73.12 550 HIS A O 1
ATOM 4593 N N . GLN A 1 551 ? 22.303 32.317 1.119 1.00 63.44 551 GLN A N 1
ATOM 4594 C CA . GLN A 1 551 ? 21.246 31.802 1.988 1.00 63.44 551 GLN A CA 1
ATOM 4595 C C . GLN A 1 551 ? 20.472 32.914 2.714 1.00 63.44 551 GLN A C 1
ATOM 4597 O O . GLN A 1 551 ? 19.239 32.898 2.736 1.00 63.44 551 GLN A O 1
ATOM 4602 N N . ASP A 1 552 ? 21.188 33.882 3.286 1.00 58.19 552 ASP A N 1
ATOM 4603 C CA . ASP A 1 552 ? 20.588 34.976 4.062 1.00 58.19 552 ASP A CA 1
ATOM 4604 C C . ASP A 1 552 ? 19.938 36.043 3.168 1.00 58.19 552 ASP A C 1
ATOM 4606 O O . ASP A 1 552 ? 19.079 36.804 3.615 1.00 58.19 552 ASP A O 1
ATOM 4610 N N . ASN A 1 553 ? 20.312 36.077 1.885 1.00 66.19 553 ASN A N 1
ATOM 4611 C CA . ASN A 1 553 ? 19.721 36.955 0.880 1.00 66.19 553 ASN A CA 1
ATOM 4612 C C . ASN A 1 553 ? 19.517 36.203 -0.450 1.00 66.19 553 ASN A C 1
ATOM 4614 O O . ASN A 1 553 ? 20.379 36.268 -1.334 1.00 66.19 553 ASN A O 1
ATOM 4618 N N . PRO A 1 554 ? 18.394 35.470 -0.586 1.00 69.94 554 PRO A N 1
ATOM 4619 C CA . PRO A 1 554 ? 18.174 34.554 -1.697 1.00 69.94 554 PRO A CA 1
ATOM 4620 C C . PRO A 1 554 ? 18.094 35.267 -3.046 1.00 69.94 554 PRO A C 1
ATOM 4622 O O . PRO A 1 554 ? 17.243 36.132 -3.258 1.00 69.94 554 PRO A O 1
ATOM 4625 N N . LEU A 1 555 ? 18.931 34.835 -3.988 1.00 73.19 555 LEU A N 1
ATOM 4626 C CA . LEU A 1 555 ? 18.854 35.257 -5.385 1.00 73.19 555 LEU A CA 1
ATOM 4627 C C . LEU A 1 555 ? 17.608 34.673 -6.063 1.00 73.19 555 LEU A C 1
ATOM 4629 O O . LEU A 1 555 ? 17.209 33.531 -5.812 1.00 73.19 555 LEU A O 1
ATOM 4633 N N . SER A 1 556 ? 17.019 35.428 -6.988 1.00 75.00 556 SER A N 1
ATOM 4634 C CA . SER A 1 556 ? 15.979 34.900 -7.869 1.00 75.00 556 SER A CA 1
ATOM 4635 C C . SER A 1 556 ? 16.541 33.816 -8.795 1.00 75.00 556 SER A C 1
ATOM 4637 O O . SER A 1 556 ? 17.726 33.795 -9.134 1.00 75.00 556 SER A O 1
ATOM 4639 N N . ASN A 1 557 ? 15.681 32.916 -9.280 1.00 74.56 557 ASN A N 1
ATOM 4640 C CA . ASN A 1 557 ? 16.103 31.867 -10.217 1.00 74.56 557 ASN A CA 1
ATOM 4641 C C . ASN A 1 557 ? 16.682 32.437 -11.529 1.00 74.56 557 ASN A C 1
ATOM 4643 O O . ASN A 1 557 ? 17.485 31.777 -12.189 1.00 74.56 557 ASN A O 1
ATOM 4647 N N . GLU A 1 558 ? 16.273 33.646 -11.925 1.00 72.50 558 GLU A N 1
ATOM 4648 C CA . GLU A 1 558 ? 16.792 34.319 -13.117 1.00 72.50 558 GLU A CA 1
ATOM 4649 C C . GLU A 1 558 ? 18.208 34.869 -12.885 1.00 72.50 558 GLU A C 1
ATOM 4651 O O . GLU A 1 558 ? 19.076 34.721 -13.748 1.00 72.50 558 GLU A O 1
ATOM 4656 N N . GLU A 1 559 ? 18.469 35.434 -11.704 1.00 78.56 559 GLU A N 1
ATOM 4657 C CA . GLU A 1 559 ? 19.808 35.863 -11.277 1.00 78.56 559 GLU A CA 1
ATOM 4658 C C . GLU A 1 559 ? 20.747 34.665 -11.128 1.00 78.56 559 GLU A C 1
ATOM 4660 O O . GLU A 1 559 ? 21.849 34.684 -11.676 1.00 78.56 559 GLU A O 1
ATOM 4665 N N . MET A 1 560 ? 20.272 33.579 -10.511 1.00 79.81 560 MET A N 1
ATOM 4666 C CA . MET A 1 560 ? 20.997 32.309 -10.422 1.00 79.81 560 MET A CA 1
ATOM 4667 C C . MET A 1 560 ? 21.358 31.763 -11.804 1.00 79.81 560 MET A C 1
ATOM 4669 O O . MET A 1 560 ? 22.487 31.331 -12.030 1.00 79.81 560 MET A O 1
ATOM 4673 N N . ALA A 1 561 ? 20.420 31.800 -12.757 1.00 79.44 561 ALA A N 1
ATOM 4674 C CA . ALA A 1 561 ? 20.673 31.336 -14.115 1.00 79.44 561 ALA A CA 1
ATOM 4675 C C . ALA A 1 561 ? 21.765 32.158 -14.814 1.00 79.44 561 ALA A C 1
ATOM 4677 O O . ALA A 1 561 ? 22.622 31.570 -15.470 1.00 79.44 561 ALA A O 1
ATOM 4678 N N . LYS A 1 562 ? 21.768 33.488 -14.654 1.00 79.12 562 LYS A N 1
ATOM 4679 C CA . LYS A 1 562 ? 22.805 34.364 -15.223 1.00 79.12 562 LYS A CA 1
ATOM 4680 C C . LYS A 1 562 ? 24.167 34.120 -14.577 1.00 79.12 562 LYS A C 1
ATOM 4682 O O . LYS A 1 562 ? 25.147 33.963 -15.299 1.00 79.12 562 LYS A O 1
ATOM 4687 N N . LEU A 1 563 ? 24.212 34.039 -13.249 1.00 76.50 563 LEU A N 1
ATOM 4688 C CA . LEU A 1 563 ? 25.445 33.868 -12.480 1.00 76.50 563 LEU A CA 1
ATOM 4689 C C . LEU A 1 563 ? 26.132 32.524 -12.779 1.00 76.50 563 LEU A C 1
ATOM 4691 O O . LEU A 1 563 ? 27.346 32.465 -12.928 1.00 76.50 563 LEU A O 1
ATOM 4695 N N . LEU A 1 564 ? 25.345 31.461 -12.961 1.00 74.69 564 LEU A N 1
ATOM 4696 C CA . LEU A 1 564 ? 25.821 30.109 -13.280 1.00 74.69 564 LEU A CA 1
ATOM 4697 C C . LEU A 1 564 ? 25.960 29.834 -14.793 1.00 74.69 564 LEU A C 1
ATOM 4699 O O . LEU A 1 564 ? 26.188 28.693 -15.205 1.00 74.69 564 LEU A O 1
ATOM 4703 N N . GLY A 1 565 ? 25.759 30.841 -15.650 1.00 74.38 565 GLY A N 1
ATOM 4704 C CA . GLY A 1 565 ? 25.888 30.699 -17.105 1.00 74.38 565 GLY A CA 1
ATOM 4705 C C . GLY A 1 565 ? 24.835 29.792 -17.766 1.00 74.38 565 GLY A C 1
ATOM 4706 O O . GLY A 1 565 ? 25.071 29.239 -18.845 1.00 74.38 565 GLY A O 1
ATOM 4707 N N . TYR A 1 566 ? 23.665 29.606 -17.148 1.00 76.50 566 TYR A N 1
ATOM 4708 C CA . TYR A 1 566 ? 22.526 28.941 -17.781 1.00 76.50 566 TYR A CA 1
ATOM 4709 C C . TYR A 1 566 ? 21.844 29.869 -18.789 1.00 76.50 566 TYR A C 1
ATOM 4711 O O . TYR A 1 566 ? 21.646 31.057 -18.556 1.00 76.50 566 TYR A O 1
ATOM 4719 N N . LYS A 1 567 ? 21.393 29.293 -19.911 1.00 69.62 567 LYS A N 1
ATOM 4720 C CA . LYS A 1 567 ? 20.744 30.036 -21.006 1.00 69.62 567 LYS A CA 1
ATOM 4721 C C . LYS A 1 567 ? 19.511 30.835 -20.556 1.00 69.62 567 LYS A C 1
ATOM 4723 O O . LYS A 1 567 ? 19.188 31.853 -21.158 1.00 69.62 567 LYS A O 1
ATOM 4728 N N . ASN A 1 568 ? 18.774 30.317 -19.576 1.00 77.69 568 ASN A N 1
ATOM 4729 C CA . ASN A 1 568 ? 17.597 30.941 -18.973 1.00 77.69 568 ASN A CA 1
ATOM 4730 C C . ASN A 1 568 ? 17.201 30.235 -17.665 1.00 77.69 568 ASN A C 1
ATOM 4732 O O . ASN A 1 568 ? 17.669 29.126 -17.372 1.00 77.69 568 ASN A O 1
ATOM 4736 N N . GLU A 1 569 ? 16.262 30.848 -16.940 1.00 77.94 569 GLU A N 1
ATOM 4737 C CA . GLU A 1 569 ? 15.662 30.332 -15.704 1.00 77.94 569 GLU A CA 1
ATOM 4738 C C . GLU A 1 569 ? 15.154 28.887 -15.847 1.00 77.94 569 GLU A C 1
ATOM 4740 O O . GLU A 1 569 ? 15.389 28.042 -14.988 1.00 77.94 569 GLU A O 1
ATOM 4745 N N . LYS A 1 570 ? 14.512 28.549 -16.973 1.00 72.31 570 LYS A N 1
ATOM 4746 C CA . LYS A 1 570 ? 13.953 27.208 -17.206 1.00 72.31 570 LYS A CA 1
ATOM 4747 C C . LYS A 1 570 ? 15.037 26.126 -17.245 1.00 72.31 570 LYS A C 1
ATOM 4749 O O . LYS A 1 570 ? 14.837 25.033 -16.709 1.00 72.31 570 LYS A O 1
ATOM 4754 N N . THR A 1 571 ? 16.182 26.412 -17.867 1.00 73.25 571 THR A N 1
ATOM 4755 C CA . THR A 1 571 ? 17.345 25.508 -17.864 1.00 73.25 571 THR A CA 1
ATOM 4756 C C . THR A 1 571 ? 17.935 25.333 -16.469 1.00 73.25 571 THR A C 1
ATOM 4758 O O . THR A 1 571 ? 18.227 24.200 -16.090 1.00 73.25 571 THR A O 1
ATOM 4761 N N . TYR A 1 572 ? 18.043 26.413 -15.692 1.00 80.94 572 TYR A N 1
ATOM 4762 C CA . TYR A 1 572 ? 18.489 26.348 -14.299 1.00 80.94 572 TYR A CA 1
ATOM 4763 C C . TYR A 1 572 ? 17.516 25.534 -13.428 1.00 80.94 572 TYR A C 1
ATOM 4765 O O . TYR A 1 572 ? 17.931 24.588 -12.764 1.00 80.94 572 TYR A O 1
ATOM 4773 N N . ASN A 1 573 ? 16.208 25.789 -13.520 1.00 76.06 573 ASN A N 1
ATOM 4774 C CA . ASN A 1 573 ? 15.181 25.045 -12.781 1.00 76.06 573 ASN A CA 1
ATOM 4775 C C . ASN A 1 573 ? 15.193 23.546 -13.119 1.00 76.06 573 ASN A C 1
ATOM 4777 O O . ASN A 1 573 ? 14.999 22.700 -12.243 1.00 76.06 573 ASN A O 1
ATOM 4781 N N . SER A 1 574 ? 15.475 23.195 -14.377 1.00 68.88 574 SER A N 1
ATOM 4782 C CA . SER A 1 574 ? 15.636 21.797 -14.798 1.00 68.88 574 SER A CA 1
ATOM 4783 C C . SER A 1 574 ? 16.877 21.146 -14.172 1.00 68.88 574 SER A C 1
ATOM 4785 O O . SER A 1 574 ? 16.815 19.989 -13.749 1.00 68.88 574 SER A O 1
ATOM 4787 N N . ALA A 1 575 ? 17.987 21.885 -14.066 1.00 71.75 575 ALA A N 1
ATOM 4788 C CA . ALA A 1 575 ? 19.203 21.433 -13.390 1.00 71.75 575 ALA A CA 1
ATOM 4789 C C . ALA A 1 575 ? 18.979 21.272 -11.874 1.00 71.75 575 ALA A C 1
ATOM 4791 O O . ALA A 1 575 ? 19.234 20.193 -11.341 1.00 71.75 575 ALA A O 1
ATOM 4792 N N . LYS A 1 576 ? 18.380 22.271 -11.205 1.00 77.06 576 LYS A N 1
ATOM 4793 C CA . LYS A 1 576 ? 17.997 22.218 -9.778 1.00 77.06 576 LYS A CA 1
ATOM 4794 C C . LYS A 1 576 ? 17.063 21.035 -9.483 1.00 77.06 576 LYS A C 1
ATOM 4796 O O . LYS A 1 576 ? 17.265 20.314 -8.510 1.00 77.06 576 LYS A O 1
ATOM 4801 N N . SER A 1 577 ? 16.088 20.765 -10.354 1.00 70.38 577 SER A N 1
ATOM 4802 C CA . SER A 1 577 ? 15.177 19.613 -10.218 1.00 70.38 577 SER A CA 1
ATOM 4803 C C . SER A 1 577 ? 15.888 18.271 -10.397 1.00 70.38 577 SER A C 1
ATOM 4805 O O . SER A 1 577 ? 15.590 17.302 -9.701 1.00 70.38 577 SER A O 1
ATOM 4807 N N . THR A 1 578 ? 16.846 18.204 -11.324 1.00 72.81 578 THR A N 1
ATOM 4808 C CA . THR A 1 578 ? 17.649 16.995 -11.555 1.00 72.81 578 THR A CA 1
ATOM 4809 C C . THR A 1 578 ? 18.532 16.688 -10.349 1.00 72.81 578 THR A C 1
ATOM 4811 O O . THR A 1 578 ? 18.600 15.530 -9.940 1.00 72.81 578 THR A O 1
ATOM 4814 N N . LEU A 1 579 ? 19.123 17.718 -9.738 1.00 76.31 579 LEU A N 1
ATOM 4815 C CA . LEU A 1 579 ? 19.884 17.616 -8.496 1.00 76.31 579 LEU A CA 1
ATOM 4816 C C . LEU A 1 579 ? 19.009 17.112 -7.335 1.00 76.31 579 LEU A C 1
ATOM 4818 O O . LEU A 1 579 ? 19.373 16.140 -6.679 1.00 76.31 579 LEU A O 1
ATOM 4822 N N . LYS A 1 580 ? 17.807 17.680 -7.146 1.00 71.94 580 LYS A N 1
ATOM 4823 C CA . LYS A 1 580 ? 16.837 17.199 -6.139 1.00 71.94 580 LYS A CA 1
ATOM 4824 C C . LYS A 1 580 ? 16.441 15.735 -6.347 1.00 71.94 580 LYS A C 1
ATOM 4826 O O . LYS A 1 580 ? 16.310 14.988 -5.382 1.00 71.94 580 LYS A O 1
ATOM 4831 N N . ARG A 1 581 ? 16.280 15.299 -7.599 1.00 68.88 581 ARG A N 1
ATOM 4832 C CA . ARG A 1 581 ? 16.000 13.891 -7.916 1.00 68.88 581 ARG A CA 1
ATOM 4833 C C . ARG A 1 581 ? 17.189 12.984 -7.586 1.00 68.88 581 ARG A C 1
ATOM 4835 O O . ARG A 1 581 ? 16.994 11.967 -6.940 1.00 68.88 581 ARG A O 1
ATOM 4842 N N . LYS A 1 582 ? 18.414 13.370 -7.961 1.00 68.12 582 LYS A N 1
ATOM 4843 C CA . LYS A 1 582 ? 19.630 12.602 -7.634 1.00 68.12 582 LYS A CA 1
ATOM 4844 C C . LYS A 1 582 ? 19.820 12.410 -6.131 1.00 68.12 582 LYS A C 1
ATOM 4846 O O . LYS A 1 582 ? 20.229 11.336 -5.721 1.00 68.12 582 LYS A O 1
ATOM 4851 N N . ILE A 1 583 ? 19.502 13.428 -5.334 1.00 69.94 583 ILE A N 1
ATOM 4852 C CA . ILE A 1 583 ? 19.513 13.353 -3.867 1.00 69.94 583 ILE A CA 1
ATOM 4853 C C . ILE A 1 583 ? 18.519 12.315 -3.361 1.00 69.94 583 ILE A C 1
ATOM 4855 O O . ILE A 1 583 ? 18.855 11.512 -2.502 1.00 69.94 583 ILE A O 1
ATOM 4859 N N . LYS A 1 584 ? 17.296 12.332 -3.898 1.00 65.19 584 LYS A N 1
ATOM 4860 C CA . LYS A 1 584 ? 16.243 11.393 -3.503 1.00 65.19 584 LYS A CA 1
ATOM 4861 C C . LYS A 1 584 ? 16.600 9.942 -3.838 1.00 65.19 584 LYS A C 1
ATOM 4863 O O . LYS A 1 584 ? 16.197 9.037 -3.118 1.00 65.19 584 LYS A O 1
ATOM 4868 N N . ASP A 1 585 ? 17.329 9.746 -4.931 1.00 60.47 585 ASP A N 1
ATOM 4869 C CA . ASP A 1 585 ? 17.639 8.426 -5.474 1.00 60.47 585 ASP A CA 1
ATOM 4870 C C . ASP A 1 585 ?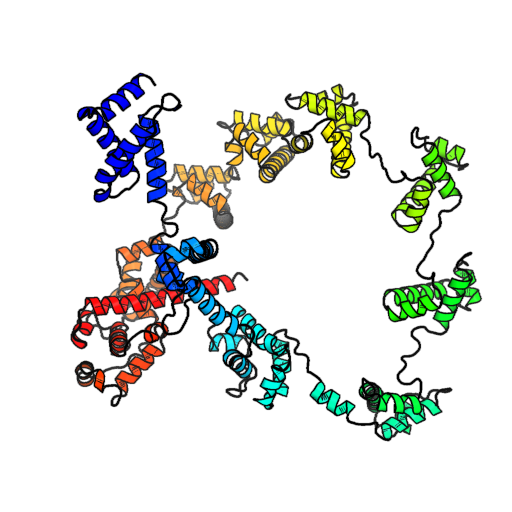 19.011 7.884 -5.005 1.00 60.47 585 ASP A C 1
ATOM 4872 O O . ASP A 1 585 ? 19.353 6.747 -5.334 1.00 60.47 585 ASP A O 1
ATOM 4876 N N . ASN A 1 586 ? 19.820 8.671 -4.273 1.00 66.12 586 ASN A N 1
ATOM 4877 C CA . ASN A 1 586 ? 21.164 8.280 -3.830 1.00 66.12 586 ASN A CA 1
ATOM 4878 C C . ASN A 1 586 ? 21.537 8.839 -2.439 1.00 66.12 586 ASN A C 1
ATOM 4880 O O . ASN A 1 586 ? 21.911 10.009 -2.299 1.00 66.12 586 ASN A O 1
ATOM 4884 N N . ASP A 1 587 ? 21.539 7.956 -1.437 1.00 63.56 587 ASP A N 1
ATOM 4885 C CA . ASP A 1 587 ? 21.838 8.271 -0.034 1.00 63.56 587 ASP A CA 1
ATOM 4886 C C . ASP A 1 587 ? 23.270 8.798 0.199 1.00 63.56 587 ASP A C 1
ATOM 4888 O O . ASP A 1 587 ? 23.482 9.635 1.076 1.00 63.56 587 ASP A O 1
ATOM 4892 N N . GLU A 1 588 ? 24.258 8.386 -0.605 1.00 63.59 588 GLU A N 1
ATOM 4893 C CA . GLU A 1 588 ? 25.639 8.887 -0.493 1.00 63.59 588 GLU A CA 1
ATOM 4894 C C . GLU A 1 588 ? 25.763 10.335 -0.985 1.00 63.59 588 GLU A C 1
ATOM 4896 O O . GLU A 1 588 ? 26.493 11.139 -0.401 1.00 63.59 588 GLU A O 1
ATOM 4901 N N . ILE A 1 589 ? 25.019 10.702 -2.037 1.00 66.50 589 ILE A N 1
ATOM 4902 C CA . ILE A 1 589 ? 24.919 12.100 -2.484 1.00 66.50 589 ILE A CA 1
ATOM 4903 C C . ILE A 1 589 ? 24.198 12.925 -1.421 1.00 66.50 589 ILE A C 1
ATOM 4905 O O . ILE A 1 589 ? 24.634 14.034 -1.114 1.00 66.50 589 ILE A O 1
ATOM 4909 N N . ALA A 1 590 ? 23.115 12.396 -0.846 1.00 64.81 590 ALA A N 1
ATOM 4910 C CA . ALA A 1 590 ? 22.387 13.069 0.222 1.00 64.81 590 ALA A CA 1
ATOM 4911 C C . ALA A 1 590 ? 23.289 13.323 1.442 1.00 64.81 590 ALA A C 1
ATOM 4913 O O . ALA A 1 590 ? 23.274 14.427 1.980 1.00 64.81 590 ALA A O 1
ATOM 4914 N N . ALA A 1 591 ? 24.134 12.360 1.826 1.00 64.88 591 ALA A N 1
ATOM 4915 C CA . ALA A 1 591 ? 25.113 12.524 2.900 1.00 64.88 591 ALA A CA 1
ATOM 4916 C C . ALA A 1 591 ? 26.159 13.610 2.584 1.00 64.88 591 ALA A C 1
ATOM 4918 O O . ALA A 1 591 ? 26.373 14.499 3.406 1.00 64.88 591 ALA A O 1
ATOM 4919 N N . LYS A 1 592 ? 26.740 13.618 1.375 1.00 67.06 592 LYS A N 1
ATOM 4920 C CA . LYS A 1 592 ? 27.696 14.662 0.948 1.00 67.06 592 LYS A CA 1
ATOM 4921 C C . LYS A 1 592 ? 27.063 16.054 0.891 1.00 67.06 592 LYS A C 1
ATOM 4923 O O . LYS A 1 592 ? 27.675 17.038 1.289 1.00 67.06 592 LYS A O 1
ATOM 4928 N N . ILE A 1 593 ? 25.818 16.159 0.430 1.00 68.25 593 ILE A N 1
ATOM 4929 C CA . ILE A 1 593 ? 25.089 17.436 0.411 1.00 68.25 593 ILE A CA 1
ATOM 4930 C C . ILE A 1 593 ? 24.732 17.887 1.819 1.00 68.25 593 ILE A C 1
ATOM 4932 O O . ILE A 1 593 ? 24.764 19.081 2.086 1.00 68.25 593 ILE A O 1
ATOM 4936 N N . LYS A 1 594 ? 24.465 16.958 2.736 1.00 69.06 594 LYS A N 1
ATOM 4937 C CA . LYS A 1 594 ? 24.254 17.280 4.146 1.00 69.06 594 LYS A CA 1
ATOM 4938 C C . LYS A 1 594 ? 25.494 17.909 4.791 1.00 69.06 594 LYS A C 1
ATOM 4940 O O . LYS A 1 594 ? 25.339 18.775 5.644 1.00 69.06 594 LYS A O 1
ATOM 4945 N N . GLU A 1 595 ? 26.698 17.518 4.372 1.00 64.94 595 GLU A N 1
ATOM 4946 C CA . GLU A 1 595 ? 27.951 18.157 4.806 1.00 64.94 595 GLU A CA 1
ATOM 4947 C C . GLU A 1 595 ? 28.159 19.542 4.169 1.00 64.94 595 GLU A C 1
ATOM 4949 O O . GLU A 1 595 ? 28.648 20.462 4.824 1.00 64.94 595 GLU A O 1
ATOM 4954 N N . ILE A 1 596 ? 27.772 19.714 2.901 1.00 63.50 596 ILE A N 1
ATOM 4955 C CA . ILE A 1 596 ? 27.990 20.960 2.150 1.00 63.50 596 ILE A CA 1
ATOM 4956 C C . ILE A 1 596 ? 26.928 22.015 2.484 1.00 63.50 596 ILE A C 1
ATOM 4958 O O . ILE A 1 596 ? 27.281 23.135 2.852 1.00 63.50 596 ILE A O 1
ATOM 4962 N N . TYR A 1 597 ? 25.644 21.680 2.352 1.00 69.25 597 TYR A N 1
ATOM 4963 C CA . TYR A 1 597 ? 24.506 22.577 2.550 1.00 69.25 597 TYR A CA 1
ATOM 4964 C C . TYR A 1 597 ? 23.273 21.797 3.064 1.00 69.25 597 TYR A C 1
ATOM 4966 O O . TYR A 1 597 ? 22.402 21.407 2.277 1.00 69.25 597 TYR A O 1
ATOM 4974 N N . PRO A 1 598 ? 23.188 21.539 4.384 1.00 63.78 598 PRO A N 1
ATOM 4975 C CA . PRO A 1 598 ? 22.147 20.692 4.972 1.00 63.78 598 PRO A CA 1
ATOM 4976 C C . PRO A 1 598 ? 20.724 21.211 4.727 1.00 63.78 598 PRO A C 1
ATOM 4978 O O . PRO A 1 598 ? 19.817 20.413 4.493 1.00 63.78 598 PRO A O 1
ATOM 4981 N N . GLU A 1 599 ? 20.523 22.529 4.672 1.00 64.50 599 GLU A N 1
ATOM 4982 C CA . GLU A 1 599 ? 19.199 23.135 4.462 1.00 64.50 599 GLU A CA 1
ATOM 4983 C C . GLU A 1 599 ? 18.665 22.939 3.035 1.00 64.50 599 GLU A C 1
ATOM 4985 O O . GLU A 1 599 ? 17.457 23.031 2.811 1.00 64.50 599 GLU A O 1
ATOM 4990 N N . PHE A 1 600 ? 19.516 22.571 2.067 1.00 66.75 600 PHE A N 1
ATOM 4991 C CA . PHE A 1 600 ? 19.071 22.176 0.725 1.00 66.75 600 PHE A CA 1
ATOM 4992 C C . PHE A 1 600 ? 18.164 20.940 0.749 1.00 66.75 600 PHE A C 1
ATOM 4994 O O . PHE A 1 600 ? 17.262 20.803 -0.081 1.00 66.75 600 PHE A O 1
ATOM 5001 N N . LEU A 1 601 ? 18.405 20.035 1.704 1.00 56.78 601 LEU A N 1
ATOM 5002 C CA . LEU A 1 601 ? 17.616 18.818 1.916 1.00 56.78 601 LEU A CA 1
ATOM 5003 C C . LEU A 1 601 ? 16.292 19.116 2.641 1.00 56.78 601 LEU A C 1
ATOM 5005 O O . LEU A 1 601 ? 15.344 18.329 2.577 1.00 56.78 601 LEU A O 1
ATOM 5009 N N . GLU A 1 602 ? 16.217 20.272 3.300 1.00 57.50 602 GLU A N 1
ATOM 5010 C CA . GLU A 1 602 ? 15.080 20.725 4.100 1.00 57.50 602 GLU A CA 1
ATOM 5011 C C . GLU A 1 602 ? 14.201 21.755 3.362 1.00 57.50 602 GLU A C 1
ATOM 5013 O O . GLU A 1 602 ? 13.115 22.088 3.841 1.00 57.50 602 GLU A O 1
ATOM 5018 N N . GLU A 1 603 ? 14.615 22.218 2.172 1.00 58.75 603 GLU A N 1
ATOM 5019 C CA . GLU A 1 603 ? 13.924 23.241 1.379 1.00 58.75 603 GLU A CA 1
ATOM 5020 C C . GLU A 1 603 ? 12.480 22.811 1.042 1.00 58.75 603 GLU A C 1
ATOM 5022 O O . GLU A 1 603 ? 12.223 21.961 0.183 1.00 58.75 603 GLU A O 1
ATOM 5027 N N . ILE A 1 604 ? 11.514 23.429 1.727 1.00 57.34 604 ILE A N 1
ATOM 5028 C CA . ILE A 1 604 ? 10.084 23.251 1.476 1.00 57.34 604 ILE A CA 1
ATOM 5029 C C . ILE A 1 604 ? 9.752 23.889 0.119 1.00 57.34 604 ILE A C 1
ATOM 5031 O O . ILE A 1 604 ? 9.989 25.082 -0.073 1.00 57.34 604 ILE A O 1
ATOM 5035 N N . ASP A 1 605 ? 9.187 23.112 -0.813 1.00 61.53 605 ASP A N 1
ATOM 5036 C CA . ASP A 1 605 ? 8.844 23.556 -2.176 1.00 61.53 605 ASP A CA 1
ATOM 5037 C C . ASP A 1 605 ? 7.620 24.502 -2.183 1.00 61.53 605 ASP A C 1
ATOM 5039 O O . ASP A 1 605 ? 6.488 24.150 -2.545 1.00 61.53 605 ASP A O 1
ATOM 5043 N N . LEU A 1 606 ? 7.849 25.717 -1.684 1.00 64.38 606 LEU A N 1
ATOM 5044 C CA . LEU A 1 606 ? 6.911 26.831 -1.669 1.00 64.38 606 LEU A CA 1
ATOM 5045 C C . LEU A 1 606 ? 7.319 27.853 -2.720 1.00 64.38 606 LEU A C 1
ATOM 5047 O O . LEU A 1 606 ? 8.467 28.294 -2.772 1.00 64.38 606 LEU A O 1
ATOM 5051 N N . THR A 1 607 ? 6.345 28.292 -3.504 1.00 67.94 607 THR A N 1
ATOM 5052 C CA . THR A 1 607 ? 6.482 29.465 -4.366 1.00 67.94 607 THR A CA 1
ATOM 5053 C C . THR A 1 607 ? 6.680 30.727 -3.524 1.00 67.94 607 THR A C 1
ATOM 5055 O O . THR A 1 607 ? 6.226 30.807 -2.379 1.00 67.94 607 THR A O 1
ATOM 5058 N N . ASP A 1 608 ? 7.280 31.765 -4.103 1.00 67.50 608 ASP A N 1
ATOM 5059 C CA . ASP A 1 608 ? 7.526 33.032 -3.396 1.00 67.50 608 ASP A CA 1
ATOM 5060 C C . ASP A 1 608 ? 6.237 33.677 -2.874 1.00 67.50 608 ASP A C 1
ATOM 5062 O O . ASP A 1 608 ? 6.209 34.273 -1.798 1.00 67.50 608 ASP A O 1
ATOM 5066 N N . LYS A 1 609 ? 5.122 33.485 -3.591 1.00 68.50 609 LYS A N 1
ATOM 5067 C CA . LYS A 1 609 ? 3.797 33.940 -3.147 1.00 68.50 609 LYS A CA 1
ATOM 5068 C C . LYS A 1 609 ? 3.294 33.172 -1.927 1.00 68.50 609 LYS A C 1
ATOM 5070 O O . LYS A 1 609 ? 2.675 33.776 -1.058 1.00 68.50 609 LYS A O 1
ATOM 5075 N N . GLU A 1 610 ? 3.551 31.868 -1.848 1.00 72.25 610 GLU A N 1
ATOM 5076 C CA . GLU A 1 610 ? 3.189 31.045 -0.689 1.00 72.25 610 GLU A CA 1
ATOM 5077 C C . GLU A 1 610 ? 4.022 31.428 0.540 1.00 72.25 610 GLU A C 1
ATOM 5079 O O . GLU A 1 610 ? 3.454 31.604 1.616 1.00 72.25 610 GLU A O 1
ATOM 5084 N N . LYS A 1 611 ? 5.330 31.665 0.370 1.00 73.50 611 LYS A N 1
ATOM 5085 C CA . LYS A 1 611 ? 6.206 32.176 1.439 1.00 73.50 611 LYS A CA 1
ATOM 5086 C C . LYS A 1 611 ? 5.733 33.539 1.951 1.00 73.50 611 LYS A C 1
ATOM 5088 O O . LYS A 1 611 ? 5.584 33.731 3.153 1.00 73.50 611 LYS A O 1
ATOM 5093 N N . LYS A 1 612 ? 5.403 34.461 1.040 1.00 78.44 612 LYS A N 1
ATOM 5094 C CA . LYS A 1 612 ? 4.918 35.805 1.387 1.00 78.44 612 LYS A CA 1
ATOM 5095 C C . LYS A 1 612 ? 3.590 35.782 2.152 1.00 78.44 612 LYS A C 1
ATOM 5097 O O . LYS A 1 612 ? 3.401 36.576 3.065 1.00 78.44 612 LYS A O 1
ATOM 5102 N N . VAL A 1 613 ? 2.683 34.858 1.820 1.00 77.75 613 VAL A N 1
ATOM 5103 C CA . VAL A 1 613 ? 1.430 34.665 2.575 1.00 77.75 613 VAL A CA 1
ATOM 5104 C C . VAL A 1 613 ? 1.709 34.186 3.996 1.00 77.75 613 VAL A C 1
ATOM 5106 O O . VAL A 1 613 ? 1.092 34.687 4.928 1.00 77.75 613 VAL A O 1
ATOM 5109 N N . LEU A 1 614 ? 2.610 33.217 4.164 1.00 72.62 614 LEU A N 1
ATOM 5110 C CA . LEU A 1 614 ? 2.947 32.670 5.479 1.00 72.62 614 LEU A CA 1
ATOM 5111 C C . LEU A 1 614 ? 3.612 33.711 6.381 1.00 72.62 614 LEU A C 1
ATOM 5113 O O . LEU A 1 614 ? 3.260 33.793 7.553 1.00 72.62 614 LEU A O 1
ATOM 5117 N N . ASN A 1 615 ? 4.489 34.547 5.821 1.00 76.69 615 ASN A N 1
ATOM 5118 C CA . ASN A 1 615 ? 5.093 35.658 6.554 1.00 76.69 615 ASN A CA 1
ATOM 5119 C C . ASN A 1 615 ? 4.037 36.678 6.998 1.00 76.69 615 ASN A C 1
ATOM 5121 O O . ASN A 1 615 ? 3.970 36.983 8.180 1.00 76.69 615 ASN A O 1
ATOM 5125 N N . LEU A 1 616 ? 3.132 37.101 6.106 1.00 77.75 616 LEU A N 1
ATOM 5126 C CA . LEU A 1 616 ? 2.043 38.019 6.474 1.00 77.75 616 LEU A CA 1
ATOM 5127 C C . LEU A 1 616 ? 1.107 37.429 7.541 1.00 77.75 616 LEU A C 1
ATOM 5129 O O . LEU A 1 616 ? 0.644 38.145 8.420 1.00 77.75 616 LEU A O 1
ATOM 5133 N N . LEU A 1 617 ? 0.829 36.122 7.494 1.00 70.88 617 LEU A N 1
ATOM 5134 C CA . LEU A 1 617 ? 0.037 35.453 8.532 1.00 70.88 617 LEU A CA 1
ATOM 5135 C C . LEU A 1 617 ? 0.769 35.380 9.880 1.00 70.88 617 LEU A C 1
ATOM 5137 O O . LEU A 1 617 ? 0.108 35.399 10.914 1.00 70.88 617 LEU A O 1
ATOM 5141 N N . SER A 1 618 ? 2.101 35.301 9.865 1.00 69.88 618 SER A N 1
ATOM 5142 C CA . SER A 1 618 ? 2.932 35.334 11.070 1.00 69.88 618 SER A CA 1
ATOM 5143 C C . SER A 1 618 ? 3.023 36.742 11.659 1.00 69.88 618 SER A C 1
ATOM 5145 O O . SER A 1 618 ? 2.913 36.907 12.867 1.00 69.88 618 SER A O 1
ATOM 5147 N N . GLU A 1 619 ? 3.213 37.756 10.815 1.00 76.56 619 GLU A N 1
ATOM 5148 C CA . GLU A 1 619 ? 3.327 39.166 11.216 1.00 76.56 619 GLU A CA 1
ATOM 5149 C C . GLU A 1 619 ? 2.011 39.709 11.792 1.00 76.56 619 GLU A C 1
ATOM 5151 O O . GLU A 1 619 ? 2.017 40.549 12.686 1.00 76.56 619 GLU A O 1
ATOM 5156 N N . HIS A 1 620 ? 0.876 39.194 11.313 1.00 75.12 620 HIS A N 1
ATOM 5157 C CA . HIS A 1 620 ? -0.468 39.605 11.723 1.00 75.12 620 HIS A CA 1
ATOM 5158 C C . HIS A 1 620 ? -1.184 38.547 12.579 1.00 75.12 620 HIS A C 1
ATOM 5160 O O . HIS A 1 620 ? -2.409 38.420 12.521 1.00 75.12 620 HIS A O 1
ATOM 5166 N N . GLN A 1 621 ? -0.436 37.772 13.371 1.00 61.94 621 GLN A N 1
ATOM 5167 C CA . GLN A 1 621 ? -0.996 36.708 14.209 1.00 61.94 621 GLN A CA 1
ATOM 5168 C C . GLN A 1 621 ? -1.969 37.249 15.273 1.00 61.94 621 GLN A C 1
ATOM 5170 O O . GLN A 1 621 ? -3.051 36.688 15.455 1.00 61.94 621 GLN A O 1
ATOM 5175 N N . ASP A 1 622 ? -1.609 38.353 15.933 1.00 64.88 622 ASP A N 1
ATOM 5176 C CA . ASP A 1 622 ? -2.404 38.947 17.018 1.00 64.88 622 ASP A CA 1
ATOM 5177 C C . ASP A 1 622 ? -3.529 39.864 16.513 1.00 64.88 622 ASP A C 1
ATOM 5179 O O . ASP A 1 622 ? -4.489 40.136 17.234 1.00 64.88 622 ASP A O 1
ATOM 5183 N N . ASN A 1 623 ? -3.444 40.318 15.257 1.00 72.62 623 ASN A N 1
ATOM 5184 C CA . ASN A 1 623 ? -4.470 41.135 14.613 1.00 72.62 623 ASN A CA 1
ATOM 5185 C C . ASN A 1 623 ? -4.692 40.684 13.156 1.00 72.62 623 ASN A C 1
ATOM 5187 O O . ASN A 1 623 ? -4.027 41.191 12.247 1.00 72.62 623 ASN A O 1
ATOM 5191 N N . PRO A 1 624 ? -5.598 39.715 12.925 1.00 73.88 624 PRO A N 1
ATOM 5192 C CA . PRO A 1 624 ? -5.741 39.062 11.631 1.00 73.88 624 PRO A CA 1
ATOM 5193 C C . PRO A 1 624 ? -6.227 40.010 10.532 1.00 73.88 624 PRO A C 1
ATOM 5195 O O . PRO A 1 624 ? -7.302 40.601 10.634 1.00 73.88 624 PRO A O 1
ATOM 5198 N N . LEU A 1 625 ? -5.481 40.069 9.428 1.00 77.31 625 LEU A N 1
ATOM 5199 C CA . LEU A 1 625 ? -5.879 40.811 8.231 1.00 77.31 625 LEU A CA 1
ATOM 5200 C C . LEU A 1 625 ? -7.150 40.232 7.595 1.00 77.31 625 LEU A C 1
ATOM 5202 O O . LEU A 1 625 ? -7.332 39.011 7.486 1.00 77.31 625 LEU A O 1
ATOM 5206 N N . SER A 1 626 ? -8.008 41.112 7.083 1.00 79.88 626 SER A N 1
ATOM 5207 C CA . SER A 1 626 ? -9.136 40.719 6.245 1.00 79.88 626 SER A CA 1
ATOM 5208 C C . SER A 1 626 ? -8.657 40.105 4.923 1.00 79.88 626 SER A C 1
ATOM 5210 O O . SER A 1 626 ? -7.540 40.328 4.447 1.00 79.88 626 SER A O 1
ATOM 5212 N N . ASN A 1 627 ? -9.526 39.326 4.268 1.00 76.19 627 ASN A N 1
ATOM 5213 C CA . ASN A 1 627 ? -9.180 38.729 2.972 1.00 76.19 627 ASN A CA 1
ATOM 5214 C C . ASN A 1 627 ? -8.950 39.798 1.878 1.00 76.19 627 ASN A C 1
ATOM 5216 O O . ASN A 1 627 ? -8.249 39.524 0.905 1.00 76.19 627 ASN A O 1
ATOM 5220 N N . GLU A 1 628 ? -9.536 40.991 2.018 1.00 79.75 628 GLU A N 1
ATOM 5221 C CA . GLU A 1 628 ? -9.362 42.118 1.091 1.00 79.75 628 GLU A CA 1
ATOM 5222 C C . GLU A 1 628 ? -7.998 42.780 1.263 1.00 79.75 628 GLU A C 1
ATOM 5224 O O . GLU A 1 628 ? -7.280 42.980 0.281 1.00 79.75 628 GLU A O 1
ATOM 5229 N N . GLU A 1 629 ? -7.595 43.030 2.508 1.00 82.56 629 GLU A N 1
ATOM 5230 C CA . GLU A 1 629 ? -6.264 43.544 2.842 1.00 82.56 629 GLU A CA 1
ATOM 5231 C C . GLU A 1 629 ? -5.179 42.561 2.402 1.00 82.56 629 GLU A C 1
ATOM 5233 O O . GLU A 1 629 ? -4.216 42.954 1.740 1.00 82.56 629 GLU A O 1
ATOM 5238 N N . MET A 1 630 ? -5.387 41.264 2.649 1.00 80.56 630 MET A N 1
ATOM 5239 C CA . MET A 1 630 ? -4.485 40.217 2.176 1.00 80.56 630 MET A CA 1
ATOM 5240 C C . MET A 1 630 ? -4.374 40.174 0.652 1.00 80.56 630 MET A C 1
ATOM 5242 O O . MET A 1 630 ? -3.273 40.027 0.118 1.00 80.56 630 MET A O 1
ATOM 5246 N N . ALA A 1 631 ? -5.490 40.304 -0.071 1.00 82.69 631 ALA A N 1
ATOM 5247 C CA . ALA A 1 631 ? -5.471 40.328 -1.530 1.00 82.69 631 ALA A CA 1
ATOM 5248 C C . ALA A 1 631 ? -4.682 41.536 -2.063 1.00 82.69 631 ALA A C 1
ATOM 5250 O O . ALA A 1 631 ? -3.906 41.383 -3.008 1.00 82.69 631 ALA A O 1
ATOM 5251 N N . LYS A 1 632 ? -4.832 42.704 -1.427 1.00 82.88 632 LYS A N 1
ATOM 5252 C CA . LYS A 1 632 ? -4.139 43.945 -1.790 1.00 82.88 632 LYS A CA 1
ATOM 5253 C C . LYS A 1 632 ? -2.631 43.866 -1.523 1.00 82.88 632 LYS A C 1
ATOM 5255 O O . LYS A 1 632 ? -1.851 44.142 -2.430 1.00 82.88 632 LYS A O 1
ATOM 5260 N N . LEU A 1 633 ? -2.215 43.416 -0.336 1.00 81.12 633 LEU A N 1
ATOM 5261 C CA . LEU A 1 633 ? -0.797 43.283 0.046 1.00 81.12 633 LEU A CA 1
ATOM 5262 C C . LEU A 1 633 ? -0.039 42.244 -0.795 1.00 81.12 633 LEU A C 1
ATOM 5264 O O . LEU A 1 633 ? 1.154 42.387 -1.065 1.00 81.12 633 LEU A O 1
ATOM 5268 N N . LEU A 1 634 ? -0.737 41.204 -1.252 1.00 78.69 634 LEU A N 1
ATOM 5269 C CA . LEU A 1 634 ? -0.172 40.156 -2.105 1.00 78.69 634 LEU A CA 1
ATOM 5270 C C . LEU A 1 634 ? -0.233 40.477 -3.607 1.00 78.69 634 LEU A C 1
ATOM 5272 O O . LEU A 1 634 ? 0.213 39.663 -4.418 1.00 78.69 634 LEU A O 1
ATOM 5276 N N . GLY A 1 635 ? -0.781 41.634 -3.992 1.00 79.25 635 GLY A N 1
ATOM 5277 C CA . GLY A 1 635 ? -0.890 42.053 -5.391 1.00 79.25 635 GLY A CA 1
ATOM 5278 C C . GLY A 1 635 ? -1.863 41.204 -6.218 1.00 79.25 635 GLY A C 1
ATOM 5279 O O . GLY A 1 635 ? -1.685 41.054 -7.428 1.00 79.25 635 GLY A O 1
ATOM 5280 N N . TYR A 1 636 ? -2.881 40.605 -5.593 1.00 80.88 636 TYR A N 1
ATOM 5281 C CA . TYR A 1 636 ? -3.945 39.919 -6.323 1.00 80.88 636 TYR A CA 1
ATOM 5282 C C . TYR A 1 636 ? -4.907 40.931 -6.948 1.00 80.88 636 TYR A C 1
ATOM 5284 O O . TYR A 1 636 ? -5.356 41.870 -6.300 1.00 80.88 636 TYR A O 1
ATOM 5292 N N . LYS A 1 637 ? -5.298 40.685 -8.206 1.00 77.62 637 LYS A N 1
ATOM 5293 C CA . LYS A 1 637 ? -6.212 41.558 -8.966 1.00 77.62 637 LYS A CA 1
ATOM 5294 C C . LYS A 1 637 ? -7.579 41.751 -8.289 1.00 77.62 637 LYS A C 1
ATOM 5296 O O . LYS A 1 637 ? -8.242 42.751 -8.529 1.00 77.62 637 LYS A O 1
ATOM 5301 N N . ASN A 1 638 ? -8.030 40.772 -7.502 1.00 81.56 638 ASN A N 1
ATOM 5302 C CA . ASN A 1 638 ? -9.272 40.827 -6.730 1.00 81.56 638 ASN A CA 1
ATOM 5303 C C . ASN A 1 638 ? -9.280 39.783 -5.600 1.00 81.56 638 ASN A C 1
ATOM 5305 O O . ASN A 1 638 ? -8.510 38.817 -5.619 1.00 81.56 638 ASN A O 1
ATOM 5309 N N . ILE A 1 639 ? -10.223 39.936 -4.664 1.00 82.06 639 ILE A N 1
ATOM 5310 C CA . ILE A 1 639 ? -10.441 39.023 -3.531 1.00 82.06 639 ILE A CA 1
ATOM 5311 C C . ILE A 1 639 ? -10.684 37.568 -3.972 1.00 82.06 639 ILE A C 1
ATOM 5313 O O . ILE A 1 639 ? -10.210 36.627 -3.340 1.00 82.06 639 ILE A O 1
ATOM 5317 N N . ASN A 1 640 ? -11.345 37.362 -5.117 1.00 80.88 640 ASN A N 1
ATOM 5318 C CA . ASN A 1 640 ? -11.641 36.029 -5.654 1.00 80.88 640 ASN A CA 1
ATOM 5319 C C . ASN A 1 640 ? -10.374 35.265 -6.059 1.00 80.88 640 ASN A C 1
ATOM 5321 O O . ASN A 1 640 ? -10.306 34.041 -5.920 1.00 80.88 640 ASN A O 1
ATOM 5325 N N . SER A 1 641 ? -9.352 35.979 -6.527 1.00 78.38 641 SER A N 1
ATOM 5326 C CA . SER A 1 641 ? -8.047 35.403 -6.857 1.00 78.38 641 SER A CA 1
ATOM 5327 C C . SER A 1 641 ? -7.333 34.916 -5.594 1.00 78.38 641 SER A C 1
ATOM 5329 O O . SER A 1 641 ? -6.792 33.810 -5.584 1.00 78.38 641 SER A O 1
ATOM 5331 N N . TYR A 1 642 ? -7.430 35.679 -4.502 1.00 79.62 642 TYR A N 1
ATOM 5332 C CA . TYR A 1 642 ? -6.927 35.269 -3.192 1.00 79.62 642 TYR A CA 1
ATOM 5333 C C . TYR A 1 642 ? -7.718 34.085 -2.606 1.00 79.62 642 TYR A C 1
ATOM 5335 O O . TYR A 1 642 ? -7.119 33.137 -2.103 1.00 79.62 642 TYR A O 1
ATOM 5343 N N . PHE A 1 643 ? -9.048 34.047 -2.752 1.00 77.31 643 PHE A N 1
ATOM 5344 C CA . PHE A 1 643 ? -9.848 32.887 -2.335 1.00 77.31 643 PHE A CA 1
ATOM 5345 C C . PHE A 1 643 ? -9.469 31.604 -3.079 1.00 77.31 643 PHE A C 1
ATOM 5347 O O . PHE A 1 643 ? -9.339 30.548 -2.454 1.00 77.31 643 PHE A O 1
ATOM 5354 N N . ARG A 1 644 ? -9.256 31.676 -4.401 1.00 76.62 644 ARG A N 1
ATOM 5355 C CA . ARG A 1 644 ? -8.774 30.527 -5.187 1.00 76.62 644 ARG A CA 1
ATOM 5356 C C . ARG A 1 644 ? -7.405 30.063 -4.706 1.00 76.62 644 ARG A C 1
ATOM 5358 O O . ARG A 1 644 ? -7.208 28.866 -4.524 1.00 76.62 644 ARG A O 1
ATOM 5365 N N . PHE A 1 645 ? -6.497 30.999 -4.446 1.00 78.88 645 PHE A N 1
ATOM 5366 C CA . PHE A 1 645 ? -5.192 30.695 -3.873 1.00 78.88 645 PHE A CA 1
ATOM 5367 C C . PHE A 1 645 ? -5.314 29.998 -2.506 1.00 78.88 645 PHE A C 1
ATOM 5369 O O . PHE A 1 645 ? -4.758 28.919 -2.324 1.00 78.88 645 PHE A O 1
ATOM 5376 N N . LYS A 1 646 ? -6.116 30.538 -1.579 1.00 74.12 646 LYS A N 1
ATOM 5377 C CA . LYS A 1 646 ? -6.356 29.963 -0.242 1.00 74.12 646 LYS A CA 1
ATOM 5378 C C . LYS A 1 646 ? -6.942 28.552 -0.316 1.00 74.12 646 LYS A C 1
ATOM 5380 O O . LYS A 1 646 ? -6.514 27.664 0.417 1.00 74.12 646 LYS A O 1
ATOM 5385 N N . LYS A 1 647 ? -7.881 28.322 -1.239 1.00 74.75 647 LYS A N 1
ATOM 5386 C CA . LYS A 1 647 ? -8.464 26.999 -1.505 1.00 74.75 647 LYS A CA 1
ATOM 5387 C C . LYS A 1 647 ? -7.420 26.017 -2.041 1.00 74.75 647 LYS A C 1
ATOM 5389 O O . LYS A 1 647 ? -7.363 24.886 -1.571 1.00 74.75 647 LYS A O 1
ATOM 5394 N N . ASN A 1 648 ? -6.584 26.448 -2.985 1.00 74.38 648 ASN A N 1
ATOM 5395 C CA . ASN A 1 648 ? -5.520 25.618 -3.549 1.00 74.38 648 ASN A CA 1
ATOM 5396 C C . ASN A 1 648 ? -4.445 25.287 -2.508 1.00 74.38 648 ASN A C 1
ATOM 5398 O O . ASN A 1 648 ? -4.026 24.139 -2.431 1.00 74.38 648 ASN A O 1
ATOM 5402 N N . MET A 1 649 ? -4.071 26.246 -1.659 1.00 69.31 649 MET A N 1
ATOM 5403 C CA . MET A 1 649 ? -3.160 26.022 -0.535 1.00 69.31 649 MET A CA 1
ATOM 5404 C C . MET A 1 649 ? -3.729 25.033 0.476 1.00 69.31 649 MET A C 1
ATOM 5406 O O . MET A 1 649 ? -3.063 24.071 0.840 1.00 69.31 649 MET A O 1
ATOM 5410 N N . SER A 1 650 ? -4.991 25.208 0.875 1.00 68.50 650 SER A N 1
ATOM 5411 C CA . SER A 1 650 ? -5.665 24.259 1.764 1.00 68.50 650 SER A CA 1
ATOM 5412 C C . SER A 1 650 ? -5.719 22.854 1.163 1.00 68.50 650 SER A C 1
ATOM 5414 O O . SER A 1 650 ? -5.550 21.880 1.891 1.00 68.50 650 SER A O 1
ATOM 5416 N N . LYS A 1 651 ? -5.934 22.744 -0.153 1.00 69.88 651 LYS A N 1
ATOM 5417 C CA . LYS A 1 651 ? -5.935 21.469 -0.872 1.00 69.88 651 LYS A CA 1
ATOM 5418 C C . LYS A 1 651 ? -4.535 20.839 -0.899 1.00 69.88 651 LYS A C 1
ATOM 5420 O O . LYS A 1 651 ? -4.387 19.689 -0.497 1.00 69.88 651 LYS A O 1
ATOM 5425 N N . LYS A 1 652 ? -3.504 21.612 -1.254 1.00 68.62 652 LYS A N 1
ATOM 5426 C CA . LYS A 1 652 ? -2.092 21.187 -1.267 1.00 68.62 652 LYS A CA 1
ATOM 5427 C C . LYS A 1 652 ? -1.642 20.674 0.109 1.00 68.62 652 LYS A C 1
ATOM 5429 O O . LYS A 1 652 ? -1.013 19.626 0.187 1.00 68.62 652 LYS A O 1
ATOM 5434 N N . LEU A 1 653 ? -2.034 21.354 1.189 1.00 66.06 653 LEU A N 1
ATOM 5435 C CA . LEU A 1 653 ? -1.761 20.933 2.572 1.00 66.06 653 LEU A CA 1
ATOM 5436 C C . LEU A 1 653 ? -2.551 19.692 3.006 1.00 66.06 653 LEU A C 1
ATOM 5438 O O . LEU A 1 653 ? -2.082 18.938 3.852 1.00 66.06 653 LEU A O 1
ATOM 5442 N N . SER A 1 654 ? -3.751 19.476 2.462 1.00 61.75 654 SER A N 1
ATOM 5443 C CA . SER A 1 654 ? -4.521 18.257 2.740 1.00 61.75 654 SER A CA 1
ATOM 5444 C C . SER A 1 654 ? -3.994 17.033 1.989 1.00 61.75 654 SER A C 1
ATOM 5446 O O . SER A 1 654 ? -4.127 15.918 2.480 1.00 61.75 654 SER A O 1
ATOM 5448 N N . GLU A 1 655 ? -3.392 17.240 0.816 1.00 64.00 655 GLU A N 1
ATOM 5449 C CA . GLU A 1 655 ? -2.879 16.173 -0.051 1.00 64.00 655 GLU A CA 1
ATOM 5450 C C . GLU A 1 655 ? -1.422 15.800 0.271 1.00 64.00 655 GLU A C 1
ATOM 5452 O O . GLU A 1 655 ? -1.018 14.666 0.027 1.00 64.00 655 GLU A O 1
ATOM 5457 N N . ASN A 1 656 ? -0.636 16.720 0.843 1.00 63.81 656 ASN A N 1
ATOM 5458 C CA . ASN A 1 656 ? 0.767 16.501 1.193 1.00 63.81 656 ASN A CA 1
ATOM 5459 C C . ASN A 1 656 ? 0.989 16.632 2.712 1.00 63.81 656 ASN A C 1
ATOM 5461 O O . ASN A 1 656 ? 1.237 17.722 3.233 1.00 63.81 656 ASN A O 1
ATOM 5465 N N . ILE A 1 657 ? 0.887 15.495 3.409 1.00 61.34 657 ILE A N 1
ATOM 5466 C CA . ILE A 1 657 ? 1.016 15.390 4.874 1.00 61.34 657 ILE A CA 1
ATOM 5467 C C . ILE A 1 657 ? 2.405 15.847 5.341 1.00 61.34 657 ILE A C 1
ATOM 5469 O O . ILE A 1 657 ? 2.502 16.612 6.294 1.00 61.34 657 ILE A O 1
ATOM 5473 N N . GLU A 1 658 ? 3.462 15.467 4.624 1.00 58.91 658 GLU A N 1
ATOM 5474 C CA . GLU A 1 658 ? 4.844 15.825 4.963 1.00 58.91 658 GLU A CA 1
ATOM 5475 C C . GLU A 1 658 ? 5.085 17.342 4.861 1.00 58.91 658 GLU A C 1
ATOM 5477 O O . GLU A 1 658 ? 5.673 17.957 5.749 1.00 58.91 658 GLU A O 1
ATOM 5482 N N . LEU A 1 659 ? 4.556 17.983 3.814 1.00 63.44 659 LEU A N 1
ATOM 5483 C CA . LEU A 1 659 ? 4.569 19.440 3.665 1.00 63.44 659 LEU A CA 1
ATOM 5484 C C . LEU A 1 659 ? 3.810 20.130 4.808 1.00 63.44 659 LEU A C 1
ATOM 5486 O O . LEU A 1 659 ? 4.262 21.156 5.315 1.00 63.44 659 LEU A O 1
ATOM 5490 N N . LYS A 1 660 ? 2.662 19.578 5.212 1.00 67.94 660 LYS A N 1
ATOM 5491 C CA . LYS A 1 660 ? 1.850 20.104 6.314 1.00 67.94 660 LYS A CA 1
ATOM 5492 C C . LYS A 1 660 ? 2.591 20.011 7.648 1.00 67.94 660 LYS A C 1
ATOM 5494 O O . LYS A 1 660 ? 2.610 20.995 8.375 1.00 67.94 660 LYS A O 1
ATOM 5499 N N . GLU A 1 661 ? 3.218 18.879 7.953 1.00 62.47 661 GLU A N 1
ATOM 5500 C CA . GLU A 1 661 ? 3.992 18.681 9.186 1.00 62.47 661 GLU A CA 1
ATOM 5501 C C . GLU A 1 661 ? 5.215 19.602 9.246 1.00 62.47 661 GLU A C 1
ATOM 5503 O O . GLU A 1 661 ? 5.417 20.288 10.247 1.00 62.47 661 GLU A O 1
ATOM 5508 N N . ARG A 1 662 ? 5.973 19.722 8.147 1.00 63.88 662 ARG A N 1
ATOM 5509 C CA . ARG A 1 662 ? 7.107 20.658 8.055 1.00 63.88 662 ARG A CA 1
ATOM 5510 C C . ARG A 1 662 ? 6.667 22.116 8.225 1.00 63.88 662 ARG A C 1
ATOM 5512 O O . ARG A 1 662 ? 7.345 22.895 8.892 1.00 63.88 662 ARG A O 1
ATOM 5519 N N . LEU A 1 663 ? 5.520 22.493 7.657 1.00 67.44 663 LEU A N 1
ATOM 5520 C CA . LEU A 1 663 ? 4.963 23.837 7.818 1.00 67.44 663 LEU A CA 1
ATOM 5521 C C . LEU A 1 663 ? 4.417 24.095 9.220 1.00 67.44 663 LEU A C 1
ATOM 5523 O O . LEU A 1 663 ? 4.608 25.196 9.715 1.00 67.44 663 LEU A O 1
ATOM 5527 N N . LEU A 1 664 ? 3.790 23.114 9.869 1.00 66.62 664 LEU A N 1
ATOM 5528 C CA . LEU A 1 664 ? 3.347 23.230 11.262 1.00 66.62 664 LEU A CA 1
ATOM 5529 C C . LEU A 1 664 ? 4.535 23.314 12.227 1.00 66.62 664 LEU A C 1
ATOM 5531 O O . LEU A 1 664 ? 4.471 24.062 13.195 1.00 66.62 664 LEU A O 1
ATOM 5535 N N . SER A 1 665 ? 5.642 22.626 11.930 1.00 64.12 665 SER A N 1
ATOM 5536 C CA . SER A 1 665 ? 6.882 22.749 12.702 1.00 64.12 665 SER A CA 1
ATOM 5537 C C . SER A 1 665 ? 7.492 24.151 12.614 1.00 64.12 665 SER A C 1
ATOM 5539 O O . SER A 1 665 ? 8.055 24.625 13.595 1.00 64.12 665 SER A O 1
ATOM 5541 N N . LYS A 1 666 ? 7.409 24.808 11.449 1.00 61.19 666 LYS A N 1
ATOM 5542 C CA . LYS A 1 666 ? 7.974 26.151 11.228 1.00 61.19 666 LYS A CA 1
ATOM 5543 C C . LYS A 1 666 ? 7.000 27.283 11.578 1.00 61.19 666 LYS A C 1
ATOM 5545 O O . LYS A 1 666 ? 7.431 28.351 11.995 1.00 61.19 666 LYS A O 1
ATOM 5550 N N . TYR A 1 667 ? 5.698 27.043 11.432 1.00 62.31 667 TYR A N 1
ATOM 5551 C CA . TYR A 1 667 ? 4.611 27.992 11.678 1.00 62.31 667 TYR A CA 1
ATOM 5552 C C . TYR A 1 667 ? 3.503 27.332 12.527 1.00 62.31 667 TYR A C 1
ATOM 5554 O O . TYR A 1 667 ? 2.428 27.006 12.007 1.00 62.31 667 TYR A O 1
ATOM 5562 N N . PRO A 1 668 ? 3.730 27.139 13.843 1.00 58.03 668 PRO A N 1
ATOM 5563 C CA . PRO A 1 668 ? 2.800 26.417 14.721 1.00 58.03 668 PRO A CA 1
ATOM 5564 C C . PRO A 1 668 ? 1.404 27.051 14.815 1.00 58.03 668 PRO A C 1
ATOM 5566 O O . PRO A 1 668 ? 0.413 26.360 15.034 1.00 58.03 668 PRO A O 1
ATOM 5569 N N . PHE A 1 669 ? 1.293 28.364 14.581 1.00 58.19 669 PHE A N 1
ATOM 5570 C CA . PHE A 1 669 ? 0.025 29.105 14.609 1.00 58.19 669 PHE A CA 1
ATOM 5571 C C . PHE A 1 669 ? -0.980 28.687 13.518 1.00 58.19 669 PHE A C 1
ATOM 5573 O O . PHE A 1 669 ? -2.148 29.071 13.573 1.00 58.19 669 PHE A O 1
ATOM 5580 N N . LEU A 1 670 ? -0.559 27.910 12.513 1.00 58.47 670 LEU A N 1
ATOM 5581 C CA . LEU A 1 670 ? -1.449 27.391 11.468 1.00 58.47 670 LEU A CA 1
ATOM 5582 C C . LEU A 1 670 ? -2.390 26.280 11.971 1.00 58.47 670 LEU A C 1
ATOM 5584 O O . LEU A 1 670 ? -3.336 25.911 11.265 1.00 58.47 670 LEU A O 1
ATOM 5588 N N . GLU A 1 671 ? -2.169 25.754 13.176 1.00 58.94 671 GLU A N 1
ATOM 5589 C CA . GLU A 1 671 ? -3.048 24.776 13.807 1.00 58.94 671 GLU A CA 1
ATOM 5590 C C . GLU A 1 671 ? -4.344 25.447 14.307 1.00 58.94 671 GLU A C 1
ATOM 5592 O O . GLU A 1 671 ? -4.403 26.073 15.366 1.00 58.94 671 GLU A O 1
ATOM 5597 N N . ARG A 1 672 ? -5.433 25.337 13.533 1.00 55.47 672 ARG A N 1
ATOM 5598 C CA . ARG A 1 672 ? -6.758 25.781 13.995 1.00 55.47 672 ARG A CA 1
ATOM 5599 C C . ARG A 1 672 ? -7.265 24.840 15.086 1.00 55.47 672 ARG A C 1
ATOM 5601 O O . ARG A 1 672 ? -7.753 23.760 14.766 1.00 55.47 672 ARG A O 1
ATOM 5608 N N . LYS A 1 673 ? -7.248 25.285 16.346 1.00 56.84 673 LYS A N 1
ATOM 5609 C CA . LYS A 1 673 ? -7.950 24.606 17.447 1.00 56.84 673 LYS A CA 1
ATOM 5610 C C . LYS A 1 673 ? -9.458 24.629 17.185 1.00 56.84 673 LYS A C 1
ATOM 5612 O O . LYS A 1 673 ? -10.098 25.674 17.301 1.00 56.84 673 LYS A O 1
ATOM 5617 N N . VAL A 1 674 ? -10.035 23.495 16.799 1.00 65.19 674 VAL A N 1
ATOM 5618 C CA . VAL A 1 674 ? -11.491 23.329 16.750 1.00 65.19 674 VAL A CA 1
ATOM 5619 C C . VAL A 1 674 ? -11.974 23.140 18.189 1.00 65.19 674 VAL A C 1
ATOM 5621 O O . VAL A 1 674 ? -11.486 22.258 18.888 1.00 65.19 674 VAL A O 1
ATOM 5624 N N . THR A 1 675 ? -12.913 23.972 18.648 1.00 77.94 675 THR A N 1
ATOM 5625 C CA . THR A 1 675 ? -13.488 23.894 20.004 1.00 77.94 675 THR A CA 1
ATOM 5626 C C . THR A 1 675 ? -15.016 23.811 19.975 1.00 77.94 675 THR A C 1
ATOM 5628 O O . THR A 1 675 ? -15.682 24.237 19.015 1.00 77.94 675 THR A O 1
ATOM 5631 N N . LEU A 1 676 ? -15.587 23.233 21.033 1.00 81.94 676 LEU A N 1
ATOM 5632 C CA . LEU A 1 676 ? -17.024 23.224 21.303 1.00 81.94 676 LEU A CA 1
ATOM 5633 C C . LEU A 1 676 ? -17.450 24.537 21.957 1.00 81.94 676 LEU A C 1
ATOM 5635 O O . LEU A 1 676 ? -16.771 25.040 22.855 1.00 81.94 676 LEU A O 1
ATOM 5639 N N . THR A 1 677 ? -18.582 25.082 21.517 1.00 85.88 677 THR A N 1
ATOM 5640 C CA . THR A 1 677 ? -19.198 26.252 22.156 1.00 85.88 677 THR A CA 1
ATOM 5641 C C . THR A 1 677 ? -20.038 25.830 23.362 1.00 85.88 677 THR A C 1
ATOM 5643 O O . THR A 1 677 ? -20.512 24.696 23.437 1.00 85.88 677 THR A O 1
ATOM 5646 N N . ASN A 1 678 ? -20.291 26.750 24.296 1.00 83.38 678 ASN A N 1
ATOM 5647 C CA . ASN A 1 678 ? -21.141 26.459 25.458 1.00 83.38 678 ASN A CA 1
ATOM 5648 C C . ASN A 1 678 ? -22.561 26.037 25.049 1.00 83.38 678 ASN A C 1
ATOM 5650 O O . ASN A 1 678 ? -23.103 25.106 25.630 1.00 83.38 678 ASN A O 1
ATOM 5654 N N . ASN A 1 679 ? -23.124 26.645 23.998 1.00 85.50 679 ASN A N 1
ATOM 5655 C CA . ASN A 1 679 ? -24.440 26.263 23.479 1.00 85.50 679 ASN A CA 1
ATOM 5656 C C . ASN A 1 679 ? -24.446 24.828 22.936 1.00 85.50 679 ASN A C 1
ATOM 5658 O O . ASN A 1 679 ? -25.392 24.087 23.181 1.00 85.50 679 ASN A O 1
ATOM 5662 N N . GLU A 1 680 ? -23.384 24.420 22.232 1.00 88.00 680 GLU A N 1
ATOM 5663 C CA . GLU A 1 680 ? -23.226 23.040 21.760 1.00 88.00 680 GLU A CA 1
ATOM 5664 C C . GLU A 1 680 ? -23.185 22.059 22.948 1.00 88.00 680 GLU A C 1
ATOM 5666 O O . GLU A 1 680 ? -23.859 21.033 22.910 1.00 88.00 680 GLU A O 1
ATOM 5671 N N . ILE A 1 681 ? -22.474 22.396 24.030 1.00 88.12 681 ILE A N 1
ATOM 5672 C CA . ILE A 1 681 ? -22.393 21.562 25.242 1.00 88.12 681 ILE A CA 1
ATOM 5673 C C . ILE A 1 681 ? -23.746 21.482 25.966 1.00 88.12 681 ILE A C 1
ATOM 5675 O O . ILE A 1 681 ? -24.177 20.384 26.316 1.00 88.12 681 ILE A O 1
ATOM 5679 N N . THR A 1 682 ? -24.429 22.611 26.176 1.00 89.56 682 THR A N 1
ATOM 5680 C CA . THR A 1 682 ? -25.746 22.650 26.837 1.00 89.56 682 THR A CA 1
ATOM 5681 C C . THR A 1 682 ? -26.770 21.823 26.069 1.00 89.56 682 THR A C 1
ATOM 5683 O O . THR A 1 682 ? -27.464 21.003 26.663 1.00 89.56 682 THR A O 1
ATOM 5686 N N . ILE A 1 683 ? -26.810 21.959 24.740 1.00 90.19 683 ILE A N 1
ATOM 5687 C CA . ILE A 1 683 ? -27.717 21.178 23.893 1.00 90.19 683 ILE A CA 1
ATOM 5688 C C . ILE A 1 683 ? -27.412 19.680 24.012 1.00 90.19 683 ILE A C 1
ATOM 5690 O O . ILE A 1 683 ? -28.333 18.886 24.171 1.00 90.19 683 ILE A O 1
ATOM 5694 N N . LEU A 1 684 ? -26.138 19.270 23.991 1.00 90.69 684 LEU A N 1
ATOM 5695 C CA . LEU A 1 684 ? -25.777 17.861 24.185 1.00 90.69 684 LEU A CA 1
ATOM 5696 C C . LEU A 1 684 ? -26.210 17.327 25.561 1.00 90.69 684 LEU A C 1
ATOM 5698 O O . LEU A 1 684 ? -26.657 16.184 25.643 1.00 90.69 684 LEU A O 1
ATOM 5702 N N . LYS A 1 685 ? -26.118 18.133 26.625 1.00 88.88 685 LYS A N 1
ATOM 5703 C CA . LYS A 1 685 ? -26.605 17.744 27.958 1.00 88.88 685 LYS A CA 1
ATOM 5704 C C . LYS A 1 685 ? -28.121 17.544 27.966 1.00 88.88 685 LYS A C 1
ATOM 5706 O O . LYS A 1 685 ? -28.566 16.477 28.367 1.00 88.88 685 LYS A O 1
ATOM 5711 N N . GLU A 1 686 ? -28.893 18.491 27.436 1.00 88.19 686 GLU A N 1
ATOM 5712 C CA . GLU A 1 686 ? -30.360 18.374 27.354 1.00 88.19 686 GLU A CA 1
ATOM 5713 C C . GLU A 1 686 ? -30.828 17.156 26.535 1.00 88.19 686 GLU A C 1
ATOM 5715 O O . GLU A 1 686 ? -31.865 16.564 26.831 1.00 88.19 686 GLU A O 1
ATOM 5720 N N . TYR A 1 687 ? -30.061 16.751 25.517 1.00 86.31 687 TYR A N 1
ATOM 5721 C CA . TYR A 1 687 ? -30.389 15.590 24.684 1.00 86.31 687 TYR A CA 1
ATOM 5722 C C . TYR A 1 687 ? -30.068 14.237 25.314 1.00 86.31 687 TYR A C 1
ATOM 5724 O O . TYR A 1 687 ? -30.822 13.277 25.124 1.00 86.31 687 TYR A O 1
ATOM 5732 N N . TYR A 1 688 ? -28.894 14.130 25.937 1.00 86.44 688 TYR A N 1
ATOM 5733 C CA . TYR A 1 688 ? -28.289 12.835 26.247 1.00 86.44 688 TYR A CA 1
ATOM 5734 C C . TYR A 1 688 ? -28.224 12.540 27.740 1.00 86.44 688 TYR A C 1
ATOM 5736 O O . TYR A 1 688 ? -28.213 11.368 28.099 1.00 86.44 688 TYR A O 1
ATOM 5744 N N . HIS A 1 689 ? -28.193 13.562 28.596 1.00 83.75 689 HIS A N 1
ATOM 5745 C CA . HIS A 1 689 ? -27.958 13.362 30.020 1.00 83.75 689 HIS A CA 1
ATOM 5746 C C . HIS A 1 689 ? -29.091 12.604 30.712 1.00 83.75 689 HIS A C 1
ATOM 5748 O O . HIS A 1 689 ? -30.275 12.855 30.474 1.00 83.75 689 HIS A O 1
ATOM 5754 N N . ILE A 1 690 ? -28.713 11.660 31.573 1.00 72.88 690 ILE A N 1
ATOM 5755 C CA . ILE A 1 690 ? -29.637 10.828 32.342 1.00 72.88 690 ILE A CA 1
ATOM 5756 C C . ILE A 1 690 ? -29.959 11.545 33.661 1.00 72.88 690 ILE A C 1
ATOM 5758 O O . ILE A 1 690 ? -29.186 11.491 34.614 1.00 72.88 690 ILE A O 1
ATOM 5762 N N . ASN A 1 691 ? -31.107 12.226 33.721 1.00 66.56 691 ASN A N 1
ATOM 5763 C CA . ASN A 1 691 ? -31.567 12.914 34.932 1.00 66.56 691 ASN A CA 1
ATOM 5764 C C . ASN A 1 691 ? -32.385 11.985 35.844 1.00 66.56 691 ASN A C 1
ATOM 5766 O O . ASN A 1 691 ? -33.250 11.241 35.376 1.00 66.56 691 ASN A O 1
ATOM 5770 N N . SER A 1 692 ? -32.172 12.087 37.159 1.00 56.72 692 SER A N 1
ATOM 5771 C CA . SER A 1 692 ? -32.969 11.371 38.159 1.00 56.72 692 SER A CA 1
ATOM 5772 C C . SER A 1 692 ? -34.434 11.836 38.144 1.00 56.72 692 SER A C 1
ATOM 5774 O O . SER A 1 692 ? -34.729 13.029 38.095 1.00 56.72 692 SER A O 1
ATOM 5776 N N . GLY A 1 693 ? -35.371 10.882 38.166 1.00 55.53 693 GLY A N 1
ATOM 5777 C CA . GLY A 1 693 ? -36.812 11.154 38.266 1.00 55.53 693 GLY A CA 1
ATOM 5778 C C . GLY A 1 693 ? -37.548 11.446 36.951 1.00 55.53 693 GLY A C 1
ATOM 5779 O O . GLY A 1 693 ? -38.752 11.691 36.982 1.00 55.53 693 GLY A O 1
ATOM 5780 N N . GLN A 1 694 ? -36.879 11.402 35.793 1.00 63.72 694 GLN A N 1
ATOM 5781 C CA . GLN A 1 694 ? -37.551 11.545 34.496 1.00 63.72 694 GLN A CA 1
ATOM 5782 C C . GLN A 1 694 ? -38.150 10.218 34.003 1.00 63.72 694 GLN A C 1
ATOM 5784 O O . GLN A 1 694 ? -37.521 9.167 34.080 1.00 63.72 694 GLN A O 1
ATOM 5789 N N . THR A 1 695 ? -39.362 10.282 33.445 1.00 60.03 695 THR A N 1
ATOM 5790 C CA . THR A 1 695 ? -40.078 9.130 32.858 1.00 60.03 695 THR A CA 1
ATOM 5791 C C . THR A 1 695 ? -39.917 9.021 31.337 1.00 60.03 695 THR A C 1
ATOM 5793 O O . THR A 1 695 ? -40.279 7.996 30.753 1.00 60.03 695 THR A O 1
ATOM 5796 N N . SER A 1 696 ? -39.390 10.068 30.686 1.00 69.25 696 SER A N 1
ATOM 5797 C CA . SER A 1 696 ? -39.090 10.140 29.247 1.00 69.25 696 SER A CA 1
ATOM 5798 C C . SER A 1 696 ? -37.934 11.124 28.954 1.00 69.25 696 SER A C 1
ATOM 5800 O O . SER A 1 696 ? -37.819 12.153 29.615 1.00 69.25 696 SER A O 1
ATOM 5802 N N . TYR A 1 697 ? -37.101 10.852 27.940 1.00 77.56 697 TYR A N 1
ATOM 5803 C CA . TYR A 1 697 ? -36.071 11.775 27.457 1.00 77.56 697 TYR A CA 1
ATOM 5804 C C . TYR A 1 697 ? -36.758 12.922 26.724 1.00 77.56 697 TYR A C 1
ATOM 5806 O O . TYR A 1 697 ? -37.689 12.666 25.954 1.00 77.56 697 TYR A O 1
ATOM 5814 N N . LYS A 1 698 ? -36.237 14.145 26.863 1.00 82.50 698 LYS A N 1
ATOM 5815 C CA . LYS A 1 698 ? -36.762 15.301 26.134 1.00 82.50 698 LYS A CA 1
ATOM 5816 C C . LYS A 1 698 ? -36.674 15.095 24.619 1.00 82.50 698 LYS A C 1
ATOM 5818 O O . LYS A 1 698 ? -35.662 14.657 24.062 1.00 82.50 698 LYS A O 1
ATOM 5823 N N . SER A 1 699 ? -37.761 15.411 23.939 1.00 84.25 699 SER A N 1
ATOM 5824 C CA . SER A 1 699 ? -37.849 15.526 22.493 1.00 84.25 699 SER A CA 1
ATOM 5825 C C . SER A 1 699 ? -37.140 16.792 22.010 1.00 84.25 699 SER A C 1
ATOM 5827 O O . SER A 1 699 ? -36.926 17.745 22.753 1.00 84.25 699 SER A O 1
ATOM 5829 N N . THR A 1 700 ? -36.807 16.841 20.718 1.00 86.12 700 THR A N 1
ATOM 5830 C CA . THR A 1 700 ? -36.180 18.044 20.138 1.00 86.12 700 THR A CA 1
ATOM 5831 C C . THR A 1 700 ? -37.085 19.275 20.245 1.00 86.12 700 THR A C 1
ATOM 5833 O O . THR A 1 700 ? -36.573 20.376 20.399 1.00 86.12 700 THR A O 1
ATOM 5836 N N . ASN A 1 701 ? -38.410 19.092 20.200 1.00 87.75 701 ASN A N 1
ATOM 5837 C CA . ASN A 1 701 ? -39.371 20.183 20.375 1.00 87.75 701 ASN A CA 1
ATOM 5838 C C . ASN A 1 701 ? -39.378 20.711 21.814 1.00 87.75 701 ASN A C 1
ATOM 5840 O O . ASN A 1 701 ? -39.408 21.919 22.006 1.00 87.75 701 ASN A O 1
ATOM 5844 N N . GLU A 1 702 ? -39.305 19.829 22.812 1.00 87.50 702 GLU A N 1
ATOM 5845 C CA . GLU A 1 702 ? -39.209 20.237 24.221 1.00 87.50 702 GLU A CA 1
ATOM 5846 C C . GLU A 1 702 ? -37.907 20.999 24.479 1.00 87.50 702 GLU A C 1
ATOM 5848 O O . GLU A 1 702 ? -37.948 22.091 25.027 1.00 87.50 702 GLU A O 1
ATOM 5853 N N . ILE A 1 703 ? -36.768 20.511 23.970 1.00 90.19 703 ILE A N 1
ATOM 5854 C CA . ILE A 1 703 ? -35.476 21.213 24.088 1.00 90.19 703 ILE A CA 1
ATOM 5855 C C . ILE A 1 703 ? -35.507 22.570 23.366 1.00 90.19 703 ILE A C 1
ATOM 5857 O O . ILE A 1 703 ? -34.959 23.554 23.860 1.00 90.19 703 ILE A O 1
ATOM 5861 N N . ALA A 1 704 ? -36.134 22.634 22.189 1.00 89.88 704 ALA A N 1
ATOM 5862 C CA . ALA A 1 704 ? -36.294 23.873 21.432 1.00 89.88 704 ALA A CA 1
ATOM 5863 C C . ALA A 1 704 ? -37.120 24.911 22.205 1.00 89.88 704 ALA A C 1
ATOM 5865 O O . ALA A 1 704 ? -36.719 26.072 22.269 1.00 89.88 704 ALA A O 1
ATOM 5866 N N . ASN A 1 705 ? -38.211 24.480 22.843 1.00 89.81 705 ASN A N 1
ATOM 5867 C CA . ASN A 1 705 ? -39.042 25.335 23.686 1.00 89.81 705 ASN A CA 1
ATOM 5868 C C . ASN A 1 705 ? -38.295 25.783 24.952 1.00 89.81 705 ASN A C 1
ATOM 5870 O O . ASN A 1 705 ? -38.282 26.975 25.250 1.00 89.81 705 ASN A O 1
ATOM 5874 N N . ASP A 1 706 ? -37.621 24.861 25.646 1.00 88.12 706 ASP A N 1
ATOM 5875 C CA . ASP A 1 706 ? -36.885 25.138 26.888 1.00 88.12 706 ASP A CA 1
ATOM 5876 C C . ASP A 1 706 ? -35.733 26.130 26.675 1.00 88.12 706 ASP A C 1
ATOM 5878 O O . ASP A 1 706 ? -35.473 26.990 27.515 1.00 88.12 706 ASP A O 1
ATOM 5882 N N . LEU A 1 707 ? -35.035 26.023 25.539 1.00 88.38 707 LEU A N 1
ATOM 5883 C CA . LEU A 1 707 ? -33.877 26.860 25.213 1.00 88.38 707 LEU A CA 1
ATOM 5884 C C . LEU A 1 707 ? -34.217 28.060 24.313 1.00 88.38 707 LEU A C 1
ATOM 5886 O O . LEU A 1 707 ? -33.307 28.783 23.909 1.00 88.38 707 LEU A O 1
ATOM 5890 N N . ASN A 1 708 ? -35.498 28.271 23.990 1.00 89.81 708 ASN A N 1
ATOM 5891 C CA . ASN A 1 708 ? -35.986 29.328 23.098 1.00 89.81 708 ASN A CA 1
ATOM 5892 C C . ASN A 1 708 ? -35.258 29.377 21.733 1.00 89.81 708 ASN A C 1
ATOM 5894 O O . ASN A 1 708 ? -34.814 30.427 21.261 1.00 89.81 708 ASN A O 1
ATOM 5898 N N . TYR A 1 709 ? -35.120 28.216 21.093 1.00 91.06 709 TYR A N 1
ATOM 5899 C CA . TYR A 1 709 ? -34.541 28.060 19.757 1.00 91.06 709 TYR A CA 1
ATOM 5900 C C . TYR A 1 709 ? -35.537 27.406 18.797 1.00 91.06 709 TYR A C 1
ATOM 5902 O O . TYR A 1 709 ? -36.490 26.755 19.205 1.00 91.06 709 TYR A O 1
ATOM 5910 N N . SER A 1 710 ? -35.286 27.514 17.489 1.00 90.44 710 SER A N 1
ATOM 5911 C CA . SER A 1 710 ? -36.034 26.716 16.511 1.00 90.44 710 SER A CA 1
ATOM 5912 C C . SER A 1 710 ? -35.605 25.243 16.544 1.00 90.44 710 SER A C 1
ATOM 5914 O O . SER A 1 710 ? -34.445 24.929 16.840 1.00 90.44 710 SER A O 1
ATOM 5916 N N . TYR A 1 711 ? -36.507 24.344 16.141 1.00 91.69 711 TYR A N 1
ATOM 5917 C CA . TYR A 1 711 ? -36.203 22.922 15.941 1.00 91.69 711 TYR A CA 1
ATOM 5918 C C . TYR A 1 711 ? -34.951 22.718 15.069 1.00 91.69 711 TYR A C 1
ATOM 5920 O O . TYR A 1 711 ? -34.026 21.997 15.451 1.00 91.69 711 TYR A O 1
ATOM 5928 N N . GLN A 1 712 ? -34.883 23.396 13.914 1.00 90.25 712 GLN A N 1
ATOM 5929 C CA . GLN A 1 712 ? -33.742 23.322 12.995 1.00 90.25 712 GLN A CA 1
ATOM 5930 C C . GLN A 1 712 ? -32.446 23.785 13.659 1.00 90.25 712 GLN A C 1
ATOM 5932 O O . GLN A 1 712 ? -31.395 23.184 13.431 1.00 90.25 712 GLN A O 1
ATOM 5937 N N . THR A 1 713 ? -32.507 24.825 14.490 1.00 86.12 713 THR A N 1
ATOM 5938 C CA . THR A 1 713 ? -31.338 25.353 15.196 1.00 86.12 713 THR A CA 1
ATOM 5939 C C . THR A 1 713 ? -30.779 24.312 16.161 1.00 86.12 713 THR A C 1
ATOM 5941 O O . THR A 1 713 ? -29.596 23.979 16.067 1.00 86.12 713 THR A O 1
ATOM 5944 N N . ILE A 1 714 ? -31.629 23.734 17.015 1.00 90.81 714 ILE A N 1
ATOM 5945 C CA . ILE A 1 714 ? -31.241 22.688 17.969 1.00 90.81 714 ILE A CA 1
ATOM 5946 C C . ILE A 1 714 ? -30.659 21.470 17.243 1.00 90.81 714 ILE A C 1
ATOM 5948 O O . ILE A 1 714 ? -29.568 21.005 17.583 1.00 90.81 714 ILE A O 1
ATOM 5952 N N . TYR A 1 715 ? -31.335 20.999 16.192 1.00 87.81 715 TYR A N 1
ATOM 5953 C CA . TYR A 1 715 ? -30.860 19.872 15.393 1.00 87.81 715 TYR A CA 1
ATOM 5954 C C . TYR A 1 715 ? -29.490 20.164 14.760 1.00 87.81 715 TYR A C 1
ATOM 5956 O O . TYR A 1 715 ? -28.578 19.342 14.847 1.00 87.81 715 TYR A O 1
ATOM 5964 N N . SER A 1 716 ? -29.309 21.356 14.181 1.00 86.56 716 SER A N 1
ATOM 5965 C CA . SER A 1 716 ? -28.049 21.751 13.544 1.00 86.56 716 SER A CA 1
ATOM 5966 C C . SER A 1 716 ? -26.888 21.841 14.537 1.00 86.56 716 SER A C 1
ATOM 5968 O O . SER A 1 716 ? -25.783 21.394 14.225 1.00 86.56 716 SER A O 1
ATOM 5970 N N . PHE A 1 717 ? -27.129 22.363 15.745 1.00 86.50 717 PHE A N 1
ATOM 5971 C CA . PHE A 1 717 ? -26.114 22.439 16.792 1.00 86.50 717 PHE A CA 1
ATOM 5972 C C . PHE A 1 717 ? -25.717 21.053 17.282 1.00 86.50 717 PHE A C 1
ATOM 5974 O O . PHE A 1 717 ? -24.524 20.772 17.375 1.00 86.50 717 PHE A O 1
ATOM 5981 N N . LYS A 1 718 ? -26.694 20.170 17.513 1.00 91.25 718 LYS A N 1
ATOM 5982 C CA . LYS A 1 718 ? -26.447 18.779 17.900 1.00 91.25 718 LYS A CA 1
ATOM 5983 C C . LYS A 1 718 ? -25.577 18.059 16.861 1.00 91.25 718 LYS A C 1
ATOM 5985 O O . LYS A 1 718 ? -24.532 17.518 17.214 1.00 91.25 718 LYS A O 1
ATOM 5990 N N . GLU A 1 719 ? -25.953 18.094 15.581 1.00 89.44 719 GLU A N 1
ATOM 5991 C CA . GLU A 1 719 ? -25.193 17.434 14.503 1.00 89.44 719 GLU A CA 1
ATOM 5992 C C . GLU A 1 719 ? -23.780 18.018 14.346 1.00 89.44 719 GLU A C 1
ATOM 5994 O O . GLU A 1 719 ? -22.800 17.284 14.197 1.00 89.44 719 GLU A O 1
ATOM 5999 N N . LYS A 1 720 ? -23.643 19.347 14.426 1.00 86.25 720 LYS A N 1
ATOM 6000 C CA . LYS A 1 720 ? -22.345 20.024 14.325 1.00 86.25 720 LYS A CA 1
ATOM 6001 C C . LYS A 1 720 ? -21.425 19.672 15.494 1.00 86.25 720 LYS A C 1
ATOM 6003 O O . LYS A 1 720 ? -20.247 19.400 15.265 1.00 86.25 720 LYS A O 1
ATOM 6008 N N . ALA A 1 721 ? -21.951 19.660 16.717 1.00 87.56 721 ALA A N 1
ATOM 6009 C CA . ALA A 1 721 ? -21.203 19.320 17.922 1.00 87.56 721 ALA A CA 1
ATOM 6010 C C . ALA A 1 721 ? -20.717 17.865 17.888 1.00 87.56 721 ALA A C 1
ATOM 6012 O O . ALA A 1 721 ? -19.532 17.611 18.094 1.00 87.56 721 ALA A O 1
ATOM 6013 N N . LEU A 1 722 ? -21.599 16.924 17.533 1.00 88.00 722 LEU A N 1
ATOM 6014 C CA . LEU A 1 722 ? -21.232 15.515 17.376 1.00 88.00 722 LEU A CA 1
ATOM 6015 C C . LEU A 1 722 ? -20.147 15.339 16.316 1.00 88.00 722 LEU A C 1
ATOM 6017 O O . LEU A 1 722 ? -19.146 14.676 16.574 1.00 88.00 722 LEU A O 1
ATOM 6021 N N . LYS A 1 723 ? -20.280 16.005 15.162 1.00 85.62 723 LYS A N 1
ATOM 6022 C CA . LYS A 1 723 ? -19.268 15.951 14.103 1.00 85.62 723 LYS A CA 1
ATOM 6023 C C . LYS A 1 723 ? -17.902 16.434 14.589 1.00 85.62 723 LYS A C 1
ATOM 6025 O O . LYS A 1 723 ? -16.915 15.765 14.305 1.00 85.62 723 LYS A O 1
ATOM 6030 N N . LYS A 1 724 ? -17.845 17.548 15.334 1.00 85.50 724 LYS A N 1
ATOM 6031 C CA . LYS A 1 724 ? -16.601 18.062 15.935 1.00 85.50 724 LYS A CA 1
ATOM 6032 C C . LYS A 1 724 ? -15.969 17.039 16.880 1.00 85.50 724 LYS A C 1
ATOM 6034 O O . LYS A 1 724 ? -14.787 16.753 16.735 1.00 85.50 724 LYS A O 1
ATOM 6039 N N . ILE A 1 725 ? -16.763 16.462 17.786 1.00 84.38 725 ILE A N 1
ATOM 6040 C CA . ILE A 1 725 ? -16.308 15.458 18.763 1.00 84.38 725 ILE A CA 1
ATOM 6041 C C . ILE A 1 725 ? -15.776 14.201 18.067 1.00 84.38 725 ILE A C 1
ATOM 6043 O O . ILE A 1 725 ? -14.763 13.649 18.483 1.00 84.38 725 ILE A O 1
ATOM 6047 N N . THR A 1 726 ? -16.425 13.748 16.991 1.00 78.88 726 THR A N 1
ATOM 6048 C CA . THR A 1 726 ? -15.964 12.579 16.229 1.00 78.88 726 THR A CA 1
ATOM 6049 C C . THR A 1 726 ? -14.697 12.869 15.421 1.00 78.88 726 THR A C 1
ATOM 6051 O O . THR A 1 726 ? -13.886 11.969 15.222 1.00 78.88 726 THR A O 1
ATOM 6054 N N . SER A 1 727 ? -14.522 14.100 14.929 1.00 73.62 727 SER A N 1
ATOM 6055 C CA . SER A 1 727 ? -13.404 14.458 14.047 1.00 73.62 727 SER A CA 1
ATOM 6056 C C . SER A 1 727 ? -12.143 14.957 14.757 1.00 73.62 727 SER A C 1
ATOM 6058 O O . SER A 1 727 ? -11.086 14.953 14.134 1.00 73.62 727 SER A O 1
ATOM 6060 N N . ASP A 1 728 ? -12.246 15.425 16.005 1.00 76.19 728 ASP A N 1
ATOM 6061 C CA . ASP A 1 728 ? -11.161 16.115 16.713 1.00 76.19 728 ASP A CA 1
ATOM 6062 C C . ASP A 1 728 ? -11.039 15.636 18.170 1.00 76.19 728 ASP A C 1
ATOM 6064 O O . ASP A 1 728 ? -11.961 15.794 18.979 1.00 76.19 728 ASP A O 1
ATOM 6068 N N . THR A 1 729 ? -9.876 15.074 18.516 1.00 74.88 729 THR A N 1
ATOM 6069 C CA . THR A 1 729 ? -9.571 14.564 19.863 1.00 74.88 729 THR A CA 1
ATOM 6070 C C . THR A 1 729 ? -9.638 15.661 20.928 1.00 74.88 729 THR A C 1
ATOM 6072 O O . THR A 1 729 ? -10.094 15.402 22.036 1.00 74.88 729 THR A O 1
ATOM 6075 N N . THR A 1 730 ? -9.294 16.905 20.591 1.00 77.75 730 THR A N 1
ATOM 6076 C CA . THR A 1 730 ? -9.354 18.057 21.505 1.00 77.75 730 THR A CA 1
ATOM 6077 C C . THR A 1 730 ? -10.794 18.374 21.896 1.00 77.75 730 THR A C 1
ATOM 6079 O O . THR A 1 730 ? -11.089 18.610 23.065 1.00 77.75 730 THR A O 1
ATOM 6082 N N . CYS A 1 731 ? -11.727 18.339 20.936 1.00 81.00 731 CYS A N 1
ATOM 6083 C CA . CYS A 1 731 ? -13.157 18.507 21.218 1.00 81.00 731 CYS A CA 1
ATOM 6084 C C . CYS A 1 731 ? -13.700 17.359 22.078 1.00 81.00 731 CYS A C 1
ATOM 6086 O O . CYS A 1 731 ? -14.529 17.588 22.961 1.00 81.00 731 CYS A O 1
ATOM 6088 N N . LYS A 1 732 ? -13.225 16.132 21.836 1.00 83.38 732 LYS A N 1
ATOM 6089 C CA . LYS A 1 732 ? -13.568 14.951 22.633 1.00 83.38 732 LYS A CA 1
ATOM 6090 C C . LYS A 1 732 ? -13.085 15.082 24.083 1.00 83.38 732 LYS A C 1
ATOM 6092 O O . LYS A 1 732 ? -13.857 14.861 25.010 1.00 83.38 732 LYS A O 1
ATOM 6097 N N . GLU A 1 733 ? -11.847 15.508 24.292 1.00 81.75 733 GLU A N 1
ATOM 6098 C CA . GLU A 1 733 ? -11.304 15.782 25.627 1.00 81.75 733 GLU A CA 1
ATOM 6099 C C . GLU A 1 733 ? -12.038 16.942 26.312 1.00 81.75 733 GLU A C 1
ATOM 6101 O O . GLU A 1 733 ? -12.359 16.862 27.498 1.00 81.75 733 GLU A O 1
ATOM 6106 N N . GLN A 1 734 ? -12.376 17.997 25.561 1.00 83.88 734 GLN A N 1
ATOM 6107 C CA . GLN A 1 734 ? -13.128 19.145 26.068 1.00 83.88 734 GLN A CA 1
ATOM 6108 C C . GLN A 1 734 ? -14.507 18.732 26.604 1.00 83.88 734 GLN A C 1
ATOM 6110 O O . GLN A 1 734 ? -14.870 19.149 27.705 1.00 83.88 734 GLN A O 1
ATOM 6115 N N . ILE A 1 735 ? -15.272 17.919 25.860 1.00 86.75 735 ILE A N 1
ATOM 6116 C CA . ILE A 1 735 ? -16.592 17.468 26.326 1.00 86.75 735 ILE A CA 1
ATOM 6117 C C . ILE A 1 735 ? -16.467 16.515 27.515 1.00 86.75 735 ILE A C 1
ATOM 6119 O O . ILE A 1 735 ? -17.186 16.706 28.487 1.00 86.75 735 ILE A O 1
ATOM 6123 N N . ILE A 1 736 ? -15.516 15.572 27.505 1.00 85.56 736 ILE A N 1
ATOM 6124 C CA . ILE A 1 736 ? -15.303 14.634 28.622 1.00 85.56 736 ILE A CA 1
ATOM 6125 C C . ILE A 1 736 ? -14.924 15.391 29.903 1.00 85.56 736 ILE A C 1
ATOM 6127 O O . ILE A 1 736 ? -15.392 15.053 30.985 1.00 85.56 736 ILE A O 1
ATOM 6131 N N . ARG A 1 737 ? -14.147 16.476 29.808 1.00 85.56 737 ARG A N 1
ATOM 6132 C CA . ARG A 1 737 ? -13.790 17.292 30.979 1.00 85.56 737 ARG A CA 1
ATOM 6133 C C . ARG A 1 737 ? -14.998 17.972 31.634 1.00 85.56 737 ARG A C 1
ATOM 6135 O O . ARG A 1 737 ? -15.019 18.127 32.850 1.00 85.56 737 ARG A O 1
ATOM 6142 N N . VAL A 1 738 ? -15.977 18.407 30.842 1.00 85.06 738 VAL A N 1
ATOM 6143 C CA . VAL A 1 738 ? -17.174 19.139 31.317 1.00 85.06 738 VAL A CA 1
ATOM 6144 C C . VAL A 1 738 ? -18.376 18.205 31.540 1.00 85.06 738 VAL A C 1
ATOM 6146 O O . VAL A 1 738 ? -19.361 18.572 32.192 1.00 85.06 738 VAL A O 1
ATOM 6149 N N . TYR A 1 739 ? -18.309 17.003 30.977 1.00 86.12 739 TYR A N 1
ATOM 6150 C CA . TYR A 1 739 ? -19.334 15.974 30.997 1.00 86.12 739 TYR A CA 1
ATOM 6151 C C . TYR A 1 739 ? -18.673 14.578 30.892 1.00 86.12 739 TYR A C 1
ATOM 6153 O O . TYR A 1 739 ? -18.655 13.979 29.815 1.00 86.12 739 TYR A O 1
ATOM 6161 N N . PRO A 1 740 ? -18.131 14.043 32.007 1.00 83.50 740 PRO A N 1
ATOM 6162 C CA . PRO A 1 740 ? -17.327 12.812 32.008 1.00 83.50 740 PRO A CA 1
ATOM 6163 C C . PRO A 1 740 ? -18.034 11.571 31.457 1.00 83.50 740 PRO A C 1
ATOM 6165 O O . PRO A 1 740 ? -17.415 10.777 30.756 1.00 83.50 740 PRO A O 1
ATOM 6168 N N . HIS A 1 741 ? -19.338 11.438 31.710 1.00 81.62 741 HIS A N 1
ATOM 6169 C CA . HIS A 1 741 ? -20.150 10.297 31.271 1.00 81.62 741 HIS A CA 1
ATOM 6170 C C . HIS A 1 741 ? -20.772 10.480 29.878 1.00 81.62 741 HIS A C 1
ATOM 6172 O O . HIS A 1 741 ? -21.606 9.681 29.465 1.00 81.62 741 HIS A O 1
ATOM 6178 N N . PHE A 1 742 ? -20.366 11.507 29.120 1.00 87.12 742 PHE A N 1
ATOM 6179 C CA . PHE A 1 742 ? -20.970 11.835 27.825 1.00 87.12 742 PHE A CA 1
ATOM 6180 C C . PHE A 1 742 ? -21.023 10.649 26.852 1.00 87.12 742 PHE A C 1
ATOM 6182 O O . PHE A 1 742 ? -22.040 10.437 26.198 1.00 87.12 742 PHE A O 1
ATOM 6189 N N . GLU A 1 743 ? -19.942 9.872 26.734 1.00 84.94 743 GLU A N 1
ATOM 6190 C CA . GLU A 1 743 ? -19.898 8.738 25.800 1.00 84.94 743 GLU A CA 1
ATOM 6191 C C . GLU A 1 743 ? -20.797 7.572 26.218 1.00 84.94 743 GLU A C 1
ATOM 6193 O O . GLU A 1 743 ? -21.265 6.819 25.360 1.00 84.94 743 GLU A O 1
ATOM 6198 N N . ASP A 1 744 ? -20.999 7.398 27.522 1.00 83.12 744 ASP A N 1
ATOM 6199 C CA . ASP A 1 744 ? -21.872 6.375 28.088 1.00 83.12 744 ASP A CA 1
ATOM 6200 C C . ASP A 1 744 ? -23.333 6.777 27.852 1.00 83.12 744 ASP A C 1
ATOM 6202 O O . ASP A 1 744 ? -24.085 6.035 27.217 1.00 83.12 744 ASP A O 1
ATOM 6206 N N . ASP A 1 745 ? -23.691 8.008 28.218 1.00 85.44 745 ASP A N 1
ATOM 6207 C CA . ASP A 1 745 ? -25.030 8.581 28.056 1.00 85.44 745 ASP A CA 1
ATOM 6208 C C . ASP A 1 745 ? -25.447 8.647 26.574 1.00 85.44 745 ASP A C 1
ATOM 6210 O O . ASP A 1 745 ? -26.555 8.248 26.202 1.00 85.44 745 ASP A O 1
ATOM 6214 N N . LEU A 1 746 ? -24.530 9.057 25.686 1.00 86.38 746 LEU A N 1
ATOM 6215 C CA . LEU A 1 746 ? -24.728 9.045 24.232 1.00 86.38 746 LEU A CA 1
ATOM 6216 C C . LEU A 1 746 ? -25.019 7.630 23.713 1.00 86.38 746 LEU A C 1
ATOM 6218 O O . LEU A 1 746 ? -25.891 7.437 22.862 1.00 86.38 746 LEU A O 1
ATOM 6222 N N . MET A 1 747 ? -24.278 6.637 24.205 1.00 81.25 747 MET A N 1
ATOM 6223 C CA . MET A 1 747 ? -24.400 5.250 23.772 1.00 81.25 747 MET A CA 1
ATOM 6224 C C . MET A 1 747 ? -25.702 4.613 24.256 1.00 81.25 747 MET A C 1
ATOM 6226 O O . MET A 1 747 ? -26.377 3.958 23.458 1.00 81.25 747 MET A O 1
ATOM 6230 N N . ILE A 1 748 ? -26.071 4.839 25.518 1.00 81.44 748 ILE A N 1
ATOM 6231 C CA . ILE A 1 748 ? -27.341 4.386 26.090 1.00 81.44 748 ILE A CA 1
ATOM 6232 C C . ILE A 1 748 ? -28.492 5.007 25.300 1.00 81.44 748 ILE A C 1
ATOM 6234 O O . ILE A 1 748 ? -29.317 4.285 24.746 1.00 81.44 748 ILE A O 1
ATOM 6238 N N . LYS A 1 749 ? -28.502 6.334 25.134 1.00 79.44 749 LYS A N 1
ATOM 6239 C CA . LYS A 1 749 ? -29.585 7.051 24.453 1.00 79.44 749 LYS A CA 1
ATOM 6240 C C . LYS A 1 749 ? -29.765 6.645 22.988 1.00 79.44 749 LYS A C 1
ATOM 6242 O O . LYS A 1 749 ? -30.900 6.473 22.548 1.00 79.44 749 LYS A O 1
ATOM 6247 N N . ASN A 1 750 ? -28.679 6.499 22.228 1.00 77.56 750 ASN A N 1
ATOM 6248 C CA . ASN A 1 750 ? -28.759 6.177 20.797 1.00 77.56 750 ASN A CA 1
ATOM 6249 C C . ASN A 1 750 ? -29.175 4.729 20.516 1.00 77.56 750 ASN A C 1
ATOM 6251 O O . ASN A 1 750 ? -29.635 4.436 19.414 1.00 77.56 750 ASN A O 1
ATOM 6255 N N . ASN A 1 751 ? -28.995 3.828 21.483 1.00 72.69 751 ASN A N 1
ATOM 6256 C CA . ASN A 1 751 ? -29.309 2.405 21.329 1.00 72.69 751 ASN A CA 1
ATOM 6257 C C . ASN A 1 751 ? -30.501 1.953 22.178 1.00 72.69 751 ASN A C 1
ATOM 6259 O O . ASN A 1 751 ? -30.957 0.816 22.064 1.00 72.69 751 ASN A O 1
ATOM 6263 N N . TYR A 1 752 ? -31.036 2.861 22.984 1.00 67.56 752 TYR A N 1
ATOM 6264 C CA . TYR A 1 752 ? -32.330 2.745 23.620 1.00 67.56 752 TYR A CA 1
ATOM 6265 C C . TYR A 1 752 ? -33.454 2.887 22.577 1.00 67.56 752 TYR A C 1
ATOM 6267 O O . TYR A 1 752 ? -33.467 3.808 21.759 1.00 67.56 752 TYR A O 1
ATOM 6275 N N . SER A 1 753 ? -34.447 1.996 22.638 1.00 59.34 753 SER A N 1
ATOM 6276 C CA . SER A 1 753 ? -35.706 2.128 21.898 1.00 59.34 753 SER A CA 1
ATOM 6277 C C . SER A 1 753 ? -36.861 2.176 22.888 1.00 59.34 753 SER A C 1
ATOM 6279 O O . SER A 1 753 ? -37.157 1.179 23.547 1.00 59.34 753 SER A O 1
ATOM 6281 N N . SER A 1 754 ? -37.570 3.306 22.940 1.00 57.62 754 SER A N 1
ATOM 6282 C CA . SER A 1 754 ? -38.769 3.467 23.777 1.00 57.62 754 SER A CA 1
ATOM 6283 C C . SER A 1 754 ? -39.888 2.485 23.437 1.00 57.62 754 SER A C 1
ATOM 6285 O O . SER A 1 754 ? -40.742 2.223 24.279 1.00 57.62 754 SER A O 1
ATOM 6287 N N . LYS A 1 755 ? -39.867 1.907 22.228 1.00 58.47 755 LYS A N 1
ATOM 6288 C CA . LYS A 1 755 ? -40.795 0.849 21.801 1.00 58.47 755 LYS A CA 1
ATOM 6289 C C . LYS A 1 755 ? -40.463 -0.522 22.395 1.00 58.47 755 LYS A C 1
ATOM 6291 O O . LYS A 1 755 ? -41.350 -1.363 22.467 1.00 58.47 755 LYS A O 1
ATOM 6296 N N . ASN A 1 756 ? -39.210 -0.740 22.798 1.00 64.44 756 ASN A N 1
ATOM 6297 C CA . ASN A 1 756 ? -38.721 -2.023 23.311 1.00 64.44 756 ASN A CA 1
ATOM 6298 C C . ASN A 1 756 ? -38.569 -2.030 24.839 1.00 64.44 756 ASN A C 1
ATOM 6300 O O . ASN A 1 756 ? -38.267 -3.074 25.409 1.00 64.44 756 ASN A O 1
ATOM 6304 N N . SER A 1 757 ? -38.747 -0.878 25.493 1.00 74.31 757 SER A N 1
ATOM 6305 C CA . SER A 1 757 ? -38.715 -0.783 26.949 1.00 74.31 757 SER A CA 1
ATOM 6306 C C . SER A 1 757 ? -40.045 -1.256 27.534 1.00 74.31 757 SER A C 1
ATOM 6308 O O . SER A 1 757 ? -41.114 -0.814 27.102 1.00 74.31 757 SER A O 1
ATOM 6310 N N . ILE A 1 758 ? -39.986 -2.171 28.499 1.00 81.94 758 ILE A N 1
ATOM 6311 C CA . ILE A 1 758 ? -41.171 -2.775 29.111 1.00 81.94 758 ILE A CA 1
ATOM 6312 C C . ILE A 1 758 ? -41.531 -2.016 30.387 1.00 81.94 758 ILE A C 1
ATOM 6314 O O . ILE A 1 758 ? -40.698 -1.848 31.274 1.00 81.94 758 ILE A O 1
ATOM 6318 N N . ASN A 1 759 ? -42.782 -1.575 30.503 1.00 80.81 759 ASN A N 1
ATOM 6319 C CA . ASN A 1 759 ? -43.267 -0.990 31.748 1.00 80.81 759 ASN A CA 1
ATOM 6320 C C . ASN A 1 759 ? -43.511 -2.096 32.784 1.00 80.81 759 ASN A C 1
ATOM 6322 O O . ASN A 1 759 ? -44.223 -3.055 32.494 1.00 80.81 759 ASN A O 1
ATOM 6326 N N . LEU A 1 760 ? -42.941 -1.936 33.975 1.00 76.50 760 LEU A N 1
ATOM 6327 C CA . LEU A 1 760 ? -43.145 -2.799 35.133 1.00 76.50 760 LEU A CA 1
ATOM 6328 C C . LEU A 1 760 ? -44.065 -2.103 36.139 1.00 76.50 760 LEU A C 1
ATOM 6330 O O . LEU A 1 760 ? -43.880 -0.922 36.437 1.00 76.50 760 LEU A O 1
ATOM 6334 N N . THR A 1 761 ? -45.025 -2.834 36.700 1.00 78.12 761 THR A N 1
ATOM 6335 C CA . THR A 1 761 ? -45.831 -2.352 37.833 1.00 78.12 761 THR A CA 1
ATOM 6336 C C . THR A 1 761 ? -45.002 -2.308 39.125 1.00 78.12 761 THR A C 1
ATOM 6338 O O . THR A 1 761 ? -44.005 -3.019 39.258 1.00 78.12 761 THR A O 1
ATOM 6341 N N . GLU A 1 762 ? -45.427 -1.538 40.134 1.00 72.12 762 GLU A N 1
ATOM 6342 C CA . GLU A 1 762 ? -44.763 -1.516 41.457 1.00 72.12 762 GLU A CA 1
ATOM 6343 C C . GLU A 1 762 ? -44.688 -2.911 42.103 1.00 72.12 762 GLU A C 1
ATOM 6345 O O . GLU A 1 762 ? -43.682 -3.292 42.712 1.00 72.12 762 GLU A O 1
ATOM 6350 N N . THR A 1 763 ? -45.735 -3.717 41.906 1.00 70.75 763 THR A N 1
ATOM 6351 C CA . THR A 1 763 ? -45.774 -5.114 42.346 1.00 70.75 763 THR A CA 1
ATOM 6352 C C . THR A 1 763 ? -44.785 -5.990 41.580 1.00 70.75 763 THR A C 1
ATOM 6354 O O . THR A 1 763 ? -44.190 -6.892 42.168 1.00 70.75 763 THR A O 1
ATOM 6357 N N . GLU A 1 764 ? -44.560 -5.765 40.285 1.00 74.00 764 GLU A N 1
ATOM 6358 C CA . GLU A 1 764 ? -43.514 -6.455 39.522 1.00 74.00 764 GLU A CA 1
ATOM 6359 C C . GLU A 1 764 ? -42.119 -6.036 39.986 1.00 74.00 764 GLU A C 1
ATOM 6361 O O . GLU A 1 764 ? -41.289 -6.914 40.211 1.00 74.00 764 GLU A O 1
ATOM 6366 N N . LEU A 1 765 ? -41.900 -4.743 40.234 1.00 74.12 765 LEU A N 1
ATOM 6367 C CA . LEU A 1 765 ? -40.634 -4.190 40.715 1.00 74.12 765 LEU A CA 1
ATOM 6368 C C . LEU A 1 765 ? -40.234 -4.762 42.084 1.00 74.12 765 LEU A C 1
ATOM 6370 O O . LEU A 1 765 ? -39.099 -5.195 42.268 1.00 74.12 765 LEU A O 1
ATOM 6374 N N . SER A 1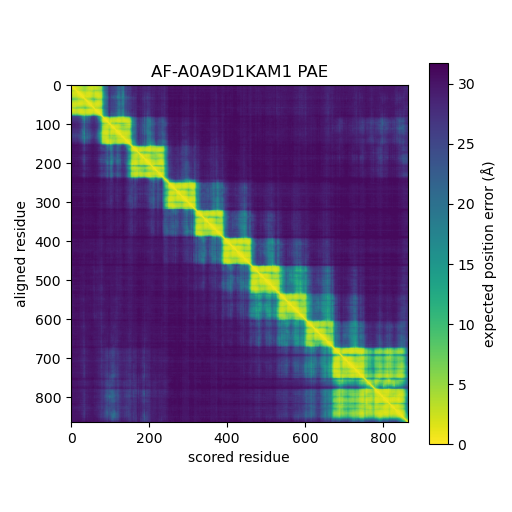 766 ? -41.178 -4.869 43.024 1.00 67.31 766 SER A N 1
ATOM 6375 C CA . SER A 1 766 ? -40.920 -5.475 44.342 1.00 67.31 766 SER A CA 1
ATOM 6376 C C . SER A 1 766 ? -40.602 -6.971 44.263 1.00 67.31 766 SER A C 1
ATOM 6378 O O . SER A 1 766 ? -39.840 -7.490 45.076 1.00 67.31 766 SER A O 1
ATOM 6380 N N . ASN A 1 767 ? -41.133 -7.670 43.255 1.00 67.38 767 ASN A N 1
ATOM 6381 C CA . ASN A 1 767 ? -40.874 -9.094 43.042 1.00 67.38 767 ASN A CA 1
ATOM 6382 C C . ASN A 1 767 ? -39.501 -9.378 42.405 1.00 67.38 767 ASN A C 1
ATOM 6384 O O . ASN A 1 767 ? -38.997 -10.489 42.569 1.00 67.38 767 ASN A O 1
ATOM 6388 N N . VAL A 1 768 ? -38.871 -8.399 41.735 1.00 70.25 768 VAL A N 1
ATOM 6389 C CA . VAL A 1 768 ? -37.504 -8.514 41.171 1.00 70.25 768 VAL A CA 1
ATOM 6390 C C . VAL A 1 768 ? -36.467 -8.864 42.245 1.00 70.25 768 VAL A C 1
ATOM 6392 O O . VAL A 1 768 ? -35.502 -9.572 41.956 1.00 70.25 768 VAL A O 1
ATOM 6395 N N . LYS A 1 769 ? -36.722 -8.491 43.506 1.00 65.25 769 LYS A N 1
ATOM 6396 C CA . LYS A 1 769 ? -35.890 -8.844 44.668 1.00 65.25 769 LYS A CA 1
ATOM 6397 C C . LYS A 1 769 ? -35.685 -10.359 44.833 1.00 65.25 769 LYS A C 1
ATOM 6399 O O . LYS A 1 769 ? -34.614 -10.783 45.253 1.00 65.25 769 LYS A O 1
ATOM 6404 N N . ASN A 1 770 ? -36.654 -11.180 44.411 1.00 65.88 770 ASN A N 1
ATOM 6405 C CA . ASN A 1 770 ? -36.601 -12.649 44.453 1.00 65.88 770 ASN A CA 1
ATOM 6406 C C . ASN A 1 770 ? -36.345 -13.267 43.059 1.00 65.88 770 ASN A C 1
ATOM 6408 O O . ASN A 1 770 ? -37.061 -14.168 42.611 1.00 65.88 770 ASN A O 1
ATOM 6412 N N . TYR A 1 771 ? -35.306 -12.786 42.366 1.00 63.12 771 TYR A N 1
ATOM 6413 C CA . TYR A 1 771 ? -34.940 -13.144 40.981 1.00 63.12 771 TYR A CA 1
ATOM 6414 C C . TYR A 1 771 ? -34.743 -14.647 40.703 1.00 63.12 771 TYR A C 1
ATOM 6416 O O . TYR A 1 771 ? -34.862 -15.067 39.554 1.00 63.12 771 TYR A O 1
ATOM 6424 N N . GLN A 1 772 ? -34.512 -15.479 41.724 1.00 59.78 772 GLN A N 1
ATOM 6425 C CA . GLN A 1 772 ? -34.341 -16.932 41.569 1.00 59.78 772 GLN A CA 1
ATOM 6426 C C . GLN A 1 772 ? -35.638 -17.674 41.182 1.00 59.78 772 GLN A C 1
ATOM 6428 O O . GLN A 1 772 ? -35.571 -18.694 40.505 1.00 59.78 772 GLN A O 1
ATOM 6433 N N . ASN A 1 773 ? -36.819 -17.143 41.528 1.00 57.38 773 ASN A N 1
ATOM 6434 C CA . ASN A 1 773 ? -38.120 -17.775 41.240 1.00 57.38 773 ASN A CA 1
ATOM 6435 C C . ASN A 1 773 ? -38.856 -17.161 40.030 1.00 57.38 773 ASN A C 1
ATOM 6437 O O . ASN A 1 773 ? -40.000 -17.519 39.742 1.00 57.38 773 ASN A O 1
ATOM 6441 N N . LEU A 1 774 ? -38.227 -16.214 39.327 1.00 59.66 774 LEU A N 1
ATOM 6442 C CA . LEU A 1 774 ? -38.914 -15.301 38.407 1.00 59.66 774 LEU A CA 1
ATOM 6443 C C . LEU A 1 774 ? -39.069 -15.807 36.965 1.00 59.66 774 LEU A C 1
ATOM 6445 O O . LEU A 1 774 ? -39.993 -15.374 36.276 1.00 59.66 774 LEU A O 1
ATOM 6449 N N . ILE A 1 775 ? -38.241 -16.755 36.513 1.00 52.09 775 ILE A N 1
ATOM 6450 C CA . ILE A 1 775 ? -38.252 -17.219 35.110 1.00 52.09 775 ILE A CA 1
ATOM 6451 C C . ILE A 1 775 ? -39.524 -18.014 34.758 1.00 52.09 775 ILE A C 1
ATOM 6453 O O . ILE A 1 775 ? -39.932 -18.040 33.599 1.00 52.09 775 ILE A O 1
ATOM 6457 N N . ASN A 1 776 ? -40.213 -18.592 35.747 1.00 51.72 776 ASN A N 1
ATOM 6458 C CA . ASN A 1 776 ? -41.320 -19.518 35.491 1.00 51.72 776 ASN A CA 1
ATOM 6459 C C . ASN A 1 776 ? -42.728 -18.889 35.528 1.00 51.72 776 ASN A C 1
ATOM 6461 O O . ASN A 1 776 ? -43.693 -19.626 35.338 1.00 51.72 776 ASN A O 1
ATOM 6465 N N . LYS A 1 777 ? -42.896 -17.576 35.792 1.00 50.62 777 LYS A N 1
ATOM 6466 C CA . LYS A 1 777 ? -44.246 -17.010 36.040 1.00 50.62 777 LYS A CA 1
ATOM 6467 C C . LYS A 1 777 ? -44.625 -15.647 35.428 1.00 50.62 777 LYS A C 1
ATOM 6469 O O . LYS A 1 777 ? -45.798 -15.310 35.555 1.00 50.62 777 LYS A O 1
ATOM 6474 N N . LYS A 1 778 ? -43.749 -14.842 34.799 1.00 59.56 778 LYS A N 1
ATOM 6475 C CA . LYS A 1 778 ? -44.154 -13.486 34.333 1.00 59.56 778 LYS A CA 1
ATOM 6476 C C . LYS A 1 778 ? -43.594 -13.057 32.970 1.00 59.56 778 LYS A C 1
ATOM 6478 O O . LYS A 1 778 ? -42.381 -13.006 32.777 1.00 59.56 778 LYS A O 1
ATOM 6483 N N . ASP A 1 779 ? -44.493 -12.643 32.074 1.00 67.62 779 ASP A N 1
ATOM 6484 C CA . ASP A 1 779 ? -44.189 -12.255 30.688 1.00 67.62 779 ASP A CA 1
ATOM 6485 C C . ASP A 1 779 ? -43.393 -10.942 30.553 1.00 67.62 779 ASP A C 1
ATOM 6487 O O . ASP A 1 779 ? -42.572 -10.826 29.646 1.00 67.62 779 ASP A O 1
ATOM 6491 N N . SER A 1 780 ? -43.588 -9.950 31.433 1.00 78.06 780 SER A N 1
ATOM 6492 C CA . SER A 1 780 ? -42.996 -8.602 31.290 1.00 78.06 780 SER A CA 1
ATOM 6493 C C . SER A 1 780 ? -41.476 -8.581 31.502 1.00 78.06 780 SER A C 1
ATOM 6495 O O . SER A 1 780 ? -40.732 -8.047 30.680 1.00 78.06 780 SER A O 1
ATOM 6497 N N . ILE A 1 781 ? -40.993 -9.213 32.578 1.00 79.50 781 ILE A N 1
ATOM 6498 C CA . ILE A 1 781 ? -39.557 -9.279 32.905 1.00 79.50 781 ILE A CA 1
ATOM 6499 C C . ILE A 1 781 ? -38.806 -10.094 31.847 1.00 79.50 781 ILE A C 1
ATOM 6501 O O . ILE A 1 781 ? -37.737 -9.688 31.391 1.00 79.50 781 ILE A O 1
ATOM 6505 N N . LYS A 1 782 ? -39.402 -11.207 31.398 1.00 79.69 782 LYS A N 1
ATOM 6506 C CA . LYS A 1 782 ? -38.856 -12.029 30.316 1.00 79.69 782 LYS A CA 1
ATOM 6507 C C . LYS A 1 782 ? -38.726 -11.229 29.018 1.00 79.69 782 LYS A C 1
ATOM 6509 O O . LYS A 1 782 ? -37.659 -11.243 28.416 1.00 79.69 782 LYS A O 1
ATOM 6514 N N . LYS A 1 783 ? -39.757 -10.468 28.634 1.00 82.06 783 LYS A N 1
ATOM 6515 C CA . LYS A 1 783 ? -39.724 -9.594 27.448 1.00 82.06 783 LYS A CA 1
ATOM 6516 C C . LYS A 1 783 ? -38.648 -8.510 27.539 1.00 82.06 783 LYS A C 1
ATOM 6518 O O . LYS A 1 783 ? -37.988 -8.240 26.541 1.00 82.06 783 LYS A O 1
ATOM 6523 N N . GLY A 1 784 ? -38.436 -7.912 28.714 1.00 83.00 784 GLY A N 1
ATOM 6524 C CA . GLY A 1 784 ? -37.378 -6.911 28.905 1.00 83.00 784 GLY A CA 1
ATOM 6525 C C . GLY A 1 784 ? -35.974 -7.504 28.761 1.00 83.00 784 GLY A C 1
ATOM 6526 O O . GLY A 1 784 ? -35.118 -6.924 28.095 1.00 83.00 784 GLY A O 1
ATOM 6527 N N . LEU A 1 785 ? -35.756 -8.709 29.296 1.00 86.50 785 LEU A N 1
ATOM 6528 C CA . LEU A 1 785 ? -34.507 -9.450 29.101 1.00 86.50 785 LEU A CA 1
ATOM 6529 C C . LEU A 1 785 ? -34.316 -9.905 27.650 1.00 86.50 785 LEU A C 1
ATOM 6531 O O . LEU A 1 785 ? -33.212 -9.816 27.123 1.00 86.50 785 LEU A O 1
ATOM 6535 N N . GLU A 1 786 ? -35.370 -10.361 26.973 1.00 85.50 786 GLU A N 1
ATOM 6536 C CA . GLU A 1 786 ? -35.325 -10.674 25.540 1.00 85.50 786 GLU A CA 1
ATOM 6537 C C . GLU A 1 786 ? -34.984 -9.430 24.707 1.00 85.50 786 GLU A C 1
ATOM 6539 O O . GLU A 1 786 ? -34.190 -9.517 23.772 1.00 85.50 786 GLU A O 1
ATOM 6544 N N . ALA A 1 787 ? -35.516 -8.257 25.061 1.00 83.94 787 ALA A N 1
ATOM 6545 C CA . ALA A 1 787 ? -35.174 -6.997 24.406 1.00 83.94 787 ALA A CA 1
ATOM 6546 C C . ALA A 1 787 ? -33.692 -6.631 24.600 1.00 83.94 787 ALA A C 1
ATOM 6548 O O . ALA A 1 787 ? -33.029 -6.250 23.632 1.00 83.94 787 ALA A O 1
ATOM 6549 N N . LEU A 1 788 ? -33.148 -6.810 25.809 1.00 86.88 788 LEU A N 1
ATOM 6550 C CA . LEU A 1 788 ? -31.722 -6.628 26.093 1.00 86.88 788 LEU A CA 1
ATOM 6551 C C . LEU A 1 788 ? -30.854 -7.631 25.313 1.00 86.88 788 LEU A C 1
ATOM 6553 O O . LEU A 1 788 ? -29.885 -7.233 24.663 1.00 86.88 788 LEU A O 1
ATOM 6557 N N . ASN A 1 789 ? -31.242 -8.907 25.289 1.00 85.44 789 ASN A N 1
ATOM 6558 C CA . ASN A 1 789 ? -30.550 -9.975 24.556 1.00 85.44 789 ASN A CA 1
ATOM 6559 C C . ASN A 1 789 ? -30.640 -9.831 23.028 1.00 85.44 789 ASN A C 1
ATOM 6561 O O . ASN A 1 789 ? -29.822 -10.394 22.304 1.00 85.44 789 ASN A O 1
ATOM 6565 N N . ASN A 1 790 ? -31.582 -9.036 22.524 1.00 84.75 790 ASN A N 1
ATOM 6566 C CA . ASN A 1 790 ? -31.690 -8.688 21.107 1.00 84.75 790 ASN A CA 1
ATOM 6567 C C . ASN A 1 790 ? -31.069 -7.320 20.766 1.00 84.75 790 ASN A C 1
ATOM 6569 O O . ASN A 1 790 ? -31.148 -6.876 19.619 1.00 84.75 790 ASN A O 1
ATOM 6573 N N . SER A 1 791 ? -30.441 -6.647 21.732 1.00 84.75 791 SER A N 1
ATOM 6574 C CA . SER A 1 791 ? -29.833 -5.326 21.551 1.00 84.75 791 SER A CA 1
ATOM 6575 C C . SER A 1 791 ? -28.355 -5.391 21.133 1.00 84.75 791 SER A C 1
ATOM 6577 O O . SER A 1 791 ? -27.775 -6.462 20.936 1.00 84.75 791 SER A O 1
ATOM 6579 N N . ILE A 1 792 ? -27.705 -4.224 21.034 1.00 82.62 792 ILE A N 1
ATOM 6580 C CA . ILE A 1 792 ? -26.252 -4.132 20.816 1.00 82.62 792 ILE A CA 1
ATOM 6581 C C . ILE A 1 792 ? -25.428 -4.749 21.959 1.00 82.62 792 ILE A C 1
ATOM 6583 O O . ILE A 1 792 ? -24.265 -5.082 21.744 1.00 82.62 792 ILE A O 1
ATOM 6587 N N . PHE A 1 793 ? -26.029 -4.930 23.140 1.00 86.50 793 PHE A N 1
ATOM 6588 C CA . PHE A 1 793 ? -25.383 -5.469 24.337 1.00 86.50 793 PHE A CA 1
ATOM 6589 C C . PHE A 1 793 ? -25.402 -7.001 24.398 1.00 86.50 793 PHE A C 1
ATOM 6591 O O . PHE A 1 793 ? -24.774 -7.575 25.284 1.00 86.50 793 PHE A O 1
ATOM 6598 N N . LYS A 1 794 ? -26.075 -7.678 23.452 1.00 85.69 794 LYS A N 1
ATOM 6599 C CA . LYS A 1 794 ? -26.279 -9.141 23.451 1.00 85.69 794 LYS A CA 1
ATOM 6600 C C . LYS A 1 794 ? -25.008 -9.949 23.694 1.00 85.69 794 LYS A C 1
ATOM 6602 O O . LYS A 1 794 ? -25.012 -10.948 24.393 1.00 85.69 794 LYS A O 1
ATOM 6607 N N . ASP A 1 795 ? -23.908 -9.478 23.122 1.00 82.06 795 ASP A N 1
ATOM 6608 C CA . ASP A 1 795 ? -22.638 -10.180 23.166 1.00 82.06 795 ASP A CA 1
ATOM 6609 C C . ASP A 1 795 ? -21.972 -10.073 24.539 1.00 82.06 795 ASP A C 1
ATOM 6611 O O . ASP A 1 795 ? -21.176 -10.931 24.887 1.00 82.06 795 ASP A O 1
ATOM 6615 N N . PHE A 1 796 ? -22.278 -9.023 25.309 1.00 82.31 796 PHE A N 1
ATOM 6616 C CA . PHE A 1 796 ? -21.871 -8.935 26.708 1.00 82.31 796 PHE A CA 1
ATOM 6617 C C . PHE A 1 796 ? -22.774 -9.804 27.594 1.00 82.31 796 PHE A C 1
ATOM 6619 O O . PHE A 1 796 ? -22.280 -10.433 28.524 1.00 82.31 796 PHE A O 1
ATOM 6626 N N . MET A 1 797 ? -24.069 -9.915 27.261 1.00 85.81 797 MET A N 1
ATOM 6627 C CA . MET A 1 797 ? -25.033 -10.714 28.034 1.00 85.81 797 MET A CA 1
ATOM 6628 C C . MET A 1 797 ? -24.670 -12.200 28.114 1.00 85.81 797 MET A C 1
ATOM 6630 O O . MET A 1 797 ? -24.964 -12.834 29.124 1.00 85.81 797 MET A O 1
ATOM 6634 N N . GLU A 1 798 ? -23.990 -12.749 27.100 1.00 81.44 798 GLU A N 1
ATOM 6635 C CA . GLU A 1 798 ? -23.487 -14.135 27.098 1.00 81.44 798 GLU A CA 1
ATOM 6636 C C . GLU A 1 798 ? -22.531 -14.437 28.268 1.00 81.44 798 GLU A C 1
ATOM 6638 O O . GLU A 1 798 ? -22.362 -15.599 28.639 1.00 81.44 798 GLU A O 1
ATOM 6643 N N . PHE A 1 799 ? -21.918 -13.406 28.859 1.00 76.19 799 PHE A N 1
ATOM 6644 C CA . PHE A 1 799 ? -20.992 -13.521 29.989 1.00 76.19 799 PHE A CA 1
ATOM 6645 C C . PHE A 1 799 ? -21.630 -13.189 31.342 1.00 76.19 799 PHE A C 1
ATOM 6647 O O . PHE A 1 799 ? -20.974 -13.351 32.368 1.00 76.19 799 PHE A O 1
ATOM 6654 N N . CYS A 1 800 ? -22.882 -12.731 31.354 1.00 77.31 800 CYS A N 1
ATOM 6655 C CA . CYS A 1 800 ? -23.573 -12.275 32.553 1.00 77.31 800 CYS A CA 1
ATOM 6656 C C . CYS A 1 800 ? -24.508 -13.357 33.103 1.00 77.31 800 CYS A C 1
ATOM 6658 O O . CYS A 1 800 ? -25.271 -13.987 32.366 1.00 77.31 800 CYS A O 1
ATOM 6660 N N . SER A 1 801 ? -24.520 -13.511 34.424 1.00 84.19 801 SER A N 1
ATOM 6661 C CA . SER A 1 801 ? -25.565 -14.229 35.152 1.00 84.19 801 SER A CA 1
ATOM 6662 C C . SER A 1 801 ? -26.927 -13.547 34.984 1.00 84.19 801 SER A C 1
ATOM 6664 O O . SER A 1 801 ? -27.019 -12.364 34.661 1.00 84.19 801 SER A O 1
ATOM 6666 N N . LEU A 1 802 ? -28.017 -14.265 35.271 1.00 83.25 802 LEU A N 1
ATOM 6667 C CA . LEU A 1 802 ? -29.369 -13.697 35.210 1.00 83.25 802 LEU A CA 1
ATOM 6668 C C . LEU A 1 802 ? -29.522 -12.430 36.072 1.00 83.25 802 LEU A C 1
ATOM 6670 O O . LEU A 1 802 ? -30.185 -11.481 35.657 1.00 83.25 802 LEU A O 1
ATOM 6674 N N . LYS A 1 803 ? -28.904 -12.408 37.262 1.00 84.62 803 LYS A N 1
ATOM 6675 C CA . LYS A 1 803 ? -28.928 -11.244 38.159 1.00 84.62 803 LYS A CA 1
ATOM 6676 C C . LYS A 1 803 ? -28.253 -10.040 37.498 1.00 84.62 803 LYS A C 1
ATOM 6678 O O . LYS A 1 803 ? -28.817 -8.954 37.500 1.00 84.62 803 LYS A O 1
ATOM 6683 N N . GLU A 1 804 ? -27.086 -10.245 36.896 1.00 87.50 804 GLU A N 1
ATOM 6684 C CA . GLU A 1 804 ? -26.336 -9.200 36.189 1.00 87.50 804 GLU A CA 1
ATOM 6685 C C . GLU A 1 804 ? -27.066 -8.719 34.931 1.00 87.50 804 GLU A C 1
ATOM 6687 O O . GLU A 1 804 ? -27.123 -7.519 34.683 1.00 87.50 804 GLU A O 1
ATOM 6692 N N . GLN A 1 805 ? -27.700 -9.622 34.177 1.00 88.88 805 GLN A N 1
ATOM 6693 C CA . GLN A 1 805 ? -28.536 -9.249 33.032 1.00 88.88 805 GLN A CA 1
ATOM 6694 C C . GLN A 1 805 ? -29.727 -8.385 33.461 1.00 88.88 805 GLN A C 1
ATOM 6696 O O . GLN A 1 805 ? -30.055 -7.415 32.783 1.00 88.88 805 GLN A O 1
ATOM 6701 N N . LEU A 1 806 ? -30.362 -8.700 34.594 1.00 87.50 806 LEU A N 1
ATOM 6702 C CA . LEU A 1 806 ? -31.436 -7.878 35.149 1.00 87.50 806 LEU A CA 1
ATOM 6703 C C . LEU A 1 806 ? -30.916 -6.508 35.590 1.00 87.50 806 LEU A C 1
ATOM 6705 O O . LEU A 1 806 ? -31.497 -5.506 35.188 1.00 87.50 806 LEU A O 1
ATOM 6709 N N . ILE A 1 807 ? -29.809 -6.447 36.337 1.00 88.38 807 ILE A N 1
ATOM 6710 C CA . ILE A 1 807 ? -29.162 -5.181 36.726 1.00 88.38 807 ILE A CA 1
ATOM 6711 C C . ILE A 1 807 ? -28.913 -4.316 35.484 1.00 88.38 807 ILE A C 1
ATOM 6713 O O . ILE A 1 807 ? -29.353 -3.172 35.434 1.00 88.38 807 ILE A O 1
ATOM 6717 N N . LEU A 1 808 ? -28.318 -4.891 34.436 1.00 89.19 808 LEU A N 1
ATOM 6718 C CA . LEU A 1 808 ? -28.055 -4.196 33.176 1.00 89.19 808 LEU A CA 1
ATOM 6719 C C . LEU A 1 808 ? -29.336 -3.786 32.442 1.00 89.19 808 LEU A C 1
ATOM 6721 O O . LEU A 1 808 ? -29.382 -2.703 31.868 1.00 89.19 808 LEU A O 1
ATOM 6725 N N . ALA A 1 809 ? -30.396 -4.594 32.476 1.00 88.12 809 ALA A N 1
ATOM 6726 C CA . ALA A 1 809 ? -31.680 -4.227 31.884 1.00 88.12 809 ALA A CA 1
ATOM 6727 C C . ALA A 1 809 ? -32.272 -2.967 32.541 1.00 88.12 809 ALA A C 1
ATOM 6729 O O . ALA A 1 809 ? -32.790 -2.097 31.837 1.00 88.12 809 ALA A O 1
ATOM 6730 N N . PHE A 1 810 ? -32.153 -2.841 33.866 1.00 85.75 810 PHE A N 1
ATOM 6731 C CA . PHE A 1 810 ? -32.550 -1.636 34.599 1.00 85.75 810 PHE A CA 1
ATOM 6732 C C . PHE A 1 810 ? -31.615 -0.453 34.302 1.00 85.75 810 PHE A C 1
ATOM 6734 O O . PHE A 1 810 ? -32.089 0.622 33.929 1.00 85.75 810 PHE A O 1
ATOM 6741 N N . SER A 1 811 ? -30.297 -0.654 34.379 1.00 86.12 811 SER A N 1
ATOM 6742 C CA . SER A 1 811 ? -29.290 0.398 34.168 1.00 86.12 811 SER A CA 1
ATOM 6743 C C . SER A 1 811 ? -29.204 0.909 32.726 1.00 86.12 811 SER A C 1
ATOM 6745 O O . SER A 1 811 ? -28.732 2.016 32.502 1.00 86.12 811 SER A O 1
ATOM 6747 N N . LEU A 1 812 ? -29.656 0.137 31.733 1.00 86.25 812 LEU A N 1
ATOM 6748 C CA . LEU A 1 812 ? -29.627 0.514 30.310 1.00 86.25 812 LEU A CA 1
ATOM 6749 C C . LEU A 1 812 ? -31.007 0.931 29.765 1.00 86.25 812 LEU A C 1
ATOM 6751 O O . LEU A 1 812 ? -31.139 1.226 28.577 1.00 86.25 812 LEU A O 1
ATOM 6755 N N . GLY A 1 813 ? -32.040 0.972 30.615 1.00 81.94 813 GLY A N 1
ATOM 6756 C CA . GLY A 1 813 ? -33.367 1.495 30.268 1.00 81.94 813 GLY A CA 1
ATOM 6757 C C . GLY A 1 813 ? -34.278 0.540 29.489 1.00 81.94 813 GLY A C 1
ATOM 6758 O O . GLY A 1 813 ? -35.212 0.982 28.811 1.00 81.94 813 GLY A O 1
ATOM 6759 N N . PHE A 1 814 ? -34.053 -0.774 29.591 1.00 85.00 814 PHE A N 1
ATOM 6760 C CA . PHE A 1 814 ? -34.953 -1.794 29.028 1.00 85.00 814 PHE A CA 1
ATOM 6761 C C . PHE A 1 814 ? -36.245 -1.971 29.840 1.00 85.00 814 PHE A C 1
ATOM 6763 O O . PHE A 1 814 ? -37.183 -2.613 29.364 1.00 85.00 814 PHE A O 1
ATOM 6770 N N . PHE A 1 815 ? -36.327 -1.344 31.016 1.00 81.62 815 PHE A N 1
ATOM 6771 C CA . PHE A 1 815 ? -37.544 -1.232 31.813 1.00 81.62 815 PHE A CA 1
ATOM 6772 C C . PHE A 1 815 ? -37.949 0.231 32.034 1.00 81.62 815 PHE A C 1
ATOM 6774 O O . PHE A 1 815 ? -37.098 1.110 32.119 1.00 81.62 815 PHE A O 1
ATOM 6781 N N . ASN A 1 816 ? -39.259 0.485 32.130 1.00 74.06 816 ASN A N 1
ATOM 6782 C CA . ASN A 1 816 ? -39.873 1.776 32.484 1.00 74.06 816 ASN A CA 1
ATOM 6783 C C . ASN A 1 816 ? -39.412 2.984 31.659 1.00 74.06 816 ASN A C 1
ATOM 6785 O O . ASN A 1 816 ? -39.409 4.116 32.136 1.00 74.06 816 ASN A O 1
ATOM 6789 N N . LYS A 1 817 ? -39.071 2.745 30.390 1.00 70.12 817 LYS A N 1
ATOM 6790 C CA . LYS A 1 817 ? -38.711 3.744 29.378 1.00 70.12 817 LYS A CA 1
ATOM 6791 C C . LYS A 1 817 ? -37.468 4.572 29.703 1.00 70.12 817 LYS A C 1
ATOM 6793 O O . LYS A 1 817 ? -37.082 5.335 28.829 1.00 70.12 817 LYS A O 1
ATOM 6798 N N . HIS A 1 818 ? -36.812 4.413 30.848 1.00 74.25 818 HIS A N 1
ATOM 6799 C CA . HIS A 1 818 ? -35.629 5.179 31.240 1.00 74.25 818 HIS A CA 1
ATOM 6800 C C . HIS A 1 818 ? -34.602 4.317 31.965 1.00 74.25 818 HIS A C 1
ATOM 6802 O O . HIS A 1 818 ? -34.993 3.417 32.706 1.00 74.25 818 HIS A O 1
ATOM 6808 N N . PRO A 1 819 ? -33.296 4.591 31.787 1.00 78.81 819 PRO A N 1
ATOM 6809 C CA . PRO A 1 819 ? -32.266 4.038 32.653 1.00 78.81 819 PRO A CA 1
ATOM 6810 C C . PRO A 1 819 ? -32.542 4.400 34.111 1.00 78.81 819 PRO A C 1
ATOM 6812 O O . PRO A 1 819 ? -32.732 5.573 34.436 1.00 78.81 819 PRO A O 1
ATOM 6815 N N . PHE A 1 820 ? -32.549 3.397 34.982 1.00 80.44 820 PHE A N 1
ATOM 6816 C CA . PHE A 1 820 ? -32.561 3.630 36.420 1.00 80.44 820 PHE A CA 1
ATOM 6817 C C . PHE A 1 820 ? -31.184 4.119 36.859 1.00 80.44 820 PHE A C 1
ATOM 6819 O O . PHE A 1 820 ? -30.163 3.673 36.328 1.00 80.44 820 PHE A O 1
ATOM 6826 N N . ASN A 1 821 ? -31.149 5.022 37.839 1.00 79.19 821 ASN A N 1
ATOM 6827 C CA . ASN A 1 821 ? -29.876 5.461 38.396 1.00 79.19 821 ASN A CA 1
ATOM 6828 C C . ASN A 1 821 ? -29.207 4.304 39.170 1.00 79.19 821 ASN A C 1
ATOM 6830 O O . ASN A 1 821 ? -29.871 3.368 39.621 1.00 79.19 821 ASN A O 1
ATOM 6834 N N . SER A 1 822 ? -27.883 4.359 39.312 1.00 83.00 822 SER A N 1
ATOM 6835 C CA . SER A 1 822 ? -27.088 3.298 39.943 1.00 83.00 822 SER A CA 1
ATOM 6836 C C . SER A 1 822 ? -27.538 2.972 41.364 1.00 83.00 822 SER A C 1
ATOM 6838 O O . SER A 1 822 ? -27.541 1.801 41.746 1.00 83.00 822 SER A O 1
ATOM 6840 N N . LYS A 1 823 ? -27.963 3.987 42.119 1.00 83.44 823 LYS A N 1
ATOM 6841 C CA . LYS A 1 823 ? -28.435 3.859 43.497 1.00 83.44 823 LYS A CA 1
ATOM 6842 C C . LYS A 1 823 ? -29.772 3.120 43.589 1.00 83.44 823 LYS A C 1
ATOM 6844 O O . LYS A 1 823 ? -29.885 2.171 44.353 1.00 83.44 823 LYS A O 1
ATOM 6849 N N . ASP A 1 824 ? -30.743 3.470 42.752 1.00 83.00 824 ASP A N 1
ATOM 6850 C CA . ASP A 1 824 ? -32.050 2.809 42.705 1.00 83.00 824 ASP A CA 1
ATOM 6851 C C . ASP A 1 824 ? -31.890 1.330 42.329 1.00 83.00 824 ASP A C 1
ATOM 6853 O O . ASP A 1 824 ? -32.528 0.451 42.906 1.00 83.00 824 ASP A O 1
ATOM 6857 N N . VAL A 1 825 ? -31.008 1.032 41.369 1.00 86.12 825 VAL A N 1
ATOM 6858 C CA . VAL A 1 825 ? -30.709 -0.351 40.974 1.00 86.12 825 VAL A CA 1
ATOM 6859 C C . VAL A 1 825 ? -30.017 -1.103 42.112 1.00 86.12 825 VAL A C 1
ATOM 6861 O O . VAL A 1 825 ? -30.381 -2.243 42.402 1.00 86.12 825 VAL A O 1
ATOM 6864 N N . ALA A 1 826 ? -29.060 -0.474 42.792 1.00 85.50 826 ALA A N 1
ATOM 6865 C CA . ALA A 1 826 ? -28.398 -1.047 43.959 1.00 85.50 826 ALA A CA 1
ATOM 6866 C C . ALA A 1 826 ? -29.401 -1.401 45.071 1.00 85.50 826 ALA A C 1
ATOM 6868 O O . ALA A 1 826 ? -29.383 -2.530 45.571 1.00 85.50 826 ALA A O 1
ATOM 6869 N N . ASP A 1 827 ? -30.350 -0.506 45.355 1.00 84.00 827 ASP A N 1
ATOM 6870 C CA . ASP A 1 827 ? -31.425 -0.707 46.332 1.00 84.00 827 ASP A CA 1
ATOM 6871 C C . ASP A 1 827 ? -32.402 -1.824 45.911 1.00 84.00 827 ASP A C 1
ATOM 6873 O O . ASP A 1 827 ? -32.873 -2.608 46.745 1.00 84.00 827 ASP A O 1
ATOM 6877 N N . ILE A 1 828 ? -32.702 -1.950 44.610 1.00 83.19 828 ILE A N 1
ATOM 6878 C CA . ILE A 1 828 ? -33.547 -3.030 44.071 1.00 83.19 828 ILE A CA 1
ATOM 6879 C C . ILE A 1 828 ? -32.869 -4.394 44.240 1.00 83.19 828 ILE A C 1
ATOM 6881 O O . ILE A 1 828 ? -33.531 -5.354 44.632 1.00 83.19 828 ILE A O 1
ATOM 6885 N N . PHE A 1 829 ? -31.570 -4.507 43.955 1.00 84.12 829 PHE A N 1
ATOM 6886 C CA . PHE A 1 829 ? -30.854 -5.791 43.954 1.00 84.12 829 PHE A CA 1
ATOM 6887 C C . PHE A 1 829 ? -30.085 -6.093 45.248 1.00 84.12 829 PHE A C 1
ATOM 6889 O O . PHE A 1 829 ? -29.454 -7.156 45.335 1.00 84.12 829 PHE A O 1
ATOM 6896 N N . ASN A 1 830 ? -30.171 -5.195 46.236 1.00 84.31 830 ASN A N 1
ATOM 6897 C CA . ASN A 1 830 ? -29.455 -5.236 47.510 1.00 84.31 830 ASN A CA 1
ATOM 6898 C C . ASN A 1 830 ? -27.949 -5.490 47.312 1.00 84.31 830 ASN A C 1
ATOM 6900 O O . ASN A 1 830 ? -27.395 -6.474 47.807 1.00 84.31 830 ASN A O 1
ATOM 6904 N N . ILE A 1 831 ? -27.320 -4.645 46.496 1.00 85.31 831 ILE A N 1
ATOM 6905 C CA . ILE A 1 831 ? -25.881 -4.652 46.193 1.00 85.31 831 ILE A CA 1
ATOM 6906 C C . ILE A 1 831 ? -25.313 -3.247 46.365 1.00 85.31 831 ILE A C 1
ATOM 6908 O O . ILE A 1 831 ? -26.067 -2.291 46.509 1.00 85.31 831 ILE A O 1
ATOM 6912 N N . ASP A 1 832 ? -23.993 -3.106 46.355 1.00 85.19 832 ASP A N 1
ATOM 6913 C CA . ASP A 1 832 ? -23.369 -1.791 46.392 1.00 85.19 832 ASP A CA 1
ATOM 6914 C C . ASP A 1 832 ? -23.531 -1.047 45.055 1.00 85.19 832 ASP A C 1
ATOM 6916 O O . ASP A 1 832 ? -23.503 -1.633 43.969 1.00 85.19 832 ASP A O 1
ATOM 6920 N N . GLU A 1 833 ? -23.682 0.275 45.143 1.00 86.75 833 GLU A N 1
ATOM 6921 C CA . GLU A 1 833 ? -23.811 1.156 43.979 1.00 86.75 833 GLU A CA 1
ATOM 6922 C C . GLU A 1 833 ? -22.606 1.044 43.034 1.00 86.75 833 GLU A C 1
ATOM 6924 O O . GLU A 1 833 ? -22.759 1.057 41.811 1.00 86.75 833 GLU A O 1
ATOM 6929 N N . ILE A 1 834 ? -21.408 0.856 43.595 1.00 76.31 834 ILE A N 1
ATOM 6930 C CA . ILE A 1 834 ? -20.160 0.728 42.838 1.00 76.31 834 ILE A CA 1
ATOM 6931 C C . ILE A 1 834 ? -20.196 -0.515 41.939 1.00 76.31 834 ILE A C 1
ATOM 6933 O O . ILE A 1 834 ? -19.782 -0.439 40.784 1.00 76.31 834 ILE A O 1
ATOM 6937 N N . SER A 1 835 ? -20.746 -1.636 42.403 1.00 78.81 835 SER A N 1
ATOM 6938 C CA . SER A 1 835 ? -20.938 -2.846 41.602 1.00 78.81 835 SER A CA 1
ATOM 6939 C C . SER A 1 835 ? -21.870 -2.614 40.417 1.00 78.81 835 SER A C 1
ATOM 6941 O O . SER A 1 835 ? -21.580 -3.087 39.318 1.00 78.81 835 SER A O 1
ATOM 6943 N N . VAL A 1 836 ? -22.953 -1.849 40.595 1.00 83.06 836 VAL A N 1
ATOM 6944 C CA . VAL A 1 836 ? -23.848 -1.473 39.484 1.00 83.06 836 VAL A CA 1
ATOM 6945 C C . VAL A 1 836 ? -23.108 -0.608 38.466 1.00 83.06 836 VAL A C 1
ATOM 6947 O O . VAL A 1 836 ? -23.193 -0.862 37.261 1.00 83.06 836 VAL A O 1
ATOM 6950 N N . ILE A 1 837 ? -22.358 0.391 38.942 1.00 78.69 837 ILE A N 1
ATOM 6951 C CA . ILE A 1 837 ? -21.562 1.290 38.097 1.00 78.69 837 ILE A CA 1
ATOM 6952 C C . ILE A 1 837 ? -20.523 0.490 37.307 1.00 78.69 837 ILE A C 1
ATOM 6954 O O . ILE A 1 837 ? -20.451 0.623 36.087 1.00 78.69 837 ILE A O 1
ATOM 6958 N N . ASN A 1 838 ? -19.763 -0.378 37.976 1.00 79.50 838 ASN A N 1
ATOM 6959 C CA . ASN A 1 838 ? -18.721 -1.192 37.358 1.00 79.50 838 ASN A CA 1
ATOM 6960 C C . ASN A 1 838 ? -19.299 -2.129 36.299 1.00 79.50 838 ASN A C 1
ATOM 6962 O O . ASN A 1 838 ? -18.811 -2.137 35.172 1.00 79.50 838 ASN A O 1
ATOM 6966 N N . LEU A 1 839 ? -20.375 -2.854 36.618 1.00 81.81 839 LEU A N 1
ATOM 6967 C CA . LEU A 1 839 ? -21.022 -3.768 35.678 1.00 81.81 839 LEU A CA 1
ATOM 6968 C C . LEU A 1 839 ? -21.564 -3.026 34.446 1.00 81.81 839 LEU A C 1
ATOM 6970 O O . LEU A 1 839 ? -21.384 -3.471 33.309 1.00 81.81 839 LEU A O 1
ATOM 6974 N N . THR A 1 840 ? -22.191 -1.868 34.657 1.00 84.88 840 THR A N 1
ATOM 6975 C CA . THR A 1 840 ? -22.711 -1.029 33.568 1.00 84.88 840 THR A CA 1
ATOM 6976 C C . THR A 1 840 ? -21.571 -0.498 32.700 1.00 84.88 840 THR A C 1
ATOM 6978 O O . THR A 1 840 ? -21.615 -0.618 31.475 1.00 84.88 840 THR A O 1
ATOM 6981 N N . HIS A 1 841 ? -20.505 0.012 33.317 1.00 81.12 841 HIS A N 1
ATOM 6982 C CA . HIS A 1 841 ? -19.323 0.508 32.618 1.00 81.12 841 HIS A CA 1
ATOM 6983 C C . HIS A 1 841 ? -18.602 -0.602 31.833 1.00 81.12 841 HIS A C 1
ATOM 6985 O O . HIS A 1 841 ? -18.197 -0.386 30.689 1.00 81.12 841 HIS A O 1
ATOM 6991 N N . GLU A 1 842 ? -18.472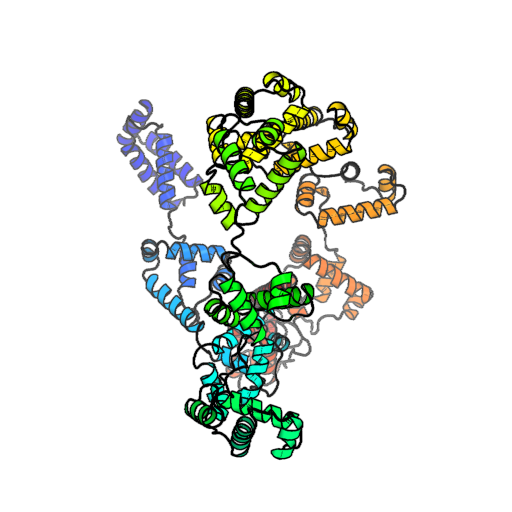 -1.808 32.389 1.00 81.94 842 GLU A N 1
ATOM 6992 C CA . GLU A 1 842 ? -17.907 -2.966 31.688 1.00 81.94 842 GLU A CA 1
ATOM 6993 C C . GLU A 1 842 ? -18.723 -3.329 30.444 1.00 81.94 842 GLU A C 1
ATOM 6995 O O . GLU A 1 842 ? -18.148 -3.505 29.364 1.00 81.94 842 GLU A O 1
ATOM 7000 N N . CYS A 1 843 ? -20.053 -3.355 30.564 1.00 84.44 843 CYS A N 1
ATOM 7001 C CA . CYS A 1 843 ? -20.963 -3.611 29.450 1.00 84.44 843 CYS A CA 1
ATOM 7002 C C . CYS A 1 843 ? -20.812 -2.568 28.329 1.00 84.44 843 CYS A C 1
ATOM 7004 O O . CYS A 1 843 ? -20.637 -2.916 27.151 1.00 84.44 843 CYS A O 1
ATOM 7006 N N . LEU A 1 844 ? -20.828 -1.280 28.688 1.00 83.88 844 LEU A N 1
ATOM 7007 C CA . LEU A 1 844 ? -20.694 -0.169 27.744 1.00 83.88 844 LEU A CA 1
ATOM 7008 C C . LEU A 1 844 ? -19.318 -0.171 27.070 1.00 83.88 844 LEU A C 1
ATOM 7010 O O . LEU A 1 844 ? -19.231 -0.108 25.842 1.00 83.88 844 LEU A O 1
ATOM 7014 N N . SER A 1 845 ? -18.245 -0.336 27.844 1.00 78.75 845 SER A N 1
ATOM 7015 C CA . SER A 1 845 ? -16.870 -0.395 27.342 1.00 78.75 845 SER A CA 1
ATOM 7016 C C . SER A 1 845 ? -16.650 -1.584 26.404 1.00 78.75 845 SER A C 1
ATOM 7018 O O . SER A 1 845 ? -16.076 -1.436 25.317 1.00 78.75 845 SER A O 1
ATOM 7020 N N . PHE A 1 846 ? -17.148 -2.771 26.763 1.00 79.81 846 PHE A N 1
ATOM 7021 C CA . PHE A 1 846 ? -17.084 -3.952 25.903 1.00 79.81 846 PHE A CA 1
ATOM 7022 C C . PHE A 1 846 ? -17.773 -3.697 24.559 1.00 79.81 846 PHE A C 1
ATOM 7024 O O . PHE A 1 846 ? -17.208 -3.968 23.490 1.00 79.81 846 PHE A O 1
ATOM 7031 N N . THR A 1 847 ? -18.975 -3.128 24.618 1.00 80.94 847 THR A N 1
ATOM 7032 C CA . THR A 1 847 ? -19.816 -2.891 23.448 1.00 80.94 847 THR A CA 1
ATOM 7033 C C . THR A 1 847 ? -19.238 -1.785 22.558 1.00 80.94 847 THR A C 1
ATOM 7035 O O . THR A 1 847 ? -19.158 -1.969 21.341 1.00 80.94 847 THR A O 1
ATOM 7038 N N . ARG A 1 848 ? -18.711 -0.694 23.135 1.00 78.94 848 ARG A N 1
ATOM 7039 C CA . ARG A 1 848 ? -18.028 0.400 22.417 1.00 78.94 848 ARG A CA 1
ATOM 7040 C C . ARG A 1 848 ? -16.829 -0.116 21.635 1.00 78.94 848 ARG A C 1
ATOM 7042 O O . ARG A 1 848 ? -16.754 0.059 20.421 1.00 78.94 848 ARG A O 1
ATOM 7049 N N . ASN A 1 849 ? -15.952 -0.867 22.299 1.00 74.81 849 ASN A N 1
ATOM 7050 C CA . ASN A 1 849 ? -14.783 -1.467 21.660 1.00 74.81 849 ASN A CA 1
ATOM 7051 C C . ASN A 1 849 ? -15.162 -2.382 20.486 1.00 74.81 849 ASN A C 1
ATOM 7053 O O . ASN A 1 849 ? -14.415 -2.504 19.517 1.00 74.81 849 ASN A O 1
ATOM 7057 N N . ARG A 1 850 ? -16.303 -3.072 20.566 1.00 74.75 850 ARG A N 1
ATOM 7058 C CA . ARG A 1 850 ? -16.789 -3.936 19.488 1.00 74.75 850 ARG A CA 1
ATOM 7059 C C . ARG A 1 850 ? -17.351 -3.134 18.310 1.00 74.75 850 ARG A C 1
ATOM 7061 O O . ARG A 1 850 ? -17.100 -3.509 17.163 1.00 74.75 850 ARG A O 1
ATOM 7068 N N . LEU A 1 851 ? -18.084 -2.052 18.572 1.00 71.00 851 LEU A N 1
ATOM 7069 C CA . LEU A 1 851 ? -18.598 -1.147 17.537 1.00 71.00 851 LEU A CA 1
ATOM 7070 C C . LEU A 1 851 ? -17.451 -0.458 16.783 1.00 71.00 851 LEU A C 1
ATOM 7072 O O . LEU A 1 851 ? -17.414 -0.513 15.556 1.00 71.00 851 LEU A O 1
ATOM 7076 N N . GLU A 1 852 ? -16.434 0.042 17.488 1.00 66.75 852 GLU A N 1
ATOM 7077 C CA . GLU A 1 852 ? -15.244 0.641 16.862 1.00 66.75 852 GLU A CA 1
ATOM 7078 C C . GLU A 1 852 ? -14.469 -0.350 15.976 1.00 66.75 852 GLU A C 1
ATOM 7080 O O . GLU A 1 852 ? -13.930 0.007 14.925 1.00 66.75 852 GLU A O 1
ATOM 7085 N N . GLN A 1 853 ? -14.416 -1.625 16.369 1.00 61.53 853 GLN A N 1
ATOM 7086 C CA . GLN A 1 853 ? -13.789 -2.686 15.575 1.00 61.53 853 GLN A CA 1
ATOM 7087 C C . GLN A 1 853 ? -14.583 -2.999 14.296 1.00 61.53 853 GLN A C 1
ATOM 7089 O O . GLN A 1 853 ? -13.976 -3.283 13.255 1.00 61.53 853 GLN A O 1
ATOM 7094 N N . LYS A 1 854 ? -15.921 -2.899 14.340 1.00 55.34 854 LYS A N 1
ATOM 7095 C CA . LYS A 1 854 ? -16.793 -2.996 13.156 1.00 55.34 854 LYS A CA 1
ATOM 7096 C C . LYS A 1 854 ? -16.631 -1.794 12.217 1.00 55.34 854 LYS A C 1
ATOM 7098 O O . LYS A 1 854 ? -16.571 -1.986 11.003 1.00 55.34 854 LYS A O 1
ATOM 7103 N N . ASP A 1 855 ? -16.482 -0.580 12.744 1.00 43.03 855 ASP A N 1
ATOM 7104 C CA . ASP A 1 855 ? -16.293 0.618 11.914 1.00 43.03 855 ASP A CA 1
ATOM 7105 C C . ASP A 1 855 ? -14.907 0.661 11.254 1.00 43.03 855 ASP A C 1
ATOM 7107 O O . ASP A 1 855 ? -14.798 0.938 10.058 1.00 43.03 855 ASP A O 1
ATOM 7111 N N . LYS A 1 856 ? -13.844 0.243 11.956 1.00 38.00 856 LYS A N 1
ATOM 7112 C CA . LYS A 1 856 ? -12.495 0.096 11.368 1.00 38.00 856 LYS A CA 1
ATOM 7113 C C . LYS A 1 856 ? -12.430 -0.967 10.264 1.00 38.00 856 LYS A C 1
ATOM 7115 O O . LYS A 1 856 ? -11.646 -0.831 9.324 1.00 38.00 856 LYS A O 1
ATOM 7120 N N . THR A 1 857 ? -13.253 -2.015 10.340 1.00 36.50 857 THR A N 1
ATOM 7121 C CA . THR A 1 857 ? -13.371 -3.012 9.260 1.00 36.50 857 THR A CA 1
ATOM 7122 C C . THR A 1 857 ? -14.219 -2.514 8.087 1.00 36.50 857 THR A C 1
ATOM 7124 O O . THR A 1 857 ? -13.913 -2.869 6.950 1.00 36.50 857 THR A O 1
ATOM 7127 N N . LYS A 1 858 ? -15.199 -1.628 8.321 1.00 28.83 858 LYS A N 1
ATOM 7128 C CA . LYS A 1 858 ? -15.953 -0.927 7.266 1.00 28.83 858 LYS A CA 1
ATOM 7129 C C . LYS A 1 858 ? -15.101 0.086 6.489 1.00 28.83 858 LYS A C 1
ATOM 7131 O O . LYS A 1 858 ? -15.140 0.064 5.262 1.00 28.83 858 LYS A O 1
ATOM 7136 N N . VAL A 1 859 ? -14.278 0.899 7.160 1.00 28.98 859 VAL A N 1
ATOM 7137 C CA . VAL A 1 859 ? -13.392 1.884 6.495 1.00 28.98 859 VAL A CA 1
ATOM 7138 C C . VAL A 1 859 ? -12.309 1.203 5.644 1.00 28.98 859 VAL A C 1
ATOM 7140 O O . VAL A 1 859 ? -11.967 1.689 4.569 1.00 28.98 859 VAL A O 1
ATOM 7143 N N . LYS A 1 860 ? -11.816 0.022 6.048 1.00 27.08 860 LYS A N 1
ATOM 7144 C CA . LYS A 1 860 ? -10.916 -0.786 5.200 1.00 27.08 860 LYS A CA 1
ATOM 7145 C C . LYS A 1 860 ? -11.604 -1.385 3.967 1.00 27.08 860 LYS A C 1
ATOM 7147 O O . LYS A 1 860 ? -10.925 -1.610 2.975 1.00 27.08 860 LYS A O 1
ATOM 7152 N N . SER A 1 861 ? -12.919 -1.610 4.004 1.00 26.58 861 SER A N 1
ATOM 7153 C CA . SER A 1 861 ? -13.689 -2.078 2.839 1.00 26.58 861 SER A CA 1
ATOM 7154 C C . SER A 1 861 ? -14.146 -0.965 1.888 1.00 26.58 861 SER A C 1
ATOM 7156 O O . SER A 1 861 ? -14.687 -1.277 0.838 1.00 26.58 861 SER A O 1
ATOM 7158 N N . SER A 1 862 ? -13.943 0.312 2.241 1.00 25.28 862 SER A N 1
ATOM 7159 C CA . SER A 1 862 ? -14.173 1.468 1.355 1.00 25.28 862 SER A CA 1
ATOM 7160 C C . SER A 1 862 ? -12.886 2.026 0.724 1.00 25.28 862 SER A C 1
ATOM 7162 O O . SER A 1 862 ? -12.947 3.002 -0.016 1.00 25.28 862 SER A O 1
ATOM 7164 N N . PHE A 1 863 ? -11.730 1.425 1.033 1.00 27.17 863 PHE A N 1
ATOM 7165 C CA . PHE A 1 863 ? -10.422 1.684 0.406 1.00 27.17 863 PHE A CA 1
ATOM 7166 C C . PHE A 1 863 ? -9.877 0.453 -0.356 1.00 27.17 863 PHE A C 1
ATOM 7168 O O . PHE A 1 863 ? -8.701 0.418 -0.720 1.00 27.17 863 PHE A O 1
ATOM 7175 N N . GLN A 1 864 ? -10.728 -0.545 -0.605 1.00 24.84 864 GLN A N 1
ATOM 7176 C CA . GLN A 1 864 ? -10.548 -1.598 -1.613 1.00 24.84 864 GLN A CA 1
ATOM 7177 C C . GLN A 1 864 ? -11.675 -1.474 -2.628 1.00 24.84 864 GLN A C 1
ATOM 7179 O O . GLN A 1 864 ? -11.409 -1.769 -3.812 1.00 24.84 864 GLN A O 1
#

Radius of gyration: 45.6 Å; Cα contacts (8 Å, |Δi|>4): 697; chains: 1; bounding box: 95×96×118 Å

pLDDT: mean 74.5, std 11.29, range [24.84, 91.69]

Foldseek 3Di:
DVVQLVLLVCVVVVPVVSLVVQLVVQLVVCVVLPDDPVCSNVVSVVLSVVLSVPDDPPPPDGSSVSSVVSSVVVSVVVVPPLADPLLLVLLCLQLDDDPNHGDDLVRSCVVSVHDSVVSVVSVVSCVVCVVSVCVSVVCSVVSVVVNVVVVVVPQQDLDPVLLVLLCQCLCNVPNDNDDLVRVCVVVVHPSVVSLVSNLSSVVSCLDPCPVVVSCVVPVVSVVRSQVSCVVSPHHDPPPCCVVLVVLLVDADDPLLLVLLQVCQVCVVPGDDLQVSCVVSVNPDSVRSVVSLVSLLSNCVPRVVSVVSSCVSHVCSNPDDPLDDPLLLVLLQLCQVCVPPDDDLQVSCVVSVHPGSVRSVVVVVVLVVSLVPDVVSVVVSCVRHVCPVVPPPDQDPLLLVLLLLCQVCVVPDDDLVVVCVVSVNPDSVVSVVVVVVSVVVLVVDVNSVVVSCVNRVCPVVPCLDQDPLSLQLLLVCQVCVVPLDDLQRSCVSSVHPGSVRSVVVVVVLVVVLVVHVSHVVVSCVSPVCVVVVVLEDDSLNVVLLQVCVVCVVPDDDLQRVCVVSVHPGSVRSVVVLVVLVVSCVVDVVNVVVSCVRPVCSVVDQPDDPLRVVLLVLCVVCVVPDDDLQVVCVVSVHPGSVSSVVVVVVVVVVCVVDVPSVVSCCVVRVSVDDDDEQDPLLLVLLCLQQPADPPDLARDDLVRVCVVVVHDSVVSVVSPVVLVVCCVPDVNRVVVSCVVPVCSLLSVQLRVQDDLVQAFEDDPVRLLCVLVVVVPPPDDDRLVSLLVSCCPTLLVVVVVVDDPLLSSLLSQQSRSYSNHRDQLVVSCVSNVHDSVVSVVSSCVSSVVSVVVVVVVVVVVVVVVVD